Protein AF-A0A7J7I972-F1 (afdb_monomer_lite)

Structure (mmCIF, N/CA/C/O backbone):
data_AF-A0A7J7I972-F1
#
_entry.id   AF-A0A7J7I972-F1
#
loop_
_atom_site.group_PDB
_atom_site.id
_atom_site.type_symbol
_atom_site.label_atom_id
_atom_site.label_alt_id
_atom_site.label_comp_id
_atom_site.label_asym_id
_atom_site.label_entity_id
_atom_site.label_seq_id
_atom_site.pdbx_PDB_ins_code
_atom_site.Cartn_x
_atom_site.Cartn_y
_atom_site.Cartn_z
_atom_site.occupancy
_atom_site.B_iso_or_equiv
_atom_site.auth_seq_id
_atom_site.auth_comp_id
_atom_site.auth_asym_id
_atom_site.auth_atom_id
_atom_site.pdbx_PDB_model_num
ATOM 1 N N . MET A 1 1 ? -0.341 25.834 -5.790 1.00 30.25 1 MET A N 1
ATOM 2 C CA . MET A 1 1 ? 0.914 25.346 -5.194 1.00 30.25 1 MET A CA 1
ATOM 3 C C . MET A 1 1 ? 1.663 24.629 -6.292 1.00 30.25 1 MET A C 1
ATOM 5 O O . MET A 1 1 ? 1.126 23.692 -6.860 1.00 30.25 1 MET A O 1
ATOM 9 N N . GLU A 1 2 ? 2.829 25.141 -6.658 1.00 23.62 2 GLU A N 1
ATOM 10 C CA . GLU A 1 2 ? 3.811 24.429 -7.472 1.00 23.62 2 GLU A CA 1
ATOM 11 C C . GLU A 1 2 ? 4.161 23.112 -6.721 1.00 23.62 2 GLU A C 1
ATOM 13 O O . GLU A 1 2 ? 4.612 23.201 -5.582 1.00 23.62 2 GLU A O 1
ATOM 18 N N . ALA A 1 3 ? 3.877 21.918 -7.279 1.00 30.98 3 ALA A N 1
ATOM 19 C CA . ALA A 1 3 ? 4.413 20.633 -6.761 1.00 30.98 3 ALA A CA 1
ATOM 20 C C . ALA A 1 3 ? 5.925 20.540 -7.070 1.00 30.98 3 ALA A C 1
ATOM 22 O O . ALA A 1 3 ? 6.475 21.574 -7.359 1.00 30.98 3 ALA A O 1
ATOM 23 N N . THR A 1 4 ? 6.651 19.418 -7.019 1.00 36.75 4 THR A N 1
ATOM 24 C CA . THR A 1 4 ? 8.047 19.457 -6.494 1.00 36.75 4 THR A CA 1
ATOM 25 C C . THR A 1 4 ? 9.303 19.596 -7.427 1.00 36.75 4 THR A C 1
ATOM 27 O O . THR A 1 4 ? 9.212 19.263 -8.610 1.00 36.75 4 THR A O 1
ATOM 30 N N . PRO A 1 5 ? 10.459 20.130 -6.912 1.00 45.50 5 PRO A N 1
ATOM 31 C CA . PRO A 1 5 ? 11.604 20.736 -7.649 1.00 45.50 5 PRO A CA 1
ATOM 32 C C . PRO A 1 5 ? 12.884 19.912 -7.636 1.00 45.50 5 PRO A C 1
ATOM 34 O O . PRO A 1 5 ? 12.822 18.789 -7.190 1.00 45.50 5 PRO A O 1
ATOM 37 N N . ASN A 1 6 ? 14.049 20.492 -7.993 1.00 59.72 6 ASN A N 1
ATOM 38 C CA . ASN A 1 6 ? 14.821 20.037 -9.145 1.00 59.72 6 ASN A CA 1
ATOM 39 C C . ASN A 1 6 ? 16.170 19.270 -9.014 1.00 59.72 6 ASN A C 1
ATOM 41 O O . ASN A 1 6 ? 17.215 19.819 -9.376 1.00 59.72 6 ASN A O 1
ATOM 45 N N . PRO A 1 7 ? 16.155 17.971 -8.639 1.00 71.88 7 PRO A N 1
ATOM 46 C CA . PRO A 1 7 ? 17.342 17.141 -8.495 1.00 71.88 7 PRO A CA 1
ATOM 47 C C . PRO A 1 7 ? 17.617 16.077 -9.579 1.00 71.88 7 PRO A C 1
ATOM 49 O O . PRO A 1 7 ? 18.414 15.193 -9.290 1.00 71.88 7 PRO A O 1
ATOM 52 N N . VAL A 1 8 ? 17.020 16.041 -10.777 1.00 80.50 8 VAL A N 1
ATOM 53 C CA . VAL A 1 8 ? 17.124 14.862 -11.681 1.00 80.50 8 VAL A CA 1
ATOM 54 C C . VAL A 1 8 ? 17.543 15.193 -13.117 1.00 80.50 8 VAL A C 1
ATOM 56 O O . VAL A 1 8 ? 17.111 16.170 -13.731 1.00 80.50 8 VAL A O 1
ATOM 59 N N . LYS A 1 9 ? 18.300 14.263 -13.708 1.00 91.00 9 LYS A N 1
ATOM 60 C CA . LYS A 1 9 ? 18.159 13.881 -15.117 1.00 91.00 9 LYS A CA 1
ATOM 61 C C . LYS A 1 9 ? 18.006 12.349 -15.185 1.00 91.00 9 LYS A C 1
ATOM 63 O O . LYS A 1 9 ? 18.893 11.648 -14.714 1.00 91.00 9 LYS A O 1
ATOM 68 N N . VAL A 1 10 ? 16.873 11.827 -15.684 1.00 90.81 10 VAL A N 1
ATOM 69 C CA . VAL A 1 10 ? 16.804 10.490 -16.325 1.00 90.81 10 VAL A CA 1
ATOM 70 C C . VAL A 1 10 ? 17.755 10.499 -17.537 1.00 90.81 10 VAL A C 1
ATOM 72 O O . VAL A 1 10 ? 18.104 11.604 -17.940 1.00 90.81 10 VAL A O 1
ATOM 75 N N . LEU A 1 11 ? 18.168 9.376 -18.153 1.00 86.88 11 LEU A N 1
ATOM 76 C CA . LEU A 1 11 ? 18.910 9.362 -19.434 1.00 86.88 11 LEU A CA 1
ATOM 77 C C . LEU A 1 11 ? 18.672 8.209 -20.466 1.00 86.88 11 LEU A C 1
ATOM 79 O O . LEU A 1 11 ? 19.304 8.251 -21.511 1.00 86.88 11 LEU A O 1
ATOM 83 N N . GLU A 1 12 ? 17.842 7.177 -20.279 1.00 89.81 12 GLU A N 1
ATOM 84 C CA . GLU A 1 12 ? 17.624 6.056 -21.264 1.00 89.81 12 GLU A CA 1
ATOM 85 C C . GLU A 1 12 ? 16.203 5.523 -21.063 1.00 89.81 12 GLU A C 1
ATOM 87 O O . GLU A 1 12 ? 15.628 5.888 -20.051 1.00 89.81 12 GLU A O 1
ATOM 92 N N . VAL A 1 13 ? 15.697 4.663 -21.969 1.00 90.62 13 VAL A N 1
ATOM 93 C CA . VAL A 1 13 ? 14.760 3.515 -21.805 1.00 90.62 13 VAL A CA 1
ATOM 94 C C . VAL A 1 13 ? 15.434 2.338 -22.526 1.00 90.62 13 VAL A C 1
ATOM 96 O O . VAL A 1 13 ? 15.856 2.536 -23.658 1.00 90.62 13 VAL A O 1
ATOM 99 N N . CYS A 1 14 ? 15.529 1.125 -21.976 1.00 89.00 14 CYS A N 1
ATOM 100 C CA . CYS A 1 14 ? 15.819 -0.061 -22.802 1.00 89.00 14 CYS A CA 1
ATOM 101 C C . CYS A 1 14 ? 15.016 -1.291 -22.374 1.00 89.00 14 CYS A C 1
ATOM 103 O O . CYS A 1 14 ? 13.883 -1.083 -21.935 1.00 89.00 14 CYS A O 1
ATOM 105 N N . ARG A 1 15 ? 15.513 -2.507 -22.644 1.00 91.56 15 ARG A N 1
ATOM 106 C CA . ARG A 1 15 ? 14.849 -3.825 -22.703 1.00 91.56 15 ARG A CA 1
ATOM 107 C C . ARG A 1 15 ? 15.938 -4.926 -22.830 1.00 91.56 15 ARG A C 1
ATOM 109 O O . ARG A 1 15 ? 16.835 -4.702 -23.632 1.00 91.56 15 ARG A O 1
ATOM 116 N N . VAL A 1 16 ? 15.906 -6.085 -22.146 1.00 93.69 16 VAL A N 1
ATOM 117 C CA . VAL A 1 16 ? 16.808 -7.260 -22.431 1.00 93.69 16 VAL A CA 1
ATOM 118 C C . VAL A 1 16 ? 16.073 -8.614 -22.330 1.00 93.69 16 VAL A C 1
ATOM 120 O O . VAL A 1 16 ? 14.940 -8.638 -21.915 1.00 93.69 16 VAL A O 1
ATOM 123 N N . ALA A 1 17 ? 16.628 -9.749 -22.739 1.00 91.94 17 ALA A N 1
ATOM 124 C CA . ALA A 1 17 ? 15.948 -11.056 -22.778 1.00 91.94 17 ALA A CA 1
ATOM 125 C C . ALA A 1 17 ? 16.547 -12.071 -21.766 1.00 91.94 17 ALA A C 1
ATOM 127 O O . ALA A 1 17 ? 17.569 -11.753 -21.147 1.00 91.94 17 ALA A O 1
ATOM 128 N N . PRO A 1 18 ? 15.999 -13.298 -21.623 1.00 90.44 18 PRO A N 1
ATOM 129 C CA . PRO A 1 18 ? 16.829 -14.488 -21.401 1.00 90.44 18 PRO A CA 1
ATOM 130 C C . PRO A 1 18 ? 17.904 -14.616 -22.503 1.00 90.44 18 PRO A C 1
ATOM 132 O O . PRO A 1 18 ? 17.728 -14.037 -23.579 1.00 90.44 18 PRO A O 1
ATOM 135 N N . PRO A 1 19 ? 18.966 -15.429 -22.342 1.00 87.44 19 PRO A N 1
ATOM 136 C CA . PRO A 1 19 ? 19.608 -16.082 -23.459 1.00 87.44 19 PRO A CA 1
ATOM 137 C C . PRO A 1 19 ? 18.532 -16.866 -24.201 1.00 87.44 19 PRO A C 1
ATOM 139 O O . PRO A 1 19 ? 17.740 -17.539 -23.538 1.00 87.44 19 PRO A O 1
ATOM 142 N N . PRO A 1 20 ? 18.507 -16.822 -25.540 1.00 76.00 20 PRO A N 1
ATOM 143 C CA . PRO A 1 20 ? 17.628 -17.676 -26.327 1.00 76.00 20 PRO A CA 1
ATOM 144 C C . PRO A 1 20 ? 17.674 -19.120 -25.814 1.00 76.00 20 PRO A C 1
ATOM 146 O O . PRO A 1 20 ? 18.760 -19.678 -25.624 1.00 76.00 20 PRO A O 1
ATOM 149 N N . SER A 1 21 ? 16.502 -19.688 -25.534 1.00 65.19 21 SER A N 1
ATOM 150 C CA . SER A 1 21 ? 16.375 -20.968 -24.834 1.00 65.19 21 SER A CA 1
ATOM 151 C C . SER A 1 21 ? 17.112 -22.085 -25.576 1.00 65.19 21 SER A C 1
ATOM 153 O O . SER A 1 21 ? 16.923 -22.270 -26.780 1.00 65.19 21 SER A O 1
ATOM 155 N N . SER A 1 22 ? 17.914 -22.883 -24.862 1.00 57.38 22 SER A N 1
ATOM 156 C CA . SER A 1 22 ? 18.413 -24.142 -25.430 1.00 57.38 22 SER A CA 1
ATOM 157 C C . SER A 1 22 ? 17.224 -25.074 -25.722 1.00 57.38 22 SER A C 1
ATOM 159 O O . SER A 1 22 ? 16.339 -25.164 -24.867 1.00 57.38 22 SER A O 1
ATOM 161 N N . PRO A 1 23 ? 17.185 -25.801 -26.858 1.00 53.44 23 PRO A N 1
ATOM 162 C CA . PRO A 1 23 ? 16.080 -26.710 -27.188 1.00 53.44 23 PRO A CA 1
ATOM 163 C C . PRO A 1 23 ? 15.793 -27.787 -26.130 1.00 53.44 23 PRO A C 1
ATOM 165 O O . PRO A 1 23 ? 14.662 -28.251 -26.025 1.00 53.44 23 PRO A O 1
ATOM 168 N N . ASP A 1 24 ? 16.798 -28.158 -25.332 1.00 49.50 24 ASP A N 1
ATOM 169 C CA . ASP A 1 24 ? 16.689 -29.152 -24.256 1.00 49.50 24 ASP A CA 1
ATOM 170 C C . ASP A 1 24 ? 16.160 -28.572 -22.927 1.00 49.50 24 ASP A C 1
ATOM 172 O O . ASP A 1 24 ? 16.058 -29.285 -21.925 1.00 49.50 24 ASP A O 1
ATOM 176 N N . CYS A 1 25 ? 15.853 -27.271 -22.870 1.00 57.31 25 CYS A N 1
ATOM 177 C CA . CYS A 1 25 ? 15.429 -26.626 -21.635 1.00 57.31 25 CYS A CA 1
ATOM 178 C C . CYS A 1 25 ? 13.965 -26.967 -21.311 1.00 57.31 25 CYS A C 1
ATOM 180 O O . CYS A 1 25 ? 13.044 -26.279 -21.741 1.00 57.31 25 CYS A O 1
ATOM 182 N N . ALA A 1 26 ? 13.750 -28.010 -20.501 1.00 66.19 26 ALA A N 1
ATOM 183 C CA . ALA A 1 26 ? 12.436 -28.469 -20.017 1.00 66.19 26 ALA A CA 1
ATOM 184 C C . ALA A 1 26 ? 11.737 -27.499 -19.038 1.00 66.19 26 ALA A C 1
ATOM 186 O O . ALA A 1 26 ? 10.859 -27.876 -18.259 1.00 66.19 26 ALA A O 1
ATOM 187 N N . VAL A 1 27 ? 12.159 -26.243 -19.051 1.00 81.50 27 VAL A N 1
ATOM 188 C CA . VAL A 1 27 ? 11.590 -25.170 -18.266 1.00 81.50 27 VAL A CA 1
ATOM 189 C C . VAL A 1 27 ? 10.370 -24.672 -19.025 1.00 81.50 27 VAL A C 1
ATOM 191 O O . VAL A 1 27 ? 10.455 -24.356 -20.211 1.00 81.50 27 VAL A O 1
ATOM 194 N N . PRO A 1 28 ? 9.213 -24.624 -18.370 1.00 85.50 28 PRO A N 1
ATOM 195 C CA . PRO A 1 28 ? 7.979 -24.324 -19.048 1.00 85.50 28 PRO A CA 1
ATOM 196 C C . PRO A 1 28 ? 7.879 -22.870 -19.475 1.00 85.50 28 PRO A C 1
ATOM 198 O O . PRO A 1 28 ? 8.614 -21.985 -19.045 1.00 85.50 28 PRO A O 1
ATOM 201 N N . THR A 1 29 ? 6.865 -22.695 -20.304 1.00 88.56 29 THR A N 1
ATOM 202 C CA . THR A 1 29 ? 6.308 -21.467 -20.875 1.00 88.56 29 THR A CA 1
ATOM 203 C C . THR A 1 29 ? 4.791 -21.632 -21.063 1.00 88.56 29 THR A C 1
ATOM 205 O O . THR A 1 29 ? 4.108 -20.879 -21.758 1.00 88.56 29 THR A O 1
ATOM 208 N N . SER A 1 30 ? 4.269 -22.712 -20.458 1.00 90.31 30 SER A N 1
ATOM 209 C CA . SER A 1 30 ? 2.918 -23.249 -20.552 1.00 90.31 30 SER A CA 1
ATOM 210 C C . SER A 1 30 ? 2.642 -24.207 -19.380 1.00 90.31 30 SER A C 1
ATOM 212 O O . SER A 1 30 ? 3.332 -25.208 -19.238 1.00 90.31 30 SER A O 1
ATOM 214 N N . LEU A 1 31 ? 1.686 -23.847 -18.513 1.00 92.25 31 LEU A N 1
ATOM 215 C CA . LEU A 1 31 ? 1.272 -24.406 -17.225 1.00 92.25 31 LEU A CA 1
ATOM 216 C C . LEU A 1 31 ? -0.058 -23.679 -16.860 1.00 92.25 31 LEU A C 1
ATOM 218 O O . LEU A 1 31 ? 0.056 -22.473 -16.609 1.00 92.25 31 LEU A O 1
ATOM 222 N N . PRO A 1 32 ? -1.261 -24.318 -16.895 1.00 90.56 32 PRO A N 1
ATOM 223 C CA . PRO A 1 32 ? -2.571 -23.783 -16.401 1.00 90.56 32 PRO A CA 1
ATOM 224 C C . PRO A 1 32 ? -2.595 -23.645 -14.892 1.00 90.56 32 PRO A C 1
ATOM 226 O O . PRO A 1 32 ? -1.562 -23.968 -14.418 1.00 90.56 32 PRO A O 1
ATOM 229 N N . LEU A 1 33 ? -3.565 -23.139 -14.093 1.00 92.94 33 LEU A N 1
ATOM 230 C CA . LEU A 1 33 ? -3.202 -22.437 -12.805 1.00 92.94 33 LEU A CA 1
ATOM 231 C C . LEU A 1 33 ? -3.808 -22.781 -11.381 1.00 92.94 33 LEU A C 1
ATOM 233 O O . LEU A 1 33 ? -4.823 -22.186 -11.112 1.00 92.94 33 LEU A O 1
ATOM 237 N N . ILE A 1 34 ? -3.265 -23.568 -10.418 1.00 89.50 34 ILE A N 1
ATOM 238 C CA . ILE A 1 34 ? -3.988 -24.443 -9.415 1.00 89.50 34 ILE A CA 1
ATOM 239 C C . ILE A 1 34 ? -4.810 -23.707 -8.321 1.00 89.50 34 ILE A C 1
ATOM 241 O O . ILE A 1 34 ? -5.452 -22.699 -8.577 1.00 89.50 34 ILE A O 1
ATOM 245 N N . PHE A 1 35 ? -4.877 -24.222 -7.086 1.00 84.00 35 PHE A N 1
ATOM 246 C CA . PHE A 1 35 ? -5.832 -23.830 -6.061 1.00 84.00 35 PHE A CA 1
ATOM 247 C C . PHE A 1 35 ? -5.281 -23.337 -4.757 1.00 84.00 35 PHE A C 1
ATOM 249 O O . PHE A 1 35 ? -5.712 -22.320 -4.259 1.00 84.00 35 PHE A O 1
ATOM 256 N N . PHE A 1 36 ? -4.170 -23.927 -4.362 1.00 86.12 36 PHE A N 1
ATOM 257 C CA . PHE A 1 36 ? -3.112 -23.087 -3.942 1.00 86.12 36 PHE A CA 1
ATOM 258 C C . PHE A 1 36 ? -2.499 -22.356 -5.144 1.00 86.12 36 PHE A C 1
ATOM 260 O O . PHE A 1 36 ? -1.371 -21.940 -5.113 1.00 86.12 36 PHE A O 1
ATOM 267 N N . ASP A 1 37 ? -3.251 -22.129 -6.207 1.00 90.00 37 ASP A N 1
ATOM 268 C CA . ASP A 1 37 ? -3.292 -20.880 -6.901 1.00 90.00 37 ASP A CA 1
ATOM 269 C C . ASP A 1 37 ? -4.676 -20.302 -7.126 1.00 90.00 37 ASP A C 1
ATOM 271 O O . ASP A 1 37 ? -4.815 -19.376 -7.900 1.00 90.00 37 ASP A O 1
ATOM 275 N N . LEU A 1 38 ? -5.716 -20.727 -6.448 1.00 87.44 38 LEU A N 1
ATOM 276 C CA . LEU A 1 38 ? -7.007 -20.137 -6.681 1.00 87.44 38 LEU A CA 1
ATOM 277 C C . LEU A 1 38 ? -7.008 -18.710 -6.104 1.00 87.44 38 LEU A C 1
ATOM 279 O O . LEU A 1 38 ? -7.641 -17.924 -6.776 1.00 87.44 38 LEU A O 1
ATOM 283 N N . PHE A 1 39 ? -6.177 -18.365 -5.074 1.00 80.12 39 PHE A N 1
ATOM 284 C CA . PHE A 1 39 ? -6.106 -17.184 -4.138 1.00 80.12 39 PHE A CA 1
ATOM 285 C C . PHE A 1 39 ? -4.967 -16.087 -4.191 1.00 80.12 39 PHE A C 1
ATOM 287 O O . PHE A 1 39 ? -5.227 -15.110 -3.579 1.00 80.12 39 PHE A O 1
ATOM 294 N N . TRP A 1 40 ? -3.787 -15.956 -4.831 1.00 84.62 40 TRP A N 1
ATOM 295 C CA . TRP A 1 40 ? -3.078 -14.603 -4.921 1.00 84.62 40 TRP A CA 1
ATOM 296 C C . TRP A 1 40 ? -2.884 -13.758 -6.235 1.00 84.62 40 TRP A C 1
ATOM 298 O O . TRP A 1 40 ? -2.026 -12.887 -6.243 1.00 84.62 40 TRP A O 1
ATOM 308 N N . VAL A 1 41 ? -3.695 -13.836 -7.307 1.00 85.88 41 VAL A N 1
ATOM 309 C CA . VAL A 1 41 ? -3.871 -12.783 -8.307 1.00 85.88 41 VAL A CA 1
ATOM 310 C C . VAL A 1 41 ? -4.326 -11.443 -7.710 1.00 85.88 41 VAL A C 1
ATOM 312 O O . VAL A 1 41 ? -4.321 -10.512 -8.460 1.00 85.88 41 VAL A O 1
ATOM 315 N N . ARG A 1 42 ? -4.806 -11.355 -6.474 1.00 85.81 42 ARG A N 1
ATOM 316 C CA . ARG A 1 42 ? -5.985 -10.635 -5.954 1.00 85.81 42 ARG A CA 1
ATOM 317 C C . ARG A 1 42 ? -5.702 -9.311 -5.141 1.00 85.81 42 ARG A C 1
ATOM 319 O O . ARG A 1 42 ? -5.226 -8.461 -5.768 1.00 85.81 42 ARG A O 1
ATOM 326 N N . PHE A 1 43 ? -5.836 -8.939 -3.835 1.00 82.00 43 PHE A N 1
ATOM 327 C CA . PHE A 1 43 ? -5.777 -7.511 -3.337 1.00 82.00 43 PHE A CA 1
ATOM 328 C C . PHE A 1 43 ? -4.662 -6.492 -3.864 1.00 82.00 43 PHE A C 1
ATOM 330 O O . PHE A 1 43 ? -4.901 -5.938 -4.922 1.00 82.00 43 PHE A O 1
ATOM 337 N N . PRO A 1 44 ? -3.509 -6.061 -3.251 1.00 84.69 44 PRO A N 1
ATOM 338 C CA . PRO A 1 44 ? -2.492 -5.213 -3.940 1.00 84.69 44 PRO A CA 1
ATOM 339 C C . PRO A 1 44 ? -1.011 -5.638 -3.822 1.00 84.69 44 PRO A C 1
ATOM 341 O O . PRO A 1 44 ? -0.702 -6.578 -3.120 1.00 84.69 44 PRO A O 1
ATOM 344 N N . PRO A 1 45 ? -0.049 -4.941 -4.449 1.00 88.81 45 PRO A N 1
ATOM 345 C CA . PRO A 1 45 ? 1.363 -5.307 -4.459 1.00 88.81 45 PRO A CA 1
ATOM 346 C C . PRO A 1 45 ? 2.041 -4.902 -3.195 1.00 88.81 45 PRO A C 1
ATOM 348 O O . PRO A 1 45 ? 1.436 -4.343 -2.295 1.00 88.81 45 PRO A O 1
ATOM 351 N N . VAL A 1 46 ? 3.343 -5.108 -3.211 1.00 89.81 46 VAL A N 1
ATOM 352 C CA . VAL A 1 46 ? 4.287 -5.016 -2.121 1.00 89.81 46 VAL A CA 1
ATOM 353 C C . VAL A 1 46 ? 5.598 -4.672 -2.661 1.00 89.81 46 VAL A C 1
ATOM 355 O O . VAL A 1 46 ? 5.901 -5.288 -3.638 1.00 89.81 46 VAL A O 1
ATOM 358 N N . GLN A 1 47 ? 6.414 -3.831 -2.058 1.00 93.44 47 GLN A N 1
ATOM 359 C CA . GLN A 1 47 ? 7.580 -3.292 -2.670 1.00 93.44 47 GLN A CA 1
ATOM 360 C C . GLN A 1 47 ? 8.813 -3.411 -1.617 1.00 93.44 47 GLN A C 1
ATOM 362 O O . GLN A 1 47 ? 8.457 -3.386 -0.470 1.00 93.44 47 GLN A O 1
ATOM 367 N N . ARG A 1 48 ? 10.173 -3.596 -1.788 1.00 93.75 48 ARG A N 1
ATOM 368 C CA . ARG A 1 48 ? 11.333 -3.798 -0.753 1.00 93.75 48 ARG A CA 1
ATOM 369 C C . ARG A 1 48 ? 12.823 -3.007 -0.673 1.00 93.75 48 ARG A C 1
ATOM 371 O O . ARG A 1 48 ? 13.781 -3.719 -0.826 1.00 93.75 48 ARG A O 1
ATOM 378 N N . ILE A 1 49 ? 13.257 -1.694 -0.514 1.00 96.25 49 ILE A N 1
ATOM 379 C CA . ILE A 1 49 ? 14.765 -1.136 -0.513 1.00 96.25 49 ILE A CA 1
ATOM 380 C C . ILE A 1 49 ? 15.866 -1.898 0.260 1.00 96.25 49 ILE A C 1
ATOM 382 O O . ILE A 1 49 ? 15.369 -2.515 1.155 1.00 96.25 49 ILE A O 1
ATOM 386 N N . PHE A 1 50 ? 17.224 -1.662 0.073 1.00 97.38 50 PHE A N 1
ATOM 387 C CA . PHE A 1 50 ? 18.535 -2.154 0.697 1.00 97.38 50 PHE A CA 1
ATOM 388 C C . PHE A 1 50 ? 19.684 -0.941 0.597 1.00 97.38 50 PHE A C 1
ATOM 390 O O . PHE A 1 50 ? 19.487 -0.157 -0.314 1.00 97.38 50 PHE A O 1
ATOM 397 N N . PHE A 1 51 ? 20.844 -0.712 1.357 1.00 96.69 51 PHE A N 1
ATOM 398 C CA . PHE A 1 51 ? 22.250 -0.102 1.013 1.00 96.69 51 PHE A CA 1
ATOM 399 C C . PHE A 1 51 ? 23.549 -0.976 1.050 1.00 96.69 51 PHE A C 1
ATOM 401 O O . PHE A 1 51 ? 24.037 -1.301 2.124 1.00 96.69 51 PHE A O 1
ATOM 408 N N . PHE A 1 52 ? 24.247 -1.245 -0.061 1.00 96.38 52 PHE A N 1
ATOM 409 C CA . PHE A 1 52 ? 25.671 -1.586 -0.005 1.00 96.38 52 PHE A CA 1
ATOM 410 C C . PHE A 1 52 ? 26.418 -0.282 0.094 1.00 96.38 52 PHE A C 1
ATOM 412 O O . PHE A 1 52 ? 26.748 0.348 -0.906 1.00 96.38 52 PHE A O 1
ATOM 419 N N . GLU A 1 53 ? 26.682 0.106 1.325 1.00 94.94 53 GLU A N 1
ATOM 420 C CA . GLU A 1 53 ? 27.773 0.997 1.678 1.00 94.94 53 GLU A CA 1
ATOM 421 C C . GLU A 1 53 ? 29.028 0.628 0.854 1.00 94.94 53 GLU A C 1
ATOM 423 O O . GLU A 1 53 ? 29.576 -0.465 0.970 1.00 94.94 53 GLU A O 1
ATOM 428 N N . THR A 1 54 ? 29.402 1.494 -0.089 1.00 89.06 54 THR A N 1
ATOM 429 C CA . THR A 1 54 ? 30.405 1.237 -1.133 1.00 89.06 54 THR A CA 1
ATOM 430 C C . THR A 1 54 ? 30.865 2.541 -1.772 1.00 89.06 54 THR A C 1
ATOM 432 O O . THR A 1 54 ? 30.071 3.408 -2.126 1.00 89.06 54 THR A O 1
ATOM 435 N N . SER A 1 55 ? 32.166 2.695 -1.970 1.00 87.69 55 SER A N 1
ATOM 436 C CA . SER A 1 55 ? 32.768 3.956 -2.404 1.00 87.69 55 SER A CA 1
ATOM 437 C C . SER A 1 55 ? 32.787 4.177 -3.928 1.00 87.69 55 SER A C 1
ATOM 439 O O . SER A 1 55 ? 33.496 5.054 -4.414 1.00 87.69 55 SER A O 1
ATOM 441 N N . HIS A 1 56 ? 32.015 3.417 -4.708 1.00 85.19 56 HIS A N 1
ATOM 442 C CA . HIS A 1 56 ? 32.003 3.514 -6.175 1.00 85.19 56 HIS A CA 1
ATOM 443 C C . HIS A 1 56 ? 31.553 4.885 -6.706 1.00 85.19 56 HIS A C 1
ATOM 445 O O . HIS A 1 56 ? 30.646 5.492 -6.149 1.00 85.19 56 HIS A O 1
ATOM 451 N N . SER A 1 57 ? 32.144 5.338 -7.817 1.00 87.12 57 SER A N 1
ATOM 452 C CA . SER A 1 57 ? 31.907 6.652 -8.446 1.00 87.12 57 SER A CA 1
ATOM 453 C C . SER A 1 57 ? 30.987 6.616 -9.682 1.00 87.12 57 SER A C 1
ATOM 455 O O . SER A 1 57 ? 30.671 5.535 -10.185 1.00 87.12 57 SER A O 1
ATOM 457 N N . THR A 1 58 ? 30.683 7.807 -10.229 1.00 87.25 58 THR A N 1
ATOM 458 C CA . THR A 1 58 ? 30.048 8.157 -11.534 1.00 87.25 58 THR A CA 1
ATOM 459 C C . THR A 1 58 ? 30.612 7.472 -12.782 1.00 87.25 58 THR A C 1
ATOM 461 O O . THR A 1 58 ? 30.240 7.813 -13.896 1.00 87.25 58 THR A O 1
ATOM 464 N N . THR A 1 59 ? 31.568 6.566 -12.652 1.00 88.19 59 THR A N 1
ATOM 465 C CA . THR A 1 59 ? 32.209 5.927 -13.805 1.00 88.19 59 THR A CA 1
ATOM 466 C C . THR A 1 59 ? 32.523 4.488 -13.452 1.00 88.19 59 THR A C 1
ATOM 468 O O . THR A 1 59 ? 31.974 3.586 -14.068 1.00 88.19 59 THR A O 1
ATOM 471 N N . THR A 1 60 ? 33.227 4.273 -12.327 1.00 88.56 60 THR A N 1
ATOM 472 C CA . THR A 1 60 ? 33.607 2.951 -11.784 1.00 88.56 60 THR A CA 1
ATOM 473 C C . THR A 1 60 ? 32.559 1.871 -12.009 1.00 88.56 60 THR A C 1
ATOM 475 O O . THR A 1 60 ? 32.872 0.756 -12.406 1.00 88.56 60 THR A O 1
ATOM 478 N N . PHE A 1 61 ? 31.310 2.196 -11.708 1.00 90.06 61 PHE A N 1
ATOM 479 C CA . PHE A 1 61 ? 30.224 1.243 -11.668 1.00 90.06 61 PHE A CA 1
ATOM 480 C C . PHE A 1 61 ? 29.357 1.345 -12.935 1.00 90.06 61 PHE A C 1
ATOM 482 O O . PHE A 1 61 ? 28.728 0.342 -13.220 1.00 90.06 61 PHE A O 1
ATOM 489 N N . LEU A 1 62 ? 29.436 2.400 -13.773 1.00 92.06 62 LEU A N 1
ATOM 490 C CA . LEU A 1 62 ? 28.867 2.447 -15.150 1.00 92.06 62 LEU A CA 1
ATOM 491 C C . LEU A 1 62 ? 29.475 1.306 -15.958 1.00 92.06 62 LEU A C 1
ATOM 493 O O . LEU A 1 62 ? 28.816 0.586 -16.695 1.00 92.06 62 LEU A O 1
ATOM 497 N N . ASP A 1 63 ? 30.763 1.107 -15.737 1.00 91.75 63 ASP A N 1
ATOM 498 C CA . ASP A 1 63 ? 31.560 0.264 -16.603 1.00 91.75 63 ASP A CA 1
ATOM 499 C C . ASP A 1 63 ? 31.668 -1.171 -16.064 1.00 91.75 63 ASP A C 1
ATOM 501 O O . ASP A 1 63 ? 31.944 -2.093 -16.824 1.00 91.75 63 ASP A O 1
ATOM 505 N N . THR A 1 64 ? 31.439 -1.395 -14.759 1.00 88.81 64 THR A N 1
ATOM 506 C CA . THR A 1 64 ? 31.724 -2.696 -14.110 1.00 88.81 64 THR A CA 1
ATOM 507 C C . THR A 1 64 ? 30.535 -3.285 -13.357 1.00 88.81 64 THR A C 1
ATOM 509 O O . THR A 1 64 ? 29.960 -4.299 -13.747 1.00 88.81 64 THR A O 1
ATOM 512 N N . VAL A 1 65 ? 30.140 -2.643 -12.263 1.00 91.69 65 VAL A N 1
ATOM 513 C CA . VAL A 1 65 ? 29.073 -3.096 -11.376 1.00 91.69 65 VAL A CA 1
ATOM 514 C C . VAL A 1 65 ? 27.747 -3.078 -12.148 1.00 91.69 65 VAL A C 1
ATOM 516 O O . VAL A 1 65 ? 26.954 -3.986 -11.951 1.00 91.69 65 VAL A O 1
ATOM 519 N N . LEU A 1 66 ? 27.527 -2.109 -13.053 1.00 94.50 66 LEU A N 1
ATOM 520 C CA . LEU A 1 66 ? 26.465 -2.061 -14.069 1.00 94.50 66 LEU A CA 1
ATOM 521 C C . LEU A 1 66 ? 26.461 -3.281 -14.963 1.00 94.50 66 LEU A C 1
ATOM 523 O O . LEU A 1 66 ? 25.548 -4.068 -14.756 1.00 94.50 66 LEU A O 1
ATOM 527 N N . PRO A 1 67 ? 27.385 -3.492 -15.918 1.00 94.75 67 PRO A N 1
ATOM 528 C CA . PRO A 1 67 ? 27.185 -4.543 -16.898 1.00 94.75 67 PRO A CA 1
ATOM 529 C C . PRO A 1 67 ? 27.186 -5.905 -16.217 1.00 94.75 67 PRO A C 1
ATOM 531 O O . PRO A 1 67 ? 26.435 -6.776 -16.632 1.00 94.75 67 PRO A O 1
ATOM 534 N N . LYS A 1 68 ? 27.901 -6.050 -15.089 1.00 94.56 68 LYS A N 1
ATOM 535 C CA . LYS A 1 68 ? 27.768 -7.218 -14.224 1.00 94.56 68 LYS A CA 1
ATOM 536 C C . LYS A 1 68 ? 26.327 -7.414 -13.762 1.00 94.56 68 LYS A C 1
ATOM 538 O O . LYS A 1 68 ? 25.818 -8.481 -14.047 1.00 94.56 68 LYS A O 1
ATOM 543 N N . LEU A 1 69 ? 25.691 -6.392 -13.164 1.00 95.12 69 LEU A N 1
ATOM 544 C CA . LEU A 1 69 ? 24.252 -6.273 -12.824 1.00 95.12 69 LEU A CA 1
ATOM 545 C C . LEU A 1 69 ? 23.305 -5.968 -14.014 1.00 95.12 69 LEU A C 1
ATOM 547 O O . LEU A 1 69 ? 22.213 -5.436 -13.825 1.00 95.12 69 LEU A O 1
ATOM 551 N N . LYS A 1 70 ? 23.754 -6.274 -15.233 1.00 95.62 70 LYS A N 1
ATOM 552 C CA . LYS A 1 70 ? 23.025 -6.210 -16.508 1.00 95.62 70 LYS A CA 1
ATOM 553 C C . LYS A 1 70 ? 23.129 -7.551 -17.245 1.00 95.62 70 LYS A C 1
ATOM 555 O O . LYS A 1 70 ? 22.292 -7.865 -18.083 1.00 95.62 70 LYS A O 1
ATOM 560 N N . HIS A 1 71 ? 24.179 -8.325 -16.982 1.00 94.44 71 HIS A N 1
ATOM 561 C CA . HIS A 1 71 ? 24.549 -9.498 -17.761 1.00 94.44 71 HIS A CA 1
ATOM 562 C C . HIS A 1 71 ? 24.056 -10.776 -17.119 1.00 94.44 71 HIS A C 1
ATOM 564 O O . HIS A 1 71 ? 23.328 -11.516 -17.786 1.00 94.44 71 HIS A O 1
ATOM 570 N N . SER A 1 72 ? 24.376 -11.001 -15.835 1.00 95.69 72 SER A N 1
ATOM 571 C CA . SER A 1 72 ? 23.865 -12.197 -15.177 1.00 95.69 72 SER A CA 1
ATOM 572 C C . SER A 1 72 ? 22.345 -12.184 -15.148 1.00 95.69 72 SER A C 1
ATOM 574 O O . SER A 1 72 ? 21.780 -13.202 -14.839 1.00 95.69 72 SER A O 1
ATOM 576 N N . LEU A 1 73 ? 21.681 -11.075 -15.508 1.00 95.69 73 LEU A N 1
ATOM 577 C CA . LEU A 1 73 ? 20.241 -11.008 -15.727 1.00 95.69 73 LEU A CA 1
ATOM 578 C C . LEU A 1 73 ? 19.765 -12.065 -16.656 1.00 95.69 73 LEU A C 1
ATOM 580 O O . LEU A 1 73 ? 18.925 -12.898 -16.324 1.00 95.69 73 LEU A O 1
ATOM 584 N N . SER A 1 74 ? 20.292 -11.917 -17.855 1.00 94.81 74 SER A N 1
ATOM 585 C CA . SER A 1 74 ? 19.855 -12.685 -18.969 1.00 94.81 74 SER A CA 1
ATOM 586 C C . SER A 1 74 ? 19.953 -14.144 -18.549 1.00 94.81 74 SER A C 1
ATOM 588 O O . SER A 1 74 ? 18.916 -14.803 -18.607 1.00 94.81 74 SER A O 1
ATOM 590 N N . LEU A 1 75 ? 21.156 -14.551 -18.090 1.00 93.38 75 LEU A N 1
ATOM 591 C CA . LEU A 1 75 ? 21.762 -15.881 -17.846 1.00 93.38 75 LEU A CA 1
ATOM 592 C C . LEU A 1 75 ? 20.924 -16.973 -17.158 1.00 93.38 75 LEU A C 1
ATOM 594 O O . LEU A 1 75 ? 21.463 -17.925 -16.618 1.00 93.38 75 LEU A O 1
ATOM 598 N N . THR A 1 76 ? 19.619 -16.821 -17.062 1.00 94.06 76 THR A N 1
ATOM 599 C CA . THR A 1 76 ? 18.938 -17.288 -15.870 1.00 94.06 76 THR A CA 1
ATOM 600 C C . THR A 1 76 ? 17.494 -17.478 -16.085 1.00 94.06 76 THR A C 1
ATOM 602 O O . THR A 1 76 ? 17.006 -18.523 -15.703 1.00 94.06 76 THR A O 1
ATOM 605 N N . LEU A 1 77 ? 16.846 -16.541 -16.776 1.00 93.44 77 LEU A N 1
ATOM 606 C CA . LEU A 1 77 ? 15.531 -16.793 -17.329 1.00 93.44 77 LEU A CA 1
ATOM 607 C C . LEU A 1 77 ? 15.561 -18.099 -18.129 1.00 93.44 77 LEU A C 1
ATOM 609 O O . LEU A 1 77 ? 14.572 -18.801 -18.190 1.00 93.44 77 LEU A O 1
ATOM 613 N N . GLN A 1 78 ? 16.734 -18.517 -18.610 1.00 90.69 78 GLN A N 1
ATOM 614 C CA . GLN A 1 78 ? 16.998 -19.879 -19.056 1.00 90.69 78 GLN A CA 1
ATOM 615 C C . GLN A 1 78 ? 16.416 -20.997 -18.152 1.00 90.69 78 GLN A C 1
ATOM 617 O O . GLN A 1 78 ? 15.715 -21.847 -18.686 1.00 90.69 78 GLN A O 1
ATOM 622 N N . HIS A 1 79 ? 16.612 -21.023 -16.820 1.00 91.19 79 HIS A N 1
ATOM 623 C CA . HIS A 1 79 ? 16.035 -22.074 -15.946 1.00 91.19 79 HIS A CA 1
ATOM 624 C C . HIS A 1 79 ? 14.605 -21.759 -15.463 1.00 91.19 79 HIS A C 1
ATOM 626 O O . HIS A 1 79 ? 14.053 -22.429 -14.591 1.00 91.19 79 HIS A O 1
ATOM 632 N N . TYR A 1 80 ? 14.042 -20.686 -16.004 1.00 92.62 80 TYR A N 1
ATOM 633 C CA . TYR A 1 80 ? 13.123 -19.761 -15.364 1.00 92.62 80 TYR A CA 1
ATOM 634 C C . TYR A 1 80 ? 12.414 -18.957 -16.444 1.00 92.62 80 TYR A C 1
ATOM 636 O O . TYR A 1 80 ? 12.516 -17.740 -16.552 1.00 92.62 80 TYR A O 1
ATOM 644 N N . LEU A 1 81 ? 11.790 -19.684 -17.358 1.00 90.38 81 LEU A N 1
ATOM 645 C CA . LEU A 1 81 ? 11.280 -19.102 -18.584 1.00 90.38 81 LEU A CA 1
ATOM 646 C C . LEU A 1 81 ? 9.897 -18.537 -18.331 1.00 90.38 81 LEU A C 1
ATOM 648 O O . LEU A 1 81 ? 9.685 -17.407 -18.767 1.00 90.38 81 LEU A O 1
ATOM 652 N N . VAL A 1 82 ? 9.068 -19.191 -17.479 1.00 90.50 82 VAL A N 1
ATOM 653 C CA . VAL A 1 82 ? 7.903 -18.610 -16.735 1.00 90.50 82 VAL A CA 1
ATOM 654 C C . VAL A 1 82 ? 8.333 -17.623 -15.679 1.00 90.50 82 VAL A C 1
ATOM 656 O O . VAL A 1 82 ? 7.986 -17.650 -14.499 1.00 90.50 82 VAL A O 1
ATOM 659 N N . LEU A 1 83 ? 9.177 -16.757 -16.212 1.00 92.69 83 LEU A N 1
ATOM 660 C CA . LEU A 1 83 ? 9.810 -15.656 -15.600 1.00 92.69 83 LEU A CA 1
ATOM 661 C C . LEU A 1 83 ? 10.103 -14.493 -16.637 1.00 92.69 83 LEU A C 1
ATOM 663 O O . LEU A 1 83 ? 10.119 -13.356 -16.199 1.00 92.69 83 LEU A O 1
ATOM 667 N N . ALA A 1 84 ? 10.088 -14.616 -18.000 1.00 93.50 84 ALA A N 1
ATOM 668 C CA . ALA A 1 84 ? 10.104 -13.432 -18.968 1.00 93.50 84 ALA A CA 1
ATOM 669 C C . ALA A 1 84 ? 8.805 -12.736 -19.649 1.00 93.50 84 ALA A C 1
ATOM 671 O O . ALA A 1 84 ? 8.615 -11.544 -19.409 1.00 93.50 84 ALA A O 1
ATOM 672 N N . GLY A 1 85 ? 7.855 -13.404 -20.356 1.00 91.50 85 GLY A N 1
ATOM 673 C CA . GLY A 1 85 ? 6.617 -12.895 -21.074 1.00 91.50 85 GLY A CA 1
ATOM 674 C C . GLY A 1 85 ? 5.414 -12.165 -20.370 1.00 91.50 85 GLY A C 1
ATOM 675 O O . GLY A 1 85 ? 5.602 -11.084 -19.839 1.00 91.50 85 GLY A O 1
ATOM 676 N N . ASN A 1 86 ? 4.148 -12.644 -20.453 1.00 94.94 86 ASN A N 1
ATOM 677 C CA . ASN A 1 86 ? 2.872 -11.872 -20.327 1.00 94.94 86 ASN A CA 1
ATOM 678 C C . ASN A 1 86 ? 1.527 -12.653 -20.206 1.00 94.94 86 ASN A C 1
ATOM 680 O O . ASN A 1 86 ? 1.400 -13.697 -20.822 1.00 94.94 86 ASN A O 1
ATOM 684 N N . LEU A 1 87 ? 0.475 -12.197 -19.494 1.00 94.38 87 LEU A N 1
ATOM 685 C CA . LEU A 1 87 ? -0.756 -13.006 -19.237 1.00 94.38 87 LEU A CA 1
ATOM 686 C C . LEU A 1 87 ? -1.990 -12.196 -19.135 1.00 94.38 87 LEU A C 1
ATOM 688 O O . LEU A 1 87 ? -1.994 -11.049 -18.707 1.00 94.38 87 LEU A O 1
ATOM 692 N N . THR A 1 88 ? -3.035 -12.922 -19.481 1.00 93.81 88 THR A N 1
ATOM 693 C CA . THR A 1 88 ? -4.129 -12.447 -20.261 1.00 93.81 88 THR A CA 1
ATOM 694 C C . THR A 1 88 ? -5.427 -13.042 -19.792 1.00 93.81 88 THR A C 1
ATOM 696 O O . THR A 1 88 ? -5.486 -13.568 -18.683 1.00 93.81 88 THR A O 1
ATOM 699 N N . TRP A 1 89 ? -6.416 -12.953 -20.678 1.00 91.88 89 TRP A N 1
ATOM 700 C CA . TRP A 1 89 ? -7.443 -13.946 -20.887 1.00 91.88 89 TRP A CA 1
ATOM 701 C C . TRP A 1 89 ? -7.867 -13.926 -22.352 1.00 91.88 89 TRP A C 1
ATOM 703 O O . TRP A 1 89 ? -8.551 -12.988 -22.756 1.00 91.88 89 TRP A O 1
ATOM 713 N N . PRO A 1 90 ? -7.494 -14.915 -23.195 1.00 87.75 90 PRO A N 1
ATOM 714 C CA . PRO A 1 90 ? -8.124 -15.111 -24.481 1.00 87.75 90 PRO A CA 1
ATOM 715 C C . PRO A 1 90 ? -9.550 -15.498 -24.119 1.00 87.75 90 PRO A C 1
ATOM 717 O O . PRO A 1 90 ? -9.717 -16.462 -23.366 1.00 87.75 90 PRO A O 1
ATOM 720 N N . PRO A 1 91 ? -10.558 -14.730 -24.558 1.00 80.75 91 PRO A N 1
ATOM 721 C CA . PRO A 1 91 ? -11.907 -14.758 -23.995 1.00 80.75 91 PRO A CA 1
ATOM 722 C C . PRO A 1 91 ? -12.546 -16.141 -23.802 1.00 80.75 91 PRO A C 1
ATOM 724 O O . PRO A 1 91 ? -13.461 -16.243 -22.980 1.00 80.75 91 PRO A O 1
ATOM 727 N N . ASP A 1 92 ? -12.063 -17.139 -24.545 1.00 83.12 92 ASP A N 1
ATOM 728 C CA . ASP A 1 92 ? -12.492 -18.535 -24.639 1.00 83.12 92 ASP A CA 1
ATOM 729 C C . ASP A 1 92 ? -12.060 -19.450 -23.490 1.00 83.12 92 ASP A C 1
ATOM 731 O O . ASP A 1 92 ? -12.744 -20.443 -23.235 1.00 83.12 92 ASP A O 1
ATOM 735 N N . SER A 1 93 ? -10.945 -19.179 -22.796 1.00 84.25 93 SER A N 1
ATOM 736 C CA . SER A 1 93 ? -10.626 -20.029 -21.645 1.00 84.25 93 SER A CA 1
ATOM 737 C C . SER A 1 93 ? -11.683 -19.815 -20.575 1.00 84.25 93 SER A C 1
ATOM 739 O O . SER A 1 93 ? -12.136 -18.695 -20.345 1.00 84.25 93 SER A O 1
ATOM 741 N N . TYR A 1 94 ? -12.031 -20.868 -19.850 1.00 85.44 94 TYR A N 1
ATOM 742 C CA . TYR A 1 94 ? -12.634 -20.661 -18.545 1.00 85.44 94 TYR A CA 1
ATOM 743 C C . TYR A 1 94 ? -11.566 -20.370 -17.494 1.00 85.44 94 TYR A C 1
ATOM 745 O O . TYR A 1 94 ? -11.933 -19.732 -16.521 1.00 85.44 94 TYR A O 1
ATOM 753 N N . LYS A 1 95 ? -10.307 -20.838 -17.683 1.00 88.19 95 LYS A N 1
ATOM 754 C CA . LYS A 1 95 ? -9.270 -20.983 -16.642 1.00 88.19 95 LYS A CA 1
ATOM 755 C C . LYS A 1 95 ? -7.903 -20.338 -16.900 1.00 88.19 95 LYS A C 1
ATOM 757 O O . LYS A 1 95 ? -7.529 -20.220 -18.056 1.00 88.19 95 LYS A O 1
ATOM 762 N N . PRO A 1 96 ? -7.152 -19.981 -15.836 1.00 93.75 96 PRO A N 1
ATOM 763 C CA . PRO A 1 96 ? -5.930 -19.214 -15.791 1.00 93.75 96 PRO A CA 1
ATOM 764 C C . PRO A 1 96 ? -4.681 -19.972 -16.156 1.00 93.75 96 PRO A C 1
ATOM 766 O O . PRO A 1 96 ? -4.605 -21.172 -15.920 1.00 93.75 96 PRO A O 1
ATOM 769 N N . ILE A 1 97 ? -3.731 -19.229 -16.725 1.00 93.31 97 ILE A N 1
ATOM 770 C CA . ILE A 1 97 ? -2.643 -19.686 -17.586 1.00 93.31 97 ILE A CA 1
ATOM 771 C C . ILE A 1 97 ? -1.618 -18.421 -17.711 1.00 93.31 97 ILE A C 1
ATOM 773 O O . ILE A 1 97 ? -2.144 -17.325 -17.827 1.00 93.31 97 ILE A O 1
ATOM 777 N N . ILE A 1 98 ? -0.236 -18.516 -17.644 1.00 94.88 98 ILE A N 1
ATOM 778 C CA . ILE A 1 98 ? 1.036 -17.601 -17.802 1.00 94.88 98 ILE A CA 1
ATOM 779 C C . ILE A 1 98 ? 1.950 -17.268 -19.137 1.00 94.88 98 ILE A C 1
ATOM 781 O O . ILE A 1 98 ? 3.012 -17.837 -19.256 1.00 94.88 98 ILE A O 1
ATOM 785 N N . GLN A 1 99 ? 1.775 -16.406 -20.177 1.00 92.44 99 GLN A N 1
ATOM 786 C CA . GLN A 1 99 ? 2.310 -16.723 -21.572 1.00 92.44 99 GLN A CA 1
ATOM 787 C C . GLN A 1 99 ? 3.583 -16.079 -22.183 1.00 92.44 99 GLN A C 1
ATOM 789 O O . GLN A 1 99 ? 4.038 -15.019 -21.778 1.00 92.44 99 GLN A O 1
ATOM 794 N N . TYR A 1 100 ? 4.142 -16.733 -23.231 1.00 92.44 100 TYR A N 1
ATOM 795 C CA . TYR A 1 100 ? 5.514 -16.528 -23.743 1.00 92.44 100 TYR A CA 1
ATOM 796 C C . TYR A 1 100 ? 5.805 -16.812 -25.270 1.00 92.44 100 TYR A C 1
ATOM 798 O O . TYR A 1 100 ? 6.223 -17.911 -25.568 1.00 92.44 100 TYR A O 1
ATOM 806 N N . VAL A 1 101 ? 5.752 -15.910 -26.278 1.00 89.00 101 VAL A N 1
ATOM 807 C CA . VAL A 1 101 ? 6.460 -16.095 -27.596 1.00 89.00 101 VAL A CA 1
ATOM 808 C C . VAL A 1 101 ? 7.468 -14.999 -27.898 1.00 89.00 101 VAL A C 1
ATOM 810 O O . VAL A 1 101 ? 7.342 -13.847 -27.488 1.00 89.00 101 VAL A O 1
ATOM 813 N N . GLU A 1 102 ? 8.544 -15.443 -28.533 1.00 85.06 102 GLU A N 1
ATOM 814 C CA . GLU A 1 102 ? 9.834 -14.782 -28.572 1.00 85.06 102 GLU A CA 1
ATOM 815 C C . GLU A 1 102 ? 9.830 -13.489 -29.395 1.00 85.06 102 GLU A C 1
ATOM 817 O O . GLU A 1 102 ? 8.945 -13.224 -30.201 1.00 85.06 102 GLU A O 1
ATOM 822 N N . GLY A 1 103 ? 10.846 -12.658 -29.183 1.00 77.06 103 GLY A N 1
ATOM 823 C CA . GLY A 1 103 ? 11.016 -11.366 -29.843 1.00 77.06 103 GLY A CA 1
ATOM 824 C C . GLY A 1 103 ? 10.136 -10.214 -29.338 1.00 77.06 103 GLY A C 1
ATOM 825 O O . GLY A 1 103 ? 10.652 -9.101 -29.284 1.00 77.06 103 GLY A O 1
ATOM 826 N N . ASP A 1 104 ? 8.873 -10.442 -28.947 1.00 79.38 104 ASP A N 1
ATOM 827 C CA . ASP A 1 104 ? 7.812 -9.403 -28.814 1.00 79.38 104 ASP A CA 1
ATOM 828 C C . ASP A 1 104 ? 7.989 -8.357 -27.700 1.00 79.38 104 ASP A C 1
ATOM 830 O O . ASP A 1 104 ? 7.103 -7.566 -27.338 1.00 79.38 104 ASP A O 1
ATOM 834 N N . ASP A 1 105 ? 9.161 -8.379 -27.104 1.00 89.94 105 ASP A N 1
ATOM 835 C CA . ASP A 1 105 ? 9.368 -7.970 -25.754 1.00 89.94 105 ASP A CA 1
ATOM 836 C C . ASP A 1 105 ? 10.866 -7.857 -25.450 1.00 89.94 105 ASP A C 1
ATOM 838 O O . ASP A 1 105 ? 11.702 -8.273 -26.248 1.00 89.94 105 ASP A O 1
ATOM 842 N N . ALA A 1 106 ? 11.196 -7.281 -24.289 1.00 92.19 106 ALA A N 1
ATOM 843 C CA . ALA A 1 106 ? 12.439 -7.421 -23.521 1.00 92.19 106 ALA A CA 1
ATOM 844 C C . ALA A 1 106 ? 12.406 -6.571 -22.208 1.00 92.19 106 ALA A C 1
ATOM 846 O O . ALA A 1 106 ? 11.863 -5.465 -22.154 1.00 92.19 106 ALA A O 1
ATOM 847 N N . VAL A 1 107 ? 12.999 -7.095 -21.135 1.00 93.69 107 VAL A N 1
ATOM 848 C CA . VAL A 1 107 ? 13.169 -6.593 -19.768 1.00 93.69 107 VAL A CA 1
ATOM 849 C C . VAL A 1 107 ? 13.428 -5.095 -19.684 1.00 93.69 107 VAL A C 1
ATOM 851 O O . VAL A 1 107 ? 14.570 -4.676 -19.778 1.00 93.69 107 VAL A O 1
ATOM 854 N N . SER A 1 108 ? 12.434 -4.239 -19.512 1.00 95.75 108 SER A N 1
ATOM 855 C CA . SER A 1 108 ? 12.607 -2.833 -19.827 1.00 95.75 108 SER A CA 1
ATOM 856 C C . SER A 1 108 ? 13.487 -2.106 -18.825 1.00 95.75 108 SER A C 1
ATOM 858 O O . SER A 1 108 ? 13.317 -2.347 -17.656 1.00 95.75 108 SER A O 1
ATOM 860 N N . LEU A 1 109 ? 14.383 -1.224 -19.295 1.00 95.25 109 LEU A N 1
ATOM 861 C CA . LEU A 1 109 ? 15.450 -0.374 -18.708 1.00 95.25 109 LEU A CA 1
ATOM 862 C C . LEU A 1 109 ? 15.163 1.149 -18.865 1.00 95.25 109 LEU A C 1
ATOM 864 O O . LEU A 1 109 ? 14.186 1.421 -19.548 1.00 95.25 109 LEU A O 1
ATOM 868 N N . THR A 1 110 ? 15.894 2.108 -18.246 1.00 96.69 110 THR A N 1
ATOM 869 C CA . THR A 1 110 ? 15.901 3.606 -18.453 1.00 96.69 110 THR A CA 1
ATOM 870 C C . THR A 1 110 ? 17.307 4.244 -18.170 1.00 96.69 110 THR A C 1
ATOM 872 O O . THR A 1 110 ? 18.198 3.460 -18.340 1.00 96.69 110 THR A O 1
ATOM 875 N N . ILE A 1 111 ? 17.638 5.525 -17.811 1.00 95.88 111 ILE A N 1
ATOM 876 C CA . ILE A 1 111 ? 18.760 5.969 -16.855 1.00 95.88 111 ILE A CA 1
ATOM 877 C C . ILE A 1 111 ? 18.255 7.082 -15.850 1.00 95.88 111 ILE A C 1
ATOM 879 O O . ILE A 1 111 ? 17.326 7.730 -16.261 1.00 95.88 111 ILE A O 1
ATOM 883 N N . ALA A 1 112 ? 18.689 7.324 -14.582 1.00 95.31 112 ALA A N 1
ATOM 884 C CA . ALA A 1 112 ? 18.412 8.510 -13.653 1.00 95.31 112 ALA A CA 1
ATOM 885 C C . ALA A 1 112 ? 19.360 8.529 -12.404 1.00 95.31 112 ALA A C 1
ATOM 887 O O . ALA A 1 112 ? 19.727 7.416 -12.218 1.00 95.31 112 ALA A O 1
ATOM 888 N N . GLU A 1 113 ? 19.767 9.564 -11.582 1.00 93.88 113 GLU A N 1
ATOM 889 C CA . GLU A 1 113 ? 20.764 9.594 -10.389 1.00 93.88 113 GLU A CA 1
ATOM 890 C C . GLU A 1 113 ? 20.109 10.052 -9.058 1.00 93.88 113 GLU A C 1
ATOM 892 O O . GLU A 1 113 ? 19.022 10.556 -9.219 1.00 93.88 113 GLU A O 1
ATOM 897 N N . SER A 1 114 ? 20.716 9.914 -7.829 1.00 94.00 114 SER A N 1
ATOM 898 C CA . SER A 1 114 ? 20.190 10.062 -6.417 1.00 94.00 114 SER A CA 1
ATOM 899 C C . SER A 1 114 ? 20.635 11.223 -5.509 1.00 94.00 114 SER A C 1
ATOM 901 O O . SER A 1 114 ? 21.740 11.179 -5.000 1.00 94.00 114 SER A O 1
ATOM 903 N N . LYS A 1 115 ? 19.760 12.107 -5.000 1.00 90.88 115 LYS A N 1
ATOM 904 C CA . LYS A 1 115 ? 20.170 13.079 -3.974 1.00 90.88 115 LYS A CA 1
ATOM 905 C C . LYS A 1 115 ? 19.263 13.370 -2.730 1.00 90.88 115 LYS A C 1
ATOM 907 O O . LYS A 1 115 ? 19.226 14.502 -2.335 1.00 90.88 115 LYS A O 1
ATOM 912 N N . ALA A 1 116 ? 18.729 12.421 -1.939 1.00 89.38 116 ALA A N 1
ATOM 913 C CA . ALA A 1 116 ? 18.232 12.553 -0.513 1.00 89.38 116 ALA A CA 1
ATOM 914 C C . ALA A 1 116 ? 19.184 12.919 0.686 1.00 89.38 116 ALA A C 1
ATOM 916 O O . ALA A 1 116 ? 19.771 13.983 0.608 1.00 89.38 116 ALA A O 1
ATOM 917 N N . ASP A 1 117 ? 19.351 12.157 1.797 1.00 91.31 117 ASP A N 1
ATOM 918 C CA . ASP A 1 117 ? 20.553 12.279 2.686 1.00 91.31 117 ASP A CA 1
ATOM 919 C C . ASP A 1 117 ? 21.262 10.947 3.082 1.00 91.31 117 ASP A C 1
ATOM 921 O O . ASP A 1 117 ? 20.603 9.918 3.125 1.00 91.31 117 ASP A O 1
ATOM 925 N N . PHE A 1 118 ? 22.593 10.925 3.355 1.00 92.44 118 PHE A N 1
ATOM 926 C CA . PHE A 1 118 ? 23.342 9.685 3.516 1.00 92.44 118 PHE A CA 1
ATOM 927 C C . PHE A 1 118 ? 22.933 9.099 4.802 1.00 92.44 118 PHE A C 1
ATOM 929 O O . PHE A 1 118 ? 22.093 8.266 4.714 1.00 92.44 118 PHE A O 1
ATOM 936 N N . TYR A 1 119 ? 23.472 9.413 5.967 1.00 91.31 119 TYR A N 1
ATOM 937 C CA . TYR A 1 119 ? 23.296 8.574 7.161 1.00 91.31 119 TYR A CA 1
ATOM 938 C C . TYR A 1 119 ? 21.904 8.751 7.823 1.00 91.31 119 TYR A C 1
ATOM 940 O O . TYR A 1 119 ? 21.687 8.737 9.039 1.00 91.31 119 TYR A O 1
ATOM 948 N N . HIS A 1 120 ? 20.941 8.943 6.938 1.00 90.12 120 HIS A N 1
ATOM 949 C CA . HIS A 1 120 ? 19.551 9.103 7.087 1.00 90.12 120 HIS A CA 1
ATOM 950 C C . HIS A 1 120 ? 18.706 7.872 6.710 1.00 90.12 120 HIS A C 1
ATOM 952 O O . HIS A 1 120 ? 18.089 7.271 7.582 1.00 90.12 120 HIS A O 1
ATOM 958 N N . LEU A 1 121 ? 18.568 7.518 5.442 1.00 89.00 121 LEU A N 1
ATOM 959 C CA . LEU A 1 121 ? 17.548 6.591 4.962 1.00 89.00 121 LEU A CA 1
ATOM 960 C C . LEU A 1 121 ? 17.669 5.112 5.473 1.00 89.00 121 LEU A C 1
ATOM 962 O O . LEU A 1 121 ? 16.906 4.257 5.042 1.00 89.00 121 LEU A O 1
ATOM 966 N N . SER A 1 122 ? 18.603 4.802 6.389 1.00 90.31 122 SER A N 1
ATOM 967 C CA . SER A 1 122 ? 18.979 3.490 6.974 1.00 90.31 122 SER A CA 1
ATOM 968 C C . SER A 1 122 ? 19.716 3.486 8.336 1.00 90.31 122 SER A C 1
ATOM 970 O O . SER A 1 122 ? 20.406 2.526 8.695 1.00 90.31 122 SER A O 1
ATOM 972 N N . SER A 1 123 ? 19.540 4.503 9.174 1.00 83.81 123 SER A N 1
ATOM 973 C CA . SER A 1 123 ? 19.799 4.355 10.624 1.00 83.81 123 SER A CA 1
ATOM 974 C C . SER A 1 123 ? 18.598 3.750 11.389 1.00 83.81 123 SER A C 1
ATOM 976 O O . SER A 1 123 ? 17.664 3.243 10.797 1.00 83.81 123 SER A O 1
ATOM 978 N N . TYR A 1 124 ? 18.563 3.764 12.712 1.00 79.31 124 TYR A N 1
ATOM 979 C CA . TYR A 1 124 ? 17.480 3.156 13.498 1.00 79.31 124 TYR A CA 1
ATOM 980 C C . TYR A 1 124 ? 16.575 4.203 14.122 1.00 79.31 124 TYR A C 1
ATOM 982 O O . TYR A 1 124 ? 16.382 4.310 15.325 1.00 79.31 124 TYR A O 1
ATOM 990 N N . SER A 1 125 ? 16.130 5.108 13.263 1.00 73.06 125 SER A N 1
ATOM 991 C CA . SER A 1 125 ? 15.392 6.278 13.690 1.00 73.06 125 SER A CA 1
ATOM 992 C C . SER A 1 125 ? 14.474 6.745 12.586 1.00 73.06 125 SER A C 1
ATOM 994 O O . SER A 1 125 ? 13.805 5.969 11.922 1.00 73.06 125 SER A O 1
ATOM 996 N N . PHE A 1 126 ? 14.350 8.044 12.418 1.00 75.88 126 PHE A N 1
ATOM 997 C CA . PHE A 1 126 ? 13.106 8.544 11.927 1.00 75.88 126 PHE A CA 1
ATOM 998 C C . PHE A 1 126 ? 13.133 9.213 10.549 1.00 75.88 126 PHE A C 1
ATOM 1000 O O . PHE A 1 126 ? 14.166 9.751 10.200 1.00 75.88 126 PHE A O 1
ATOM 1007 N N . ARG A 1 127 ? 12.002 9.160 9.831 1.00 80.44 127 ARG A N 1
ATOM 1008 C CA . ARG A 1 127 ? 11.699 9.421 8.423 1.00 80.44 127 ARG A CA 1
ATOM 1009 C C . ARG A 1 127 ? 10.126 9.623 8.187 1.00 80.44 127 ARG A C 1
ATOM 1011 O O . ARG A 1 127 ? 9.403 9.267 9.105 1.00 80.44 127 ARG A O 1
ATOM 1018 N N . GLU A 1 128 ? 9.536 10.233 7.121 1.00 84.56 128 GLU A N 1
ATOM 1019 C CA . GLU A 1 128 ? 8.059 10.351 6.831 1.00 84.56 128 GLU A CA 1
ATOM 1020 C C . GLU A 1 128 ? 7.584 9.085 6.079 1.00 84.56 128 GLU A C 1
ATOM 1022 O O . GLU A 1 128 ? 7.897 8.000 6.545 1.00 84.56 128 GLU A O 1
ATOM 1027 N N . VAL A 1 129 ? 6.948 9.248 4.899 1.00 78.31 129 VAL A N 1
ATOM 1028 C CA . VAL A 1 129 ? 7.039 8.428 3.722 1.00 78.31 129 VAL A CA 1
ATOM 1029 C C . VAL A 1 129 ? 6.974 9.174 2.382 1.00 78.31 129 VAL A C 1
ATOM 1031 O O . VAL A 1 129 ? 7.006 8.543 1.359 1.00 78.31 129 VAL A O 1
ATOM 1034 N N . LYS A 1 130 ? 6.857 10.486 2.221 1.00 82.06 130 LYS A N 1
ATOM 1035 C CA . LYS A 1 130 ? 6.592 10.995 0.844 1.00 82.06 130 LYS A CA 1
ATOM 1036 C C . LYS A 1 130 ? 7.777 11.164 -0.034 1.00 82.06 130 LYS A C 1
ATOM 1038 O O . LYS A 1 130 ? 7.791 10.776 -1.194 1.00 82.06 130 LYS A O 1
ATOM 1043 N N . GLU A 1 131 ? 8.868 11.568 0.597 1.00 83.56 131 GLU A N 1
ATOM 1044 C CA . GLU A 1 131 ? 10.177 11.386 0.024 1.00 83.56 131 GLU A CA 1
ATOM 1045 C C . GLU A 1 131 ? 10.509 9.924 -0.017 1.00 83.56 131 GLU A C 1
ATOM 1047 O O . GLU A 1 131 ? 11.626 9.554 -0.375 1.00 83.56 131 GLU A O 1
ATOM 1052 N N . ILE A 1 132 ? 9.466 9.141 0.255 1.00 82.06 132 ILE A N 1
ATOM 1053 C CA . ILE A 1 132 ? 9.079 8.016 -0.502 1.00 82.06 132 ILE A CA 1
ATOM 1054 C C . ILE A 1 132 ? 7.652 7.668 -1.173 1.00 82.06 132 ILE A C 1
ATOM 1056 O O . ILE A 1 132 ? 7.152 6.624 -0.782 1.00 82.06 132 ILE A O 1
ATOM 1060 N N . HIS A 1 133 ? 7.191 8.209 -2.368 1.00 87.25 133 HIS A N 1
ATOM 1061 C CA . HIS A 1 133 ? 6.698 7.469 -3.633 1.00 87.25 133 HIS A CA 1
ATOM 1062 C C . HIS A 1 133 ? 7.506 7.527 -5.032 1.00 87.25 133 HIS A C 1
ATOM 1064 O O . HIS A 1 133 ? 6.927 7.548 -6.113 1.00 87.25 133 HIS A O 1
ATOM 1070 N N . HIS A 1 134 ? 8.843 7.517 -5.080 1.00 88.12 134 HIS A N 1
ATOM 1071 C CA . HIS A 1 134 ? 9.843 7.652 -6.150 1.00 88.12 134 HIS A CA 1
ATOM 1072 C C . HIS A 1 134 ? 11.377 6.965 -6.311 1.00 88.12 134 HIS A C 1
ATOM 1074 O O . HIS A 1 134 ? 11.954 7.096 -7.365 1.00 88.12 134 HIS A O 1
ATOM 1080 N N . PHE A 1 135 ? 12.227 6.251 -5.483 1.00 92.56 135 PHE A N 1
ATOM 1081 C CA . PHE A 1 135 ? 13.461 5.346 -5.727 1.00 92.56 135 PHE A CA 1
ATOM 1082 C C . PHE A 1 135 ? 12.773 3.953 -6.245 1.00 92.56 135 PHE A C 1
ATOM 1084 O O . PHE A 1 135 ? 13.473 2.936 -6.247 1.00 92.56 135 PHE A O 1
ATOM 1091 N N . LEU A 1 136 ? 11.498 3.887 -6.845 1.00 91.88 136 LEU A N 1
ATOM 1092 C CA . LEU A 1 136 ? 10.595 2.737 -7.397 1.00 91.88 136 LEU A CA 1
ATOM 1093 C C . LEU A 1 136 ? 10.065 2.907 -8.834 1.00 91.88 136 LEU A C 1
ATOM 1095 O O . LEU A 1 136 ? 9.690 3.992 -9.173 1.00 91.88 136 LEU A O 1
ATOM 1099 N N . PRO A 1 137 ? 9.771 1.855 -9.616 1.00 89.88 137 PRO A N 1
ATOM 1100 C CA . PRO A 1 137 ? 9.426 1.949 -11.024 1.00 89.88 137 PRO A CA 1
ATOM 1101 C C . PRO A 1 137 ? 7.935 1.896 -11.318 1.00 89.88 137 PRO A C 1
ATOM 1103 O O . PRO A 1 137 ? 7.442 0.782 -11.287 1.00 89.88 137 PRO A O 1
ATOM 1106 N N . GLN A 1 138 ? 7.260 3.007 -11.706 1.00 83.75 138 GLN A N 1
ATOM 1107 C CA . GLN A 1 138 ? 5.909 3.036 -12.348 1.00 83.75 138 GLN A CA 1
ATOM 1108 C C . GLN A 1 138 ? 5.580 1.856 -13.241 1.00 83.75 138 GLN A C 1
ATOM 1110 O O . GLN A 1 138 ? 6.437 1.125 -13.694 1.00 83.75 138 GLN A O 1
ATOM 1115 N N . PHE A 1 139 ? 4.277 1.623 -13.345 1.00 81.56 139 PHE A N 1
ATOM 1116 C CA . PHE A 1 139 ? 3.664 0.387 -13.734 1.00 81.56 139 PHE A CA 1
ATOM 1117 C C . PHE A 1 139 ? 2.275 0.613 -14.291 1.00 81.56 139 PHE A C 1
ATOM 1119 O O . PHE A 1 139 ? 1.338 0.088 -13.724 1.00 81.56 139 PHE A O 1
ATOM 1126 N N . LEU A 1 140 ? 2.089 1.423 -15.349 1.00 78.94 140 LEU A N 1
ATOM 1127 C CA . LEU A 1 140 ? 0.773 1.375 -16.028 1.00 78.94 140 LEU A CA 1
ATOM 1128 C C . LEU A 1 140 ? 0.388 -0.041 -16.371 1.00 78.94 140 LEU A C 1
ATOM 1130 O O . LEU A 1 140 ? 1.168 -0.982 -16.342 1.00 78.94 140 LEU A O 1
ATOM 1134 N N . SER A 1 141 ? -0.885 -0.149 -16.661 1.00 74.69 141 SER A N 1
ATOM 1135 C CA . SER A 1 141 ? -1.537 -1.400 -16.682 1.00 74.69 141 SER A CA 1
ATOM 1136 C C . SER A 1 141 ? -2.831 -1.312 -17.521 1.00 74.69 141 SER A C 1
ATOM 1138 O O . SER A 1 141 ? -3.205 -0.216 -17.936 1.00 74.69 141 SER A O 1
ATOM 1140 N N . SER A 1 142 ? -3.374 -2.435 -17.998 1.00 80.75 142 SER A N 1
ATOM 1141 C CA . SER A 1 142 ? -4.224 -2.521 -19.195 1.00 80.75 142 SER A CA 1
ATOM 1142 C C . SER A 1 142 ? -5.069 -3.783 -19.473 1.00 80.75 142 SER A C 1
ATOM 1144 O O . SER A 1 142 ? -4.730 -4.895 -19.090 1.00 80.75 142 SER A O 1
ATOM 1146 N N . ASP A 1 143 ? -6.105 -3.645 -20.298 1.00 80.25 143 ASP A N 1
ATOM 1147 C CA . ASP A 1 143 ? -6.876 -4.785 -20.824 1.00 80.25 143 ASP A CA 1
ATOM 1148 C C . ASP A 1 143 ? -6.028 -5.643 -21.786 1.00 80.25 143 ASP A C 1
ATOM 1150 O O . ASP A 1 143 ? -6.409 -6.744 -22.177 1.00 80.25 143 ASP A O 1
ATOM 1154 N N . THR A 1 144 ? -4.905 -5.078 -22.241 1.00 84.56 144 THR A N 1
ATOM 1155 C CA . THR A 1 144 ? -4.290 -5.373 -23.533 1.00 84.56 144 THR A CA 1
ATOM 1156 C C . THR A 1 144 ? -2.745 -5.491 -23.481 1.00 84.56 144 THR A C 1
ATOM 1158 O O . THR A 1 144 ? -2.132 -5.483 -24.527 1.00 84.56 144 THR A O 1
ATOM 1161 N N . ARG A 1 145 ? -2.101 -5.672 -22.306 1.00 87.50 145 ARG A N 1
ATOM 1162 C CA . ARG A 1 145 ? -0.800 -6.373 -22.049 1.00 87.50 145 ARG A CA 1
ATOM 1163 C C . ARG A 1 145 ? -0.312 -6.238 -20.591 1.00 87.50 145 ARG A C 1
ATOM 1165 O O . ARG A 1 145 ? 0.175 -5.173 -20.238 1.00 87.50 145 ARG A O 1
ATOM 1172 N N . ALA A 1 146 ? -0.340 -7.306 -19.782 1.00 92.00 146 ALA A N 1
ATOM 1173 C CA . ALA A 1 146 ? -0.097 -7.381 -18.340 1.00 92.00 146 ALA A CA 1
ATOM 1174 C C . ALA A 1 146 ? 0.985 -8.380 -17.812 1.00 92.00 146 ALA A C 1
ATOM 1176 O O . ALA A 1 146 ? 0.894 -9.555 -18.175 1.00 92.00 146 ALA A O 1
ATOM 1177 N N . PRO A 1 147 ? 1.961 -7.952 -16.945 1.00 93.88 147 PRO A N 1
ATOM 1178 C CA . PRO A 1 147 ? 3.096 -8.818 -16.622 1.00 93.88 147 PRO A CA 1
ATOM 1179 C C . PRO A 1 147 ? 3.720 -8.940 -15.204 1.00 93.88 147 PRO A C 1
ATOM 1181 O O . PRO A 1 147 ? 3.748 -8.002 -14.442 1.00 93.88 147 PRO A O 1
ATOM 1184 N N . LEU A 1 148 ? 4.411 -10.042 -14.907 1.00 94.38 148 LEU A N 1
ATOM 1185 C CA . LEU A 1 148 ? 4.744 -10.642 -13.592 1.00 94.38 148 LEU A CA 1
ATOM 1186 C C . LEU A 1 148 ? 5.705 -9.727 -12.630 1.00 94.38 148 LEU A C 1
ATOM 1188 O O . LEU A 1 148 ? 5.404 -9.596 -11.458 1.00 94.38 148 LEU A O 1
ATOM 1192 N N . MET A 1 149 ? 6.804 -9.004 -12.984 1.00 94.31 149 MET A N 1
ATOM 1193 C CA . MET A 1 149 ? 7.627 -7.982 -12.258 1.00 94.31 149 MET A CA 1
ATOM 1194 C C . MET A 1 149 ? 8.363 -6.891 -13.042 1.00 94.31 149 MET A C 1
ATOM 1196 O O . MET A 1 149 ? 8.889 -7.152 -14.084 1.00 94.31 149 MET A O 1
ATOM 1200 N N . THR A 1 150 ? 8.662 -5.768 -12.394 1.00 96.75 150 THR A N 1
ATOM 1201 C CA . THR A 1 150 ? 9.496 -4.575 -12.667 1.00 96.75 150 THR A CA 1
ATOM 1202 C C . THR A 1 150 ? 10.540 -4.390 -11.539 1.00 96.75 150 THR A C 1
ATOM 1204 O O . THR A 1 150 ? 10.355 -5.112 -10.577 1.00 96.75 150 THR A O 1
ATOM 1207 N N . LEU A 1 151 ? 11.615 -3.568 -11.377 1.00 97.06 151 LEU A N 1
ATOM 1208 C CA . LEU A 1 151 ? 12.614 -2.744 -12.089 1.00 97.06 151 LEU A CA 1
ATOM 1209 C C . LEU A 1 151 ? 12.903 -1.213 -11.794 1.00 97.06 151 LEU A C 1
ATOM 1211 O O . LEU A 1 151 ? 12.784 -0.369 -12.654 1.00 97.06 151 LEU A O 1
ATOM 1215 N N . GLN A 1 152 ? 13.478 -0.841 -10.653 1.00 97.88 152 GLN A N 1
ATOM 1216 C CA . GLN A 1 152 ? 14.485 0.207 -10.389 1.00 97.88 152 GLN A CA 1
ATOM 1217 C C . GLN A 1 152 ? 15.864 -0.316 -9.825 1.00 97.88 152 GLN A C 1
ATOM 1219 O O . GLN A 1 152 ? 15.935 -1.456 -9.437 1.00 97.88 152 GLN A O 1
ATOM 1224 N N . ILE A 1 153 ? 16.961 0.464 -9.736 1.00 97.50 153 ILE A N 1
ATOM 1225 C CA . ILE A 1 153 ? 18.372 0.251 -9.254 1.00 97.50 153 ILE A CA 1
ATOM 1226 C C . ILE A 1 153 ? 19.053 1.678 -8.999 1.00 97.50 153 ILE A C 1
ATOM 1228 O O . ILE A 1 153 ? 18.336 2.649 -9.014 1.00 97.50 153 ILE A O 1
ATOM 1232 N N . THR A 1 154 ? 20.294 1.935 -8.535 1.00 97.31 154 THR A N 1
ATOM 1233 C CA . THR A 1 154 ? 20.817 3.290 -8.109 1.00 97.31 154 THR A CA 1
ATOM 1234 C C . THR A 1 154 ? 22.371 3.282 -7.827 1.00 97.31 154 THR A C 1
ATOM 1236 O O . THR A 1 154 ? 22.881 2.249 -7.427 1.00 97.31 154 THR A O 1
ATOM 1239 N N . LEU A 1 155 ? 23.167 4.356 -8.073 1.00 96.38 155 LEU A N 1
ATOM 1240 C CA . LEU A 1 155 ? 24.659 4.561 -7.921 1.00 96.38 155 LEU A CA 1
ATOM 1241 C C . LEU A 1 155 ? 24.962 5.992 -7.120 1.00 96.38 155 LEU A C 1
ATOM 1243 O O . LEU A 1 155 ? 24.639 6.659 -8.149 1.00 96.38 155 LEU A O 1
ATOM 1247 N N . PHE A 1 156 ? 25.560 6.516 -4.948 1.00 95.44 156 PHE A N 1
ATOM 1248 C CA . PHE A 1 156 ? 25.997 7.553 -4.003 1.00 95.44 156 PHE A CA 1
ATOM 1249 C C . PHE A 1 156 ? 27.529 7.682 -4.047 1.00 95.44 156 PHE A C 1
ATOM 1251 O O . PHE A 1 156 ? 28.157 6.747 -3.526 1.00 95.44 156 PHE A O 1
ATOM 1258 N N . PRO A 1 157 ? 28.185 8.656 -4.762 1.00 92.69 157 PRO A N 1
ATOM 1259 C CA . PRO A 1 157 ? 29.517 8.357 -5.184 1.00 92.69 157 PRO A CA 1
ATOM 1260 C C . PRO A 1 157 ? 30.325 8.424 -3.922 1.00 92.69 157 PRO A C 1
ATOM 1262 O O . PRO A 1 157 ? 30.135 9.304 -3.068 1.00 92.69 157 PRO A O 1
ATOM 1265 N N . ASN A 1 158 ? 31.225 7.465 -3.796 1.00 90.00 158 ASN A N 1
ATOM 1266 C CA . ASN A 1 158 ? 32.085 7.442 -2.637 1.00 90.00 158 ASN A CA 1
ATOM 1267 C C . ASN A 1 158 ? 31.302 7.106 -1.336 1.00 90.00 158 ASN A C 1
ATOM 1269 O O . ASN A 1 158 ? 31.832 7.335 -0.252 1.00 90.00 158 ASN A O 1
ATOM 1273 N N . LYS A 1 159 ? 30.062 6.575 -1.416 1.00 94.00 159 LYS A N 1
ATOM 1274 C CA . LYS A 1 159 ? 29.156 6.399 -0.264 1.00 94.00 159 LYS A CA 1
ATOM 1275 C C . LYS A 1 159 ? 28.386 5.061 -0.221 1.00 94.00 159 LYS A C 1
ATOM 1277 O O . LYS A 1 159 ? 28.506 4.333 0.761 1.00 94.00 159 LYS A O 1
ATOM 1282 N N . GLY A 1 160 ? 27.656 4.666 -1.255 1.00 94.81 160 GLY A N 1
ATOM 1283 C CA . GLY A 1 160 ? 27.034 3.334 -1.322 1.00 94.81 160 GLY A CA 1
ATOM 1284 C C . GLY A 1 160 ? 26.155 3.157 -2.530 1.00 94.81 160 GLY A C 1
ATOM 1285 O O . GLY A 1 160 ? 25.927 4.141 -3.196 1.00 94.81 160 GLY A O 1
ATOM 1286 N N . PHE A 1 161 ? 25.598 1.979 -2.786 1.00 96.50 161 PHE A N 1
ATOM 1287 C CA . PHE A 1 161 ? 24.364 1.876 -3.544 1.00 96.50 161 PHE A CA 1
ATOM 1288 C C . PHE A 1 161 ? 23.215 1.413 -2.676 1.00 96.50 161 PHE A C 1
ATOM 1290 O O . PHE A 1 161 ? 23.386 0.556 -1.839 1.00 96.50 161 PHE A O 1
ATOM 1297 N N . SER A 1 162 ? 22.057 2.032 -2.831 1.00 97.44 162 SER A N 1
ATOM 1298 C CA . SER A 1 162 ? 20.739 1.379 -2.744 1.00 97.44 162 SER A CA 1
ATOM 1299 C C . SER A 1 162 ? 20.336 0.804 -4.224 1.00 97.44 162 SER A C 1
ATOM 1301 O O . SER A 1 162 ? 20.585 1.953 -4.733 1.00 97.44 162 SER A O 1
ATOM 1303 N N . ILE A 1 163 ? 19.683 -1.261 -5.141 1.00 97.75 163 ILE A N 1
ATOM 1304 C CA . ILE A 1 163 ? 19.399 -1.989 -6.413 1.00 97.75 163 ILE A CA 1
ATOM 1305 C C . ILE A 1 163 ? 17.909 -2.448 -6.385 1.00 97.75 163 ILE A C 1
ATOM 1307 O O . ILE A 1 163 ? 17.685 -3.440 -5.783 1.00 97.75 163 ILE A O 1
ATOM 1311 N N . SER A 1 164 ? 16.817 -1.851 -6.914 1.00 97.31 164 SER A N 1
ATOM 1312 C CA . SER A 1 164 ? 15.410 -1.978 -6.369 1.00 97.31 164 SER A CA 1
ATOM 1313 C C . SER A 1 164 ? 14.495 -3.366 -6.270 1.00 97.31 164 SER A C 1
ATOM 1315 O O . SER A 1 164 ? 15.183 -4.366 -6.351 1.00 97.31 164 SER A O 1
ATOM 1317 N N . TYR A 1 165 ? 13.087 -3.541 -6.104 1.00 95.81 165 TYR A N 1
ATOM 1318 C CA . TYR A 1 165 ? 12.107 -4.786 -5.932 1.00 95.81 165 TYR A CA 1
ATOM 1319 C C . TYR A 1 165 ? 10.799 -5.470 -6.756 1.00 95.81 165 TYR A C 1
ATOM 1321 O O . TYR A 1 165 ? 10.596 -6.587 -6.336 1.00 95.81 165 TYR A O 1
ATOM 1329 N N . ALA A 1 166 ? 9.892 -5.125 -7.789 1.00 95.75 166 ALA A N 1
ATOM 1330 C CA . ALA A 1 166 ? 8.344 -5.128 -8.140 1.00 95.75 166 ALA A CA 1
ATOM 1331 C C . ALA A 1 166 ? 7.511 -6.152 -9.030 1.00 95.75 166 ALA A C 1
ATOM 1333 O O . ALA A 1 166 ? 7.284 -5.876 -10.191 1.00 95.75 166 ALA A O 1
ATOM 1334 N N . THR A 1 167 ? 6.789 -7.162 -8.504 1.00 94.62 167 THR A N 1
ATOM 1335 C CA . THR A 1 167 ? 6.693 -8.613 -8.831 1.00 94.62 167 THR A CA 1
ATOM 1336 C C . THR A 1 167 ? 5.478 -9.483 -8.326 1.00 94.62 167 THR A C 1
ATOM 1338 O O . THR A 1 167 ? 5.673 -10.371 -7.579 1.00 94.62 167 THR A O 1
ATOM 1341 N N . HIS A 1 168 ? 4.193 -9.390 -8.582 1.00 94.06 168 HIS A N 1
ATOM 1342 C CA . HIS A 1 168 ? 3.003 -9.987 -7.851 1.00 94.06 168 HIS A CA 1
ATOM 1343 C C . HIS A 1 168 ? 3.079 -11.045 -6.694 1.00 94.06 168 HIS A C 1
ATOM 1345 O O . HIS A 1 168 ? 3.732 -10.818 -5.699 1.00 94.06 168 HIS A O 1
ATOM 1351 N N . HIS A 1 169 ? 2.256 -12.108 -6.671 1.00 89.38 169 HIS A N 1
ATOM 1352 C CA . HIS A 1 169 ? 2.285 -13.260 -5.723 1.00 89.38 169 HIS A CA 1
ATOM 1353 C C . HIS A 1 169 ? 1.293 -14.343 -6.076 1.00 89.38 169 HIS A C 1
ATOM 1355 O O . HIS A 1 169 ? 1.486 -15.497 -5.720 1.00 89.38 169 HIS A O 1
ATOM 1361 N N . ALA A 1 170 ? 0.303 -13.980 -6.882 1.00 90.31 170 ALA A N 1
ATOM 1362 C CA . ALA A 1 170 ? -0.085 -14.690 -8.077 1.00 90.31 170 ALA A CA 1
ATOM 1363 C C . ALA A 1 170 ? 0.787 -15.917 -8.259 1.00 90.31 170 ALA A C 1
ATOM 1365 O O . ALA A 1 170 ? 0.396 -17.070 -8.150 1.00 90.31 170 ALA A O 1
ATOM 1366 N N . ALA A 1 171 ? 2.055 -15.598 -8.426 1.00 88.25 171 ALA A N 1
ATOM 1367 C CA . ALA A 1 171 ? 3.018 -16.568 -8.727 1.00 88.25 171 ALA A CA 1
ATOM 1368 C C . ALA A 1 171 ? 4.301 -16.453 -7.904 1.00 88.25 171 ALA A C 1
ATOM 1370 O O . ALA A 1 171 ? 5.332 -16.755 -8.434 1.00 88.25 171 ALA A O 1
ATOM 1371 N N . LEU A 1 172 ? 4.268 -16.068 -6.629 1.00 87.94 172 LEU A N 1
ATOM 1372 C CA . LEU A 1 172 ? 5.236 -16.499 -5.595 1.00 87.94 172 LEU A CA 1
ATOM 1373 C C . LEU A 1 172 ? 4.639 -16.187 -4.163 1.00 87.94 172 LEU A C 1
ATOM 1375 O O . LEU A 1 172 ? 3.798 -15.349 -4.200 1.00 87.94 172 LEU A O 1
ATOM 1379 N N . ASP A 1 173 ? 4.994 -16.710 -2.946 1.00 90.94 173 ASP A N 1
ATOM 1380 C CA . ASP A 1 173 ? 4.711 -16.385 -1.480 1.00 90.94 173 ASP A CA 1
ATOM 1381 C C . ASP A 1 173 ? 5.942 -16.032 -0.706 1.00 90.94 173 ASP A C 1
ATOM 1383 O O . ASP A 1 173 ? 6.852 -16.762 -0.932 1.00 90.94 173 ASP A O 1
ATOM 1387 N N . GLY A 1 174 ? 5.957 -15.125 0.278 1.00 89.00 174 GLY A N 1
ATOM 1388 C CA . GLY A 1 174 ? 6.901 -15.068 1.419 1.00 89.00 174 GLY A CA 1
ATOM 1389 C C . GLY A 1 174 ? 8.258 -15.823 1.435 1.00 89.00 174 GLY A C 1
ATOM 1390 O O . GLY A 1 174 ? 9.236 -15.154 1.725 1.00 89.00 174 GLY A O 1
ATOM 1391 N N . LYS A 1 175 ? 8.434 -17.134 1.193 1.00 92.25 175 LYS A N 1
ATOM 1392 C CA . LYS A 1 175 ? 9.722 -17.840 1.417 1.00 92.25 175 LYS A CA 1
ATOM 1393 C C . LYS A 1 175 ? 10.742 -18.045 0.266 1.00 92.25 175 LYS A C 1
ATOM 1395 O O . LYS A 1 175 ? 11.907 -17.959 0.611 1.00 92.25 175 LYS A O 1
ATOM 1400 N N . THR A 1 176 ? 10.460 -18.225 -1.033 1.00 94.00 176 THR A N 1
ATOM 1401 C CA . THR A 1 176 ? 11.495 -18.637 -2.033 1.00 94.00 176 THR A CA 1
ATOM 1402 C C . THR A 1 176 ? 12.530 -17.599 -2.117 1.00 94.00 176 THR A C 1
ATOM 1404 O O . THR A 1 176 ? 13.700 -17.867 -2.183 1.00 94.00 176 THR A O 1
ATOM 1407 N N . VAL A 1 177 ? 12.101 -16.368 -2.300 1.00 94.19 177 VAL A N 1
ATOM 1408 C CA . VAL A 1 177 ? 12.946 -15.298 -2.732 1.00 94.19 177 VAL A CA 1
ATOM 1409 C C . VAL A 1 177 ? 13.953 -14.996 -1.625 1.00 94.19 177 VAL A C 1
ATOM 1411 O O . VAL A 1 177 ? 14.799 -14.167 -1.867 1.00 94.19 177 VAL A O 1
ATOM 1414 N N . ALA A 1 178 ? 13.944 -15.756 -0.507 1.00 94.06 178 ALA A N 1
ATOM 1415 C CA . ALA A 1 178 ? 15.112 -16.491 0.042 1.00 94.06 178 ALA A CA 1
ATOM 1416 C C . ALA A 1 178 ? 16.114 -16.974 -0.965 1.00 94.06 178 ALA A C 1
ATOM 1418 O O . ALA A 1 178 ? 16.934 -16.184 -1.393 1.00 94.06 178 ALA A O 1
ATOM 1419 N N . LEU A 1 179 ? 16.141 -18.259 -1.285 1.00 94.75 179 LEU A N 1
ATOM 1420 C CA . LEU A 1 179 ? 17.095 -18.722 -2.239 1.00 94.75 179 LEU A CA 1
ATOM 1421 C C . LEU A 1 179 ? 16.822 -18.242 -3.647 1.00 94.75 179 LEU A C 1
ATOM 1423 O O . LEU A 1 179 ? 17.804 -18.278 -4.362 1.00 94.75 179 LEU A O 1
ATOM 1427 N N . PHE A 1 180 ? 15.672 -17.658 -4.035 1.00 95.88 180 PHE A N 1
ATOM 1428 C CA . PHE A 1 180 ? 15.786 -16.775 -5.183 1.00 95.88 180 PHE A CA 1
ATOM 1429 C C . PHE A 1 180 ? 16.854 -15.760 -4.839 1.00 95.88 180 PHE A C 1
ATOM 1431 O O . PHE A 1 180 ? 17.872 -15.876 -5.487 1.00 95.88 180 PHE A O 1
ATOM 1438 N N . LEU A 1 181 ? 16.770 -14.941 -3.770 1.00 95.81 181 LEU A N 1
ATOM 1439 C CA . LEU A 1 181 ? 17.851 -14.035 -3.345 1.00 95.81 181 LEU A CA 1
ATOM 1440 C C . LEU A 1 181 ? 19.187 -14.750 -3.241 1.00 95.81 181 LEU A C 1
ATOM 1442 O O . LEU A 1 181 ? 20.183 -14.092 -3.474 1.00 95.81 181 LEU A O 1
ATOM 1446 N N . HIS A 1 182 ? 19.281 -16.049 -2.995 1.00 94.38 182 HIS A N 1
ATOM 1447 C CA . HIS A 1 182 ? 20.572 -16.702 -2.779 1.00 94.38 182 HIS A CA 1
ATOM 1448 C C . HIS A 1 182 ? 21.208 -17.320 -4.042 1.00 94.38 182 HIS A C 1
ATOM 1450 O O . HIS A 1 182 ? 22.413 -17.156 -4.210 1.00 94.38 182 HIS A O 1
ATOM 1456 N N . SER A 1 183 ? 20.458 -17.893 -4.982 1.00 94.62 183 SER A N 1
ATOM 1457 C CA . SER A 1 183 ? 20.956 -18.553 -6.214 1.00 94.62 183 SER A CA 1
ATOM 1458 C C . SER A 1 183 ? 21.729 -17.616 -7.119 1.00 94.62 183 SER A C 1
ATOM 1460 O O . SER A 1 183 ? 22.900 -17.805 -7.435 1.00 94.62 183 SER A O 1
ATOM 1462 N N . TRP A 1 184 ? 21.123 -16.496 -7.438 1.00 95.81 184 TRP A N 1
ATOM 1463 C CA . TRP A 1 184 ? 21.824 -15.423 -8.093 1.00 95.81 184 TRP A CA 1
ATOM 1464 C C . TRP A 1 184 ? 22.713 -14.558 -7.193 1.00 95.81 184 TRP A C 1
ATOM 1466 O O . TRP A 1 184 ? 23.597 -13.852 -7.676 1.00 95.81 184 TRP A O 1
ATOM 1476 N N . ALA A 1 185 ? 22.638 -14.682 -5.866 1.00 94.94 185 ALA A N 1
ATOM 1477 C CA . ALA A 1 185 ? 23.739 -14.177 -5.057 1.00 94.94 185 ALA A CA 1
ATOM 1478 C C . ALA A 1 185 ? 24.987 -14.921 -5.475 1.00 94.94 185 ALA A C 1
ATOM 1480 O O . ALA A 1 185 ? 25.998 -14.311 -5.827 1.00 94.94 185 ALA A O 1
ATOM 1481 N N . SER A 1 186 ? 24.856 -16.242 -5.570 1.00 93.12 186 SER A N 1
ATOM 1482 C CA . SER A 1 186 ? 25.855 -17.087 -6.182 1.00 93.12 186 SER A CA 1
ATOM 1483 C C . SER A 1 186 ? 26.126 -16.637 -7.624 1.00 93.12 186 SER A C 1
ATOM 1485 O O . SER A 1 186 ? 27.294 -16.495 -7.940 1.00 93.12 186 SER A O 1
ATOM 1487 N N . ILE A 1 187 ? 25.153 -16.270 -8.467 1.00 94.19 187 ILE A N 1
ATOM 1488 C CA . ILE A 1 187 ? 25.433 -15.927 -9.882 1.00 94.19 187 ILE A CA 1
ATOM 1489 C C . ILE A 1 187 ? 25.991 -14.490 -10.138 1.00 94.19 187 ILE A C 1
ATOM 1491 O O . ILE A 1 187 ? 26.709 -14.310 -11.119 1.00 94.19 187 ILE A O 1
ATOM 1495 N N . CYS A 1 188 ? 25.939 -13.508 -9.210 1.00 94.31 188 CYS A N 1
ATOM 1496 C CA . CYS A 1 188 ? 26.951 -12.410 -9.241 1.00 94.31 188 CYS A CA 1
ATOM 1497 C C . CYS A 1 188 ? 28.312 -12.976 -8.945 1.00 94.31 188 CYS A C 1
ATOM 1499 O O . CYS A 1 188 ? 29.300 -12.635 -9.592 1.00 94.31 188 CYS A O 1
ATOM 1501 N N . ARG A 1 189 ? 28.383 -13.692 -7.817 1.00 92.44 189 ARG A N 1
ATOM 1502 C CA . ARG A 1 189 ? 29.652 -14.048 -7.189 1.00 92.44 189 ARG A CA 1
ATOM 1503 C C . ARG A 1 189 ? 30.458 -14.910 -8.164 1.00 92.44 189 ARG A C 1
ATOM 1505 O O . ARG A 1 189 ? 31.657 -14.690 -8.288 1.00 92.44 189 ARG A O 1
ATOM 1512 N N . ARG A 1 190 ? 29.760 -15.770 -8.912 1.00 88.44 190 ARG A N 1
ATOM 1513 C CA . ARG A 1 190 ? 30.206 -16.598 -10.038 1.00 88.44 190 ARG A CA 1
ATOM 1514 C C . ARG A 1 190 ? 30.381 -15.829 -11.355 1.00 88.44 190 ARG A C 1
ATOM 1516 O O . ARG A 1 190 ? 31.352 -16.067 -12.063 1.00 88.44 190 ARG A O 1
ATOM 1523 N N . GLY A 1 191 ? 29.491 -14.890 -11.679 1.00 78.12 191 GLY A N 1
ATOM 1524 C CA . GLY A 1 191 ? 29.586 -14.023 -12.858 1.00 78.12 191 GLY A CA 1
ATOM 1525 C C . GLY A 1 191 ? 29.030 -14.654 -14.135 1.00 78.12 191 GLY A C 1
ATOM 1526 O O . GLY A 1 191 ? 27.977 -14.219 -14.596 1.00 78.12 191 GLY A O 1
ATOM 1527 N N . GLU A 1 192 ? 29.753 -15.633 -14.689 1.00 73.31 192 GLU A N 1
ATOM 1528 C CA . GLU A 1 192 ? 29.415 -16.341 -15.942 1.00 73.31 192 GLU A CA 1
ATOM 1529 C C . GLU A 1 192 ? 28.829 -17.743 -15.695 1.00 73.31 192 GLU A C 1
ATOM 1531 O O . GLU A 1 192 ? 27.970 -18.196 -16.452 1.00 73.31 192 GLU A O 1
ATOM 1536 N N . ASP A 1 193 ? 29.255 -18.429 -14.624 1.00 83.06 193 ASP A N 1
ATOM 1537 C CA . ASP A 1 193 ? 28.626 -19.685 -14.199 1.00 83.06 193 ASP A CA 1
ATOM 1538 C C . ASP A 1 193 ? 27.230 -19.394 -13.637 1.00 83.06 193 ASP A C 1
ATOM 1540 O O . ASP A 1 193 ? 27.084 -18.846 -12.542 1.00 83.06 193 ASP A O 1
ATOM 1544 N N . SER A 1 194 ? 26.230 -19.778 -14.427 1.00 82.31 194 SER A N 1
ATOM 1545 C CA . SER A 1 194 ? 24.800 -19.698 -14.138 1.00 82.31 194 SER A CA 1
ATOM 1546 C C . SER A 1 194 ? 24.198 -21.024 -13.667 1.00 82.31 194 SER A C 1
ATOM 1548 O O . SER A 1 194 ? 22.986 -21.143 -13.544 1.00 82.31 194 SER A O 1
ATOM 1550 N N . THR A 1 195 ? 25.002 -22.056 -13.400 1.00 86.44 195 THR A N 1
ATOM 1551 C CA . THR A 1 195 ? 24.469 -23.335 -12.904 1.00 86.44 195 THR A CA 1
ATOM 1552 C C . THR A 1 195 ? 23.893 -23.208 -11.496 1.00 86.44 195 THR A C 1
ATOM 1554 O O . THR A 1 195 ? 24.232 -22.303 -10.739 1.00 86.44 195 THR A O 1
ATOM 1557 N N . LEU A 1 196 ? 23.035 -24.147 -11.110 1.00 86.31 196 LEU A N 1
ATOM 1558 C CA . LEU A 1 196 ? 22.343 -24.131 -9.824 1.00 86.31 196 LEU A CA 1
ATOM 1559 C C . LEU A 1 196 ? 22.607 -25.419 -9.071 1.00 86.31 196 LEU A C 1
ATOM 1561 O O . LEU A 1 196 ? 22.683 -26.496 -9.663 1.00 86.31 196 LEU A O 1
ATOM 1565 N N . THR A 1 197 ? 22.694 -25.315 -7.750 1.00 88.19 197 THR A N 1
ATOM 1566 C CA . THR A 1 197 ? 22.497 -26.485 -6.894 1.00 88.19 197 THR A CA 1
ATOM 1567 C C . THR A 1 197 ? 21.042 -26.983 -6.999 1.00 88.19 197 THR A C 1
ATOM 1569 O O . THR A 1 197 ? 20.162 -26.228 -7.421 1.00 88.19 197 THR A O 1
ATOM 1572 N N . PRO A 1 198 ? 20.730 -28.234 -6.617 1.00 86.38 198 PRO A N 1
ATOM 1573 C CA . PRO A 1 198 ? 19.353 -28.730 -6.610 1.00 86.38 198 PRO A CA 1
ATOM 1574 C C . PRO A 1 198 ? 18.445 -27.950 -5.658 1.00 86.38 198 PRO A C 1
ATOM 1576 O O . PRO A 1 198 ? 17.281 -27.739 -5.971 1.00 86.38 198 PRO A O 1
ATOM 1579 N N . GLU A 1 199 ? 18.978 -27.481 -4.526 1.00 84.75 199 GLU A N 1
ATOM 1580 C CA . GLU A 1 199 ? 18.304 -26.517 -3.652 1.00 84.75 199 GLU A CA 1
ATOM 1581 C C . GLU A 1 199 ? 18.107 -25.192 -4.384 1.00 84.75 199 GLU A C 1
ATOM 1583 O O . GLU A 1 199 ? 17.064 -24.566 -4.223 1.00 84.75 199 GLU A O 1
ATOM 1588 N N . GLU A 1 200 ? 19.083 -24.793 -5.213 1.00 84.06 200 GLU A N 1
ATOM 1589 C CA . GLU A 1 200 ? 19.028 -23.588 -6.033 1.00 84.06 200 GLU A CA 1
ATOM 1590 C C . GLU A 1 200 ? 18.063 -23.639 -7.237 1.00 84.06 200 GLU A C 1
ATOM 1592 O O . GLU A 1 200 ? 17.943 -22.653 -7.958 1.00 84.06 200 GLU A O 1
ATOM 1597 N N . THR A 1 201 ? 17.367 -24.762 -7.450 1.00 90.06 201 THR A N 1
ATOM 1598 C CA . THR A 1 201 ? 16.664 -25.107 -8.700 1.00 90.06 201 THR A CA 1
ATOM 1599 C C . THR A 1 201 ? 15.129 -25.106 -8.550 1.00 90.06 201 THR A C 1
ATOM 1601 O O . THR A 1 201 ? 14.607 -25.452 -7.486 1.00 90.06 201 THR A O 1
ATOM 1604 N N . PRO A 1 202 ? 14.369 -24.789 -9.617 1.00 92.25 202 PRO A N 1
ATOM 1605 C CA . PRO A 1 202 ? 12.907 -24.815 -9.625 1.00 92.25 202 PRO A CA 1
ATOM 1606 C C . PRO A 1 202 ? 12.312 -26.155 -10.080 1.00 92.25 202 PRO A C 1
ATOM 1608 O O . PRO A 1 202 ? 12.743 -26.727 -11.078 1.00 92.25 202 PRO A O 1
ATOM 1611 N N . PHE A 1 203 ? 11.246 -26.624 -9.428 1.00 92.50 203 PHE A N 1
ATOM 1612 C CA . PHE A 1 203 ? 10.502 -27.824 -9.838 1.00 92.50 203 PHE A CA 1
ATOM 1613 C C . PHE A 1 203 ? 9.072 -27.484 -10.295 1.00 92.50 203 PHE A C 1
ATOM 1615 O O . PHE A 1 203 ? 8.176 -27.291 -9.490 1.00 92.50 203 PHE A O 1
ATOM 1622 N N . TYR A 1 204 ? 8.845 -27.387 -11.601 1.00 91.31 204 TYR A N 1
ATOM 1623 C CA . TYR A 1 204 ? 7.622 -26.832 -12.203 1.00 91.31 204 TYR A CA 1
ATOM 1624 C C . TYR A 1 204 ? 6.359 -27.698 -12.182 1.00 91.31 204 TYR A C 1
ATOM 1626 O O . TYR A 1 204 ? 5.367 -27.262 -12.762 1.00 91.31 204 TYR A O 1
ATOM 1634 N N . ASP A 1 205 ? 6.361 -28.888 -11.571 1.00 90.00 205 ASP A N 1
ATOM 1635 C CA . ASP A 1 205 ? 5.207 -29.802 -11.587 1.00 90.00 205 ASP A CA 1
ATOM 1636 C C . ASP A 1 205 ? 4.390 -29.809 -10.279 1.00 90.00 205 ASP A C 1
ATOM 1638 O O . ASP A 1 205 ? 4.835 -29.451 -9.196 1.00 90.00 205 ASP A O 1
ATOM 1642 N N . ARG A 1 206 ? 3.100 -30.040 -10.484 1.00 89.38 206 ARG A N 1
ATOM 1643 C CA . ARG A 1 206 ? 1.982 -29.219 -10.033 1.00 89.38 206 ARG A CA 1
ATOM 1644 C C . ARG A 1 206 ? 0.735 -30.062 -9.917 1.00 89.38 206 ARG A C 1
ATOM 1646 O O . ARG A 1 206 ? 0.037 -29.994 -8.916 1.00 89.38 206 ARG A O 1
ATOM 1653 N N . SER A 1 207 ? 0.590 -31.002 -10.843 1.00 86.50 207 SER A N 1
ATOM 1654 C CA . SER A 1 207 ? -0.219 -32.202 -10.650 1.00 86.50 207 SER A CA 1
ATOM 1655 C C . SER A 1 207 ? 0.044 -32.919 -9.310 1.00 86.50 207 SER A C 1
ATOM 1657 O O . SER A 1 207 ? -0.846 -33.604 -8.807 1.00 86.50 207 SER A O 1
ATOM 1659 N N . LEU A 1 208 ? 1.219 -32.717 -8.681 1.00 85.38 208 LEU A N 1
ATOM 1660 C CA . LEU A 1 208 ? 1.515 -33.155 -7.307 1.00 85.38 208 LEU A CA 1
ATOM 1661 C C . LEU A 1 208 ? 0.462 -32.724 -6.278 1.00 85.38 208 LEU A C 1
ATOM 1663 O O . LEU A 1 208 ? 0.356 -33.325 -5.207 1.00 85.38 208 LEU A O 1
ATOM 1667 N N . ILE A 1 209 ? -0.283 -31.670 -6.580 1.00 86.38 209 ILE A N 1
ATOM 1668 C CA . ILE A 1 209 ? -1.134 -30.982 -5.644 1.00 86.38 209 ILE A CA 1
ATOM 1669 C C . ILE A 1 209 ? -2.566 -30.954 -6.177 1.00 86.38 209 ILE A C 1
ATOM 1671 O O . ILE A 1 209 ? -2.849 -30.528 -7.294 1.00 86.38 209 ILE A O 1
ATOM 1675 N N . LYS A 1 210 ? -3.470 -31.439 -5.333 1.00 83.56 210 LYS A N 1
ATOM 1676 C CA . LYS A 1 210 ? -4.727 -32.072 -5.733 1.00 83.56 210 LYS A CA 1
ATOM 1677 C C . LYS A 1 210 ? -5.922 -31.410 -5.087 1.00 83.56 210 LYS A C 1
ATOM 1679 O O . LYS A 1 210 ? -5.760 -30.791 -4.051 1.00 83.56 210 LYS A O 1
ATOM 1684 N N . ASP A 1 211 ? -7.105 -31.752 -5.580 1.00 78.69 211 ASP A N 1
ATOM 1685 C CA . ASP A 1 211 ? -8.369 -31.409 -4.947 1.00 78.69 211 ASP A CA 1
ATOM 1686 C C . ASP A 1 211 ? -9.399 -32.527 -4.939 1.00 78.69 211 ASP A C 1
ATOM 1688 O O . ASP A 1 211 ? -9.914 -32.934 -5.980 1.00 78.69 211 ASP A O 1
ATOM 1692 N N . PRO A 1 212 ? -9.720 -32.991 -3.734 1.00 72.75 212 PRO A N 1
ATOM 1693 C CA . PRO A 1 212 ? -10.926 -33.717 -3.372 1.00 72.75 212 PRO A CA 1
ATOM 1694 C C . PRO A 1 212 ? -12.316 -33.116 -3.674 1.00 72.75 212 PRO A C 1
ATOM 1696 O O . PRO A 1 212 ? -13.287 -33.741 -3.254 1.00 72.75 212 PRO A O 1
ATOM 1699 N N . GLY A 1 213 ? -12.466 -31.984 -4.357 1.00 70.94 213 GLY A N 1
ATOM 1700 C CA . GLY A 1 213 ? -13.706 -31.218 -4.304 1.00 70.94 213 GLY A CA 1
ATOM 1701 C C . GLY A 1 213 ? -14.609 -30.992 -5.520 1.00 70.94 213 GLY A C 1
ATOM 1702 O O . GLY A 1 213 ? -15.807 -30.787 -5.354 1.00 70.94 213 GLY A O 1
ATOM 1703 N N . ASP A 1 214 ? -14.037 -30.902 -6.730 1.00 78.94 214 ASP A N 1
ATOM 1704 C CA . ASP A 1 214 ? -14.392 -29.783 -7.651 1.00 78.94 214 ASP A CA 1
ATOM 1705 C C . ASP A 1 214 ? -14.531 -28.472 -6.906 1.00 78.94 214 ASP A C 1
ATOM 1707 O O . ASP A 1 214 ? -15.339 -27.570 -7.153 1.00 78.94 214 ASP A O 1
ATOM 1711 N N . HIS A 1 215 ? -13.567 -28.341 -6.049 1.00 79.50 215 HIS A N 1
ATOM 1712 C CA . HIS A 1 215 ? -13.209 -27.075 -5.640 1.00 79.50 215 HIS A CA 1
ATOM 1713 C C . HIS A 1 215 ? -12.517 -26.335 -6.835 1.00 79.50 215 HIS A C 1
ATOM 1715 O O . HIS A 1 215 ? -11.816 -25.385 -6.608 1.00 79.50 215 HIS A O 1
ATOM 1721 N N . GLU A 1 216 ? -12.704 -26.562 -8.154 1.00 83.31 216 GLU A N 1
ATOM 1722 C CA . GLU A 1 216 ? -12.164 -25.589 -9.153 1.00 83.31 216 GLU A CA 1
ATOM 1723 C C . GLU A 1 216 ? -12.700 -24.164 -8.930 1.00 83.31 216 GLU A C 1
ATOM 1725 O O . GLU A 1 216 ? -12.215 -23.165 -9.459 1.00 83.31 216 GLU A O 1
ATOM 1730 N N . ARG A 1 217 ? -13.793 -24.065 -8.201 1.00 84.38 217 ARG A N 1
ATOM 1731 C CA . ARG A 1 217 ? -14.934 -23.510 -8.864 1.00 84.38 217 ARG A CA 1
ATOM 1732 C C . ARG A 1 217 ? -15.254 -22.131 -8.386 1.00 84.38 217 ARG A C 1
ATOM 1734 O O . ARG A 1 217 ? -15.180 -21.243 -9.223 1.00 84.38 217 ARG A O 1
ATOM 1741 N N . THR A 1 218 ? -15.494 -21.895 -7.092 1.00 81.12 218 THR A N 1
ATOM 1742 C CA . THR A 1 218 ? -15.737 -20.525 -6.578 1.00 81.12 218 THR A CA 1
ATOM 1743 C C . THR A 1 218 ? -14.630 -19.632 -7.012 1.00 81.12 218 THR A C 1
ATOM 1745 O O . THR A 1 218 ? -14.824 -18.440 -7.241 1.00 81.12 218 THR A O 1
ATOM 1748 N N . TYR A 1 219 ? -13.430 -20.187 -6.956 1.00 79.88 219 TYR A N 1
ATOM 1749 C CA . TYR A 1 219 ? -12.296 -19.364 -7.066 1.00 79.88 219 TYR A CA 1
ATOM 1750 C C . TYR A 1 219 ? -11.987 -19.098 -8.550 1.00 79.88 219 TYR A C 1
ATOM 1752 O O . TYR A 1 219 ? -11.349 -18.107 -8.902 1.00 79.88 219 TYR A O 1
ATOM 1760 N N . VAL A 1 220 ? -12.486 -19.950 -9.447 1.00 84.19 220 VAL A N 1
ATOM 1761 C CA . VAL A 1 220 ? -12.758 -19.579 -10.829 1.00 84.19 220 VAL A CA 1
ATOM 1762 C C . VAL A 1 220 ? -13.923 -18.574 -10.899 1.00 84.19 220 VAL A C 1
ATOM 1764 O O . VAL A 1 220 ? -13.875 -17.697 -11.735 1.00 84.19 220 VAL A O 1
ATOM 1767 N N . ASN A 1 221 ? -14.916 -18.613 -10.017 1.00 83.75 221 ASN A N 1
ATOM 1768 C CA . ASN A 1 221 ? -16.256 -18.033 -10.173 1.00 83.75 221 ASN A CA 1
ATOM 1769 C C . ASN A 1 221 ? -16.617 -16.663 -9.523 1.00 83.75 221 ASN A C 1
ATOM 1771 O O . ASN A 1 221 ? -17.303 -15.857 -10.142 1.00 83.75 221 ASN A O 1
ATOM 1775 N N . PHE A 1 222 ? -16.235 -16.319 -8.300 1.00 77.56 222 PHE A N 1
ATOM 1776 C CA . PHE A 1 222 ? -16.773 -15.116 -7.635 1.00 77.56 222 PHE A CA 1
ATOM 1777 C C . PHE A 1 222 ? -16.071 -13.817 -7.963 1.00 77.56 222 PHE A C 1
ATOM 1779 O O . PHE A 1 222 ? -16.763 -12.843 -8.206 1.00 77.56 222 PHE A O 1
ATOM 1786 N N . LEU A 1 223 ? -14.738 -13.730 -8.036 1.00 76.81 223 LEU A N 1
ATOM 1787 C CA . LEU A 1 223 ? -14.181 -12.651 -8.839 1.00 76.81 223 LEU A CA 1
ATOM 1788 C C . LEU A 1 223 ? -14.583 -12.733 -10.293 1.00 76.81 223 LEU A C 1
ATOM 1790 O O . LEU A 1 223 ? -14.647 -11.641 -10.835 1.00 76.81 223 LEU A O 1
ATOM 1794 N N . LEU A 1 224 ? -15.027 -13.894 -10.820 1.00 80.94 224 LEU A N 1
ATOM 1795 C CA . LEU A 1 224 ? -15.814 -14.043 -12.065 1.00 80.94 224 LEU A CA 1
ATOM 1796 C C . LEU A 1 224 ? -17.172 -13.351 -11.854 1.00 80.94 224 LEU A C 1
ATOM 1798 O O . LEU A 1 224 ? -17.989 -13.422 -12.727 1.00 80.94 224 LEU A O 1
ATOM 1802 N N . ASN A 1 225 ? -17.468 -12.620 -10.782 1.00 76.19 225 ASN A N 1
ATOM 1803 C CA . ASN A 1 225 ? -18.782 -12.044 -10.454 1.00 76.19 225 ASN A CA 1
ATOM 1804 C C . ASN A 1 225 ? -18.706 -10.630 -9.793 1.00 76.19 225 ASN A C 1
ATOM 1806 O O . ASN A 1 225 ? -19.705 -9.942 -9.615 1.00 76.19 225 ASN A O 1
ATOM 1810 N N . LEU A 1 226 ? -17.505 -10.136 -9.492 1.00 67.50 226 LEU A N 1
ATOM 1811 C CA . LEU A 1 226 ? -17.166 -8.766 -9.072 1.00 67.50 226 LEU A CA 1
ATOM 1812 C C . LEU A 1 226 ? -17.943 -7.590 -9.708 1.00 67.50 226 LEU A C 1
ATOM 1814 O O . LEU A 1 226 ? -17.780 -7.369 -10.901 1.00 67.50 226 LEU A O 1
ATOM 1818 N N . ASN A 1 227 ? -18.619 -6.740 -8.910 1.00 62.31 227 ASN A N 1
ATOM 1819 C CA . ASN A 1 227 ? -19.395 -5.523 -9.303 1.00 62.31 227 ASN A CA 1
ATOM 1820 C C . ASN A 1 227 ? -20.530 -5.690 -10.309 1.00 62.31 227 ASN A C 1
ATOM 1822 O O . ASN A 1 227 ? -21.107 -4.704 -10.784 1.00 62.31 227 ASN A O 1
ATOM 1826 N N . GLY A 1 228 ? -20.798 -6.912 -10.730 1.00 58.38 228 GLY A N 1
ATOM 1827 C CA . GLY A 1 228 ? -21.434 -7.090 -12.016 1.00 58.38 228 GLY A CA 1
ATOM 1828 C C . GLY A 1 228 ? -20.974 -8.368 -12.704 1.00 58.38 228 GLY A C 1
ATOM 1829 O O . GLY A 1 228 ? -19.922 -8.914 -12.386 1.00 58.38 228 GLY A O 1
ATOM 1830 N N . PRO A 1 229 ? -21.718 -8.796 -13.723 1.00 64.50 229 PRO A N 1
ATOM 1831 C CA . PRO A 1 229 ? -21.399 -9.978 -14.517 1.00 64.50 229 PRO A CA 1
ATOM 1832 C C . PRO A 1 229 ? -20.650 -9.590 -15.849 1.00 64.50 229 PRO A C 1
ATOM 1834 O O . PRO A 1 229 ? -20.819 -8.472 -16.344 1.00 64.50 229 PRO A O 1
ATOM 1837 N N . ASN A 1 230 ? -19.739 -10.445 -16.383 1.00 74.62 230 ASN A N 1
ATOM 1838 C CA . ASN A 1 230 ? -18.884 -10.250 -17.591 1.00 74.62 230 ASN A CA 1
ATOM 1839 C C . ASN A 1 230 ? -17.965 -9.028 -17.593 1.00 74.62 230 ASN A C 1
ATOM 1841 O O . ASN A 1 230 ? -17.654 -8.598 -18.702 1.00 74.62 230 ASN A O 1
ATOM 1845 N N . ASN A 1 231 ? -17.391 -8.530 -16.487 1.00 80.44 231 ASN A N 1
ATOM 1846 C CA . ASN A 1 231 ? -16.099 -7.861 -16.721 1.00 80.44 231 ASN A CA 1
ATOM 1847 C C . ASN A 1 231 ? -15.143 -8.862 -17.425 1.00 80.44 231 ASN A C 1
ATOM 1849 O O . ASN A 1 231 ? -15.349 -10.057 -17.337 1.00 80.44 231 ASN A O 1
ATOM 1853 N N . LYS A 1 232 ? -14.183 -8.479 -18.251 1.00 85.25 232 LYS A N 1
ATOM 1854 C CA . LYS A 1 232 ? -13.223 -9.418 -18.864 1.00 85.25 232 LYS A CA 1
ATOM 1855 C C . LYS A 1 232 ? -11.814 -8.866 -18.633 1.00 85.25 232 LYS A C 1
ATOM 1857 O O . LYS A 1 232 ? -11.098 -8.485 -19.527 1.00 85.25 232 LYS A O 1
ATOM 1862 N N . SER A 1 233 ? -11.494 -8.838 -17.349 1.00 86.38 233 SER A N 1
ATOM 1863 C CA . SER A 1 233 ? -10.904 -7.867 -16.480 1.00 86.38 233 SER A CA 1
ATOM 1864 C C . SER A 1 233 ? -9.675 -8.190 -15.513 1.00 86.38 233 SER A C 1
ATOM 1866 O O . SER A 1 233 ? -9.910 -8.795 -14.468 1.00 86.38 233 SER A O 1
ATOM 1868 N N . LEU A 1 234 ? -8.409 -7.689 -15.689 1.00 81.50 234 LEU A N 1
ATOM 1869 C CA . LEU A 1 234 ? -7.238 -7.705 -14.719 1.00 81.50 234 LEU A CA 1
ATOM 1870 C C . LEU A 1 234 ? -6.723 -6.436 -13.905 1.00 81.50 234 LEU A C 1
ATOM 1872 O O . LEU A 1 234 ? -5.567 -6.394 -13.515 1.00 81.50 234 LEU A O 1
ATOM 1876 N N . LEU A 1 235 ? -7.526 -5.416 -13.550 1.00 83.62 235 LEU A N 1
ATOM 1877 C CA . LEU A 1 235 ? -7.214 -4.195 -12.732 1.00 83.62 235 LEU A CA 1
ATOM 1878 C C . LEU A 1 235 ? -6.957 -4.637 -11.293 1.00 83.62 235 LEU A C 1
ATOM 1880 O O . LEU A 1 235 ? -7.253 -5.756 -10.934 1.00 83.62 235 LEU A O 1
ATOM 1884 N N . ILE A 1 236 ? -6.660 -3.701 -10.402 1.00 78.62 236 ILE A N 1
ATOM 1885 C CA . ILE A 1 236 ? -6.756 -3.872 -8.966 1.00 78.62 236 ILE A CA 1
ATOM 1886 C C . ILE A 1 236 ? -8.228 -3.246 -8.607 1.00 78.62 236 ILE A C 1
ATOM 1888 O O . ILE A 1 236 ? -9.082 -3.301 -9.483 1.00 78.62 236 ILE A O 1
ATOM 1892 N N . TRP A 1 237 ? -8.659 -2.721 -7.430 1.00 75.69 237 TRP A N 1
ATOM 1893 C CA . TRP A 1 237 ? -9.996 -2.261 -6.863 1.00 75.69 237 TRP A CA 1
ATOM 1894 C C . TRP A 1 237 ? -10.013 -0.983 -5.942 1.00 75.69 237 TRP A C 1
ATOM 1896 O O . TRP A 1 237 ? -10.712 -0.931 -4.956 1.00 75.69 237 TRP A O 1
ATOM 1906 N N . ASP A 1 238 ? -9.062 -0.074 -6.094 1.00 61.72 238 ASP A N 1
ATOM 1907 C CA . ASP A 1 238 ? -8.605 1.058 -5.250 1.00 61.72 238 ASP A CA 1
ATOM 1908 C C . ASP A 1 238 ? -8.692 1.074 -3.650 1.00 61.72 238 ASP A C 1
ATOM 1910 O O . ASP A 1 238 ? -9.279 0.216 -3.027 1.00 61.72 238 ASP A O 1
ATOM 1914 N N . LEU A 1 239 ? -7.951 1.959 -2.930 1.00 60.47 239 LEU A N 1
ATOM 1915 C CA . LEU A 1 239 ? -7.940 2.443 -1.488 1.00 60.47 239 LEU A CA 1
ATOM 1916 C C . LEU A 1 239 ? -6.938 3.644 -1.318 1.00 60.47 239 LEU A C 1
ATOM 1918 O O . LEU A 1 239 ? -5.752 3.442 -1.343 1.00 60.47 239 LEU A O 1
ATOM 1922 N N . LYS A 1 240 ? -7.234 4.933 -1.221 1.00 54.88 240 LYS A N 1
ATOM 1923 C CA . LYS A 1 240 ? -6.246 6.018 -1.309 1.00 54.88 240 LYS A CA 1
ATOM 1924 C C . LYS A 1 240 ? -5.531 6.022 0.018 1.00 54.88 240 LYS A C 1
ATOM 1926 O O . LYS A 1 240 ? -5.820 5.217 0.907 1.00 54.88 240 LYS A O 1
ATOM 1931 N N . PRO A 1 241 ? -4.421 6.730 0.070 1.00 54.91 241 PRO A N 1
ATOM 1932 C CA . PRO A 1 241 ? -3.518 6.554 1.153 1.00 54.91 241 PRO A CA 1
ATOM 1933 C C . PRO A 1 241 ? -3.611 7.660 2.122 1.00 54.91 241 PRO A C 1
ATOM 1935 O O . PRO A 1 241 ? -3.778 8.764 1.604 1.00 54.91 241 PRO A O 1
ATOM 1938 N N . PRO A 1 242 ? -3.366 7.406 3.430 1.00 55.97 242 PRO A N 1
ATOM 1939 C CA . PRO A 1 242 ? -3.393 8.426 4.424 1.00 55.97 242 PRO A CA 1
ATOM 1940 C C . PRO A 1 242 ? -2.922 9.685 3.797 1.00 55.97 242 PRO A C 1
ATOM 1942 O O . PRO A 1 242 ? -1.828 9.760 3.214 1.00 55.97 242 PRO A O 1
ATOM 1945 N N . THR A 1 243 ? -3.876 10.595 3.739 1.00 61.56 243 THR A N 1
ATOM 1946 C CA . THR A 1 243 ? -3.595 11.978 3.607 1.00 61.56 243 THR A CA 1
ATOM 1947 C C . THR A 1 243 ? -2.618 12.289 4.732 1.00 61.56 243 THR A C 1
ATOM 1949 O O . THR A 1 243 ? -3.058 12.875 5.717 1.00 61.56 243 THR A O 1
ATOM 1952 N N . ASP A 1 244 ? -1.335 11.930 4.510 1.00 72.81 244 ASP A N 1
ATOM 1953 C CA . ASP A 1 244 ? -0.127 11.931 5.333 1.00 72.81 244 ASP A CA 1
ATOM 1954 C C . ASP A 1 244 ? 0.243 10.546 5.982 1.00 72.81 244 ASP A C 1
ATOM 1956 O O . ASP A 1 244 ? -0.636 9.966 6.603 1.00 72.81 244 ASP A O 1
ATOM 1960 N N . ILE A 1 245 ? 1.495 10.000 5.851 1.00 79.88 245 ILE A N 1
ATOM 1961 C CA . ILE A 1 245 ? 2.046 8.650 6.288 1.00 79.88 245 ILE A CA 1
ATOM 1962 C C . ILE A 1 245 ? 3.604 8.612 6.802 1.00 79.88 245 ILE A C 1
ATOM 1964 O O . ILE A 1 245 ? 4.466 9.239 6.205 1.00 79.88 245 ILE A O 1
ATOM 1968 N N . MET A 1 246 ? 4.028 8.055 7.987 1.00 82.50 246 MET A N 1
ATOM 1969 C CA . MET A 1 246 ? 5.420 7.945 8.538 1.00 82.50 246 MET A CA 1
ATOM 1970 C C . MET A 1 246 ? 5.864 6.908 9.593 1.00 82.50 246 MET A C 1
ATOM 1972 O O . MET A 1 246 ? 5.217 6.644 10.601 1.00 82.50 246 MET A O 1
ATOM 1976 N N . LEU A 1 247 ? 7.121 6.455 9.464 1.00 84.44 247 LEU A N 1
ATOM 1977 C CA . LEU A 1 247 ? 7.293 5.008 9.568 1.00 84.44 247 LEU A CA 1
ATOM 1978 C C . LEU A 1 247 ? 8.512 4.329 10.299 1.00 84.44 247 LEU A C 1
ATOM 1980 O O . LEU A 1 247 ? 9.612 4.097 9.855 1.00 84.44 247 LEU A O 1
ATOM 1984 N N . GLY A 1 248 ? 8.433 3.988 11.544 1.00 80.62 248 GLY A N 1
ATOM 1985 C CA . GLY A 1 248 ? 9.589 3.825 12.423 1.00 80.62 248 GLY A CA 1
ATOM 1986 C C . GLY A 1 248 ? 10.351 2.531 12.311 1.00 80.62 248 GLY A C 1
ATOM 1987 O O . GLY A 1 248 ? 10.098 1.629 11.517 1.00 80.62 248 GLY A O 1
ATOM 1988 N N . THR A 1 249 ? 11.330 2.499 13.197 1.00 82.19 249 THR A N 1
ATOM 1989 C CA . THR A 1 249 ? 12.354 1.495 13.191 1.00 82.19 249 THR A CA 1
ATOM 1990 C C . THR A 1 249 ? 13.145 1.428 14.527 1.00 82.19 249 THR A C 1
ATOM 1992 O O . THR A 1 249 ? 14.043 2.257 14.654 1.00 82.19 249 THR A O 1
ATOM 1995 N N . PHE A 1 250 ? 12.958 0.399 15.402 1.00 82.25 250 PHE A N 1
ATOM 1996 C CA . PHE A 1 250 ? 13.700 0.168 16.689 1.00 82.25 250 PHE A CA 1
ATOM 1997 C C . PHE A 1 250 ? 14.123 -1.273 17.057 1.00 82.25 250 PHE A C 1
ATOM 1999 O O . PHE A 1 250 ? 13.367 -2.199 16.765 1.00 82.25 250 PHE A O 1
ATOM 2006 N N . GLN A 1 251 ? 15.256 -1.411 17.793 1.00 83.69 251 GLN A N 1
ATOM 2007 C CA . GLN A 1 251 ? 15.968 -2.674 18.100 1.00 83.69 251 GLN A CA 1
ATOM 2008 C C . GLN A 1 251 ? 15.410 -3.461 19.262 1.00 83.69 251 GLN A C 1
ATOM 2010 O O . GLN A 1 251 ? 15.273 -2.894 20.348 1.00 83.69 251 GLN A O 1
ATOM 2015 N N . LEU A 1 252 ? 15.379 -4.795 19.121 1.00 81.38 252 LEU A N 1
ATOM 2016 C CA . LEU A 1 252 ? 15.464 -5.731 20.244 1.00 81.38 252 LEU A CA 1
ATOM 2017 C C . LEU A 1 252 ? 16.338 -6.952 20.058 1.00 81.38 252 LEU A C 1
ATOM 2019 O O . LEU A 1 252 ? 15.885 -8.079 19.848 1.00 81.38 252 LEU A O 1
ATOM 2023 N N . THR A 1 253 ? 17.605 -6.710 20.337 1.00 85.50 253 THR A N 1
ATOM 2024 C CA . THR A 1 253 ? 18.595 -7.723 20.661 1.00 85.50 253 THR A CA 1
ATOM 2025 C C . THR A 1 253 ? 17.998 -8.982 21.305 1.00 85.50 253 THR A C 1
ATOM 2027 O O . THR A 1 253 ? 17.082 -8.946 22.138 1.00 85.50 253 THR A O 1
ATOM 2030 N N . ARG A 1 254 ? 18.607 -10.130 21.014 1.00 84.06 254 ARG A N 1
ATOM 2031 C CA . ARG A 1 254 ? 18.200 -11.413 21.594 1.00 84.06 254 ARG A CA 1
ATOM 2032 C C . ARG A 1 254 ? 18.128 -11.434 23.139 1.00 84.06 254 ARG A C 1
ATOM 2034 O O . ARG A 1 254 ? 17.409 -12.250 23.711 1.00 84.06 254 ARG A O 1
ATOM 2041 N N . ALA A 1 255 ? 18.819 -10.527 23.832 1.00 83.44 255 ALA A N 1
ATOM 2042 C CA . ALA A 1 255 ? 18.669 -10.363 25.279 1.00 83.44 255 ALA A CA 1
ATOM 2043 C C . ALA A 1 255 ? 17.243 -9.937 25.651 1.00 83.44 255 ALA A C 1
ATOM 2045 O O . ALA A 1 255 ? 16.621 -10.508 26.547 1.00 83.44 255 ALA A O 1
ATOM 2046 N N . ASN A 1 256 ? 16.687 -8.985 24.906 1.00 81.38 256 ASN A N 1
ATOM 2047 C CA . ASN A 1 256 ? 15.292 -8.630 25.041 1.00 81.38 256 ASN A CA 1
ATOM 2048 C C . ASN A 1 256 ? 14.398 -9.778 24.541 1.00 81.38 256 ASN A C 1
ATOM 2050 O O . ASN A 1 256 ? 13.396 -10.056 25.169 1.00 81.38 256 ASN A O 1
ATOM 2054 N N . ILE A 1 257 ? 14.766 -10.532 23.501 1.00 84.94 257 ILE A N 1
ATOM 2055 C CA . ILE A 1 257 ? 13.958 -11.681 23.036 1.00 84.94 257 ILE A CA 1
ATOM 2056 C C . ILE A 1 257 ? 13.563 -12.661 24.154 1.00 84.94 257 ILE A C 1
ATOM 2058 O O . ILE A 1 257 ? 12.420 -13.133 24.202 1.00 84.94 257 ILE A O 1
ATOM 2062 N N . GLU A 1 258 ? 14.487 -12.933 25.073 1.00 85.31 258 GLU A N 1
ATOM 2063 C CA . GLU A 1 258 ? 14.319 -13.949 26.116 1.00 85.31 258 GLU A CA 1
ATOM 2064 C C . GLU A 1 258 ? 13.903 -13.407 27.491 1.00 85.31 258 GLU A C 1
ATOM 2066 O O . GLU A 1 258 ? 13.289 -14.150 28.261 1.00 85.31 258 GLU A O 1
ATOM 2071 N N . ASN A 1 259 ? 14.134 -12.119 27.793 1.00 83.31 259 ASN A N 1
ATOM 2072 C CA . ASN A 1 259 ? 13.841 -11.437 29.081 1.00 83.31 259 ASN A CA 1
ATOM 2073 C C . ASN A 1 259 ? 12.356 -11.443 29.521 1.00 83.31 259 ASN A C 1
ATOM 2075 O O . ASN A 1 259 ? 11.949 -10.741 30.442 1.00 83.31 259 ASN A O 1
ATOM 2079 N N . ILE A 1 260 ? 11.531 -12.185 28.795 1.00 82.88 260 ILE A N 1
ATOM 2080 C CA . ILE A 1 260 ? 10.359 -11.657 28.129 1.00 82.88 260 ILE A CA 1
ATOM 2081 C C . ILE A 1 260 ? 9.465 -12.830 27.707 1.00 82.88 260 ILE A C 1
ATOM 2083 O O . ILE A 1 260 ? 8.382 -13.001 28.263 1.00 82.88 260 ILE A O 1
ATOM 2087 N N . LYS A 1 261 ? 10.019 -13.786 26.955 1.00 85.00 261 LYS A N 1
ATOM 2088 C CA . LYS A 1 261 ? 9.539 -15.169 27.000 1.00 85.00 261 LYS A CA 1
ATOM 2089 C C . LYS A 1 261 ? 9.467 -15.646 28.462 1.00 85.00 261 LYS A C 1
ATOM 2091 O O . LYS A 1 261 ? 8.534 -16.342 28.847 1.00 85.00 261 LYS A O 1
ATOM 2096 N N . LYS A 1 262 ? 10.396 -15.163 29.301 1.00 84.25 262 LYS A N 1
ATOM 2097 C CA . LYS A 1 262 ? 10.342 -15.182 30.771 1.00 84.25 262 LYS A CA 1
ATOM 2098 C C . LYS A 1 262 ? 9.165 -14.400 31.388 1.00 84.25 262 LYS A C 1
ATOM 2100 O O . LYS A 1 262 ? 8.544 -14.932 32.305 1.00 84.25 262 LYS A O 1
ATOM 2105 N N . ARG A 1 263 ? 8.849 -13.173 30.936 1.00 81.50 263 ARG A N 1
ATOM 2106 C CA . ARG A 1 263 ? 7.690 -12.410 31.445 1.00 81.50 263 ARG A CA 1
ATOM 2107 C C . ARG A 1 263 ? 6.378 -13.175 31.200 1.00 81.50 263 ARG A C 1
ATOM 2109 O O . ARG A 1 263 ? 5.739 -13.464 32.197 1.00 81.50 263 ARG A O 1
ATOM 2116 N N . VAL A 1 264 ? 6.072 -13.648 29.978 1.00 83.06 264 VAL A N 1
ATOM 2117 C CA . VAL A 1 264 ? 4.913 -14.547 29.682 1.00 83.06 264 VAL A CA 1
ATOM 2118 C C . VAL A 1 264 ? 4.718 -15.606 30.761 1.00 83.06 264 VAL A C 1
ATOM 2120 O O . VAL A 1 264 ? 3.655 -15.739 31.363 1.00 83.06 264 VAL A O 1
ATOM 2123 N N . LYS A 1 265 ? 5.779 -16.397 30.954 1.00 82.56 265 LYS A N 1
ATOM 2124 C CA . LYS A 1 265 ? 5.763 -17.613 31.754 1.00 82.56 265 LYS A CA 1
ATOM 2125 C C . LYS A 1 265 ? 5.389 -17.313 33.191 1.00 82.56 265 LYS A C 1
ATOM 2127 O O . LYS A 1 265 ? 4.675 -18.105 33.795 1.00 82.56 265 LYS A O 1
ATOM 2132 N N . THR A 1 266 ? 5.811 -16.157 33.708 1.00 80.44 266 THR A N 1
ATOM 2133 C CA . THR A 1 266 ? 5.541 -15.827 35.105 1.00 80.44 266 THR A CA 1
ATOM 2134 C C . THR A 1 266 ? 4.040 -15.712 35.364 1.00 80.44 266 THR A C 1
ATOM 2136 O O . THR A 1 266 ? 3.596 -16.173 36.398 1.00 80.44 266 THR A O 1
ATOM 2139 N N . GLN A 1 267 ? 3.231 -15.198 34.436 1.00 76.81 267 GLN A N 1
ATOM 2140 C CA . GLN A 1 267 ? 1.793 -15.017 34.667 1.00 76.81 267 GLN A CA 1
ATOM 2141 C C . GLN A 1 267 ? 0.900 -16.151 34.177 1.00 76.81 267 GLN A C 1
ATOM 2143 O O . GLN A 1 267 ? -0.276 -16.218 34.537 1.00 76.81 267 GLN A O 1
ATOM 2148 N N . TRP A 1 268 ? 1.437 -17.085 33.405 1.00 77.44 268 TRP A N 1
ATOM 2149 C CA . TRP A 1 268 ? 0.844 -18.417 33.368 1.00 77.44 268 TRP A CA 1
ATOM 2150 C C . TRP A 1 268 ? 1.028 -19.117 34.726 1.00 77.44 268 TRP A C 1
ATOM 2152 O O . TRP A 1 268 ? 0.080 -19.697 35.257 1.00 77.44 268 TRP A O 1
ATOM 2162 N N . GLN A 1 269 ? 2.204 -18.963 35.344 1.00 74.12 269 GLN A N 1
ATOM 2163 C CA . GLN A 1 269 ? 2.558 -19.577 36.629 1.00 74.12 269 GLN A CA 1
ATOM 2164 C C . GLN A 1 269 ? 1.854 -18.934 37.844 1.00 74.12 269 GLN A C 1
ATOM 2166 O O . GLN A 1 269 ? 1.262 -19.656 38.641 1.00 74.12 269 GLN A O 1
ATOM 2171 N N . GLU A 1 270 ? 1.827 -17.602 37.961 1.00 69.56 270 GLU A N 1
ATOM 2172 C CA . GLU A 1 270 ? 1.215 -16.820 39.061 1.00 69.56 270 GLU A CA 1
ATOM 2173 C C . GLU A 1 270 ? -0.315 -16.992 39.184 1.00 69.56 270 GLU A C 1
ATOM 2175 O O . GLU A 1 270 ? -0.941 -16.320 40.006 1.00 69.56 270 GLU A O 1
ATOM 2180 N N . LYS A 1 271 ? -0.952 -17.793 38.313 1.00 66.31 271 LYS A N 1
ATOM 2181 C CA . LYS A 1 271 ? -2.362 -17.562 37.983 1.00 66.31 271 LYS A CA 1
ATOM 2182 C C . LYS A 1 271 ? -3.197 -18.769 37.564 1.00 66.31 271 LYS A C 1
ATOM 2184 O O . LYS A 1 271 ? -4.296 -18.926 38.079 1.00 66.31 271 LYS A O 1
ATOM 2189 N N . GLN A 1 272 ? -2.668 -19.662 36.723 1.00 58.22 272 GLN A N 1
ATOM 2190 C CA . GLN A 1 272 ? -3.374 -20.893 36.322 1.00 58.22 272 GLN A CA 1
ATOM 2191 C C . GLN A 1 272 ? -2.884 -22.147 37.072 1.00 58.22 272 GLN A C 1
ATOM 2193 O O . GLN A 1 272 ? -3.387 -23.238 36.825 1.00 58.22 272 GLN A O 1
ATOM 2198 N N . LYS A 1 273 ? -1.893 -22.012 37.973 1.00 47.19 273 LYS A N 1
ATOM 2199 C CA . LYS A 1 273 ? -1.189 -23.088 38.718 1.00 47.19 273 LYS A CA 1
ATOM 2200 C C . LYS A 1 273 ? -0.536 -24.201 37.868 1.00 47.19 273 LYS A C 1
ATOM 2202 O O . LYS A 1 273 ? 0.239 -24.983 38.410 1.00 47.19 273 LYS A O 1
ATOM 2207 N N . GLN A 1 274 ? -0.759 -24.238 36.556 1.00 50.94 274 GLN A N 1
ATOM 2208 C CA . GLN A 1 274 ? -0.012 -25.026 35.574 1.00 50.94 274 GLN A CA 1
ATOM 2209 C C . GLN A 1 274 ? 0.355 -24.161 34.363 1.00 50.94 274 GLN A C 1
ATOM 2211 O O . GLN A 1 274 ? -0.380 -23.252 33.979 1.00 50.94 274 GLN A O 1
ATOM 2216 N N . GLU A 1 275 ? 1.504 -24.449 33.752 1.00 54.34 275 GLU A N 1
ATOM 2217 C CA . GLU A 1 275 ? 1.936 -23.796 32.517 1.00 54.34 275 GLU A CA 1
ATOM 2218 C C . GLU A 1 275 ? 1.332 -24.525 31.296 1.00 54.34 275 GLU A C 1
ATOM 2220 O O . GLU A 1 275 ? 1.424 -25.754 31.236 1.00 54.34 275 GLU A O 1
ATOM 2225 N N . PRO A 1 276 ? 0.743 -23.822 30.307 1.00 56.62 276 PRO A N 1
ATOM 2226 C CA . PRO A 1 276 ? 0.270 -24.450 29.076 1.00 56.62 276 PRO A CA 1
ATOM 2227 C C . PRO A 1 276 ? 1.395 -25.201 28.345 1.00 56.62 276 PRO A C 1
ATOM 2229 O O . PRO A 1 276 ? 2.479 -24.653 28.141 1.00 56.62 276 PRO A O 1
ATOM 2232 N N . ALA A 1 277 ? 1.128 -26.432 27.893 1.00 58.50 277 ALA A N 1
ATOM 2233 C CA . ALA A 1 277 ? 2.085 -27.317 27.208 1.00 58.50 277 ALA A CA 1
ATOM 2234 C C . ALA A 1 277 ? 2.353 -26.910 25.737 1.00 58.50 277 ALA A C 1
ATOM 2236 O O . ALA A 1 277 ? 2.312 -27.721 24.814 1.00 58.50 277 ALA A O 1
ATOM 2237 N N . ILE A 1 278 ? 2.584 -25.617 25.526 1.00 63.06 278 ILE A N 1
ATOM 2238 C CA . ILE A 1 278 ? 2.410 -24.898 24.267 1.00 63.06 278 ILE A CA 1
ATOM 2239 C C . ILE A 1 278 ? 3.770 -24.449 23.700 1.00 63.06 278 ILE A C 1
ATOM 2241 O O . ILE A 1 278 ? 4.616 -23.928 24.433 1.00 63.06 278 ILE A O 1
ATOM 2245 N N . HIS A 1 279 ? 4.013 -24.604 22.388 1.00 72.62 279 HIS A N 1
ATOM 2246 C CA . HIS A 1 279 ? 5.334 -24.268 21.826 1.00 72.62 279 HIS A CA 1
ATOM 2247 C C . HIS A 1 279 ? 5.543 -22.769 21.540 1.00 72.62 279 HIS A C 1
ATOM 2249 O O . HIS A 1 279 ? 5.244 -22.224 20.472 1.00 72.62 279 HIS A O 1
ATOM 2255 N N . VAL A 1 280 ? 6.196 -22.140 22.509 1.00 81.38 280 VAL A N 1
ATOM 2256 C CA . VAL A 1 280 ? 6.573 -20.728 22.576 1.00 81.38 280 VAL A CA 1
ATOM 2257 C C . VAL A 1 280 ? 7.787 -20.397 21.677 1.00 81.38 280 VAL A C 1
ATOM 2259 O O . VAL A 1 280 ? 8.914 -20.220 22.153 1.00 81.38 280 VAL A O 1
ATOM 2262 N N . SER A 1 281 ? 7.604 -20.376 20.353 1.00 87.38 281 SER A N 1
ATOM 2263 C CA . SER A 1 281 ? 8.714 -20.178 19.395 1.00 87.38 281 SER A CA 1
ATOM 2264 C C . SER A 1 281 ? 9.285 -18.748 19.397 1.00 87.38 281 SER A C 1
ATOM 2266 O O . SER A 1 281 ? 8.623 -17.832 19.863 1.00 87.38 281 SER A O 1
ATOM 2268 N N . SER A 1 282 ? 10.493 -18.506 18.857 1.00 86.31 282 SER A N 1
ATOM 2269 C CA . SER A 1 282 ? 10.955 -17.115 18.670 1.00 86.31 282 SER A CA 1
ATOM 2270 C C . SER A 1 282 ? 10.097 -16.375 17.668 1.00 86.31 282 SER A C 1
ATOM 2272 O O . SER A 1 282 ? 9.850 -15.211 17.913 1.00 86.31 282 SER A O 1
ATOM 2274 N N . PHE A 1 283 ? 9.563 -17.026 16.625 1.00 87.19 283 PHE A N 1
ATOM 2275 C CA . PHE A 1 283 ? 8.438 -16.453 15.889 1.00 87.19 283 PHE A CA 1
ATOM 2276 C C . PHE A 1 283 ? 7.319 -16.123 16.887 1.00 87.19 283 PHE A C 1
ATOM 2278 O O . PHE A 1 283 ? 7.007 -14.965 17.040 1.00 87.19 283 PHE A O 1
ATOM 2285 N N . THR A 1 284 ? 6.836 -17.078 17.676 1.00 89.25 284 THR A N 1
ATOM 2286 C CA . THR A 1 284 ? 5.779 -16.916 18.690 1.00 89.25 284 THR A CA 1
ATOM 2287 C C . THR A 1 284 ? 6.210 -16.193 19.982 1.00 89.25 284 THR A C 1
ATOM 2289 O O . THR A 1 284 ? 5.633 -16.457 21.020 1.00 89.25 284 THR A O 1
ATOM 2292 N N . ILE A 1 285 ? 7.242 -15.340 19.983 1.00 88.62 285 ILE A N 1
ATOM 2293 C CA . ILE A 1 285 ? 7.546 -14.356 21.057 1.00 88.62 285 ILE A CA 1
ATOM 2294 C C . ILE A 1 285 ? 8.142 -13.081 20.475 1.00 88.62 285 ILE A C 1
ATOM 2296 O O . ILE A 1 285 ? 7.985 -12.018 21.046 1.00 88.62 285 ILE A O 1
ATOM 2300 N N . THR A 1 286 ? 8.712 -13.143 19.279 1.00 89.62 286 THR A N 1
ATOM 2301 C CA . THR A 1 286 ? 8.774 -12.019 18.356 1.00 89.62 286 THR A CA 1
ATOM 2302 C C . THR A 1 286 ? 7.350 -11.668 18.021 1.00 89.62 286 THR A C 1
ATOM 2304 O O . THR A 1 286 ? 6.739 -10.958 18.797 1.00 89.62 286 THR A O 1
ATOM 2307 N N . SER A 1 287 ? 6.751 -12.340 17.048 1.00 90.19 287 SER A N 1
ATOM 2308 C CA . SER A 1 287 ? 5.331 -12.628 17.082 1.00 90.19 287 SER A CA 1
ATOM 2309 C C . SER A 1 287 ? 4.850 -13.486 18.294 1.00 90.19 287 SER A C 1
ATOM 2311 O O . SER A 1 287 ? 4.033 -14.384 18.113 1.00 90.19 287 SER A O 1
ATOM 2313 N N . ALA A 1 288 ? 5.216 -13.151 19.541 1.00 90.62 288 ALA A N 1
ATOM 2314 C CA . ALA A 1 288 ? 4.223 -13.023 20.623 1.00 90.62 288 ALA A CA 1
ATOM 2315 C C . ALA A 1 288 ? 4.325 -11.701 21.431 1.00 90.62 288 ALA A C 1
ATOM 2317 O O . ALA A 1 288 ? 3.417 -11.371 22.181 1.00 90.62 288 ALA A O 1
ATOM 2318 N N . TYR A 1 289 ? 5.446 -10.985 21.341 1.00 89.31 289 TYR A N 1
ATOM 2319 C CA . TYR A 1 289 ? 5.628 -9.609 21.792 1.00 89.31 289 TYR A CA 1
ATOM 2320 C C . TYR A 1 289 ? 4.868 -8.701 20.841 1.00 89.31 289 TYR A C 1
ATOM 2322 O O . TYR A 1 289 ? 3.838 -8.128 21.085 1.00 89.31 289 TYR A O 1
ATOM 2330 N N . VAL A 1 290 ? 5.384 -8.655 19.650 1.00 89.00 290 VAL A N 1
ATOM 2331 C CA . VAL A 1 290 ? 5.089 -7.771 18.568 1.00 89.00 290 VAL A CA 1
ATOM 2332 C C . VAL A 1 290 ? 3.685 -7.099 18.567 1.00 89.00 290 VAL A C 1
ATOM 2334 O O . VAL A 1 290 ? 3.638 -5.934 18.919 1.00 89.00 290 VAL A O 1
ATOM 2337 N N . TRP A 1 291 ? 2.527 -7.654 18.217 1.00 92.06 291 TRP A N 1
ATOM 2338 C CA . TRP A 1 291 ? 1.284 -6.832 18.256 1.00 92.06 291 TRP A CA 1
ATOM 2339 C C . TRP A 1 291 ? 0.866 -6.548 19.772 1.00 92.06 291 TRP A C 1
ATOM 2341 O O . TRP A 1 291 ? -0.020 -7.255 20.181 1.00 92.06 291 TRP A O 1
ATOM 2351 N N . VAL A 1 292 ? 1.364 -5.555 20.613 1.00 90.00 292 VAL A N 1
ATOM 2352 C CA . VAL A 1 292 ? 0.683 -5.048 21.937 1.00 90.00 292 VAL A CA 1
ATOM 2353 C C . VAL A 1 292 ? 0.230 -3.610 22.256 1.00 90.00 292 VAL A C 1
ATOM 2355 O O . VAL A 1 292 ? -0.912 -3.381 22.534 1.00 90.00 292 VAL A O 1
ATOM 2358 N N . CYS A 1 293 ? 0.969 -2.586 22.611 1.00 86.19 293 CYS A N 1
ATOM 2359 C CA . CYS A 1 293 ? 1.860 -1.907 21.744 1.00 86.19 293 CYS A CA 1
ATOM 2360 C C . CYS A 1 293 ? 1.053 -1.280 20.569 1.00 86.19 293 CYS A C 1
ATOM 2362 O O . CYS A 1 293 ? 0.436 -0.301 20.969 1.00 86.19 293 CYS A O 1
ATOM 2364 N N . LEU A 1 294 ? 0.819 -1.739 19.306 1.00 88.31 294 LEU A N 1
ATOM 2365 C CA . LEU A 1 294 ? -0.459 -1.311 18.611 1.00 88.31 294 LEU A CA 1
ATOM 2366 C C . LEU A 1 294 ? -1.703 -1.989 19.155 1.00 88.31 294 LEU A C 1
ATOM 2368 O O . LEU A 1 294 ? -2.656 -2.299 18.460 1.00 88.31 294 LEU A O 1
ATOM 2372 N N . VAL A 1 295 ? -1.774 -2.053 20.453 1.00 87.81 295 VAL A N 1
ATOM 2373 C CA . VAL A 1 295 ? -2.873 -1.409 21.054 1.00 87.81 295 VAL A CA 1
ATOM 2374 C C . VAL A 1 295 ? -2.631 0.000 21.420 1.00 87.81 295 VAL A C 1
ATOM 2376 O O . VAL A 1 295 ? -3.225 0.856 20.810 1.00 87.81 295 VAL A O 1
ATOM 2379 N N . LYS A 1 296 ? -1.778 0.286 22.369 1.00 85.19 296 LYS A N 1
ATOM 2380 C CA . LYS A 1 296 ? -1.900 1.462 23.238 1.00 85.19 296 LYS A CA 1
ATOM 2381 C C . LYS A 1 296 ? -1.825 2.818 22.536 1.00 85.19 296 LYS A C 1
ATOM 2383 O O . LYS A 1 296 ? -1.999 3.853 23.161 1.00 85.19 296 LYS A O 1
ATOM 2388 N N . ALA A 1 297 ? -1.661 2.777 21.218 1.00 82.38 297 ALA A N 1
ATOM 2389 C CA . ALA A 1 297 ? -2.115 3.765 20.286 1.00 82.38 297 ALA A CA 1
ATOM 2390 C C . ALA A 1 297 ? -3.599 3.670 20.040 1.00 82.38 297 ALA A C 1
ATOM 2392 O O . ALA A 1 297 ? -4.308 3.868 20.972 1.00 82.38 297 ALA A O 1
ATOM 2393 N N . LYS A 1 298 ? -4.064 3.479 18.808 1.00 85.31 298 LYS A N 1
ATOM 2394 C CA . LYS A 1 298 ? -5.260 4.026 18.118 1.00 85.31 298 LYS A CA 1
ATOM 2395 C C . LYS A 1 298 ? -6.616 3.794 18.675 1.00 85.31 298 LYS A C 1
ATOM 2397 O O . LYS A 1 298 ? -7.545 4.238 18.048 1.00 85.31 298 LYS A O 1
ATOM 2402 N N . LYS A 1 299 ? -6.737 3.432 19.942 1.00 85.12 299 LYS A N 1
ATOM 2403 C CA . LYS A 1 299 ? -7.567 4.151 20.875 1.00 85.12 299 LYS A CA 1
ATOM 2404 C C . LYS A 1 299 ? -9.120 3.928 20.563 1.00 85.12 299 LYS A C 1
ATOM 2406 O O . LYS A 1 299 ? -10.010 4.068 21.377 1.00 85.12 299 LYS A O 1
ATOM 2411 N N . ILE A 1 300 ? -9.592 3.432 19.439 1.00 82.06 300 ILE A N 1
ATOM 2412 C CA . ILE A 1 300 ? -10.974 3.510 18.910 1.00 82.06 300 ILE A CA 1
ATOM 2413 C C . ILE A 1 300 ? -12.163 2.660 19.561 1.00 82.06 300 ILE A C 1
ATOM 2415 O O . ILE A 1 300 ? -13.226 2.544 18.965 1.00 82.06 300 ILE A O 1
ATOM 2419 N N . SER A 1 301 ? -12.075 2.067 20.766 1.00 67.19 301 SER A N 1
ATOM 2420 C CA . SER A 1 301 ? -13.130 1.230 21.448 1.00 67.19 301 SER A CA 1
ATOM 2421 C C . SER A 1 301 ? -12.953 -0.289 21.546 1.00 67.19 301 SER A C 1
ATOM 2423 O O . SER A 1 301 ? -12.289 -0.779 22.456 1.00 67.19 301 SER A O 1
ATOM 2425 N N . THR A 1 302 ? -13.741 -1.037 20.785 1.00 79.56 302 THR A N 1
ATOM 2426 C CA . THR A 1 302 ? -14.548 -2.079 21.413 1.00 79.56 302 THR A CA 1
ATOM 2427 C C . THR A 1 302 ? -14.995 -3.291 20.588 1.00 79.56 302 THR A C 1
ATOM 2429 O O . THR A 1 302 ? -15.979 -3.201 19.859 1.00 79.56 302 THR A O 1
ATOM 2432 N N . GLY A 1 303 ? -14.398 -4.475 20.814 1.00 85.56 303 GLY A N 1
ATOM 2433 C CA . GLY A 1 303 ? -14.877 -5.772 20.298 1.00 85.56 303 GLY A CA 1
ATOM 2434 C C . GLY A 1 303 ? -13.827 -6.735 19.727 1.00 85.56 303 GLY A C 1
ATOM 2435 O O . GLY A 1 303 ? -12.698 -6.760 20.208 1.00 85.56 303 GLY A O 1
ATOM 2436 N N . LYS A 1 304 ? -14.203 -7.447 18.633 1.00 85.69 304 LYS A N 1
ATOM 2437 C CA . LYS A 1 304 ? -13.485 -8.540 17.906 1.00 85.69 304 LYS A CA 1
ATOM 2438 C C . LYS A 1 304 ? -12.284 -8.004 16.981 1.00 85.69 304 LYS A C 1
ATOM 2440 O O . LYS A 1 304 ? -12.583 -7.128 16.218 1.00 85.69 304 LYS A O 1
ATOM 2445 N N . VAL A 1 305 ? -10.968 -8.402 17.029 1.00 88.19 305 VAL A N 1
ATOM 2446 C CA . VAL A 1 305 ? -9.676 -7.844 16.460 1.00 88.19 305 VAL A CA 1
ATOM 2447 C C . VAL A 1 305 ? -8.695 -8.880 15.853 1.00 88.19 305 VAL A C 1
ATOM 2449 O O . VAL A 1 305 ? -8.247 -9.770 16.566 1.00 88.19 305 VAL A O 1
ATOM 2452 N N . HIS A 1 306 ? -8.411 -8.837 14.535 1.00 89.50 306 HIS A N 1
ATOM 2453 C CA . HIS A 1 306 ? -8.286 -10.093 13.735 1.00 89.50 306 HIS A CA 1
ATOM 2454 C C . HIS A 1 306 ? -6.973 -10.212 12.973 1.00 89.50 306 HIS A C 1
ATOM 2456 O O . HIS A 1 306 ? -6.504 -9.218 12.413 1.00 89.50 306 HIS A O 1
ATOM 2462 N N . LEU A 1 307 ? -6.451 -11.449 12.975 1.00 89.56 307 LEU A N 1
ATOM 2463 C CA . LEU A 1 307 ? -5.106 -11.815 12.560 1.00 89.56 307 LEU A CA 1
ATOM 2464 C C . LEU A 1 307 ? -4.995 -12.750 11.366 1.00 89.56 307 LEU A C 1
ATOM 2466 O O . LEU A 1 307 ? -5.301 -13.909 11.534 1.00 89.56 307 LEU A O 1
ATOM 2470 N N . GLY A 1 308 ? -4.388 -12.395 10.251 1.00 86.62 308 GLY A N 1
ATOM 2471 C CA . GLY A 1 308 ? -3.900 -13.401 9.289 1.00 86.62 308 GLY A CA 1
ATOM 2472 C C . GLY A 1 308 ? -2.673 -14.138 9.715 1.00 86.62 308 GLY A C 1
ATOM 2473 O O . GLY A 1 308 ? -1.979 -13.602 10.528 1.00 86.62 308 GLY A O 1
ATOM 2474 N N . PHE A 1 309 ? -2.293 -15.294 9.171 1.00 84.19 309 PHE A N 1
ATOM 2475 C CA . PHE A 1 309 ? -0.883 -15.664 9.325 1.00 84.19 309 PHE A CA 1
ATOM 2476 C C . PHE A 1 309 ? -0.315 -16.743 8.493 1.00 84.19 309 PHE A C 1
ATOM 2478 O O . PHE A 1 309 ? -0.594 -17.888 8.797 1.00 84.19 309 PHE A O 1
ATOM 2485 N N . SER A 1 310 ? 0.640 -16.447 7.625 1.00 86.62 310 SER A N 1
ATOM 2486 C CA . SER A 1 310 ? 1.172 -17.546 6.855 1.00 86.62 310 SER A CA 1
ATOM 2487 C C . SER A 1 310 ? 1.886 -18.603 7.650 1.00 86.62 310 SER A C 1
ATOM 2489 O O . SER A 1 310 ? 2.425 -18.362 8.718 1.00 86.62 310 SER A O 1
ATOM 2491 N N . VAL A 1 311 ? 1.930 -19.805 7.112 1.00 85.00 311 VAL A N 1
ATOM 2492 C CA . VAL A 1 311 ? 2.699 -20.905 7.672 1.00 85.00 311 VAL A CA 1
ATOM 2493 C C . VAL A 1 311 ? 2.932 -21.875 6.563 1.00 85.00 311 VAL A C 1
ATOM 2495 O O . VAL A 1 311 ? 1.981 -22.487 6.106 1.00 85.00 311 VAL A O 1
ATOM 2498 N N . ASP A 1 312 ? 4.195 -22.005 6.196 1.00 88.25 312 ASP A N 1
ATOM 2499 C CA . ASP A 1 312 ? 4.698 -22.927 5.188 1.00 88.25 312 ASP A CA 1
ATOM 2500 C C . ASP A 1 312 ? 4.004 -24.303 5.263 1.00 88.25 312 ASP A C 1
ATOM 2502 O O . ASP A 1 312 ? 3.940 -24.911 6.338 1.00 88.25 312 ASP A O 1
ATOM 2506 N N . CYS A 1 313 ? 3.444 -24.736 4.130 1.00 87.25 313 CYS A N 1
ATOM 2507 C CA . CYS A 1 313 ? 2.756 -26.013 3.935 1.00 87.25 313 CYS A CA 1
ATOM 2508 C C . CYS A 1 313 ? 3.684 -27.128 3.474 1.00 87.25 313 CYS A C 1
ATOM 2510 O O . CYS A 1 313 ? 3.204 -28.232 3.242 1.00 87.25 313 CYS A O 1
ATOM 2512 N N . ARG A 1 314 ? 4.978 -26.878 3.231 1.00 89.81 314 ARG A N 1
ATOM 2513 C CA . ARG A 1 314 ? 5.822 -27.832 2.482 1.00 89.81 314 ARG A CA 1
ATOM 2514 C C . ARG A 1 314 ? 5.884 -29.150 3.190 1.00 89.81 314 ARG A C 1
ATOM 2516 O O . ARG A 1 314 ? 5.627 -30.187 2.604 1.00 89.81 314 ARG A O 1
ATOM 2523 N N . ALA A 1 315 ? 6.069 -29.036 4.495 1.00 88.56 315 ALA A N 1
ATOM 2524 C CA . ALA A 1 315 ? 5.932 -30.092 5.473 1.00 88.56 315 ALA A CA 1
ATOM 2525 C C . ALA A 1 315 ? 4.527 -30.108 6.129 1.00 88.56 315 ALA A C 1
ATOM 2527 O O . ALA A 1 315 ? 4.433 -30.141 7.355 1.00 88.56 315 ALA A O 1
ATOM 2528 N N . ARG A 1 316 ? 3.448 -29.983 5.341 1.00 84.00 316 ARG A N 1
ATOM 2529 C CA . ARG A 1 316 ? 2.027 -30.069 5.775 1.00 84.00 316 ARG A CA 1
ATOM 2530 C C . ARG A 1 316 ? 1.096 -30.675 4.731 1.00 84.00 316 ARG A C 1
ATOM 2532 O O . ARG A 1 316 ? 0.073 -31.237 5.092 1.00 84.00 316 ARG A O 1
ATOM 2539 N N . LEU A 1 317 ? 1.407 -30.470 3.458 1.00 83.69 317 LEU A N 1
ATOM 2540 C CA . LEU A 1 317 ? 0.732 -31.123 2.350 1.00 83.69 317 LEU A CA 1
ATOM 2541 C C . LEU A 1 317 ? 1.117 -32.604 2.302 1.00 83.69 317 LEU A C 1
ATOM 2543 O O . LEU A 1 317 ? 2.224 -32.955 2.702 1.00 83.69 317 LEU A O 1
ATOM 2547 N N . GLU A 1 318 ? 0.230 -33.444 1.772 1.00 81.69 318 GLU A N 1
ATOM 2548 C CA . GLU A 1 318 ? 0.472 -34.872 1.570 1.00 81.69 318 GLU A CA 1
ATOM 2549 C C . GLU A 1 318 ? 0.237 -35.262 0.091 1.00 81.69 318 GLU A C 1
ATOM 2551 O O . GLU A 1 318 ? -0.909 -35.297 -0.374 1.00 81.69 318 GLU A O 1
ATOM 2556 N N . PRO A 1 319 ? 1.300 -35.560 -0.687 1.00 86.06 319 PRO A N 1
ATOM 2557 C CA . PRO A 1 319 ? 2.702 -35.641 -0.267 1.00 86.06 319 PRO A CA 1
ATOM 2558 C C . PRO A 1 319 ? 3.315 -34.264 0.062 1.00 86.06 319 PRO A C 1
ATOM 2560 O O . PRO A 1 319 ? 2.895 -33.260 -0.520 1.00 86.06 319 PRO A O 1
ATOM 2563 N N . PRO A 1 320 ? 4.350 -34.209 0.924 1.00 88.38 320 PRO A N 1
ATOM 2564 C CA . PRO A 1 320 ? 5.110 -32.996 1.180 1.00 88.38 320 PRO A CA 1
ATOM 2565 C C . PRO A 1 320 ? 5.711 -32.439 -0.100 1.00 88.38 320 PRO A C 1
ATOM 2567 O O . PRO A 1 320 ? 6.360 -33.141 -0.879 1.00 88.38 320 PRO A O 1
ATOM 2570 N N . ILE A 1 321 ? 5.506 -31.150 -0.299 1.00 90.69 321 ILE A N 1
ATOM 2571 C CA . ILE A 1 321 ? 5.876 -30.477 -1.531 1.00 90.69 321 ILE A CA 1
ATOM 2572 C C . ILE A 1 321 ? 7.244 -29.826 -1.354 1.00 90.69 321 ILE A C 1
ATOM 2574 O O . ILE A 1 321 ? 7.466 -29.177 -0.326 1.00 90.69 321 ILE A O 1
ATOM 2578 N N . PRO A 1 322 ? 8.194 -30.035 -2.291 1.00 92.81 322 PRO A N 1
ATOM 2579 C CA . PRO A 1 322 ? 9.582 -29.656 -2.063 1.00 92.81 322 PRO A CA 1
ATOM 2580 C C . PRO A 1 322 ? 9.723 -28.187 -1.665 1.00 92.81 322 PRO A C 1
ATOM 2582 O O . PRO A 1 322 ? 8.986 -27.350 -2.189 1.00 92.81 322 PRO A O 1
ATOM 2585 N N . SER A 1 323 ? 10.724 -27.842 -0.834 1.00 91.19 323 SER A N 1
ATOM 2586 C CA . SER A 1 323 ? 11.289 -26.470 -0.809 1.00 91.19 323 SER A CA 1
ATOM 2587 C C . SER A 1 323 ? 11.377 -25.967 -2.238 1.00 91.19 323 SER A C 1
ATOM 2589 O O . SER A 1 323 ? 10.763 -24.958 -2.562 1.00 91.19 323 SER A O 1
ATOM 2591 N N . THR A 1 324 ? 11.953 -26.825 -3.082 1.00 93.88 324 THR A N 1
ATOM 2592 C CA . THR A 1 324 ? 12.154 -26.722 -4.522 1.00 93.88 324 THR A CA 1
ATOM 2593 C C . THR A 1 324 ? 10.921 -26.769 -5.430 1.00 93.88 324 THR A C 1
ATOM 2595 O O . THR A 1 324 ? 11.071 -26.624 -6.633 1.00 93.88 324 THR A O 1
ATOM 2598 N N . TYR A 1 325 ? 9.685 -26.830 -4.932 1.00 94.44 325 TYR A N 1
ATOM 2599 C CA . TYR A 1 325 ? 8.511 -26.780 -5.803 1.00 94.44 325 TYR A CA 1
ATOM 2600 C C . TYR A 1 325 ? 8.236 -25.410 -6.442 1.00 94.44 325 TYR A C 1
ATOM 2602 O O . TYR A 1 325 ? 7.797 -24.513 -5.727 1.00 94.44 325 TYR A O 1
ATOM 2610 N N . PHE A 1 326 ? 8.469 -25.267 -7.762 1.00 93.06 326 PHE A N 1
ATOM 2611 C CA . PHE A 1 326 ? 8.199 -24.070 -8.567 1.00 93.06 326 PHE A CA 1
ATOM 2612 C C . PHE A 1 326 ? 6.709 -23.793 -8.581 1.00 93.06 326 PHE A C 1
ATOM 2614 O O . PHE A 1 326 ? 5.898 -24.315 -9.358 1.00 93.06 326 PHE A O 1
ATOM 2621 N N . GLY A 1 327 ? 6.437 -22.989 -7.572 1.00 89.44 327 GLY A N 1
ATOM 2622 C CA . GLY A 1 327 ? 5.231 -22.835 -6.870 1.00 89.44 327 GLY A CA 1
ATOM 2623 C C . GLY A 1 327 ? 5.573 -22.557 -5.430 1.00 89.44 327 GLY A C 1
ATOM 2624 O O . GLY A 1 327 ? 5.808 -21.412 -5.095 1.00 89.44 327 GLY A O 1
ATOM 2625 N N . ASN A 1 328 ? 5.373 -23.544 -4.556 1.00 92.56 328 ASN A N 1
ATOM 2626 C CA . ASN A 1 328 ? 4.338 -23.275 -3.580 1.00 92.56 328 ASN A CA 1
ATOM 2627 C C . ASN A 1 328 ? 4.405 -24.123 -2.252 1.00 92.56 328 ASN A C 1
ATOM 2629 O O . ASN A 1 328 ? 4.923 -25.232 -2.280 1.00 92.56 328 ASN A O 1
ATOM 2633 N N . CYS A 1 329 ? 3.872 -23.633 -1.105 1.00 90.00 329 CYS A N 1
ATOM 2634 C CA . CYS A 1 329 ? 3.318 -24.258 0.152 1.00 90.00 329 CYS A CA 1
ATOM 2635 C C . CYS A 1 329 ? 3.256 -23.289 1.381 1.00 90.00 329 CYS A C 1
ATOM 2637 O O . CYS A 1 329 ? 4.308 -23.049 1.959 1.00 90.00 329 CYS A O 1
ATOM 2639 N N . VAL A 1 330 ? 2.085 -22.766 1.840 1.00 85.50 330 VAL A N 1
ATOM 2640 C CA . VAL A 1 330 ? 1.794 -21.957 3.086 1.00 85.50 330 VAL A CA 1
ATOM 2641 C C . VAL A 1 330 ? 0.274 -21.833 3.363 1.00 85.50 330 VAL A C 1
ATOM 2643 O O . VAL A 1 330 ? -0.527 -21.919 2.450 1.00 85.50 330 VAL A O 1
ATOM 2646 N N . THR A 1 331 ? -0.130 -21.532 4.605 1.00 78.31 331 THR A N 1
ATOM 2647 C CA . THR A 1 331 ? -1.462 -21.019 5.005 1.00 78.31 331 THR A CA 1
ATOM 2648 C C . THR A 1 331 ? -1.552 -19.509 5.001 1.00 78.31 331 THR A C 1
ATOM 2650 O O . THR A 1 331 ? -0.561 -18.886 4.665 1.00 78.31 331 THR A O 1
ATOM 2653 N N . GLY A 1 332 ? -2.645 -18.962 5.548 1.00 79.06 332 GLY A N 1
ATOM 2654 C CA . GLY A 1 332 ? -2.537 -18.211 6.783 1.00 79.06 332 GLY A CA 1
ATOM 2655 C C . GLY A 1 332 ? -3.477 -18.694 7.918 1.00 79.06 332 GLY A C 1
ATOM 2656 O O . GLY A 1 332 ? -4.291 -19.568 7.683 1.00 79.06 332 GLY A O 1
ATOM 2657 N N . ARG A 1 333 ? -3.374 -18.254 9.176 1.00 79.31 333 ARG A N 1
ATOM 2658 C CA . ARG A 1 333 ? -4.341 -18.643 10.231 1.00 79.31 333 ARG A CA 1
ATOM 2659 C C . ARG A 1 333 ? -4.954 -17.424 10.888 1.00 79.31 333 ARG A C 1
ATOM 2661 O O . ARG A 1 333 ? -4.275 -16.418 11.026 1.00 79.31 333 ARG A O 1
ATOM 2668 N N . LEU A 1 334 ? -6.228 -17.561 11.270 1.00 81.06 334 LEU A N 1
ATOM 2669 C CA . LEU A 1 334 ? -7.079 -16.504 11.829 1.00 81.06 334 LEU A CA 1
ATOM 2670 C C . LEU A 1 334 ? -7.141 -16.471 13.330 1.00 81.06 334 LEU A C 1
ATOM 2672 O O . LEU A 1 334 ? -7.526 -17.483 13.907 1.00 81.06 334 LEU A O 1
ATOM 2676 N N . VAL A 1 335 ? -6.659 -15.357 13.894 1.00 84.81 335 VAL A N 1
ATOM 2677 C CA . VAL A 1 335 ? -6.138 -15.284 15.263 1.00 84.81 335 VAL A CA 1
ATOM 2678 C C . VAL A 1 335 ? -6.510 -13.958 16.008 1.00 84.81 335 VAL A C 1
ATOM 2680 O O . VAL A 1 335 ? -5.705 -13.156 16.470 1.00 84.81 335 VAL A O 1
ATOM 2683 N N . ASP A 1 336 ? -7.827 -13.835 16.136 1.00 88.12 336 ASP A N 1
ATOM 2684 C CA . ASP A 1 336 ? -8.853 -13.097 16.918 1.00 88.12 336 ASP A CA 1
ATOM 2685 C C . ASP A 1 336 ? -8.963 -13.142 18.520 1.00 88.12 336 ASP A C 1
ATOM 2687 O O . ASP A 1 336 ? -9.543 -14.056 19.064 1.00 88.12 336 ASP A O 1
ATOM 2691 N N . ALA A 1 337 ? -8.609 -12.160 19.371 1.00 84.50 337 ALA A N 1
ATOM 2692 C CA . ALA A 1 337 ? -8.710 -12.174 20.878 1.00 84.50 337 ALA A CA 1
ATOM 2693 C C . ALA A 1 337 ? -8.849 -10.936 21.849 1.00 84.50 337 ALA A C 1
ATOM 2695 O O . ALA A 1 337 ? -7.835 -10.391 22.238 1.00 84.50 337 ALA A O 1
ATOM 2696 N N . ASP A 1 338 ? -10.101 -10.517 22.192 1.00 90.00 338 ASP A N 1
ATOM 2697 C CA . ASP A 1 338 ? -10.736 -9.272 22.800 1.00 90.00 338 ASP A CA 1
ATOM 2698 C C . ASP A 1 338 ? -10.111 -7.856 22.758 1.00 90.00 338 ASP A C 1
ATOM 2700 O O . ASP A 1 338 ? -8.956 -7.756 22.470 1.00 90.00 338 ASP A O 1
ATOM 2704 N N . SER A 1 339 ? -10.807 -6.726 22.965 1.00 87.50 339 SER A N 1
ATOM 2705 C CA . SER A 1 339 ? -10.190 -5.388 23.101 1.00 87.50 339 SER A CA 1
ATOM 2706 C C . SER A 1 339 ? -9.529 -4.956 24.457 1.00 87.50 339 SER A C 1
ATOM 2708 O O . SER A 1 339 ? -8.761 -4.010 24.514 1.00 87.50 339 SER A O 1
ATOM 2710 N N . ASN A 1 340 ? -9.785 -5.602 25.579 1.00 86.50 340 ASN A N 1
ATOM 2711 C CA . ASN A 1 340 ? -9.391 -5.301 26.955 1.00 86.50 340 ASN A CA 1
ATOM 2712 C C . ASN A 1 340 ? -8.791 -6.445 27.806 1.00 86.50 340 ASN A C 1
ATOM 2714 O O . ASN A 1 340 ? -8.879 -6.394 29.012 1.00 86.50 340 ASN A O 1
ATOM 2718 N N . ASP A 1 341 ? -8.113 -7.443 27.266 1.00 85.50 341 ASP A N 1
ATOM 2719 C CA . ASP A 1 341 ? -6.980 -8.079 27.945 1.00 85.50 341 ASP A CA 1
ATOM 2720 C C . ASP A 1 341 ? -5.848 -8.120 26.946 1.00 85.50 341 ASP A C 1
ATOM 2722 O O . ASP A 1 341 ? -5.306 -9.175 26.649 1.00 85.50 341 ASP A O 1
ATOM 2726 N N . LEU A 1 342 ? -5.526 -6.914 26.461 1.00 83.81 342 LEU A N 1
ATOM 2727 C CA . LEU A 1 342 ? -4.609 -6.549 25.375 1.00 83.81 342 LEU A CA 1
ATOM 2728 C C . LEU A 1 342 ? -3.980 -5.167 25.610 1.00 83.81 342 LEU A C 1
ATOM 2730 O O . LEU A 1 342 ? -2.791 -4.939 25.418 1.00 83.81 342 LEU A O 1
ATOM 2734 N N . ILE A 1 343 ? -4.793 -4.228 26.107 1.00 83.69 343 ILE A N 1
ATOM 2735 C CA . ILE A 1 343 ? -4.402 -2.952 26.748 1.00 83.69 343 ILE A CA 1
ATOM 2736 C C . ILE A 1 343 ? -3.515 -3.319 27.937 1.00 83.69 343 ILE A C 1
ATOM 2738 O O . ILE A 1 343 ? -3.029 -4.444 28.054 1.00 83.69 343 ILE A O 1
ATOM 2742 N N . GLY A 1 344 ? -3.232 -2.400 28.847 1.00 77.75 344 GLY A N 1
ATOM 2743 C CA . GLY A 1 344 ? -2.913 -2.874 30.176 1.00 77.75 344 GLY A CA 1
ATOM 2744 C C . GLY A 1 344 ? -1.675 -3.741 30.287 1.00 77.75 344 GLY A C 1
ATOM 2745 O O . GLY A 1 344 ? -0.591 -3.390 29.871 1.00 77.75 344 GLY A O 1
ATOM 2746 N N . GLU A 1 345 ? -1.855 -4.909 30.852 1.00 75.31 345 GLU A N 1
ATOM 2747 C CA . GLU A 1 345 ? -1.026 -5.248 31.980 1.00 75.31 345 GLU A CA 1
ATOM 2748 C C . GLU A 1 345 ? -0.401 -6.642 31.779 1.00 75.31 345 GLU A C 1
ATOM 2750 O O . GLU A 1 345 ? 0.804 -6.767 31.776 1.00 75.31 345 GLU A O 1
ATOM 2755 N N . ASP A 1 346 ? -1.166 -7.720 31.603 1.00 81.50 346 ASP A N 1
ATOM 2756 C CA . ASP A 1 346 ? -0.950 -8.949 30.818 1.00 81.50 346 ASP A CA 1
ATOM 2757 C C . ASP A 1 346 ? -2.039 -8.868 29.740 1.00 81.50 346 ASP A C 1
ATOM 2759 O O . ASP A 1 346 ? -2.950 -9.700 29.670 1.00 81.50 346 ASP A O 1
ATOM 2763 N N . GLY A 1 347 ? -2.003 -7.882 28.870 1.00 85.69 347 GLY A N 1
ATOM 2764 C CA . GLY A 1 347 ? -2.821 -7.990 27.693 1.00 85.69 347 GLY A CA 1
ATOM 2765 C C . GLY A 1 347 ? -2.484 -9.230 26.831 1.00 85.69 347 GLY A C 1
ATOM 2766 O O . GLY A 1 347 ? -2.648 -9.169 25.633 1.00 85.69 347 GLY A O 1
ATOM 2767 N N . VAL A 1 348 ? -1.739 -10.218 27.354 1.00 86.44 348 VAL A N 1
ATOM 2768 C CA . VAL A 1 348 ? -0.586 -10.759 26.662 1.00 86.44 348 VAL A CA 1
ATOM 2769 C C . VAL A 1 348 ? 0.112 -11.993 27.296 1.00 86.44 348 VAL A C 1
ATOM 2771 O O . VAL A 1 348 ? 0.797 -12.664 26.541 1.00 86.44 348 VAL A O 1
ATOM 2774 N N . ALA A 1 349 ? 0.057 -12.434 28.569 1.00 87.06 349 ALA A N 1
ATOM 2775 C CA . ALA A 1 349 ? 0.673 -13.773 28.855 1.00 87.06 349 ALA A CA 1
ATOM 2776 C C . ALA A 1 349 ? 0.021 -14.830 27.962 1.00 87.06 349 ALA A C 1
ATOM 2778 O O . ALA A 1 349 ? 0.652 -15.621 27.262 1.00 87.06 349 ALA A O 1
ATOM 2779 N N . THR A 1 350 ? -1.281 -14.663 27.825 1.00 87.31 350 THR A N 1
ATOM 2780 C CA . THR A 1 350 ? -2.125 -15.316 26.854 1.00 87.31 350 THR A CA 1
ATOM 2781 C C . THR A 1 350 ? -1.749 -15.055 25.389 1.00 87.31 350 THR A C 1
ATOM 2783 O O . THR A 1 350 ? -2.256 -15.819 24.601 1.00 87.31 350 THR A O 1
ATOM 2786 N N . ALA A 1 351 ? -0.852 -14.129 25.002 1.00 89.69 351 ALA A N 1
ATOM 2787 C CA . ALA A 1 351 ? -0.366 -13.802 23.628 1.00 89.69 351 ALA A CA 1
ATOM 2788 C C . ALA A 1 351 ? 0.355 -14.921 22.927 1.00 89.69 351 ALA A C 1
ATOM 2790 O O . ALA A 1 351 ? 0.483 -15.037 21.710 1.00 89.69 351 ALA A O 1
ATOM 2791 N N . VAL A 1 352 ? 0.962 -15.730 23.750 1.00 90.50 352 VAL A N 1
ATOM 2792 C CA . VAL A 1 352 ? 1.645 -16.881 23.239 1.00 90.50 352 VAL A CA 1
ATOM 2793 C C . VAL A 1 352 ? 0.572 -17.897 22.875 1.00 90.50 352 VAL A C 1
ATOM 2795 O O . VAL A 1 352 ? 0.567 -18.409 21.760 1.00 90.50 352 VAL A O 1
ATOM 2798 N N . LYS A 1 353 ? -0.419 -18.051 23.765 1.00 87.12 353 LYS A N 1
ATOM 2799 C CA . LYS A 1 353 ? -1.490 -19.044 23.719 1.00 87.12 353 LYS A CA 1
ATOM 2800 C C . LYS A 1 353 ? -2.224 -19.094 22.381 1.00 87.12 353 LYS A C 1
ATOM 2802 O O . LYS A 1 353 ? -2.472 -20.196 21.930 1.00 87.12 353 LYS A O 1
ATOM 2807 N N . ALA A 1 354 ? -2.510 -17.985 21.700 1.00 88.38 354 ALA A N 1
ATOM 2808 C CA . ALA A 1 354 ? -3.313 -18.041 20.476 1.00 88.38 354 ALA A CA 1
ATOM 2809 C C . ALA A 1 354 ? -2.575 -18.122 19.154 1.00 88.38 354 ALA A C 1
ATOM 2811 O O . ALA A 1 354 ? -3.040 -18.839 18.271 1.00 88.38 354 ALA A O 1
ATOM 2812 N N . ILE A 1 355 ? -1.439 -17.428 18.974 1.00 88.81 355 ILE A N 1
ATOM 2813 C CA . ILE A 1 355 ? -0.611 -17.785 17.812 1.00 88.81 355 ILE A CA 1
ATOM 2814 C C . ILE A 1 355 ? -0.200 -19.242 17.980 1.00 88.81 355 ILE A C 1
ATOM 2816 O O . ILE A 1 355 ? -0.119 -19.928 16.974 1.00 88.81 355 ILE A O 1
ATOM 2820 N N . CYS A 1 356 ? 0.008 -19.728 19.206 1.00 87.69 356 CYS A N 1
ATOM 2821 C CA . CYS A 1 356 ? 0.215 -21.143 19.459 1.00 87.69 356 CYS A CA 1
ATOM 2822 C C . CYS A 1 356 ? -0.997 -22.011 19.130 1.00 87.69 356 CYS A C 1
ATOM 2824 O O . CYS A 1 356 ? -0.877 -22.790 18.204 1.00 87.69 356 CYS A O 1
ATOM 2826 N N . GLU A 1 357 ? -2.153 -21.879 19.775 1.00 85.12 357 GLU A N 1
ATOM 2827 C CA . GLU A 1 357 ? -3.310 -22.755 19.524 1.00 85.12 357 GLU A CA 1
ATOM 2828 C C . GLU A 1 357 ? -3.765 -22.720 18.049 1.00 85.12 357 GLU A C 1
ATOM 2830 O O . GLU A 1 357 ? -4.219 -23.728 17.519 1.00 85.12 357 GLU A O 1
ATOM 2835 N N . ALA A 1 358 ? -3.562 -21.614 17.325 1.00 82.69 358 ALA A N 1
ATOM 2836 C CA . ALA A 1 358 ? -3.761 -21.563 15.873 1.00 82.69 358 ALA A CA 1
ATOM 2837 C C . ALA A 1 358 ? -2.567 -22.044 15.027 1.00 82.69 358 ALA A C 1
ATOM 2839 O O . ALA A 1 358 ? -2.755 -22.414 13.870 1.00 82.69 358 ALA A O 1
ATOM 2840 N N . ILE A 1 359 ? -1.343 -22.059 15.569 1.00 81.69 359 ILE A N 1
ATOM 2841 C CA . ILE A 1 359 ? -0.222 -22.857 15.040 1.00 81.69 359 ILE A CA 1
ATOM 2842 C C . ILE A 1 359 ? -0.461 -24.354 15.306 1.00 81.69 359 ILE A C 1
ATOM 2844 O O . ILE A 1 359 ? 0.127 -25.198 14.633 1.00 81.69 359 ILE A O 1
ATOM 2848 N N . GLU A 1 360 ? -1.291 -24.697 16.286 1.00 80.56 360 GLU A N 1
ATOM 2849 C CA . GLU A 1 360 ? -1.507 -26.062 16.751 1.00 80.56 360 GLU A CA 1
ATOM 2850 C C . GLU A 1 360 ? -2.718 -26.696 16.059 1.00 80.56 360 GLU A C 1
ATOM 2852 O O . GLU A 1 360 ? -2.564 -27.805 15.565 1.00 80.56 360 GLU A O 1
ATOM 2857 N N . GLY A 1 361 ? -3.807 -25.959 15.810 1.00 74.00 361 GLY A N 1
ATOM 2858 C CA . GLY A 1 361 ? -4.885 -26.367 14.889 1.00 74.00 361 GLY A CA 1
ATOM 2859 C C . GLY A 1 361 ? -4.474 -26.475 13.406 1.00 74.00 361 GLY A C 1
ATOM 2860 O O . GLY A 1 361 ? -5.317 -26.707 12.547 1.00 74.00 361 GLY A O 1
ATOM 2861 N N . LEU A 1 362 ? -3.189 -26.272 13.080 1.00 71.94 362 LEU A N 1
ATOM 2862 C CA . LEU A 1 362 ? -2.562 -26.610 11.788 1.00 71.94 362 LEU A CA 1
ATOM 2863 C C . LEU A 1 362 ? -2.074 -28.063 11.695 1.00 71.94 362 LEU A C 1
ATOM 2865 O O . LEU A 1 362 ? -1.509 -28.441 10.666 1.00 71.94 362 LEU A O 1
ATOM 2869 N N . LYS A 1 363 ? -2.096 -28.816 12.799 1.00 65.69 363 LYS A N 1
ATOM 2870 C CA . LYS A 1 363 ? -1.402 -30.109 12.889 1.00 65.69 363 LYS A CA 1
ATOM 2871 C C . LYS A 1 363 ? -2.189 -31.256 12.264 1.00 65.69 363 LYS A C 1
ATOM 2873 O O . LYS A 1 363 ? -1.566 -32.214 11.827 1.00 65.69 363 LYS A O 1
ATOM 2878 N N . ASP A 1 364 ? -3.511 -31.154 12.204 1.00 56.94 364 ASP A N 1
ATOM 2879 C CA . ASP A 1 364 ? -4.402 -32.305 12.000 1.00 56.94 364 ASP A CA 1
ATOM 2880 C C . ASP A 1 364 ? -4.557 -32.740 10.533 1.00 56.94 364 ASP A C 1
ATOM 2882 O O . ASP A 1 364 ? -5.547 -33.372 10.175 1.00 56.94 364 ASP A O 1
ATOM 2886 N N . GLY A 1 365 ? -3.646 -32.327 9.645 1.00 51.97 365 GLY A N 1
ATOM 2887 C CA . GLY A 1 365 ? -3.843 -32.371 8.190 1.00 51.97 365 GLY A CA 1
ATOM 2888 C C . GLY A 1 365 ? -4.878 -31.349 7.712 1.00 51.97 365 GLY A C 1
ATOM 2889 O O . GLY A 1 365 ? -4.633 -30.741 6.682 1.00 51.97 365 GLY A O 1
ATOM 2890 N N . ALA A 1 366 ? -5.911 -31.111 8.541 1.00 50.22 366 ALA A N 1
ATOM 2891 C CA . ALA A 1 366 ? -6.971 -30.110 8.489 1.00 50.22 366 ALA A CA 1
ATOM 2892 C C . ALA A 1 366 ? -6.436 -28.704 8.244 1.00 50.22 366 ALA A C 1
ATOM 2894 O O . ALA A 1 366 ? -6.275 -27.824 9.107 1.00 50.22 366 ALA A O 1
ATOM 2895 N N . VAL A 1 367 ? -6.222 -28.502 6.972 1.00 55.75 367 VAL A N 1
ATOM 2896 C CA . VAL A 1 367 ? -6.278 -27.240 6.319 1.00 55.75 367 VAL A CA 1
ATOM 2897 C C . VAL A 1 367 ? -7.829 -26.872 6.395 1.00 55.75 367 VAL A C 1
ATOM 2899 O O . VAL A 1 367 ? -8.686 -27.713 6.634 1.00 55.75 367 VAL A O 1
ATOM 2902 N N . GLN A 1 368 ? -8.264 -25.599 6.425 1.00 51.88 368 GLN A N 1
ATOM 2903 C CA . GLN A 1 368 ? -9.584 -25.110 6.924 1.00 51.88 368 GLN A CA 1
ATOM 2904 C C . GLN A 1 368 ? -10.060 -23.664 6.417 1.00 51.88 368 GLN A C 1
ATOM 2906 O O . GLN A 1 368 ? -10.152 -22.742 7.227 1.00 51.88 368 GLN A O 1
ATOM 2911 N N . GLU A 1 369 ? -10.271 -23.390 5.108 1.00 51.78 369 GLU A N 1
ATOM 2912 C CA . GLU A 1 369 ? -10.106 -22.102 4.338 1.00 51.78 369 GLU A CA 1
ATOM 2913 C C . GLU A 1 369 ? -11.012 -20.916 4.580 1.00 51.78 369 GLU A C 1
ATOM 2915 O O . GLU A 1 369 ? -11.947 -20.639 3.852 1.00 51.78 369 GLU A O 1
ATOM 2920 N N . VAL A 1 370 ? -10.669 -20.124 5.571 1.00 51.88 370 VAL A N 1
ATOM 2921 C CA . VAL A 1 370 ? -11.255 -18.818 5.809 1.00 51.88 370 VAL A CA 1
ATOM 2922 C C . VAL A 1 370 ? -11.365 -17.890 4.568 1.00 51.88 370 VAL A C 1
ATOM 2924 O O . VAL A 1 370 ? -10.442 -17.135 4.279 1.00 51.88 370 VAL A O 1
ATOM 2927 N N . GLU A 1 371 ? -12.559 -17.892 3.959 1.00 53.81 371 GLU A N 1
ATOM 2928 C CA . GLU A 1 371 ? -13.217 -17.019 2.950 1.00 53.81 371 GLU A CA 1
ATOM 2929 C C . GLU A 1 371 ? -12.866 -15.523 2.911 1.00 53.81 371 GLU A C 1
ATOM 2931 O O . GLU A 1 371 ? -13.052 -14.840 3.895 1.00 53.81 371 GLU A O 1
ATOM 2936 N N . LEU A 1 372 ? -12.579 -14.897 1.769 1.00 54.41 372 LEU A N 1
ATOM 2937 C CA . LEU A 1 372 ? -12.407 -13.428 1.687 1.00 54.41 372 LEU A CA 1
ATOM 2938 C C . LEU A 1 372 ? -13.688 -12.699 1.351 1.00 54.41 372 LEU A C 1
ATOM 2940 O O . LEU A 1 372 ? -13.699 -11.529 1.665 1.00 54.41 372 LEU A O 1
ATOM 2944 N N . SER A 1 373 ? -14.797 -13.312 0.917 1.00 56.78 373 SER A N 1
ATOM 2945 C CA . SER A 1 373 ? -16.098 -12.616 1.016 1.00 56.78 373 SER A CA 1
ATOM 2946 C C . SER A 1 373 ? -16.285 -12.079 2.431 1.00 56.78 373 SER A C 1
ATOM 2948 O O . SER A 1 373 ? -16.550 -10.900 2.668 1.00 56.78 373 SER A O 1
ATOM 2950 N N . LYS A 1 374 ? -15.915 -12.919 3.385 1.00 60.12 374 LYS A N 1
ATOM 2951 C CA . LYS A 1 374 ? -15.587 -12.504 4.724 1.00 60.12 374 LYS A CA 1
ATOM 2952 C C . LYS A 1 374 ? -14.575 -11.343 4.763 1.00 60.12 374 LYS A C 1
ATOM 2954 O O . LYS A 1 374 ? -14.997 -10.286 5.191 1.00 60.12 374 LYS A O 1
ATOM 2959 N N . MET A 1 375 ? -13.301 -11.424 4.327 1.00 57.09 375 MET A N 1
ATOM 2960 C CA . MET A 1 375 ? -12.310 -10.306 4.471 1.00 57.09 375 MET A CA 1
ATOM 2961 C C . MET A 1 375 ? -12.806 -8.896 4.154 1.00 57.09 375 MET A C 1
ATOM 2963 O O . MET A 1 375 ? -12.412 -7.950 4.822 1.00 57.09 375 MET A O 1
ATOM 2967 N N . LEU A 1 376 ? -13.659 -8.741 3.165 1.00 63.41 376 LEU A N 1
ATOM 2968 C CA . LEU A 1 376 ? -14.056 -7.439 2.605 1.00 63.41 376 LEU A CA 1
ATOM 2969 C C . LEU A 1 376 ? -15.390 -7.013 3.170 1.00 63.41 376 LEU A C 1
ATOM 2971 O O . LEU A 1 376 ? -15.673 -5.821 3.250 1.00 63.41 376 LEU A O 1
ATOM 2975 N N . SER A 1 377 ? -16.138 -7.988 3.699 1.00 61.22 377 SER A N 1
ATOM 2976 C CA . SER A 1 377 ? -17.072 -7.707 4.774 1.00 61.22 377 SER A CA 1
ATOM 2977 C C . SER A 1 377 ? -16.375 -7.112 6.010 1.00 61.22 377 SER A C 1
ATOM 2979 O O . SER A 1 377 ? -17.009 -6.701 6.980 1.00 61.22 377 SER A O 1
ATOM 2981 N N . ILE A 1 378 ? -15.050 -7.001 5.954 1.00 63.00 378 ILE A N 1
ATOM 2982 C CA . ILE A 1 378 ? -14.329 -6.022 6.714 1.00 63.00 378 ILE A CA 1
ATOM 2983 C C . ILE A 1 378 ? -13.841 -4.844 5.900 1.00 63.00 378 ILE A C 1
ATOM 2985 O O . ILE A 1 378 ? -13.099 -4.941 4.933 1.00 63.00 378 ILE A O 1
ATOM 2989 N N . ASP A 1 379 ? -14.268 -3.702 6.419 1.00 73.81 379 ASP A N 1
ATOM 2990 C CA . ASP A 1 379 ? -13.944 -2.341 6.041 1.00 73.81 379 ASP A CA 1
ATOM 2991 C C . ASP A 1 379 ? -12.411 -2.069 6.142 1.00 73.81 379 ASP A C 1
ATOM 2993 O O . ASP A 1 379 ? -11.628 -2.973 6.467 1.00 73.81 379 ASP A O 1
ATOM 2997 N N . ARG A 1 380 ? -11.955 -0.836 5.844 1.00 71.19 380 ARG A N 1
ATOM 2998 C CA . ARG A 1 380 ? -10.528 -0.481 5.717 1.00 71.19 380 ARG A CA 1
ATOM 2999 C C . ARG A 1 380 ? -9.910 0.635 6.609 1.00 71.19 380 ARG A C 1
ATOM 3001 O O . ARG A 1 380 ? -8.963 1.254 6.147 1.00 71.19 380 ARG A O 1
ATOM 3008 N N . ASN A 1 381 ? -10.302 0.797 7.890 1.00 76.94 381 ASN A N 1
ATOM 3009 C CA . ASN A 1 381 ? -9.540 1.348 9.068 1.00 76.94 381 ASN A CA 1
ATOM 3010 C C . ASN A 1 381 ? -8.856 0.516 10.285 1.00 76.94 381 ASN A C 1
ATOM 3012 O O . ASN A 1 381 ? -8.561 1.204 11.227 1.00 76.94 381 ASN A O 1
ATOM 3016 N N . ARG A 1 382 ? -8.580 -0.829 10.425 1.00 83.75 382 ARG A N 1
ATOM 3017 C CA . ARG A 1 382 ? -8.123 -1.655 11.646 1.00 83.75 382 ARG A CA 1
ATOM 3018 C C . ARG A 1 382 ? -7.663 -3.225 11.649 1.00 83.75 382 ARG A C 1
ATOM 3020 O O . ARG A 1 382 ? -7.314 -3.696 12.725 1.00 83.75 382 ARG A O 1
ATOM 3027 N N . LEU A 1 383 ? -7.541 -4.069 10.579 1.00 84.88 383 LEU A N 1
ATOM 3028 C CA . LEU A 1 383 ? -7.184 -5.557 10.487 1.00 84.88 383 LEU A CA 1
ATOM 3029 C C . LEU A 1 383 ? -5.715 -5.793 10.548 1.00 84.88 383 LEU A C 1
ATOM 3031 O O . LEU A 1 383 ? -5.031 -4.993 9.943 1.00 84.88 383 LEU A O 1
ATOM 3035 N N . PHE A 1 384 ? -5.216 -6.968 10.952 1.00 86.19 384 PHE A N 1
ATOM 3036 C CA . PHE A 1 384 ? -3.882 -7.293 10.470 1.00 86.19 384 PHE A CA 1
ATOM 3037 C C . PHE A 1 384 ? -3.529 -8.759 10.208 1.00 86.19 384 PHE A C 1
ATOM 3039 O O . PHE A 1 384 ? -4.114 -9.656 10.751 1.00 86.19 384 PHE A O 1
ATOM 3046 N N . THR A 1 385 ? -2.724 -9.025 9.194 1.00 87.38 385 THR A N 1
ATOM 3047 C CA . THR A 1 385 ? -2.337 -10.326 8.641 1.00 87.38 385 THR A CA 1
ATOM 3048 C C . THR A 1 385 ? -1.092 -10.947 9.366 1.00 87.38 385 THR A C 1
ATOM 3050 O O . THR A 1 385 ? -0.706 -10.394 10.391 1.00 87.38 385 THR A O 1
ATOM 3053 N N . ILE A 1 386 ? -0.411 -12.040 8.913 1.00 88.38 386 ILE A N 1
ATOM 3054 C CA . ILE A 1 386 ? 1.027 -12.336 9.282 1.00 88.38 386 ILE A CA 1
ATOM 3055 C C . ILE A 1 386 ? 1.995 -12.726 8.065 1.00 88.38 386 ILE A C 1
ATOM 3057 O O . ILE A 1 386 ? 1.900 -13.856 7.613 1.00 88.38 386 ILE A O 1
ATOM 3061 N N . GLY A 1 387 ? 3.000 -11.835 7.697 1.00 87.44 387 GLY A N 1
ATOM 3062 C CA . GLY A 1 387 ? 4.485 -11.524 7.241 1.00 87.44 387 GLY A CA 1
ATOM 3063 C C . GLY A 1 387 ? 5.957 -12.048 7.575 1.00 87.44 387 GLY A C 1
ATOM 3064 O O . GLY A 1 387 ? 6.695 -11.373 8.261 1.00 87.44 387 GLY A O 1
ATOM 3065 N N . GLY A 1 388 ? 6.526 -13.154 7.127 1.00 86.50 388 GLY A N 1
ATOM 3066 C CA . GLY A 1 388 ? 7.595 -13.851 7.801 1.00 86.50 388 GLY A CA 1
ATOM 3067 C C . GLY A 1 388 ? 7.943 -15.205 7.261 1.00 86.50 388 GLY A C 1
ATOM 3068 O O . GLY A 1 388 ? 7.169 -16.155 7.234 1.00 86.50 388 GLY A O 1
ATOM 3069 N N . SER A 1 389 ? 9.224 -15.414 7.287 1.00 89.12 389 SER A N 1
ATOM 3070 C CA . SER A 1 389 ? 9.736 -16.079 8.451 1.00 89.12 389 SER A CA 1
ATOM 3071 C C . SER A 1 389 ? 11.191 -15.706 8.493 1.00 89.12 389 SER A C 1
ATOM 3073 O O . SER A 1 389 ? 11.831 -15.787 7.450 1.00 89.12 389 SER A O 1
ATOM 3075 N N . PRO A 1 390 ? 11.771 -15.463 9.674 1.00 84.81 390 PRO A N 1
ATOM 3076 C CA . PRO A 1 390 ? 13.211 -15.297 9.847 1.00 84.81 390 PRO A CA 1
ATOM 3077 C C . PRO A 1 390 ? 14.066 -16.297 9.039 1.00 84.81 390 PRO A C 1
ATOM 3079 O O . PRO A 1 390 ? 15.098 -15.924 8.498 1.00 84.81 390 PRO A O 1
ATOM 3082 N N . ARG A 1 391 ? 13.512 -17.491 8.798 1.00 88.94 391 ARG A N 1
ATOM 3083 C CA . ARG A 1 391 ? 13.879 -18.544 7.828 1.00 88.94 391 ARG A CA 1
ATOM 3084 C C . ARG A 1 391 ? 14.237 -18.138 6.390 1.00 88.94 391 ARG A C 1
ATOM 3086 O O . ARG A 1 391 ? 14.920 -18.901 5.731 1.00 88.94 391 ARG A O 1
ATOM 3093 N N . PHE A 1 392 ? 13.742 -17.027 5.849 1.00 89.25 392 PHE A N 1
ATOM 3094 C CA . PHE A 1 392 ? 14.061 -16.659 4.460 1.00 89.25 392 PHE A CA 1
ATOM 3095 C C . PHE A 1 392 ? 15.503 -16.126 4.305 1.00 89.25 392 PHE A C 1
ATOM 3097 O O . PHE A 1 392 ? 16.037 -16.025 3.210 1.00 89.25 392 PHE A O 1
ATOM 3104 N N . GLU A 1 393 ? 16.118 -15.743 5.421 1.00 89.31 393 GLU A N 1
ATOM 3105 C CA . GLU A 1 393 ? 17.518 -15.321 5.562 1.00 89.31 393 GLU A CA 1
ATOM 3106 C C . GLU A 1 393 ? 18.060 -14.330 4.520 1.00 89.31 393 GLU A C 1
ATOM 3108 O O . GLU A 1 393 ? 19.190 -14.421 4.054 1.00 89.31 393 GLU A O 1
ATOM 3113 N N . LEU A 1 394 ? 17.245 -13.361 4.137 1.00 88.94 394 LEU A N 1
ATOM 3114 C CA . LEU A 1 394 ? 17.495 -12.453 3.027 1.00 88.94 394 LEU A CA 1
ATOM 3115 C C . LEU A 1 394 ? 18.602 -11.421 3.341 1.00 88.94 394 LEU A C 1
ATOM 3117 O O . LEU A 1 394 ? 19.008 -10.659 2.473 1.00 88.94 394 LEU A O 1
ATOM 3121 N N . TYR A 1 395 ? 19.147 -11.447 4.564 1.00 91.69 395 TYR A N 1
ATOM 3122 C CA . TYR A 1 395 ? 20.406 -10.804 4.956 1.00 91.69 395 TYR A CA 1
ATOM 3123 C C . TYR A 1 395 ? 21.657 -11.556 4.529 1.00 91.69 395 TYR A C 1
ATOM 3125 O O . TYR A 1 395 ? 22.740 -10.980 4.415 1.00 91.69 395 TYR A O 1
ATOM 3133 N N . ASN A 1 396 ? 21.542 -12.855 4.288 1.00 90.31 396 ASN A N 1
ATOM 3134 C CA . ASN A 1 396 ? 22.664 -13.671 3.838 1.00 90.31 396 ASN A CA 1
ATOM 3135 C C . ASN A 1 396 ? 23.077 -13.350 2.400 1.00 90.31 396 ASN A C 1
ATOM 3137 O O . ASN A 1 396 ? 24.039 -13.915 1.879 1.00 90.31 396 ASN A O 1
ATOM 3141 N N . THR A 1 397 ? 22.363 -12.435 1.761 1.00 92.12 397 THR A N 1
ATOM 3142 C CA . THR A 1 397 ? 22.509 -12.168 0.358 1.00 92.12 397 THR A CA 1
ATOM 3143 C C . THR A 1 397 ? 23.644 -11.172 0.077 1.00 92.12 397 THR A C 1
ATOM 3145 O O . THR A 1 397 ? 23.565 -10.009 0.470 1.00 92.12 397 THR A O 1
ATOM 3148 N N . ASP A 1 398 ? 24.685 -11.642 -0.637 1.00 92.94 398 ASP A N 1
ATOM 3149 C CA . ASP A 1 398 ? 25.923 -10.925 -1.046 1.00 92.94 398 ASP A CA 1
ATOM 3150 C C . ASP A 1 398 ? 26.357 -11.263 -2.506 1.00 92.94 398 ASP A C 1
ATOM 3152 O O . ASP A 1 398 ? 26.093 -12.361 -2.984 1.00 92.94 398 ASP A O 1
ATOM 3156 N N . PHE A 1 399 ? 27.068 -10.366 -3.202 1.00 93.44 399 PHE A N 1
ATOM 3157 C CA . PHE A 1 399 ? 27.326 -10.303 -4.666 1.00 93.44 399 PHE A CA 1
ATOM 3158 C C . PHE A 1 399 ? 28.783 -10.030 -5.012 1.00 93.44 399 PHE A C 1
ATOM 3160 O O . PHE A 1 399 ? 29.128 -9.829 -6.181 1.00 93.44 399 PHE A O 1
ATOM 3167 N N . GLY A 1 400 ? 29.620 -9.940 -3.980 1.00 90.50 400 GLY A N 1
ATOM 3168 C CA . GLY A 1 400 ? 30.918 -9.282 -4.063 1.00 90.50 400 GLY A CA 1
ATOM 3169 C C . GLY A 1 400 ? 30.854 -7.775 -3.789 1.00 90.50 400 GLY A C 1
ATOM 3170 O O . GLY A 1 400 ? 31.842 -7.090 -4.031 1.00 90.50 400 GLY A O 1
ATOM 3171 N N . TRP A 1 401 ? 29.733 -7.256 -3.270 1.00 89.62 401 TRP A N 1
ATOM 3172 C CA . TRP A 1 401 ? 29.639 -5.884 -2.735 1.00 89.62 401 TRP A CA 1
ATOM 3173 C C . TRP A 1 401 ? 29.287 -5.833 -1.247 1.00 89.62 401 TRP A C 1
ATOM 3175 O O . TRP A 1 401 ? 29.035 -4.759 -0.703 1.00 89.62 401 TRP A O 1
ATOM 3185 N N . GLY A 1 402 ? 29.385 -6.985 -0.587 1.00 89.25 402 GLY A N 1
ATOM 3186 C CA . GLY A 1 402 ? 29.336 -7.129 0.852 1.00 89.25 402 GLY A CA 1
ATOM 3187 C C . GLY A 1 402 ? 27.971 -7.566 1.343 1.00 89.25 402 GLY A C 1
ATOM 3188 O O . GLY A 1 402 ? 26.945 -7.428 0.670 1.00 89.25 402 GLY A O 1
ATOM 3189 N N . ARG A 1 403 ? 27.966 -8.064 2.582 1.00 91.50 403 ARG A N 1
ATOM 3190 C CA . ARG A 1 403 ? 26.714 -8.234 3.291 1.00 91.50 403 ARG A CA 1
ATOM 3191 C C . ARG A 1 403 ? 26.030 -6.884 3.431 1.00 91.50 403 ARG A C 1
ATOM 3193 O O . ARG A 1 403 ? 26.678 -5.851 3.638 1.00 91.50 403 ARG A O 1
ATOM 3200 N N . PRO A 1 404 ? 24.708 -6.902 3.415 1.00 94.44 404 PRO A N 1
ATOM 3201 C CA . PRO A 1 404 ? 23.992 -5.687 3.187 1.00 94.44 404 PRO A CA 1
ATOM 3202 C C . PRO A 1 404 ? 24.009 -4.724 4.392 1.00 94.44 404 PRO A C 1
ATOM 3204 O O . PRO A 1 404 ? 24.213 -5.158 5.529 1.00 94.44 404 PRO A O 1
ATOM 3207 N N . ARG A 1 405 ? 23.820 -3.404 4.218 1.00 93.50 405 ARG A N 1
ATOM 3208 C CA . ARG A 1 405 ? 23.780 -2.441 5.349 1.00 93.50 405 ARG A CA 1
ATOM 3209 C C . ARG A 1 405 ? 22.678 -2.722 6.357 1.00 93.50 405 ARG A C 1
ATOM 3211 O O . ARG A 1 405 ? 22.834 -2.253 7.479 1.00 93.50 405 ARG A O 1
ATOM 3218 N N . LYS A 1 406 ? 21.643 -3.467 5.929 1.00 93.44 406 LYS A N 1
ATOM 3219 C CA . LYS A 1 406 ? 20.274 -3.732 6.460 1.00 93.44 406 LYS A CA 1
ATOM 3220 C C . LYS A 1 406 ? 19.563 -4.855 5.542 1.00 93.44 406 LYS A C 1
ATOM 3222 O O . LYS A 1 406 ? 20.390 -5.586 5.035 1.00 93.44 406 LYS A O 1
ATOM 3227 N N . VAL A 1 407 ? 18.231 -5.090 5.373 1.00 91.88 407 VAL A N 1
ATOM 3228 C CA . VAL A 1 407 ? 17.269 -6.158 4.821 1.00 91.88 407 VAL A CA 1
ATOM 3229 C C . VAL A 1 407 ? 15.663 -5.939 4.934 1.00 91.88 407 VAL A C 1
ATOM 3231 O O . VAL A 1 407 ? 15.004 -6.821 5.425 1.00 91.88 407 VAL A O 1
ATOM 3234 N N . GLU A 1 408 ? 14.911 -4.854 4.594 1.00 91.69 408 GLU A N 1
ATOM 3235 C CA . GLU A 1 408 ? 13.473 -4.539 4.945 1.00 91.69 408 GLU A CA 1
ATOM 3236 C C . GLU A 1 408 ? 12.621 -3.755 3.878 1.00 91.69 408 GLU A C 1
ATOM 3238 O O . GLU A 1 408 ? 13.201 -3.203 2.946 1.00 91.69 408 GLU A O 1
ATOM 3243 N N . MET A 1 409 ? 11.263 -3.673 3.970 1.00 90.00 409 MET A N 1
ATOM 3244 C CA . MET A 1 409 ? 10.397 -3.450 2.775 1.00 90.00 409 MET A CA 1
ATOM 3245 C C . MET A 1 409 ? 9.165 -2.587 2.738 1.00 90.00 409 MET A C 1
ATOM 3247 O O . MET A 1 409 ? 8.250 -2.750 3.530 1.00 90.00 409 MET A O 1
ATOM 3251 N N . THR A 1 410 ? 9.050 -1.866 1.610 1.00 88.81 410 THR A N 1
ATOM 3252 C CA . THR A 1 410 ? 8.181 -0.693 1.384 1.00 88.81 410 THR A CA 1
ATOM 3253 C C . THR A 1 410 ? 6.691 -0.956 1.346 1.00 88.81 410 THR A C 1
ATOM 3255 O O . THR A 1 410 ? 5.896 -0.081 1.099 1.00 88.81 410 THR A O 1
ATOM 3258 N N . SER A 1 411 ? 6.260 -2.168 1.590 1.00 87.75 411 SER A N 1
ATOM 3259 C CA . SER A 1 411 ? 4.875 -2.514 1.360 1.00 87.75 411 SER A CA 1
ATOM 3260 C C . SER A 1 411 ? 4.117 -2.949 2.515 1.00 87.75 411 SER A C 1
ATOM 3262 O O . SER A 1 411 ? 3.237 -3.809 2.447 1.00 87.75 411 SER A O 1
ATOM 3264 N N . ILE A 1 412 ? 4.369 -2.269 3.577 1.00 83.88 412 ILE A N 1
ATOM 3265 C CA . ILE A 1 412 ? 3.350 -2.307 4.546 1.00 83.88 412 ILE A CA 1
ATOM 3266 C C . ILE A 1 412 ? 2.117 -1.606 3.897 1.00 83.88 412 ILE A C 1
ATOM 3268 O O . ILE A 1 412 ? 1.017 -2.127 3.983 1.00 83.88 412 ILE A O 1
ATOM 3272 N N . ASP A 1 413 ? 2.243 -0.781 2.839 1.00 78.06 413 ASP A N 1
ATOM 3273 C CA . ASP A 1 413 ? 1.156 0.126 2.467 1.00 78.06 413 ASP A CA 1
ATOM 3274 C C . ASP A 1 413 ? -0.282 -0.129 1.904 1.00 78.06 413 ASP A C 1
ATOM 3276 O O . ASP A 1 413 ? -0.954 0.822 1.531 1.00 78.06 413 ASP A O 1
ATOM 3280 N N . LYS A 1 414 ? -0.859 -1.319 1.817 1.00 78.38 414 LYS A N 1
ATOM 3281 C CA . LYS A 1 414 ? -2.060 -1.539 0.954 1.00 78.38 414 LYS A CA 1
ATOM 3282 C C . LYS A 1 414 ? -2.974 -2.641 1.456 1.00 78.38 414 LYS A C 1
ATOM 3284 O O . LYS A 1 414 ? -4.164 -2.481 1.708 1.00 78.38 414 LYS A O 1
ATOM 3289 N N . SER A 1 415 ? -2.335 -3.763 1.723 1.00 70.25 415 SER A N 1
ATOM 3290 C CA . SER A 1 415 ? -2.754 -4.783 2.665 1.00 70.25 415 SER A CA 1
ATOM 3291 C C . SER A 1 415 ? -2.208 -4.563 4.059 1.00 70.25 415 SER A C 1
ATOM 3293 O O . SER A 1 415 ? -2.401 -5.409 4.919 1.00 70.25 415 SER A O 1
ATOM 3295 N N . GLY A 1 416 ? -1.553 -3.434 4.272 1.00 74.94 416 GLY A N 1
ATOM 3296 C CA . GLY A 1 416 ? -1.209 -2.927 5.572 1.00 74.94 416 GLY A CA 1
ATOM 3297 C C . GLY A 1 416 ? -0.144 -3.667 6.353 1.00 74.94 416 GLY A C 1
ATOM 3298 O O . GLY A 1 416 ? -0.165 -3.592 7.569 1.00 74.94 416 GLY A O 1
ATOM 3299 N N . ALA A 1 417 ? 0.811 -4.314 5.695 1.00 83.31 417 ALA A N 1
ATOM 3300 C CA . ALA A 1 417 ? 1.597 -5.378 6.288 1.00 83.31 417 ALA A CA 1
ATOM 3301 C C . ALA A 1 417 ? 2.528 -5.107 7.509 1.00 83.31 417 ALA A C 1
ATOM 3303 O O . ALA A 1 417 ? 2.385 -4.036 8.065 1.00 83.31 417 ALA A O 1
ATOM 3304 N N . PHE A 1 418 ? 3.305 -6.076 8.037 1.00 91.31 418 PHE A N 1
ATOM 3305 C CA . PHE A 1 418 ? 3.762 -6.165 9.457 1.00 91.31 418 PHE A CA 1
ATOM 3306 C C . PHE A 1 418 ? 4.903 -7.190 9.727 1.00 91.31 418 PHE A C 1
ATOM 3308 O O . PHE A 1 418 ? 4.797 -8.087 10.532 1.00 91.31 418 PHE A O 1
ATOM 3315 N N . SER A 1 419 ? 5.959 -7.283 8.970 1.00 92.50 419 SER A N 1
ATOM 3316 C CA . SER A 1 419 ? 6.841 -8.465 8.970 1.00 92.50 419 SER A CA 1
ATOM 3317 C C . SER A 1 419 ? 7.484 -8.930 10.260 1.00 92.50 419 SER A C 1
ATOM 3319 O O . SER A 1 419 ? 7.406 -8.305 11.302 1.00 92.50 419 SER A O 1
ATOM 3321 N N . LEU A 1 420 ? 8.281 -9.985 10.136 1.00 90.44 420 LEU A N 1
ATOM 3322 C CA . LEU A 1 420 ? 9.511 -10.074 10.887 1.00 90.44 420 LEU A CA 1
ATOM 3323 C C . LEU A 1 420 ? 10.746 -9.928 10.030 1.00 90.44 420 LEU A C 1
ATOM 3325 O O . LEU A 1 420 ? 10.690 -9.358 8.945 1.00 90.44 420 LEU A O 1
ATOM 3329 N N . SER A 1 421 ? 11.858 -10.435 10.555 1.00 89.50 421 SER A N 1
ATOM 3330 C CA . SER A 1 421 ? 12.940 -10.936 9.736 1.00 89.50 421 SER A CA 1
ATOM 3331 C C . SER A 1 421 ? 14.003 -11.715 10.495 1.00 89.50 421 SER A C 1
ATOM 3333 O O . SER A 1 421 ? 13.772 -12.153 11.607 1.00 89.50 421 SER A O 1
ATOM 3335 N N . ASP A 1 422 ? 15.144 -11.971 9.860 1.00 88.12 422 ASP A N 1
ATOM 3336 C CA . ASP A 1 422 ? 16.467 -12.066 10.484 1.00 88.12 422 ASP A CA 1
ATOM 3337 C C . ASP A 1 422 ? 16.977 -10.666 10.894 1.00 88.12 422 ASP A C 1
ATOM 3339 O O . ASP A 1 422 ? 16.312 -9.670 10.649 1.00 88.12 422 ASP A O 1
ATOM 3343 N N . CYS A 1 423 ? 18.181 -10.526 11.448 1.00 84.19 423 CYS A N 1
ATOM 3344 C CA . CYS A 1 423 ? 18.812 -9.210 11.623 1.00 84.19 423 CYS A CA 1
ATOM 3345 C C . CYS A 1 423 ? 20.196 -9.121 10.974 1.00 84.19 423 CYS A C 1
ATOM 3347 O O . CYS A 1 423 ? 20.776 -10.158 10.642 1.00 84.19 423 CYS A O 1
ATOM 3349 N N . ARG A 1 424 ? 20.762 -7.908 10.848 1.00 82.69 424 ARG A N 1
ATOM 3350 C CA . ARG A 1 424 ? 22.079 -7.673 10.212 1.00 82.69 424 ARG A CA 1
ATOM 3351 C C . ARG A 1 424 ? 23.142 -8.631 10.625 1.00 82.69 424 ARG A C 1
ATOM 3353 O O . ARG A 1 424 ? 23.855 -9.222 9.816 1.00 82.69 424 ARG A O 1
ATOM 3360 N N . TYR A 1 425 ? 23.244 -8.699 11.930 1.00 75.69 425 TYR A N 1
ATOM 3361 C CA . TYR A 1 425 ? 24.323 -9.345 12.617 1.00 75.69 425 TYR A CA 1
ATOM 3362 C C . TYR A 1 425 ? 23.928 -10.787 12.975 1.00 75.69 425 TYR A C 1
ATOM 3364 O O . TYR A 1 425 ? 24.608 -11.411 13.781 1.00 75.69 425 TYR A O 1
ATOM 3372 N N . GLY A 1 426 ? 22.816 -11.303 12.419 1.00 65.75 426 GLY A N 1
ATOM 3373 C CA . GLY A 1 426 ? 22.316 -12.667 12.613 1.00 65.75 426 GLY A CA 1
ATOM 3374 C C . GLY A 1 426 ? 22.081 -13.054 14.076 1.00 65.75 426 GLY A C 1
ATOM 3375 O O . GLY A 1 426 ? 22.019 -14.236 14.397 1.00 65.75 426 GLY A O 1
ATOM 3376 N N . ASN A 1 427 ? 21.983 -12.082 14.988 1.00 74.56 427 ASN A N 1
ATOM 3377 C CA . ASN A 1 427 ? 22.182 -12.267 16.429 1.00 74.56 427 ASN A CA 1
ATOM 3378 C C . ASN A 1 427 ? 21.008 -12.964 17.158 1.00 74.56 427 ASN A C 1
ATOM 3380 O O . ASN A 1 427 ? 20.930 -12.941 18.387 1.00 74.56 427 ASN A O 1
ATOM 3384 N N . GLY A 1 428 ? 20.093 -13.584 16.409 1.00 71.56 428 GLY A N 1
ATOM 3385 C CA . GLY A 1 428 ? 18.819 -14.143 16.867 1.00 71.56 428 GLY A CA 1
ATOM 3386 C C . GLY A 1 428 ? 17.708 -13.104 17.033 1.00 71.56 428 GLY A C 1
ATOM 3387 O O . GLY A 1 428 ? 16.548 -13.491 17.154 1.00 71.56 428 GLY A O 1
ATOM 3388 N N . GLY A 1 429 ? 18.059 -11.817 16.991 1.00 81.56 429 GLY A N 1
ATOM 3389 C CA . GLY A 1 429 ? 17.166 -10.709 16.689 1.00 81.56 429 GLY A CA 1
ATOM 3390 C C . GLY A 1 429 ? 16.483 -10.877 15.332 1.00 81.56 429 GLY A C 1
ATOM 3391 O O . GLY A 1 429 ? 17.093 -11.376 14.389 1.00 81.56 429 GLY A O 1
ATOM 3392 N N . LEU A 1 430 ? 15.220 -10.470 15.238 1.00 87.31 430 LEU A N 1
ATOM 3393 C CA . LEU A 1 430 ? 14.362 -10.607 14.063 1.00 87.31 430 LEU A CA 1
ATOM 3394 C C . LEU A 1 430 ? 13.885 -9.217 13.585 1.00 87.31 430 LEU A C 1
ATOM 3396 O O . LEU A 1 430 ? 13.093 -8.645 14.306 1.00 87.31 430 LEU A O 1
ATOM 3400 N N . GLU A 1 431 ? 14.348 -8.630 12.478 1.00 88.62 431 GLU A N 1
ATOM 3401 C CA . GLU A 1 431 ? 14.080 -7.205 12.133 1.00 88.62 431 GLU A CA 1
ATOM 3402 C C . GLU A 1 431 ? 12.624 -6.890 11.737 1.00 88.62 431 GLU A C 1
ATOM 3404 O O . GLU A 1 431 ? 12.052 -7.453 10.810 1.00 88.62 431 GLU A O 1
ATOM 3409 N N . ILE A 1 432 ? 11.947 -6.035 12.482 1.00 90.19 432 ILE A N 1
ATOM 3410 C CA . ILE A 1 432 ? 10.528 -5.668 12.269 1.00 90.19 432 ILE A CA 1
ATOM 3411 C C . ILE A 1 432 ? 10.626 -4.106 11.838 1.00 90.19 432 ILE A C 1
ATOM 3413 O O . ILE A 1 432 ? 11.739 -3.653 11.763 1.00 90.19 432 ILE A O 1
ATOM 3417 N N . GLY A 1 433 ? 9.646 -3.239 11.455 1.00 89.06 433 GLY A N 1
ATOM 3418 C CA . GLY A 1 433 ? 9.486 -1.740 11.294 1.00 89.06 433 GLY A CA 1
ATOM 3419 C C . GLY A 1 433 ? 8.267 -1.369 10.372 1.00 89.06 433 GLY A C 1
ATOM 3420 O O . GLY A 1 433 ? 7.552 -2.290 10.022 1.00 89.06 433 GLY A O 1
ATOM 3421 N N . ILE A 1 434 ? 7.912 -0.109 10.015 1.00 87.31 434 ILE A N 1
ATOM 3422 C CA . ILE A 1 434 ? 6.447 0.288 10.012 1.00 87.31 434 ILE A CA 1
ATOM 3423 C C . ILE A 1 434 ? 5.780 1.572 9.525 1.00 87.31 434 ILE A C 1
ATOM 3425 O O . ILE A 1 434 ? 6.290 2.596 9.825 1.00 87.31 434 ILE A O 1
ATOM 3429 N N . VAL A 1 435 ? 4.446 1.639 9.469 1.00 87.12 435 VAL A N 1
ATOM 3430 C CA . VAL A 1 435 ? 3.634 2.732 8.864 1.00 87.12 435 VAL A CA 1
ATOM 3431 C C . VAL A 1 435 ? 2.737 3.700 9.694 1.00 87.12 435 VAL A C 1
ATOM 3433 O O . VAL A 1 435 ? 1.721 3.198 10.097 1.00 87.12 435 VAL A O 1
ATOM 3436 N N . LEU A 1 436 ? 2.799 5.021 9.894 1.00 83.44 436 LEU A N 1
ATOM 3437 C CA . LEU A 1 436 ? 1.836 5.690 10.789 1.00 83.44 436 LEU A CA 1
ATOM 3438 C C . LEU A 1 436 ? 1.562 7.232 10.668 1.00 83.44 436 LEU A C 1
ATOM 3440 O O . LEU A 1 436 ? 2.504 7.979 10.461 1.00 83.44 436 LEU A O 1
ATOM 3444 N N . LYS A 1 437 ? 0.316 7.718 10.956 1.00 87.19 437 LYS A N 1
ATOM 3445 C CA . LYS A 1 437 ? -0.280 9.105 11.250 1.00 87.19 437 LYS A CA 1
ATOM 3446 C C . LYS A 1 437 ? -0.065 9.867 12.620 1.00 87.19 437 LYS A C 1
ATOM 3448 O O . LYS A 1 437 ? -0.048 9.279 13.673 1.00 87.19 437 LYS A O 1
ATOM 3453 N N . LYS A 1 438 ? -0.065 11.229 12.684 1.00 79.38 438 LYS A N 1
ATOM 3454 C CA . LYS A 1 438 ? 0.725 12.203 13.560 1.00 79.38 438 LYS A CA 1
ATOM 3455 C C . LYS A 1 438 ? 0.986 11.891 15.004 1.00 79.38 438 LYS A C 1
ATOM 3457 O O . LYS A 1 438 ? 2.119 11.582 15.346 1.00 79.38 438 LYS A O 1
ATOM 3462 N N . HIS A 1 439 ? -0.031 11.993 15.845 1.00 80.75 439 HIS A N 1
ATOM 3463 C CA . HIS A 1 439 ? -0.024 11.451 17.193 1.00 80.75 439 HIS A CA 1
ATOM 3464 C C . HIS A 1 439 ? 0.865 10.258 17.323 1.00 80.75 439 HIS A C 1
ATOM 3466 O O . HIS A 1 439 ? 1.697 10.139 18.220 1.00 80.75 439 HIS A O 1
ATOM 3472 N N . GLU A 1 440 ? 0.641 9.411 16.342 1.00 84.00 440 GLU A N 1
ATOM 3473 C CA . GLU A 1 440 ? 1.118 8.108 16.310 1.00 84.00 440 GLU A CA 1
ATOM 3474 C C . GLU A 1 440 ? 2.576 8.055 15.977 1.00 84.00 440 GLU A C 1
ATOM 3476 O O . GLU A 1 440 ? 2.938 6.965 15.664 1.00 84.00 440 GLU A O 1
ATOM 3481 N N . THR A 1 441 ? 3.409 9.124 16.105 1.00 77.44 441 THR A N 1
ATOM 3482 C CA . THR A 1 441 ? 4.870 9.007 16.358 1.00 77.44 441 THR A CA 1
ATOM 3483 C C . THR A 1 441 ? 5.241 8.820 17.804 1.00 77.44 441 THR A C 1
ATOM 3485 O O . THR A 1 441 ? 6.047 7.961 18.158 1.00 77.44 441 THR A O 1
ATOM 3488 N N . GLU A 1 442 ? 4.853 9.788 18.616 1.00 77.75 442 GLU A N 1
ATOM 3489 C CA . GLU A 1 442 ? 5.903 10.434 19.410 1.00 77.75 442 GLU A CA 1
ATOM 3490 C C . GLU A 1 442 ? 5.975 9.875 20.799 1.00 77.75 442 GLU A C 1
ATOM 3492 O O . GLU A 1 442 ? 6.903 9.164 21.159 1.00 77.75 442 GLU A O 1
ATOM 3497 N N . ALA A 1 443 ? 4.928 10.117 21.563 1.00 78.00 443 ALA A N 1
ATOM 3498 C CA . ALA A 1 443 ? 4.750 9.577 22.889 1.00 78.00 443 ALA A CA 1
ATOM 3499 C C . ALA A 1 443 ? 4.348 8.078 22.829 1.00 78.00 443 ALA A C 1
ATOM 3501 O O . ALA A 1 443 ? 3.582 7.580 23.639 1.00 78.00 443 ALA A O 1
ATOM 3502 N N . PHE A 1 444 ? 4.913 7.361 21.844 1.00 81.12 444 PHE A N 1
ATOM 3503 C CA . PHE A 1 444 ? 5.283 5.948 21.896 1.00 81.12 444 PHE A CA 1
ATOM 3504 C C . PHE A 1 444 ? 6.500 5.547 21.052 1.00 81.12 444 PHE A C 1
ATOM 3506 O O . PHE A 1 444 ? 6.976 4.427 21.176 1.00 81.12 444 PHE A O 1
ATOM 3513 N N . ALA A 1 445 ? 7.215 6.491 20.453 1.00 74.62 445 ALA A N 1
ATOM 3514 C CA . ALA A 1 445 ? 8.649 6.487 20.736 1.00 74.62 445 ALA A CA 1
ATOM 3515 C C . ALA A 1 445 ? 8.985 6.269 22.222 1.00 74.62 445 ALA A C 1
ATOM 3517 O O . ALA A 1 445 ? 10.133 5.964 22.509 1.00 74.62 445 ALA A O 1
ATOM 3518 N N . SER A 1 446 ? 8.026 6.335 23.156 1.00 74.62 446 SER A N 1
ATOM 3519 C CA . SER A 1 446 ? 8.050 5.658 24.453 1.00 74.62 446 SER A CA 1
ATOM 3520 C C . SER A 1 446 ? 7.616 4.173 24.577 1.00 74.62 446 SER A C 1
ATOM 3522 O O . SER A 1 446 ? 8.190 3.545 25.445 1.00 74.62 446 SER A O 1
ATOM 3524 N N . LEU A 1 447 ? 6.753 3.510 23.786 1.00 72.88 447 LEU A N 1
ATOM 3525 C CA . LEU A 1 447 ? 6.436 2.056 24.008 1.00 72.88 447 LEU A CA 1
ATOM 3526 C C . LEU A 1 447 ? 7.430 1.142 23.282 1.00 72.88 447 LEU A C 1
ATOM 3528 O O . LEU A 1 447 ? 7.347 -0.081 23.361 1.00 72.88 447 LEU A O 1
ATOM 3532 N N . ALA A 1 448 ? 8.438 1.784 22.686 1.00 64.50 448 ALA A N 1
ATOM 3533 C CA . ALA A 1 448 ? 9.776 1.290 22.400 1.00 64.50 448 ALA A CA 1
ATOM 3534 C C . ALA A 1 448 ? 10.808 1.561 23.494 1.00 64.50 448 ALA A C 1
ATOM 3536 O O . ALA A 1 448 ? 12.010 1.421 23.248 1.00 64.50 448 ALA A O 1
ATOM 3537 N N . ARG A 1 449 ? 10.418 2.005 24.688 1.00 62.06 449 ARG A N 1
ATOM 3538 C CA . ARG A 1 449 ? 11.418 2.250 25.727 1.00 62.06 449 ARG A CA 1
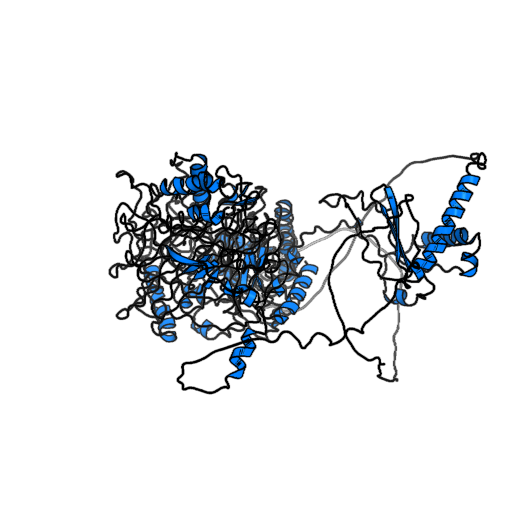ATOM 3539 C C . ARG A 1 449 ? 11.695 0.965 26.468 1.00 62.06 449 ARG A C 1
ATOM 3541 O O . ARG A 1 449 ? 11.156 0.672 27.531 1.00 62.06 449 ARG A O 1
ATOM 3548 N N . LEU A 1 450 ? 12.610 0.233 25.833 1.00 51.69 450 LEU A N 1
ATOM 3549 C CA . LEU A 1 450 ? 13.499 -0.774 26.401 1.00 51.69 450 LEU A CA 1
ATOM 3550 C C . LEU A 1 450 ? 14.773 -0.177 26.940 1.00 51.69 450 LEU A C 1
ATOM 3552 O O . LEU A 1 450 ? 15.868 -0.723 26.839 1.00 51.69 450 LEU A O 1
ATOM 3556 N N . GLU A 1 451 ? 14.550 0.909 27.652 1.00 40.78 451 GLU A N 1
ATOM 3557 C CA . GLU A 1 451 ? 15.377 1.266 28.773 1.00 40.78 451 GLU A CA 1
ATOM 3558 C C . GLU A 1 451 ? 15.178 0.137 29.814 1.00 40.78 451 GLU A C 1
ATOM 3560 O O . GLU A 1 451 ? 14.047 -0.112 30.248 1.00 40.78 451 GLU A O 1
ATOM 3565 N N . PRO A 1 452 ? 16.223 -0.637 30.176 1.00 34.34 452 PRO A N 1
ATOM 3566 C CA . PRO A 1 452 ? 16.158 -1.414 31.406 1.00 34.34 452 PRO A CA 1
ATOM 3567 C C . PRO A 1 452 ? 15.935 -0.427 32.563 1.00 34.34 452 PRO A C 1
ATOM 3569 O O . PRO A 1 452 ? 16.395 0.715 32.470 1.00 34.34 452 PRO A O 1
ATOM 3572 N N . PRO A 1 453 ? 15.261 -0.823 33.658 1.00 31.05 453 PRO A N 1
ATOM 3573 C CA . PRO A 1 453 ? 15.157 0.057 34.811 1.00 31.05 453 PRO A CA 1
ATOM 3574 C C . PRO A 1 453 ? 16.567 0.463 35.248 1.00 31.05 453 PRO A C 1
ATOM 3576 O O . PRO A 1 453 ? 17.444 -0.395 35.397 1.00 31.05 453 PRO A O 1
ATOM 3579 N N . LEU A 1 454 ? 16.778 1.769 35.436 1.00 32.03 454 LEU A N 1
ATOM 3580 C CA . LEU A 1 454 ? 17.996 2.277 36.060 1.00 32.03 454 LEU A CA 1
ATOM 3581 C C . LEU A 1 454 ? 18.236 1.496 37.364 1.00 32.03 454 LEU A C 1
ATOM 3583 O O . LEU A 1 454 ? 17.268 1.239 38.090 1.00 32.03 454 LEU A O 1
ATOM 3587 N N . PRO A 1 455 ? 19.489 1.123 37.691 1.00 34.22 455 PRO A N 1
ATOM 3588 C CA . PRO A 1 455 ? 19.797 0.539 38.989 1.00 34.22 455 PRO A CA 1
ATOM 3589 C C . PRO A 1 455 ? 19.195 1.399 40.103 1.00 34.22 455 PRO A C 1
ATOM 3591 O O . PRO A 1 455 ? 19.242 2.626 40.024 1.00 34.22 455 PRO A O 1
ATOM 3594 N N . SER A 1 456 ? 18.647 0.785 41.153 1.00 33.78 456 SER A N 1
ATOM 3595 C CA . SER A 1 456 ? 18.003 1.522 42.255 1.00 33.78 456 SER A CA 1
ATOM 3596 C C . SER A 1 456 ? 18.948 2.517 42.949 1.00 33.78 456 SER A C 1
ATOM 3598 O O . SER A 1 456 ? 18.498 3.505 43.521 1.00 33.78 456 SER A O 1
ATOM 3600 N N . THR A 1 457 ? 20.260 2.313 42.818 1.00 38.19 457 THR A N 1
ATOM 3601 C CA . THR A 1 457 ? 21.332 3.227 43.237 1.00 38.19 457 THR A CA 1
ATOM 3602 C C . THR A 1 457 ? 21.457 4.508 42.399 1.00 38.19 457 THR A C 1
ATOM 3604 O O . THR A 1 457 ? 22.171 5.417 42.811 1.00 38.19 457 THR A O 1
ATOM 3607 N N . TYR A 1 458 ? 20.768 4.622 41.256 1.00 35.12 458 TYR A N 1
ATOM 3608 C CA . TYR A 1 458 ? 20.763 5.825 40.410 1.00 35.12 458 TYR A CA 1
ATOM 3609 C C . TYR A 1 458 ? 19.675 6.849 40.797 1.00 35.12 458 TYR A C 1
ATOM 3611 O O . TYR A 1 458 ? 19.626 7.946 40.238 1.00 35.12 458 TYR A O 1
ATOM 3619 N N . PHE A 1 459 ? 18.835 6.555 41.799 1.00 35.00 459 PHE A N 1
ATOM 3620 C CA . PHE A 1 459 ? 17.953 7.547 42.429 1.00 35.00 459 PHE A CA 1
ATOM 3621 C C . PHE A 1 459 ? 18.738 8.460 43.391 1.00 35.00 459 PHE A C 1
ATOM 3623 O O . PHE A 1 459 ? 18.612 8.391 44.611 1.00 35.00 459 PHE A O 1
ATOM 3630 N N . GLY A 1 460 ? 19.570 9.335 42.819 1.00 31.27 460 GLY A N 1
ATOM 3631 C CA . GLY A 1 460 ? 20.454 10.248 43.547 1.00 31.27 460 GLY A CA 1
ATOM 3632 C C . GLY A 1 460 ? 20.096 11.726 43.374 1.00 31.27 460 GLY A C 1
ATOM 3633 O O . GLY A 1 460 ? 20.670 12.379 42.506 1.00 31.27 460 GLY A O 1
ATOM 3634 N N . ASN A 1 461 ? 19.211 12.235 44.249 1.00 32.56 461 ASN A N 1
ATOM 3635 C CA . ASN A 1 461 ? 19.052 13.637 44.720 1.00 32.56 461 ASN A CA 1
ATOM 3636 C C . ASN A 1 461 ? 17.612 14.202 44.720 1.00 32.56 461 ASN A C 1
ATOM 3638 O O . ASN A 1 461 ? 17.347 15.260 44.149 1.00 32.56 461 ASN A O 1
ATOM 3642 N N . CYS A 1 462 ? 16.722 13.605 45.517 1.00 33.97 462 CYS A N 1
ATOM 3643 C CA . CYS A 1 462 ? 15.823 14.424 46.341 1.00 33.97 462 CYS A CA 1
ATOM 3644 C C . CYS A 1 462 ? 16.560 14.776 47.643 1.00 33.97 462 CYS A C 1
ATOM 3646 O O . CYS A 1 462 ? 16.407 14.088 48.648 1.00 33.97 462 CYS A O 1
ATOM 3648 N N . LEU A 1 463 ? 17.401 15.815 47.617 1.00 40.41 463 LEU A N 1
ATOM 3649 C CA . LEU A 1 463 ? 18.039 16.326 48.834 1.00 40.41 463 LEU A CA 1
ATOM 3650 C C . LEU A 1 463 ? 17.049 17.193 49.619 1.00 40.41 463 LEU A C 1
ATOM 3652 O O . LEU A 1 463 ? 16.514 18.177 49.102 1.00 40.41 463 LEU A O 1
ATOM 3656 N N . SER A 1 464 ? 16.834 16.842 50.884 1.00 41.75 464 SER A N 1
ATOM 3657 C CA . SER A 1 464 ? 16.075 17.630 51.852 1.00 41.75 464 SER A CA 1
ATOM 3658 C C . SER A 1 464 ? 16.837 18.914 52.196 1.00 41.75 464 SER A C 1
ATOM 3660 O O . SER A 1 464 ? 17.738 18.933 53.029 1.00 41.75 464 SER A O 1
ATOM 3662 N N . GLY A 1 465 ? 16.473 20.016 51.536 1.00 43.91 465 GLY A N 1
ATOM 3663 C CA . GLY A 1 465 ? 17.064 21.330 51.787 1.00 43.91 465 GLY A CA 1
ATOM 3664 C C . GLY A 1 465 ? 16.706 21.878 53.170 1.00 43.91 465 GLY A C 1
ATOM 3665 O O . GLY A 1 465 ? 15.690 22.557 53.321 1.00 43.91 465 GLY A O 1
ATOM 3666 N N . GLN A 1 466 ? 17.547 21.612 54.170 1.00 44.56 466 GLN A N 1
ATOM 3667 C CA . GLN A 1 466 ? 17.487 22.269 55.474 1.00 44.56 466 GLN A CA 1
ATOM 3668 C C . GLN A 1 466 ? 18.050 23.699 55.351 1.00 44.56 466 GLN A C 1
ATOM 3670 O O . GLN A 1 466 ? 19.094 23.914 54.734 1.00 44.56 466 GLN A O 1
ATOM 3675 N N . GLN A 1 467 ? 17.347 24.698 55.892 1.00 50.62 467 GLN A N 1
ATOM 3676 C CA . GLN A 1 467 ? 17.737 26.104 55.744 1.00 50.62 467 GLN A CA 1
ATOM 3677 C C . GLN A 1 467 ? 18.783 26.505 56.792 1.00 50.62 467 GLN A C 1
ATOM 3679 O O . GLN A 1 467 ? 18.452 26.728 57.956 1.00 50.62 467 GLN A O 1
ATOM 3684 N N . ILE A 1 468 ? 20.031 26.668 56.354 1.00 51.09 468 ILE A N 1
ATOM 3685 C CA . ILE A 1 468 ? 21.107 27.253 57.160 1.00 51.09 468 ILE A CA 1
ATOM 3686 C C . ILE A 1 468 ? 20.959 28.778 57.133 1.00 51.09 468 ILE A C 1
ATOM 3688 O O . ILE A 1 468 ? 20.971 29.383 56.062 1.00 51.09 468 ILE A O 1
ATOM 3692 N N . ASN A 1 469 ? 20.841 29.398 58.307 1.00 52.78 469 ASN A N 1
ATOM 3693 C CA . ASN A 1 469 ? 20.816 30.852 58.464 1.00 52.78 469 ASN A CA 1
ATOM 3694 C C . ASN A 1 469 ? 22.078 31.310 59.207 1.00 52.78 469 ASN A C 1
ATOM 3696 O O . ASN A 1 469 ? 22.359 30.823 60.299 1.00 52.78 469 ASN A O 1
ATOM 3700 N N . ALA A 1 470 ? 22.794 32.276 58.639 1.00 51.31 470 ALA A N 1
ATOM 3701 C CA . ALA A 1 470 ? 23.893 32.997 59.277 1.00 51.31 470 ALA A CA 1
ATOM 3702 C C . ALA A 1 470 ? 23.713 34.498 59.001 1.00 51.31 470 ALA A C 1
ATOM 3704 O O . ALA A 1 470 ? 23.149 34.860 57.964 1.00 51.31 470 ALA A O 1
ATOM 3705 N N . ASP A 1 471 ? 24.147 35.373 59.913 1.00 53.34 471 ASP A N 1
ATOM 3706 C CA . ASP A 1 471 ? 23.999 36.813 59.692 1.00 53.34 471 ASP A CA 1
ATOM 3707 C C . ASP A 1 471 ? 24.902 37.269 58.542 1.00 53.34 471 ASP A C 1
ATOM 3709 O O . ASP A 1 471 ? 26.100 36.974 58.497 1.00 53.34 471 ASP A O 1
ATOM 3713 N N . SER A 1 472 ? 24.318 38.027 57.615 1.00 45.94 472 SER A N 1
ATOM 3714 C CA . SER A 1 472 ? 25.030 38.641 56.499 1.00 45.94 472 SER A CA 1
ATOM 3715 C C . SER A 1 472 ? 26.283 39.405 56.925 1.00 45.94 472 SER A C 1
ATOM 3717 O O . SER A 1 472 ? 27.266 39.348 56.199 1.00 45.94 472 SER A O 1
ATOM 3719 N N . ASN A 1 473 ? 26.267 40.086 58.076 1.00 50.47 473 ASN A N 1
ATOM 3720 C CA . ASN A 1 473 ? 27.369 40.913 58.566 1.00 50.47 473 ASN A CA 1
ATOM 3721 C C . ASN A 1 473 ? 28.551 40.071 59.057 1.00 50.47 473 ASN A C 1
ATOM 3723 O O . ASN A 1 473 ? 29.697 40.446 58.813 1.00 50.47 473 ASN A O 1
ATOM 3727 N N . ASP A 1 474 ? 28.294 38.925 59.694 1.00 51.22 474 ASP A N 1
ATOM 3728 C CA . ASP A 1 474 ? 29.363 38.042 60.165 1.00 51.22 474 ASP A CA 1
ATOM 3729 C C . ASP A 1 474 ? 30.040 37.293 59.008 1.00 51.22 474 ASP A C 1
ATOM 3731 O O . ASP A 1 474 ? 31.247 37.057 59.036 1.00 51.22 474 ASP A O 1
ATOM 3735 N N . LEU A 1 475 ? 29.301 37.025 57.927 1.00 47.66 475 LEU A N 1
ATOM 3736 C CA . LEU A 1 475 ? 29.840 36.437 56.697 1.00 47.66 475 LEU A CA 1
ATOM 3737 C C . LEU A 1 475 ? 30.768 37.373 55.892 1.00 47.66 475 LEU A C 1
ATOM 3739 O O . LEU A 1 475 ? 31.490 36.878 55.028 1.00 47.66 475 LEU A O 1
ATOM 3743 N N . ILE A 1 476 ? 30.778 38.692 56.148 1.00 44.62 476 ILE A N 1
ATOM 3744 C CA . ILE A 1 476 ? 31.679 39.661 55.469 1.00 44.62 476 ILE A CA 1
ATOM 3745 C C . ILE A 1 476 ? 32.981 39.927 56.246 1.00 44.62 476 ILE A C 1
ATOM 3747 O O . ILE A 1 476 ? 33.812 40.724 55.809 1.00 44.62 476 ILE A O 1
ATOM 3751 N N . ARG A 1 477 ? 33.165 39.290 57.406 1.00 52.03 477 ARG A N 1
ATOM 3752 C CA . ARG A 1 477 ? 34.376 39.408 58.231 1.00 52.03 477 ARG A CA 1
ATOM 3753 C C . ARG A 1 477 ? 35.466 38.463 57.721 1.00 52.03 477 ARG A C 1
ATOM 3755 O O . ARG A 1 477 ? 35.168 37.492 57.026 1.00 52.03 477 ARG A O 1
ATOM 3762 N N . GLU A 1 478 ? 36.725 38.699 58.094 1.00 46.16 478 GLU A N 1
ATOM 3763 C CA . GLU A 1 478 ? 37.847 37.830 57.685 1.00 46.16 478 GLU A CA 1
ATOM 3764 C C . GLU A 1 478 ? 37.687 36.369 58.158 1.00 46.16 478 GLU A C 1
ATOM 3766 O O . GLU A 1 478 ? 38.186 35.450 57.510 1.00 46.16 478 GLU A O 1
ATOM 3771 N N . ASP A 1 479 ? 36.950 36.147 59.250 1.00 46.12 479 ASP A N 1
ATOM 3772 C CA . ASP A 1 479 ? 36.603 34.844 59.823 1.00 46.12 479 ASP A CA 1
ATOM 3773 C C . ASP A 1 479 ? 35.290 34.234 59.280 1.00 46.12 479 ASP A C 1
ATOM 3775 O O . ASP A 1 479 ? 35.014 33.052 59.510 1.00 46.12 479 ASP A O 1
ATOM 3779 N N . GLY A 1 480 ? 34.510 34.978 58.485 1.00 44.72 480 GLY A N 1
ATOM 3780 C CA . GLY A 1 480 ? 33.173 34.583 58.012 1.00 44.72 480 GLY A CA 1
ATOM 3781 C C . GLY A 1 480 ? 33.119 33.267 57.222 1.00 44.72 480 GLY A C 1
ATOM 3782 O O . GLY A 1 480 ? 32.124 32.543 57.277 1.00 44.72 480 GLY A O 1
ATOM 3783 N N . VAL A 1 481 ? 34.211 32.892 56.545 1.00 44.91 481 VAL A N 1
ATOM 3784 C CA . VAL A 1 481 ? 34.323 31.605 55.832 1.00 44.91 481 VAL A CA 1
ATOM 3785 C C . VAL A 1 481 ? 34.340 30.418 56.803 1.00 44.91 481 VAL A C 1
ATOM 3787 O O . VAL A 1 481 ? 33.707 29.399 56.529 1.00 44.91 481 VAL A O 1
ATOM 3790 N N . ALA A 1 482 ? 35.013 30.540 57.952 1.00 47.28 482 ALA A N 1
ATOM 3791 C CA . ALA A 1 482 ? 35.048 29.482 58.963 1.00 47.28 482 ALA A CA 1
ATOM 3792 C C . ALA A 1 482 ? 33.681 29.321 59.650 1.00 47.28 482 ALA A C 1
ATOM 3794 O O . ALA A 1 482 ? 33.233 28.196 59.879 1.00 47.28 482 ALA A O 1
ATOM 3795 N N . ILE A 1 483 ? 32.986 30.438 59.895 1.00 53.22 483 ILE A N 1
ATOM 3796 C CA . ILE A 1 483 ? 31.612 30.463 60.421 1.00 53.22 483 ILE A CA 1
ATOM 3797 C C . ILE A 1 483 ? 30.662 29.725 59.461 1.00 53.22 483 ILE A C 1
ATOM 3799 O O . ILE A 1 483 ? 29.913 28.845 59.890 1.00 53.22 483 ILE A O 1
ATOM 3803 N N . ALA A 1 484 ? 30.743 30.010 58.156 1.00 49.00 484 ALA A N 1
ATOM 3804 C CA . ALA A 1 484 ? 29.942 29.333 57.136 1.00 49.00 484 ALA A CA 1
ATOM 3805 C C . ALA A 1 484 ? 30.226 27.821 57.057 1.00 49.00 484 ALA A C 1
ATOM 3807 O O . ALA A 1 484 ? 29.290 27.022 57.026 1.00 49.00 484 ALA A O 1
ATOM 3808 N N . VAL A 1 485 ? 31.502 27.413 57.056 1.00 47.69 485 VAL A N 1
ATOM 3809 C CA . VAL A 1 485 ? 31.893 25.990 57.013 1.00 47.69 485 VAL A CA 1
ATOM 3810 C C . VAL A 1 485 ? 31.377 25.235 58.238 1.00 47.69 485 VAL A C 1
ATOM 3812 O O . VAL A 1 485 ? 30.839 24.138 58.084 1.00 47.69 485 VAL A O 1
ATOM 3815 N N . LYS A 1 486 ? 31.469 25.827 59.436 1.00 51.41 486 LYS A N 1
ATOM 3816 C CA . LYS A 1 486 ? 30.938 25.224 60.665 1.00 51.41 486 LYS A CA 1
ATOM 3817 C C . LYS A 1 486 ? 29.419 25.015 60.586 1.00 51.41 486 LYS A C 1
ATOM 3819 O O . LYS A 1 486 ? 28.958 23.897 60.804 1.00 51.41 486 LYS A O 1
ATOM 3824 N N . ALA A 1 487 ? 28.664 26.051 60.215 1.00 53.41 487 ALA A N 1
ATOM 3825 C CA . ALA A 1 487 ? 27.203 25.981 60.125 1.00 53.41 487 ALA A CA 1
ATOM 3826 C C . ALA A 1 487 ? 26.712 24.967 59.068 1.00 53.41 487 ALA A C 1
ATOM 3828 O O . ALA A 1 487 ? 25.687 24.313 59.259 1.00 53.41 487 ALA A O 1
ATOM 3829 N N . ILE A 1 488 ? 27.460 24.793 57.970 1.00 51.53 488 ILE A N 1
ATOM 3830 C CA . ILE A 1 488 ? 27.196 23.747 56.968 1.00 51.53 488 ILE A CA 1
ATOM 3831 C C . ILE A 1 488 ? 27.488 22.350 57.532 1.00 51.53 488 ILE A C 1
ATOM 3833 O O . ILE A 1 488 ? 26.705 21.429 57.293 1.00 51.53 488 ILE A O 1
ATOM 3837 N N . GLY A 1 489 ? 28.574 22.181 58.293 1.00 47.41 489 GLY A N 1
ATOM 3838 C CA . GLY A 1 489 ? 28.908 20.917 58.954 1.00 47.41 489 GLY A CA 1
ATOM 3839 C C . GLY A 1 489 ? 27.803 20.449 59.903 1.00 47.41 489 GLY A C 1
ATOM 3840 O O . GLY A 1 489 ? 27.259 19.362 59.715 1.00 47.41 489 GLY A O 1
ATOM 3841 N N . GLU A 1 490 ? 27.416 21.305 60.853 1.00 52.75 490 GLU A N 1
ATOM 3842 C CA . GLU A 1 490 ? 26.389 21.016 61.868 1.00 52.75 490 GLU A CA 1
ATOM 3843 C C . GLU A 1 490 ? 25.035 20.638 61.235 1.00 52.75 490 GLU A C 1
ATOM 3845 O O . GLU A 1 490 ? 24.425 19.637 61.614 1.00 52.75 490 GLU A O 1
ATOM 3850 N N . ALA A 1 491 ? 24.597 21.368 60.202 1.00 51.41 491 ALA A N 1
ATOM 3851 C CA . ALA A 1 491 ? 23.374 21.042 59.466 1.00 51.41 491 ALA A CA 1
ATOM 3852 C C . ALA A 1 491 ? 23.468 19.697 58.720 1.00 51.41 491 ALA A C 1
ATOM 3854 O O . ALA A 1 491 ? 22.518 18.911 58.735 1.00 51.41 491 ALA A O 1
ATOM 3855 N N . THR A 1 492 ? 24.616 19.396 58.102 1.00 48.50 492 THR A N 1
ATOM 3856 C CA . THR A 1 492 ? 24.812 18.163 57.316 1.00 48.50 492 THR A CA 1
ATOM 3857 C C . THR A 1 492 ? 24.839 16.908 58.195 1.00 48.50 492 THR A C 1
ATOM 3859 O O . THR A 1 492 ? 24.430 15.839 57.744 1.00 48.50 492 THR A O 1
ATOM 3862 N N . GLU A 1 493 ? 25.271 17.010 59.456 1.00 49.31 493 GLU A N 1
ATOM 3863 C CA . GLU A 1 493 ? 25.216 15.876 60.387 1.00 49.31 493 GLU A CA 1
ATOM 3864 C C . GLU A 1 493 ? 23.786 15.524 60.814 1.00 49.31 493 GLU A C 1
ATOM 3866 O O . GLU A 1 493 ? 23.474 14.342 60.946 1.00 49.31 493 GLU A O 1
ATOM 3871 N N . SER A 1 494 ? 22.900 16.520 60.941 1.00 47.94 494 SER A N 1
ATOM 3872 C CA . SER A 1 494 ? 21.497 16.313 61.343 1.00 47.94 494 SER A CA 1
ATOM 3873 C C . SER A 1 494 ? 20.645 15.527 60.332 1.00 47.94 494 SER A C 1
ATOM 3875 O O . SER A 1 494 ? 19.551 15.078 60.661 1.00 47.94 494 SER A O 1
ATOM 3877 N N . LEU A 1 495 ? 21.140 15.335 59.104 1.00 48.09 495 LEU A N 1
ATOM 3878 C CA . LEU A 1 495 ? 20.428 14.673 58.004 1.00 48.09 495 LEU A CA 1
ATOM 3879 C C . LEU A 1 495 ? 20.619 13.143 57.954 1.00 48.09 495 LEU A C 1
ATOM 3881 O O . LEU A 1 495 ? 20.211 12.520 56.975 1.00 48.09 495 LEU A O 1
ATOM 3885 N N . LYS A 1 496 ? 21.256 12.528 58.962 1.00 47.94 496 LYS A N 1
ATOM 3886 C CA . LYS A 1 496 ? 21.583 11.088 58.955 1.00 47.94 496 LYS A CA 1
ATOM 3887 C C . LYS A 1 496 ? 20.451 10.163 59.439 1.00 47.94 496 LYS A C 1
ATOM 3889 O O . LYS A 1 496 ? 20.397 9.034 58.963 1.00 47.94 496 LYS A O 1
ATOM 3894 N N . ASP A 1 497 ? 19.567 10.624 60.333 1.00 47.69 497 ASP A N 1
ATOM 3895 C CA . ASP A 1 497 ? 18.731 9.725 61.161 1.00 47.69 497 ASP A CA 1
ATOM 3896 C C . ASP A 1 497 ? 17.201 9.770 60.926 1.00 47.69 497 ASP A C 1
ATOM 3898 O O . ASP A 1 497 ? 16.492 8.919 61.465 1.00 47.69 497 ASP A O 1
ATOM 3902 N N . GLU A 1 498 ? 16.647 10.694 60.125 1.00 37.66 498 GLU A N 1
ATOM 3903 C CA . GLU A 1 498 ? 15.197 10.699 59.825 1.00 37.66 498 GLU A CA 1
ATOM 3904 C C . GLU A 1 498 ? 14.844 10.045 58.477 1.00 37.66 498 GLU A C 1
ATOM 3906 O O . GLU A 1 498 ? 15.403 10.349 57.424 1.00 37.66 498 GLU A O 1
ATOM 3911 N N . ALA A 1 499 ? 13.867 9.133 58.524 1.00 35.03 499 ALA A N 1
ATOM 3912 C CA . ALA A 1 499 ? 13.469 8.285 57.404 1.00 35.03 499 ALA A CA 1
ATOM 3913 C C . ALA A 1 499 ? 12.732 9.029 56.273 1.00 35.03 499 ALA A C 1
ATOM 3915 O O . ALA A 1 499 ? 12.054 10.035 56.484 1.00 35.03 499 ALA A O 1
ATOM 3916 N N . VAL A 1 500 ? 12.790 8.449 55.067 1.00 43.00 500 VAL A N 1
ATOM 3917 C CA . VAL A 1 500 ? 12.124 8.950 53.854 1.00 43.00 500 VAL A CA 1
ATOM 3918 C C . VAL A 1 500 ? 10.607 9.074 54.065 1.00 43.00 500 VAL A C 1
ATOM 3920 O O . VAL A 1 500 ? 9.875 8.085 54.041 1.00 43.00 500 VAL A O 1
ATOM 3923 N N . LYS A 1 501 ? 10.135 10.312 54.235 1.00 33.59 501 LYS A N 1
ATOM 3924 C CA . LYS A 1 501 ? 8.717 10.705 54.248 1.00 33.59 501 LYS A CA 1
ATOM 3925 C C . LYS A 1 501 ? 8.445 11.794 53.208 1.00 33.59 501 LYS A C 1
ATOM 3927 O O . LYS A 1 501 ? 9.366 12.408 52.674 1.00 33.59 501 LYS A O 1
ATOM 3932 N N . GLU A 1 502 ? 7.165 11.982 52.894 1.00 32.06 502 GLU A N 1
ATOM 3933 C CA . GLU A 1 502 ? 6.664 12.768 51.759 1.00 32.06 502 GLU A CA 1
ATOM 3934 C C . GLU A 1 502 ? 7.297 14.160 51.607 1.00 32.06 502 GLU A C 1
ATOM 3936 O O . GLU A 1 502 ? 7.236 15.005 52.505 1.00 32.06 502 GLU A O 1
ATOM 3941 N N . PHE A 1 503 ? 7.814 14.453 50.412 1.00 33.34 503 PHE A N 1
ATOM 3942 C CA . PHE A 1 503 ? 8.356 15.772 50.106 1.00 33.34 503 PHE A CA 1
ATOM 3943 C C . PHE A 1 503 ? 7.263 16.735 49.615 1.00 33.34 503 PHE A C 1
ATOM 3945 O O . PHE A 1 503 ? 7.006 16.871 48.416 1.00 33.34 503 PHE A O 1
ATOM 3952 N N . GLN A 1 504 ? 6.614 17.443 50.545 1.00 30.94 504 GLN A N 1
ATOM 3953 C CA . GLN A 1 504 ? 5.669 18.505 50.191 1.00 30.94 504 GLN A CA 1
ATOM 3954 C C . GLN A 1 504 ? 6.384 19.706 49.548 1.00 30.94 504 GLN A C 1
ATOM 3956 O O . GLN A 1 504 ? 7.046 20.506 50.212 1.00 30.94 504 GLN A O 1
ATOM 3961 N N . VAL A 1 505 ? 6.158 19.881 48.243 1.00 28.36 505 VAL A N 1
ATOM 3962 C CA . VAL A 1 505 ? 6.721 20.944 47.385 1.00 28.36 505 VAL A CA 1
ATOM 3963 C C . VAL A 1 505 ? 6.428 22.376 47.887 1.00 28.36 505 VAL A C 1
ATOM 3965 O O . VAL A 1 505 ? 7.125 23.319 47.516 1.00 28.36 505 VAL A O 1
ATOM 3968 N N . SER A 1 506 ? 5.436 22.558 48.764 1.00 30.12 506 SER A N 1
ATOM 3969 C CA . SER A 1 506 ? 4.974 23.853 49.284 1.00 30.12 506 SER A CA 1
ATOM 3970 C C . SER A 1 506 ? 6.027 24.645 50.079 1.00 30.12 506 SER A C 1
ATOM 3972 O O . SER A 1 506 ? 6.127 25.861 49.899 1.00 30.12 506 SER A O 1
ATOM 3974 N N . LYS A 1 507 ? 6.848 23.996 50.920 1.00 34.06 507 LYS A N 1
ATOM 3975 C CA . LYS A 1 507 ? 7.815 24.698 51.798 1.00 34.06 507 LYS A CA 1
ATOM 3976 C C . LYS A 1 507 ? 9.001 25.334 51.060 1.00 34.06 507 LYS A C 1
ATOM 3978 O O . LYS A 1 507 ? 9.594 26.280 51.569 1.00 34.06 507 LYS A O 1
ATOM 3983 N N . LEU A 1 508 ? 9.311 24.897 49.838 1.00 33.97 508 LEU A N 1
ATOM 3984 C CA . LEU A 1 508 ? 10.399 25.469 49.028 1.00 33.97 508 LEU A CA 1
ATOM 3985 C C . LEU A 1 508 ? 10.107 26.892 48.507 1.00 33.97 508 LEU A C 1
ATOM 3987 O O . LEU A 1 508 ? 10.986 27.536 47.934 1.00 33.97 508 LEU A O 1
ATOM 3991 N N . PHE A 1 509 ? 8.882 27.398 48.688 1.00 32.62 509 PHE A N 1
ATOM 3992 C CA . PHE A 1 509 ? 8.458 28.705 48.180 1.00 32.62 509 PHE A CA 1
ATOM 3993 C C . PHE A 1 509 ? 8.458 29.833 49.222 1.00 32.62 509 PHE A C 1
ATOM 3995 O O . PHE A 1 509 ? 8.322 30.989 48.809 1.00 32.62 509 PHE A O 1
ATOM 4002 N N . SER A 1 510 ? 8.649 29.525 50.513 1.00 38.38 510 SER A N 1
ATOM 4003 C CA . SER A 1 510 ? 8.676 30.498 51.622 1.00 38.38 510 SER A CA 1
ATOM 4004 C C . SER A 1 510 ? 10.076 30.964 52.045 1.00 38.38 510 SER A C 1
ATOM 4006 O O . SER A 1 510 ? 10.183 31.789 52.947 1.00 38.38 510 SER A O 1
ATOM 4008 N N . ILE A 1 511 ? 11.143 30.457 51.421 1.00 43.31 511 ILE A N 1
ATOM 4009 C CA . ILE A 1 511 ? 12.507 30.966 51.630 1.00 43.31 511 ILE A CA 1
ATOM 4010 C C . ILE A 1 511 ? 12.635 32.327 50.925 1.00 43.31 511 ILE A C 1
ATOM 4012 O O . ILE A 1 511 ? 12.185 32.471 49.784 1.00 43.31 511 ILE A O 1
ATOM 4016 N N . ASP A 1 512 ? 13.244 33.320 51.583 1.00 43.81 512 ASP A N 1
ATOM 4017 C CA . ASP A 1 512 ? 13.500 34.641 50.994 1.00 43.81 512 ASP A CA 1
ATOM 4018 C C . ASP A 1 512 ? 14.511 34.533 49.837 1.00 43.81 512 ASP A C 1
ATOM 4020 O O . ASP A 1 512 ? 15.689 34.216 50.024 1.00 43.81 512 ASP A O 1
ATOM 4024 N N . LYS A 1 513 ? 14.025 34.763 48.614 1.00 44.50 513 LYS A N 1
ATOM 4025 C CA . LYS A 1 513 ? 14.728 34.462 47.354 1.00 44.50 513 LYS A CA 1
ATOM 4026 C C . LYS A 1 513 ? 15.837 35.455 47.021 1.00 44.50 513 LYS A C 1
ATOM 4028 O O . LYS A 1 513 ? 16.687 35.128 46.201 1.00 44.50 513 LYS A O 1
ATOM 4033 N N . ASP A 1 514 ? 15.838 36.628 47.650 1.00 43.81 514 ASP A N 1
ATOM 4034 C CA . ASP A 1 514 ? 16.881 37.643 47.467 1.00 43.81 514 ASP A CA 1
ATOM 4035 C C . ASP A 1 514 ? 17.940 37.605 48.591 1.00 43.81 514 ASP A C 1
ATOM 4037 O O . ASP A 1 514 ? 18.870 38.412 48.593 1.00 43.81 514 ASP A O 1
ATOM 4041 N N . ARG A 1 515 ? 17.829 36.655 49.538 1.00 43.97 515 ARG A N 1
ATOM 4042 C CA . ARG A 1 515 ? 18.766 36.464 50.667 1.00 43.97 515 ARG A CA 1
ATOM 4043 C C . ARG A 1 515 ? 19.269 35.029 50.858 1.00 43.97 515 ARG A C 1
ATOM 4045 O O . ARG A 1 515 ? 19.985 34.763 51.819 1.00 43.97 515 ARG A O 1
ATOM 4052 N N . SER A 1 516 ? 18.907 34.103 49.973 1.00 47.31 516 SER A N 1
ATOM 4053 C CA . SER A 1 516 ? 19.270 32.685 50.074 1.00 47.31 516 SER A CA 1
ATOM 4054 C C . SER A 1 516 ? 20.055 32.201 48.857 1.00 47.31 516 SER A C 1
ATOM 4056 O O . SER A 1 516 ? 19.851 32.659 47.733 1.00 47.31 516 SER A O 1
ATOM 4058 N N . PHE A 1 517 ? 20.946 31.240 49.093 1.00 46.19 517 PHE A N 1
ATOM 4059 C CA . PHE A 1 517 ? 21.691 30.534 48.056 1.00 46.19 517 PHE A CA 1
ATOM 4060 C C . PHE A 1 517 ? 21.390 29.038 48.136 1.00 46.19 517 PHE A C 1
ATOM 4062 O O . PHE A 1 517 ? 21.147 28.503 49.216 1.00 46.19 517 PHE A O 1
ATOM 4069 N N . SER A 1 518 ? 21.417 28.356 46.993 1.00 49.81 518 SER A N 1
ATOM 4070 C CA . SER A 1 518 ? 21.199 26.905 46.910 1.00 49.81 518 SER A CA 1
ATOM 4071 C C . SER A 1 518 ? 22.402 26.224 46.267 1.00 49.81 518 SER A C 1
ATOM 4073 O O . SER A 1 518 ? 22.921 26.710 45.266 1.00 49.81 518 SER A O 1
ATOM 4075 N N . ILE A 1 519 ? 22.856 25.112 46.846 1.00 44.53 519 ILE A N 1
ATOM 4076 C CA . ILE A 1 519 ? 23.952 24.293 46.314 1.00 44.53 519 ILE A CA 1
ATOM 4077 C C . ILE A 1 519 ? 23.354 22.959 45.864 1.00 44.53 519 ILE A C 1
ATOM 4079 O O . ILE A 1 519 ? 22.643 22.315 46.633 1.00 44.53 519 ILE A O 1
ATOM 4083 N N . GLY A 1 520 ? 23.618 22.559 44.620 1.00 47.91 520 GLY A N 1
ATOM 4084 C CA . GLY A 1 520 ? 23.156 21.295 44.043 1.00 47.91 520 GLY A CA 1
ATOM 4085 C C . GLY A 1 520 ? 24.284 20.481 43.409 1.00 47.91 520 GLY A C 1
ATOM 4086 O O . GLY A 1 520 ? 25.318 21.019 43.020 1.00 47.91 520 GLY A O 1
ATOM 4087 N N . GLY A 1 521 ? 24.067 19.174 43.267 1.00 46.56 521 GLY A N 1
ATOM 4088 C CA . GLY A 1 521 ? 25.105 18.239 42.825 1.00 46.56 521 GLY A CA 1
ATOM 4089 C C . GLY A 1 521 ? 26.087 17.869 43.942 1.00 46.56 521 GLY A C 1
ATOM 4090 O O . GLY A 1 521 ? 26.166 18.526 44.980 1.00 46.56 521 GLY A O 1
ATOM 4091 N N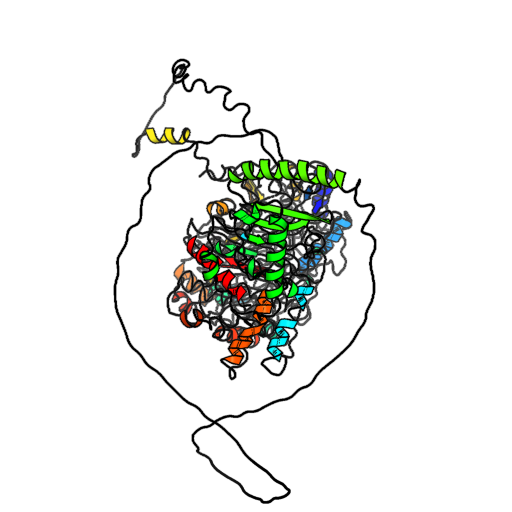 . SER A 1 522 ? 26.806 16.766 43.747 1.00 42.75 522 SER A N 1
ATOM 4092 C CA . SER A 1 522 ? 27.771 16.239 44.711 1.00 42.75 522 SER A CA 1
ATOM 4093 C C . SER A 1 522 ? 28.963 15.638 43.966 1.00 42.75 522 SER A C 1
ATOM 4095 O O . SER A 1 522 ? 28.755 14.797 43.092 1.00 42.75 522 SER A O 1
ATOM 4097 N N . PRO A 1 523 ? 30.209 15.994 44.330 1.00 42.47 523 PRO A N 1
ATOM 4098 C CA . PRO A 1 523 ? 31.417 15.480 43.684 1.00 42.47 523 PRO A CA 1
ATOM 4099 C C . PRO A 1 523 ? 31.728 14.016 44.041 1.00 42.47 523 PRO A C 1
ATOM 4101 O O . PRO A 1 523 ? 32.746 13.492 43.609 1.00 42.47 523 PRO A O 1
ATOM 4104 N N . ARG A 1 524 ? 30.883 13.353 44.849 1.00 43.16 524 ARG A N 1
ATOM 4105 C CA . ARG A 1 524 ? 30.993 11.913 45.150 1.00 43.16 524 ARG A CA 1
ATOM 4106 C C . ARG A 1 524 ? 30.464 11.013 44.027 1.00 43.16 524 ARG A C 1
ATOM 4108 O O . ARG A 1 524 ? 30.650 9.805 44.100 1.00 43.16 524 ARG A O 1
ATOM 4115 N N . PHE A 1 525 ? 29.787 11.577 43.027 1.00 48.28 525 PHE A N 1
ATOM 4116 C CA . PHE A 1 525 ? 29.355 10.849 41.837 1.00 48.28 525 PHE A CA 1
ATOM 4117 C C . PHE A 1 525 ? 30.327 11.152 40.697 1.00 48.28 525 PHE A C 1
ATOM 4119 O O . PHE A 1 525 ? 30.320 12.257 40.162 1.00 48.28 525 PHE A O 1
ATOM 4126 N N . GLU A 1 526 ? 31.165 10.180 40.335 1.00 50.91 526 GLU A N 1
ATOM 4127 C CA . GLU A 1 526 ? 32.130 10.309 39.236 1.00 50.91 526 GLU A CA 1
ATOM 4128 C C . GLU A 1 526 ? 31.436 10.089 37.878 1.00 50.91 526 GLU A C 1
ATOM 4130 O O . GLU A 1 526 ? 31.566 9.041 37.229 1.00 50.91 526 GLU A O 1
ATOM 4135 N N . LEU A 1 527 ? 30.640 11.073 37.458 1.00 54.81 527 LEU A N 1
ATOM 4136 C CA . LEU A 1 527 ? 29.834 11.022 36.238 1.00 54.81 527 LEU A CA 1
ATOM 4137 C C . LEU A 1 527 ? 30.699 10.840 34.982 1.00 54.81 527 LEU A C 1
ATOM 4139 O O . LEU A 1 527 ? 30.262 10.175 34.046 1.00 54.81 527 LEU A O 1
ATOM 4143 N N . TYR A 1 528 ? 31.931 11.358 34.967 1.00 55.19 528 TYR A N 1
ATOM 4144 C CA . TYR A 1 528 ? 32.862 11.186 33.845 1.00 55.19 528 TYR A CA 1
ATOM 4145 C C . TYR A 1 528 ? 33.628 9.845 33.853 1.00 55.19 528 TYR A C 1
ATOM 4147 O O . TYR A 1 528 ? 34.100 9.414 32.798 1.00 55.19 528 TYR A O 1
ATOM 4155 N N . ASN A 1 529 ? 33.739 9.151 34.995 1.00 50.88 529 ASN A N 1
ATOM 4156 C CA . ASN A 1 529 ? 34.314 7.794 35.059 1.00 50.88 529 ASN A CA 1
ATOM 4157 C C . ASN A 1 529 ? 33.270 6.684 34.862 1.00 50.88 529 ASN A C 1
ATOM 4159 O O . ASN A 1 529 ? 33.632 5.570 34.472 1.00 50.88 529 ASN A O 1
ATOM 4163 N N . THR A 1 530 ? 31.994 6.983 35.104 1.00 45.69 530 THR A N 1
ATOM 4164 C CA . THR A 1 530 ? 30.876 6.056 34.898 1.00 45.69 530 THR A CA 1
ATOM 4165 C C . THR A 1 530 ? 30.697 5.763 33.406 1.00 45.69 530 THR A C 1
ATOM 4167 O O . THR A 1 530 ? 30.541 6.680 32.601 1.00 45.69 530 THR A O 1
ATOM 4170 N N . ASP A 1 531 ? 30.716 4.485 33.016 1.00 50.06 531 ASP A N 1
ATOM 4171 C CA . ASP A 1 531 ? 30.329 4.062 31.666 1.00 50.06 531 ASP A CA 1
ATOM 4172 C C . ASP A 1 531 ? 28.837 3.713 31.653 1.00 50.06 531 ASP A C 1
ATOM 4174 O O . ASP A 1 531 ? 28.373 2.915 32.467 1.00 50.06 531 ASP A O 1
ATOM 4178 N N . PHE A 1 532 ? 28.084 4.321 30.738 1.00 41.97 532 PHE A N 1
ATOM 4179 C CA . PHE A 1 532 ? 26.626 4.201 30.682 1.00 41.97 532 PHE A CA 1
ATOM 4180 C C . PHE A 1 532 ? 26.143 3.055 29.773 1.00 41.97 532 PHE A C 1
ATOM 4182 O O . PHE A 1 532 ? 24.964 2.996 29.434 1.00 41.97 532 PHE A O 1
ATOM 4189 N N . GLY A 1 533 ? 27.040 2.159 29.342 1.00 39.69 533 GLY A N 1
ATOM 4190 C CA . GLY A 1 533 ? 26.740 1.067 28.404 1.00 39.69 533 GLY A CA 1
ATOM 4191 C C . GLY A 1 533 ? 26.863 1.465 26.927 1.00 39.69 533 GLY A C 1
ATOM 4192 O O . GLY A 1 533 ? 26.825 0.609 26.047 1.00 39.69 533 GLY A O 1
ATOM 4193 N N . TRP A 1 534 ? 27.080 2.755 26.663 1.00 37.00 534 TRP A N 1
ATOM 4194 C CA . TRP A 1 534 ? 27.425 3.338 25.360 1.00 37.00 534 TRP A CA 1
ATOM 4195 C C . TRP A 1 534 ? 28.730 4.160 25.419 1.00 37.00 534 TRP A C 1
ATOM 4197 O O . TRP A 1 534 ? 29.009 4.964 24.528 1.00 37.00 534 TRP A O 1
ATOM 4207 N N . GLY A 1 535 ? 29.549 3.948 26.455 1.00 38.44 535 GLY A N 1
ATOM 4208 C CA . GLY A 1 535 ? 30.775 4.695 26.715 1.00 38.44 535 GLY A CA 1
ATOM 4209 C C . GLY A 1 535 ? 30.630 5.716 27.847 1.00 38.44 535 GLY A C 1
ATOM 4210 O O . GLY A 1 535 ? 29.528 6.108 28.246 1.00 38.44 535 GLY A O 1
ATOM 4211 N N . ARG A 1 536 ? 31.778 6.183 28.347 1.00 46.94 536 ARG A N 1
ATOM 4212 C CA . ARG A 1 536 ? 31.876 7.294 29.308 1.00 46.94 536 ARG A CA 1
ATOM 4213 C C . ARG A 1 536 ? 31.487 8.646 28.679 1.00 46.94 536 ARG A C 1
ATOM 4215 O O . ARG A 1 536 ? 31.820 8.881 27.510 1.00 46.94 536 ARG A O 1
ATOM 4222 N N . PRO A 1 537 ? 30.860 9.576 29.426 1.00 49.12 537 PRO A N 1
ATOM 4223 C CA . PRO A 1 537 ? 30.520 10.901 28.914 1.00 49.12 537 PRO A CA 1
ATOM 4224 C C . PRO A 1 537 ? 31.753 11.712 28.504 1.00 49.12 537 PRO A C 1
ATOM 4226 O O . PRO A 1 537 ? 32.750 11.766 29.218 1.00 49.12 537 PRO A O 1
ATOM 4229 N N . ARG A 1 538 ? 31.661 12.420 27.372 1.00 46.88 538 ARG A N 1
ATOM 4230 C CA . ARG A 1 538 ? 32.674 13.414 26.953 1.00 46.88 538 ARG A CA 1
ATOM 4231 C C . ARG A 1 538 ? 32.345 14.844 27.390 1.00 46.88 538 ARG A C 1
ATOM 4233 O O . ARG A 1 538 ? 33.205 15.715 27.327 1.00 46.88 538 ARG A O 1
ATOM 4240 N N . LYS A 1 539 ? 31.100 15.084 27.807 1.00 47.88 539 LYS A N 1
ATOM 4241 C CA . LYS A 1 539 ? 30.605 16.323 28.415 1.00 47.88 539 LYS A CA 1
ATOM 4242 C C . LYS A 1 539 ? 29.338 15.996 29.205 1.00 47.88 539 LYS A C 1
ATOM 4244 O O . LYS A 1 539 ? 28.490 15.266 28.695 1.00 47.88 539 LYS A O 1
ATOM 4249 N N . VAL A 1 540 ? 29.205 16.544 30.406 1.00 50.22 540 VAL A N 1
ATOM 4250 C CA . VAL A 1 540 ? 28.002 16.461 31.243 1.00 50.22 540 VAL A CA 1
ATOM 4251 C C . VAL A 1 540 ? 27.551 17.889 31.542 1.00 50.22 540 VAL A C 1
ATOM 4253 O O . VAL A 1 540 ? 28.304 18.664 32.122 1.00 50.22 540 VAL A O 1
ATOM 4256 N N . GLU A 1 541 ? 26.338 18.256 31.125 1.00 45.22 541 GLU A N 1
ATOM 4257 C CA . GLU A 1 541 ? 25.758 19.583 31.371 1.00 45.22 541 GLU A CA 1
ATOM 4258 C C . GLU A 1 541 ? 24.501 19.460 32.240 1.00 45.22 541 GLU A C 1
ATOM 4260 O O . GLU A 1 541 ? 23.525 18.817 31.857 1.00 45.22 541 GLU A O 1
ATOM 4265 N N . MET A 1 542 ? 24.507 20.094 33.416 1.00 44.75 542 MET A N 1
ATOM 4266 C CA . MET A 1 542 ? 23.368 20.075 34.337 1.00 44.75 542 MET A CA 1
ATOM 4267 C C . MET A 1 542 ? 22.354 21.171 33.966 1.00 44.75 542 MET A C 1
ATOM 4269 O O . MET A 1 542 ? 22.490 22.331 34.352 1.00 44.75 542 MET A O 1
ATOM 4273 N N . THR A 1 543 ? 21.317 20.798 33.217 1.00 40.25 543 THR A N 1
ATOM 4274 C CA . THR A 1 543 ? 20.334 21.713 32.596 1.00 40.25 543 THR A CA 1
ATOM 4275 C C . THR A 1 543 ? 19.300 22.330 33.553 1.00 40.25 543 THR A C 1
ATOM 4277 O O . THR A 1 543 ? 18.492 23.165 33.143 1.00 40.25 543 THR A O 1
ATOM 4280 N N . SER A 1 544 ? 19.305 21.950 34.833 1.00 43.00 544 SER A N 1
ATOM 4281 C CA . SER A 1 544 ? 18.289 22.329 35.830 1.00 43.00 544 SER A CA 1
ATOM 4282 C C . SER A 1 544 ? 18.512 23.694 36.505 1.00 43.00 544 SER A C 1
ATOM 4284 O O . SER A 1 544 ? 17.624 24.187 37.206 1.00 43.00 544 SER A O 1
ATOM 4286 N N . ILE A 1 545 ? 19.662 24.343 36.291 1.00 48.41 545 ILE A N 1
ATOM 4287 C CA . ILE A 1 545 ? 20.091 25.547 37.026 1.00 48.41 545 ILE A CA 1
ATOM 4288 C C . ILE A 1 545 ? 19.518 26.838 36.403 1.00 48.41 545 ILE A C 1
ATOM 4290 O O . ILE A 1 545 ? 20.241 27.718 35.953 1.00 48.41 545 ILE A O 1
ATOM 4294 N N . ASN A 1 546 ? 18.192 26.986 36.377 1.00 42.59 546 ASN A N 1
ATOM 4295 C CA . ASN A 1 546 ? 17.517 28.137 35.749 1.00 42.59 546 ASN A CA 1
ATOM 4296 C C . ASN A 1 546 ? 17.114 29.254 36.741 1.00 42.59 546 ASN A C 1
ATOM 4298 O O . ASN A 1 546 ? 16.120 29.950 36.528 1.00 42.59 546 ASN A O 1
ATOM 4302 N N . LYS A 1 547 ? 17.844 29.418 37.856 1.00 48.47 547 LYS A N 1
ATOM 4303 C CA . LYS A 1 547 ? 17.540 30.404 38.913 1.00 48.47 547 LYS A CA 1
ATOM 4304 C C . LYS A 1 547 ? 18.791 31.124 39.417 1.00 48.47 547 LYS A C 1
ATOM 4306 O O . LYS A 1 547 ? 19.843 30.518 39.576 1.00 48.47 547 LYS A O 1
ATOM 4311 N N . SER A 1 548 ? 18.626 32.414 39.709 1.00 42.53 548 SER A N 1
ATOM 4312 C CA . SER A 1 548 ? 19.627 33.250 40.380 1.00 42.53 548 SER A CA 1
ATOM 4313 C C . SER A 1 548 ? 19.954 32.710 41.774 1.00 42.53 548 SER A C 1
ATOM 4315 O O . SER A 1 548 ? 19.041 32.284 42.478 1.00 42.53 548 SER A O 1
ATOM 4317 N N . GLY A 1 549 ? 21.222 32.764 42.184 1.00 47.50 549 GLY A N 1
ATOM 4318 C CA . GLY A 1 549 ? 21.663 32.320 43.515 1.00 47.50 549 GLY A CA 1
ATOM 4319 C C . GLY A 1 549 ? 21.851 30.802 43.652 1.00 47.50 549 GLY A C 1
ATOM 4320 O O . GLY A 1 549 ? 21.965 30.291 44.766 1.00 47.50 549 GLY A O 1
ATOM 4321 N N . ALA A 1 550 ? 21.885 30.068 42.538 1.00 51.00 550 ALA A N 1
ATOM 4322 C CA . ALA A 1 550 ? 22.158 28.634 42.526 1.00 51.00 550 ALA A CA 1
ATOM 4323 C C . ALA A 1 550 ? 23.620 28.338 42.145 1.00 51.00 550 ALA A C 1
ATOM 4325 O O . ALA A 1 550 ? 24.136 28.863 41.155 1.00 51.00 550 ALA A O 1
ATOM 4326 N N . PHE A 1 551 ? 24.256 27.463 42.921 1.00 46.91 551 PHE A N 1
ATOM 4327 C CA . PHE A 1 551 ? 25.565 26.862 42.677 1.00 46.91 551 PHE A CA 1
ATOM 4328 C C . PHE A 1 551 ? 25.385 25.391 42.285 1.00 46.91 551 PHE A C 1
ATOM 4330 O O . PHE A 1 551 ? 24.555 24.694 42.873 1.00 46.91 551 PHE A O 1
ATOM 4337 N N . SER A 1 552 ? 26.208 24.888 41.367 1.00 52.44 552 SER A N 1
ATOM 4338 C CA . SER A 1 552 ? 26.399 23.450 41.167 1.00 52.44 552 SER A CA 1
ATOM 4339 C C . SER A 1 552 ? 27.802 23.001 41.556 1.00 52.44 552 SER A C 1
ATOM 4341 O O . SER A 1 552 ? 28.760 23.764 41.438 1.00 52.44 552 SER A O 1
ATOM 4343 N N . LEU A 1 553 ? 27.915 21.751 41.999 1.00 45.94 553 LEU A N 1
ATOM 4344 C CA . LEU A 1 553 ? 29.166 21.036 42.239 1.00 45.94 553 LEU A CA 1
ATOM 4345 C C . LEU A 1 553 ? 29.123 19.707 41.473 1.00 45.94 553 LEU A C 1
ATOM 4347 O O . LEU A 1 553 ? 28.233 18.889 41.716 1.00 45.94 553 LEU A O 1
ATOM 4351 N N . SER A 1 554 ? 30.079 19.475 40.576 1.00 51.94 554 SER A N 1
ATOM 4352 C CA . SER A 1 554 ? 30.257 18.189 39.886 1.00 51.94 554 SER A CA 1
ATOM 4353 C C . SER A 1 554 ? 31.726 17.779 39.848 1.00 51.94 554 SER A C 1
ATOM 4355 O O . SER A 1 554 ? 32.622 18.595 40.085 1.00 51.94 554 SER A O 1
ATOM 4357 N N . ASP A 1 555 ? 31.984 16.518 39.518 1.00 45.84 555 ASP A N 1
ATOM 4358 C CA . ASP A 1 555 ? 33.285 16.111 39.002 1.00 45.84 555 ASP A CA 1
ATOM 4359 C C . ASP A 1 555 ? 33.565 16.785 37.643 1.00 45.84 555 ASP A C 1
ATOM 4361 O O . ASP A 1 555 ? 32.705 17.433 37.033 1.00 45.84 555 ASP A O 1
ATOM 4365 N N . SER A 1 556 ? 34.810 16.676 37.190 1.00 52.69 556 SER A N 1
ATOM 4366 C CA . SER A 1 556 ? 35.274 17.177 35.901 1.00 52.69 556 SER A CA 1
ATOM 4367 C C . SER A 1 556 ? 36.116 16.104 35.221 1.00 52.69 556 SER A C 1
ATOM 4369 O O . SER A 1 556 ? 36.854 15.380 35.888 1.00 52.69 556 SER A O 1
ATOM 4371 N N . ILE A 1 557 ? 36.058 16.045 33.889 1.00 51.06 557 ILE A N 1
ATOM 4372 C CA . ILE A 1 557 ? 36.655 14.988 33.052 1.00 51.06 557 ILE A CA 1
ATOM 4373 C C . ILE A 1 557 ? 38.166 14.752 33.269 1.00 51.06 557 ILE A C 1
ATOM 4375 O O . ILE A 1 557 ? 38.674 13.687 32.937 1.00 51.06 557 ILE A O 1
ATOM 4379 N N . ASN A 1 558 ? 38.870 15.717 33.870 1.00 46.84 558 ASN A N 1
ATOM 4380 C CA . ASN A 1 558 ? 40.299 15.653 34.201 1.00 46.84 558 ASN A CA 1
ATOM 4381 C C . ASN A 1 558 ? 40.580 15.414 35.707 1.00 46.84 558 ASN A C 1
ATOM 4383 O O . ASN A 1 558 ? 41.643 15.795 36.193 1.00 46.84 558 ASN A O 1
ATOM 4387 N N . GLY A 1 559 ? 39.630 14.868 36.477 1.00 48.00 559 GLY A N 1
ATOM 4388 C CA . GLY A 1 559 ? 39.785 14.623 37.924 1.00 48.00 559 GLY A CA 1
ATOM 4389 C C . GLY A 1 559 ? 39.696 15.880 38.805 1.00 48.00 559 GLY A C 1
ATOM 4390 O O . GLY A 1 559 ? 40.056 15.852 39.979 1.00 48.00 559 GLY A O 1
ATOM 4391 N N . GLY A 1 560 ? 39.234 16.999 38.239 1.00 46.91 560 GLY A N 1
ATOM 4392 C CA . GLY A 1 560 ? 38.934 18.230 38.972 1.00 46.91 560 GLY A CA 1
ATOM 4393 C C . GLY A 1 560 ? 37.493 18.273 39.493 1.00 46.91 560 GLY A C 1
ATOM 4394 O O . GLY A 1 560 ? 36.715 17.347 39.291 1.00 46.91 560 GLY A O 1
ATOM 4395 N N . LEU A 1 561 ? 37.116 19.394 40.115 1.00 44.50 561 LEU A N 1
ATOM 4396 C CA . LEU A 1 561 ? 35.754 19.633 40.610 1.00 44.50 561 LEU A CA 1
ATOM 4397 C C . LEU A 1 561 ? 35.202 20.928 39.999 1.00 44.50 561 LEU A C 1
ATOM 4399 O O . LEU A 1 561 ? 35.688 22.028 40.293 1.00 44.50 561 LEU A O 1
ATOM 4403 N N . GLU A 1 562 ? 34.199 20.811 39.140 1.00 50.91 562 GLU A N 1
ATOM 4404 C CA . GLU A 1 562 ? 33.620 21.924 38.390 1.00 50.91 562 GLU A CA 1
ATOM 4405 C C . GLU A 1 562 ? 32.518 22.630 39.197 1.00 50.91 562 GLU A C 1
ATOM 4407 O O . GLU A 1 562 ? 31.803 22.004 39.981 1.00 50.91 562 GLU A O 1
ATOM 4412 N N . ILE A 1 563 ? 32.429 23.961 39.074 1.00 50.28 563 ILE A N 1
ATOM 4413 C CA . ILE A 1 563 ? 31.472 24.780 39.833 1.00 50.28 563 ILE A CA 1
ATOM 4414 C C . ILE A 1 563 ? 30.742 25.732 38.890 1.00 50.28 563 ILE A C 1
ATOM 4416 O O . ILE A 1 563 ? 31.299 26.759 38.493 1.00 50.28 563 ILE A O 1
ATOM 4420 N N . GLY A 1 564 ? 29.490 25.408 38.572 1.00 52.53 564 GLY A N 1
ATOM 4421 C CA . GLY A 1 564 ? 28.566 26.329 37.919 1.00 52.53 564 GLY A CA 1
ATOM 4422 C C . GLY A 1 564 ? 27.951 27.289 38.936 1.00 52.53 564 GLY A C 1
ATOM 4423 O O . GLY A 1 564 ? 27.726 26.926 40.090 1.00 52.53 564 GLY A O 1
ATOM 4424 N N . ILE A 1 565 ? 27.685 28.529 38.526 1.00 49.41 565 ILE A N 1
ATOM 4425 C CA . ILE A 1 565 ? 26.980 29.525 39.344 1.00 49.41 565 ILE A CA 1
ATOM 4426 C C . ILE A 1 565 ? 26.072 30.325 38.417 1.00 49.41 565 ILE A C 1
ATOM 4428 O O . ILE A 1 565 ? 26.533 30.820 37.387 1.00 49.41 565 ILE A O 1
ATOM 4432 N N . VAL A 1 566 ? 24.799 30.471 38.780 1.00 51.91 566 VAL A N 1
ATOM 4433 C CA . VAL A 1 566 ? 23.827 31.240 37.997 1.00 51.91 566 VAL A CA 1
ATOM 4434 C C . VAL A 1 566 ? 23.431 32.503 38.753 1.00 51.91 566 VAL A C 1
ATOM 4436 O O . VAL A 1 566 ? 22.892 32.465 39.858 1.00 51.91 566 VAL A O 1
ATOM 4439 N N . LEU A 1 567 ? 23.741 33.638 38.130 1.00 50.62 567 LEU A N 1
ATOM 4440 C CA . LEU A 1 567 ? 23.567 35.000 38.635 1.00 50.62 567 LEU A CA 1
ATOM 4441 C C . LEU A 1 567 ? 22.837 35.834 37.574 1.00 50.62 567 LEU A C 1
ATOM 4443 O O . LEU A 1 567 ? 22.909 35.523 36.380 1.00 50.62 567 LEU A O 1
ATOM 4447 N N . LYS A 1 568 ? 22.167 36.920 37.969 1.00 51.56 568 LYS A N 1
ATOM 4448 C CA . LYS A 1 568 ? 21.613 37.891 37.010 1.00 51.56 568 LYS A CA 1
ATOM 4449 C C . LYS A 1 568 ? 22.775 38.560 36.269 1.00 51.56 568 LYS A C 1
ATOM 4451 O O . LYS A 1 568 ? 23.810 38.833 36.864 1.00 51.56 568 LYS A O 1
ATOM 4456 N N . LYS A 1 569 ? 22.590 38.909 34.990 1.00 51.94 569 LYS A N 1
ATOM 4457 C CA . LYS A 1 569 ? 23.663 39.428 34.110 1.00 51.94 569 LYS A CA 1
ATOM 4458 C C . LYS A 1 569 ? 24.514 40.569 34.712 1.00 51.94 569 LYS A C 1
ATOM 4460 O O . LYS A 1 569 ? 25.701 40.639 34.432 1.00 51.94 569 LYS A O 1
ATOM 4465 N N . HIS A 1 570 ? 23.918 41.438 35.533 1.00 48.78 570 HIS A N 1
ATOM 4466 C CA . HIS A 1 570 ? 24.610 42.540 36.219 1.00 48.78 570 HIS A CA 1
ATOM 4467 C C . HIS A 1 570 ? 25.327 42.113 37.516 1.00 48.78 570 HIS A C 1
ATOM 4469 O O . HIS A 1 570 ? 26.341 42.695 37.887 1.00 48.78 570 HIS A O 1
ATOM 4475 N N . GLU A 1 571 ? 24.832 41.078 38.200 1.00 50.12 571 GLU A N 1
ATOM 4476 C CA . GLU A 1 571 ? 25.501 40.459 39.351 1.00 50.12 571 GLU A CA 1
ATOM 4477 C C . GLU A 1 571 ? 26.734 39.672 38.892 1.00 50.12 571 GLU A C 1
ATOM 4479 O O . GLU A 1 571 ? 27.749 39.682 39.581 1.00 50.12 571 GLU A O 1
ATOM 4484 N N . THR A 1 572 ? 26.674 39.037 37.713 1.00 52.22 572 THR A N 1
ATOM 4485 C CA . THR A 1 572 ? 27.781 38.270 37.118 1.00 52.22 572 THR A CA 1
ATOM 4486 C C . THR A 1 572 ? 29.071 39.089 37.031 1.00 52.22 572 THR A C 1
ATOM 4488 O O . THR A 1 572 ? 30.142 38.586 37.357 1.00 52.22 572 THR A O 1
ATOM 4491 N N . GLU A 1 573 ? 28.974 40.356 36.626 1.00 50.72 573 GLU A N 1
ATOM 4492 C CA . GLU A 1 573 ? 30.114 41.257 36.411 1.00 50.72 573 GLU A CA 1
ATOM 4493 C C . GLU A 1 573 ? 30.669 41.818 37.739 1.00 50.72 573 GLU A C 1
ATOM 4495 O O . GLU A 1 573 ? 31.882 41.962 37.900 1.00 50.72 573 GLU A O 1
ATOM 4500 N N . ALA A 1 574 ? 29.808 42.042 38.740 1.00 48.72 574 ALA A N 1
ATOM 4501 C CA . ALA A 1 574 ? 30.209 42.497 40.076 1.00 48.72 574 ALA A CA 1
ATOM 4502 C C . ALA A 1 574 ? 30.813 41.367 40.934 1.00 48.72 574 ALA A C 1
ATOM 4504 O O . ALA A 1 574 ? 31.896 41.529 41.505 1.00 48.72 574 ALA A O 1
ATOM 4505 N N . PHE A 1 575 ? 30.166 40.193 40.949 1.00 52.50 575 PHE A N 1
ATOM 4506 C CA . PHE A 1 575 ? 30.734 38.945 41.469 1.00 52.50 575 PHE A CA 1
ATOM 4507 C C . PHE A 1 575 ? 32.098 38.678 40.835 1.00 52.50 575 PHE A C 1
ATOM 4509 O O . PHE A 1 575 ? 33.010 38.211 41.514 1.00 52.50 575 PHE A O 1
ATOM 4516 N N . ALA A 1 576 ? 32.262 39.019 39.554 1.00 48.44 576 ALA A N 1
ATOM 4517 C CA . ALA A 1 576 ? 33.496 38.758 38.848 1.00 48.44 576 ALA A CA 1
ATOM 4518 C C . ALA A 1 576 ? 34.698 39.590 39.296 1.00 48.44 576 ALA A C 1
ATOM 4520 O O . ALA A 1 576 ? 35.777 39.028 39.435 1.00 48.44 576 ALA A O 1
ATOM 4521 N N . SER A 1 577 ? 34.544 40.887 39.563 1.00 46.59 577 SER A N 1
ATOM 4522 C CA . SER A 1 577 ? 35.667 41.696 40.064 1.00 46.59 577 SER A CA 1
ATOM 4523 C C . SER A 1 577 ? 36.101 41.249 41.474 1.00 46.59 577 SER A C 1
ATOM 4525 O O . SER A 1 577 ? 37.288 41.035 41.751 1.00 46.59 577 SER A O 1
ATOM 4527 N N . LEU A 1 578 ? 35.124 40.989 42.354 1.00 49.16 578 LEU A N 1
ATOM 4528 C CA . LEU A 1 578 ? 35.344 40.494 43.721 1.00 49.16 578 LEU A CA 1
ATOM 4529 C C . LEU A 1 578 ? 35.998 39.106 43.730 1.00 49.16 578 LEU A C 1
ATOM 4531 O O . LEU A 1 578 ? 37.086 38.906 44.280 1.00 49.16 578 LEU A O 1
ATOM 4535 N N . PHE A 1 579 ? 35.368 38.148 43.048 1.00 48.72 579 PHE A N 1
ATOM 4536 C CA . PHE A 1 579 ? 35.902 36.808 42.860 1.00 48.72 579 PHE A CA 1
ATOM 4537 C C . PHE A 1 579 ? 36.972 36.765 41.750 1.00 48.72 579 PHE A C 1
ATOM 4539 O O . PHE A 1 579 ? 37.366 35.679 41.369 1.00 48.72 579 PHE A O 1
ATOM 4546 N N . ALA A 1 580 ? 37.580 37.875 41.322 1.00 45.31 580 ALA A N 1
ATOM 4547 C CA . ALA A 1 580 ? 38.921 37.888 40.716 1.00 45.31 580 ALA A CA 1
ATOM 4548 C C . ALA A 1 580 ? 39.966 38.264 41.781 1.00 45.31 580 ALA A C 1
ATOM 4550 O O . ALA A 1 580 ? 40.856 37.469 42.098 1.00 45.31 580 ALA A O 1
ATOM 4551 N N . SER A 1 581 ? 39.766 39.415 42.430 1.00 44.44 581 SER A N 1
ATOM 4552 C CA . SER A 1 581 ? 40.651 39.984 43.459 1.00 44.44 581 SER A CA 1
ATOM 4553 C C . SER A 1 581 ? 40.991 38.997 44.586 1.00 44.44 581 SER A C 1
ATOM 4555 O O . SER A 1 581 ? 42.152 38.865 44.971 1.00 44.44 581 SER A O 1
ATOM 4557 N N . ALA A 1 582 ? 40.014 38.216 45.060 1.00 44.31 582 ALA A N 1
ATOM 4558 C CA . ALA A 1 582 ? 40.223 37.265 46.157 1.00 44.31 582 ALA A CA 1
ATOM 4559 C C . ALA A 1 582 ? 41.082 36.013 45.815 1.00 44.31 582 ALA A C 1
ATOM 4561 O O . ALA A 1 582 ? 41.185 35.122 46.650 1.00 44.31 582 ALA A O 1
ATOM 4562 N N . LEU A 1 583 ? 41.648 35.870 44.603 1.00 48.19 583 LEU A N 1
ATOM 4563 C CA . LEU A 1 583 ? 42.682 34.850 44.302 1.00 48.19 583 LEU A CA 1
ATOM 4564 C C . LEU A 1 583 ? 44.057 35.488 44.245 1.00 48.19 583 LEU A C 1
ATOM 4566 O O . LEU A 1 583 ? 45.001 34.931 44.783 1.00 48.19 583 LEU A O 1
ATOM 4570 N N . ALA A 1 584 ? 44.148 36.683 43.657 1.00 42.56 584 ALA A N 1
ATOM 4571 C CA . ALA A 1 584 ? 45.347 37.508 43.726 1.00 42.56 584 ALA A CA 1
ATOM 4572 C C . ALA A 1 584 ? 45.726 37.850 45.182 1.00 42.56 584 ALA A C 1
ATOM 4574 O O . ALA A 1 584 ? 46.889 38.132 45.457 1.00 42.56 584 ALA A O 1
ATOM 4575 N N . TRP A 1 585 ? 44.763 37.789 46.112 1.00 42.47 585 TRP A N 1
ATOM 4576 C CA . TRP A 1 585 ? 45.008 37.809 47.555 1.00 42.47 585 TRP A CA 1
ATOM 4577 C C . TRP A 1 585 ? 45.385 36.426 48.123 1.00 42.47 585 TRP A C 1
ATOM 4579 O O . TRP A 1 585 ? 46.459 36.303 48.702 1.00 42.47 585 TRP A O 1
ATOM 4589 N N . ASN A 1 586 ? 44.574 35.372 47.915 1.00 41.22 586 ASN A N 1
ATOM 4590 C CA . ASN A 1 586 ? 44.859 34.035 48.472 1.00 41.22 586 ASN A CA 1
ATOM 4591 C C . ASN A 1 586 ? 46.180 33.425 47.977 1.00 41.22 586 ASN A C 1
ATOM 4593 O O . ASN A 1 586 ? 46.974 33.007 48.807 1.00 41.22 586 ASN A O 1
ATOM 4597 N N . LEU A 1 587 ? 46.467 33.437 46.670 1.00 44.56 587 LEU A N 1
ATOM 4598 C CA . LEU A 1 587 ? 47.717 32.891 46.112 1.00 44.56 587 LEU A CA 1
ATOM 4599 C C . LEU A 1 587 ? 48.952 33.619 46.660 1.00 44.56 587 LEU A C 1
ATOM 4601 O O . LEU A 1 587 ? 50.003 33.020 46.851 1.00 44.56 587 LEU A O 1
ATOM 4605 N N . LYS A 1 588 ? 48.804 34.915 46.957 1.00 40.62 588 LYS A N 1
ATOM 4606 C CA . LYS A 1 588 ? 49.844 35.762 47.554 1.00 40.62 588 LYS A CA 1
ATOM 4607 C C . LYS A 1 588 ? 49.998 35.545 49.067 1.00 40.62 588 LYS A C 1
ATOM 4609 O O . LYS A 1 588 ? 50.971 36.011 49.652 1.00 40.62 588 LYS A O 1
ATOM 4614 N N . ARG A 1 589 ? 49.038 34.855 49.692 1.00 41.38 589 ARG A N 1
ATOM 4615 C CA . ARG A 1 589 ? 49.080 34.380 51.080 1.00 41.38 589 ARG A CA 1
ATOM 4616 C C . ARG A 1 589 ? 49.588 32.939 51.156 1.00 41.38 589 ARG A C 1
ATOM 4618 O O . ARG A 1 589 ? 50.371 32.642 52.044 1.00 41.38 589 ARG A O 1
ATOM 4625 N N . GLU A 1 590 ? 49.222 32.077 50.211 1.00 42.72 590 GLU A N 1
ATOM 4626 C CA . GLU A 1 590 ? 49.779 30.724 50.055 1.00 42.72 590 GLU A CA 1
ATOM 4627 C C . GLU A 1 590 ? 51.294 30.800 49.780 1.00 42.72 590 GLU A C 1
ATOM 4629 O O . GLU A 1 590 ? 52.070 30.171 50.498 1.00 42.72 590 GLU A O 1
ATOM 4634 N N . SER A 1 591 ? 51.741 31.720 48.913 1.00 39.47 591 SER A N 1
ATOM 4635 C CA . SER A 1 591 ? 53.169 32.041 48.720 1.00 39.47 591 SER A CA 1
ATOM 4636 C C . SER A 1 591 ? 53.843 32.767 49.905 1.00 39.47 591 SER A C 1
ATOM 4638 O O . SER A 1 591 ? 54.981 33.207 49.778 1.00 39.47 591 SER A O 1
ATOM 4640 N N . MET A 1 592 ? 53.138 32.972 51.022 1.00 37.31 592 MET A N 1
ATOM 4641 C CA . MET A 1 592 ? 53.681 33.418 52.317 1.00 37.31 592 MET A CA 1
ATOM 4642 C C . MET A 1 592 ? 53.518 32.346 53.413 1.00 37.31 592 MET A C 1
ATOM 4644 O O . MET A 1 592 ? 53.929 32.566 54.549 1.00 37.31 592 MET A O 1
ATOM 4648 N N . VAL A 1 593 ? 52.913 31.197 53.090 1.00 41.62 593 VAL A N 1
ATOM 4649 C CA . VAL A 1 593 ? 52.747 30.041 53.985 1.00 41.62 593 VAL A CA 1
ATOM 4650 C C . VAL A 1 593 ? 53.734 28.931 53.619 1.00 41.62 593 VAL A C 1
ATOM 4652 O O . VAL A 1 593 ? 54.295 28.323 54.525 1.00 41.62 593 VAL A O 1
ATOM 4655 N N . GLU A 1 594 ? 54.061 28.749 52.332 1.00 38.94 594 GLU A N 1
ATOM 4656 C CA . GLU A 1 594 ? 55.198 27.904 51.912 1.00 38.94 594 GLU A CA 1
ATOM 4657 C C . GLU A 1 594 ? 56.545 28.392 52.488 1.00 38.94 594 GLU A C 1
ATOM 4659 O O . GLU A 1 594 ? 57.448 27.591 52.704 1.00 38.94 594 GLU A O 1
ATOM 4664 N N . ASP A 1 595 ? 56.649 29.684 52.820 1.00 35.12 595 ASP A N 1
ATOM 4665 C CA . ASP A 1 595 ? 57.809 30.322 53.470 1.00 35.12 595 ASP A CA 1
ATOM 4666 C C . ASP A 1 595 ? 57.691 30.332 55.020 1.00 35.12 595 ASP A C 1
ATOM 4668 O O . ASP A 1 595 ? 58.435 31.030 55.711 1.00 35.12 595 ASP A O 1
ATOM 4672 N N . GLY A 1 596 ? 56.705 29.616 55.592 1.00 35.50 596 GLY A N 1
ATOM 4673 C CA . GLY A 1 596 ? 56.297 29.776 56.998 1.00 35.50 596 GLY A CA 1
ATOM 4674 C C . GLY A 1 596 ? 55.767 28.543 57.747 1.00 35.50 596 GLY A C 1
ATOM 4675 O O . GLY A 1 596 ? 55.696 28.597 58.976 1.00 35.50 596 GLY A O 1
ATOM 4676 N N . SER A 1 597 ? 55.424 27.435 57.078 1.00 33.53 597 SER A N 1
ATOM 4677 C CA . SER A 1 597 ? 54.897 26.214 57.724 1.00 33.53 597 SER A CA 1
ATOM 4678 C C . SER A 1 597 ? 55.907 25.061 57.829 1.00 33.53 597 SER A C 1
ATOM 4680 O O . SER A 1 597 ? 55.546 23.894 57.698 1.00 33.53 597 SER A O 1
ATOM 4682 N N . ASP A 1 598 ? 57.164 25.373 58.148 1.00 37.12 598 ASP A N 1
ATOM 4683 C CA . ASP A 1 598 ? 58.202 24.406 58.568 1.00 37.12 598 ASP A CA 1
ATOM 4684 C C . ASP A 1 598 ? 57.984 23.933 60.035 1.00 37.12 598 ASP A C 1
ATOM 4686 O O . ASP A 1 598 ? 58.919 23.723 60.810 1.00 37.12 598 ASP A O 1
ATOM 4690 N N . ARG A 1 599 ? 56.713 23.904 60.475 1.00 32.53 599 ARG A N 1
ATOM 4691 C CA . ARG A 1 599 ? 56.235 23.698 61.857 1.00 32.53 599 ARG A CA 1
ATOM 4692 C C . ARG A 1 599 ? 54.823 23.103 61.860 1.00 32.53 599 ARG A C 1
ATOM 4694 O O . ARG A 1 599 ? 54.083 23.243 60.897 1.00 32.53 599 ARG A O 1
ATOM 4701 N N . GLU A 1 600 ? 54.469 22.453 62.969 1.00 29.27 600 GLU A N 1
ATOM 4702 C CA . GLU A 1 600 ? 53.194 21.747 63.215 1.00 29.27 600 GLU A CA 1
ATOM 4703 C C . GLU A 1 600 ? 52.925 20.480 62.380 1.00 29.27 600 GLU A C 1
ATOM 4705 O O . GLU A 1 600 ? 51.921 19.807 62.604 1.00 29.27 600 GLU A O 1
ATOM 4710 N N . ASN A 1 601 ? 53.894 20.008 61.587 1.00 26.89 601 ASN A N 1
ATOM 4711 C CA . ASN A 1 601 ? 53.984 18.583 61.228 1.00 26.89 601 ASN A CA 1
ATOM 4712 C C . ASN A 1 601 ? 54.545 17.744 62.406 1.00 26.89 601 ASN A C 1
ATOM 4714 O O . ASN A 1 601 ? 55.490 16.973 62.253 1.00 26.89 601 ASN A O 1
ATOM 4718 N N . GLU A 1 602 ? 54.004 17.951 63.613 1.00 27.09 602 GLU A N 1
ATOM 4719 C CA . GLU A 1 602 ? 54.417 17.268 64.846 1.00 27.09 602 GLU A CA 1
ATOM 4720 C C . GLU A 1 602 ? 53.237 17.102 65.824 1.00 27.09 602 GLU A C 1
ATOM 4722 O O . GLU A 1 602 ? 53.115 17.842 66.801 1.00 27.09 602 GLU A O 1
ATOM 4727 N N . ARG A 1 603 ? 52.379 16.100 65.568 1.00 25.55 603 ARG A N 1
ATOM 4728 C CA . ARG A 1 603 ? 51.783 15.193 66.581 1.00 25.55 603 ARG A CA 1
ATOM 4729 C C . ARG A 1 603 ? 50.810 14.186 65.954 1.00 25.55 603 ARG A C 1
ATOM 4731 O O . ARG A 1 603 ? 49.798 14.595 65.411 1.00 25.55 603 ARG A O 1
ATOM 4738 N N . LEU A 1 604 ? 51.100 12.896 66.181 1.00 28.31 604 LEU A N 1
ATOM 4739 C CA . LEU A 1 604 ? 50.145 11.828 66.552 1.00 28.31 604 LEU A CA 1
ATOM 4740 C C . LEU A 1 604 ? 48.954 11.597 65.579 1.00 28.31 604 LEU A C 1
ATOM 4742 O O . LEU A 1 604 ? 48.059 12.423 65.475 1.00 28.31 604 LEU A O 1
ATOM 4746 N N . SER A 1 605 ? 48.828 10.494 64.825 1.00 23.02 605 SER A N 1
ATOM 4747 C CA . SER A 1 605 ? 49.038 9.067 65.168 1.00 23.02 605 SER A CA 1
ATOM 4748 C C . SER A 1 605 ? 48.222 8.638 66.413 1.00 23.02 605 SER A C 1
ATOM 4750 O O . SER A 1 605 ? 48.175 9.356 67.399 1.00 23.02 605 SER A O 1
ATOM 4752 N N . THR A 1 606 ? 47.533 7.493 66.479 1.00 23.84 606 THR A N 1
ATOM 4753 C CA . THR A 1 606 ? 47.665 6.218 65.738 1.00 23.84 606 THR A CA 1
ATOM 4754 C C . THR A 1 606 ? 46.372 5.374 65.905 1.00 23.84 606 THR A C 1
ATOM 4756 O O . THR A 1 606 ? 45.525 5.761 66.703 1.00 23.84 606 THR A O 1
ATOM 4759 N N . MET A 1 607 ? 46.305 4.191 65.261 1.00 23.16 607 MET A N 1
ATOM 4760 C CA . MET A 1 607 ? 45.317 3.085 65.411 1.00 23.16 607 MET A CA 1
ATOM 4761 C C . MET A 1 607 ? 44.017 3.228 64.580 1.00 23.16 607 MET A C 1
ATOM 4763 O O . MET A 1 607 ? 43.419 4.297 64.567 1.00 23.16 607 MET A O 1
ATOM 4767 N N . ASP A 1 608 ? 43.610 2.292 63.699 1.00 25.19 608 ASP A N 1
ATOM 4768 C CA . ASP A 1 608 ? 43.388 0.813 63.755 1.00 25.19 608 ASP A CA 1
ATOM 4769 C C . ASP A 1 608 ? 41.999 0.433 64.339 1.00 25.19 608 ASP A C 1
ATOM 4771 O O . ASP A 1 608 ? 41.548 1.098 65.263 1.00 25.19 608 ASP A O 1
ATOM 4775 N N . SER A 1 609 ? 41.278 -0.646 63.964 1.00 23.78 609 SER A N 1
ATOM 4776 C CA . SER A 1 609 ? 41.153 -1.449 62.717 1.00 23.78 609 SER A CA 1
ATOM 4777 C C . SER A 1 609 ? 39.991 -2.492 62.861 1.00 23.78 609 SER A C 1
ATOM 4779 O O . SER A 1 609 ? 39.622 -2.804 63.986 1.00 23.78 609 SER A O 1
ATOM 4781 N N . ILE A 1 610 ? 39.498 -3.087 61.751 1.00 25.17 610 ILE A N 1
ATOM 4782 C CA . ILE A 1 610 ? 38.958 -4.486 61.627 1.00 25.17 610 ILE A CA 1
ATOM 4783 C C . ILE A 1 610 ? 37.537 -4.911 62.171 1.00 25.17 610 ILE A C 1
ATOM 4785 O O . ILE A 1 610 ? 37.199 -4.722 63.329 1.00 25.17 610 ILE A O 1
ATOM 4789 N N . GLU A 1 611 ? 36.764 -5.579 61.277 1.00 27.25 611 GLU A N 1
ATOM 4790 C CA . GLU A 1 611 ? 35.699 -6.643 61.382 1.00 27.25 611 GLU A CA 1
ATOM 4791 C C . GLU A 1 611 ? 34.454 -6.642 62.330 1.00 27.25 611 GLU A C 1
ATOM 4793 O O . GLU A 1 611 ? 34.554 -6.476 63.541 1.00 27.25 611 GLU A O 1
ATOM 4798 N N . SER A 1 612 ? 33.278 -7.091 61.812 1.00 23.41 612 SER A N 1
ATOM 4799 C CA . SER A 1 612 ? 32.639 -8.429 62.093 1.00 23.41 612 SER A CA 1
ATOM 4800 C C . SER A 1 612 ? 31.107 -8.540 61.755 1.00 23.41 612 SER A C 1
ATOM 4802 O O . SER A 1 612 ? 30.584 -7.701 61.027 1.00 23.41 612 SER A O 1
ATOM 4804 N N . ARG A 1 613 ? 30.407 -9.644 62.130 1.00 24.72 613 ARG A N 1
ATOM 4805 C CA . ARG A 1 613 ? 29.209 -10.250 61.451 1.00 24.72 613 ARG A CA 1
ATOM 4806 C C . ARG A 1 613 ? 27.861 -10.312 62.244 1.00 24.72 613 ARG A C 1
ATOM 4808 O O . ARG A 1 613 ? 27.872 -10.503 63.451 1.00 24.72 613 ARG A O 1
ATOM 4815 N N . SER A 1 614 ? 26.750 -10.451 61.483 1.00 28.34 614 SER A N 1
ATOM 4816 C CA . SER A 1 614 ? 25.546 -11.345 61.657 1.00 28.34 614 SER A CA 1
ATOM 4817 C C . SER A 1 614 ? 24.413 -11.123 62.702 1.00 28.34 614 SER A C 1
ATOM 4819 O O . SER A 1 614 ? 24.681 -10.882 63.871 1.00 28.34 614 SER A O 1
ATOM 4821 N N . VAL A 1 615 ? 23.146 -11.350 62.263 1.00 28.02 615 VAL A N 1
ATOM 4822 C CA . VAL A 1 615 ? 21.864 -11.561 63.020 1.00 28.02 615 VAL A CA 1
ATOM 4823 C C . VAL A 1 615 ? 20.765 -12.149 62.072 1.00 28.02 615 VAL A C 1
ATOM 4825 O O . VAL A 1 615 ? 20.922 -11.969 60.864 1.00 28.02 615 VAL A O 1
ATOM 4828 N N . PHE A 1 616 ? 19.699 -12.851 62.543 1.00 30.31 616 PHE A N 1
ATOM 4829 C CA . PHE A 1 616 ? 18.614 -13.440 61.689 1.00 30.31 616 PHE A CA 1
ATOM 4830 C C . PHE A 1 616 ? 17.302 -13.892 62.436 1.00 30.31 616 PHE A C 1
ATOM 4832 O O . PHE A 1 616 ? 17.280 -13.838 63.661 1.00 30.31 616 PHE A O 1
ATOM 4839 N N . GLN A 1 617 ? 16.300 -14.409 61.678 1.00 28.73 617 GLN A N 1
ATOM 4840 C CA . GLN A 1 617 ? 15.090 -15.247 62.003 1.00 28.73 617 GLN A CA 1
ATOM 4841 C C . GLN A 1 617 ? 13.670 -14.656 62.330 1.00 28.73 617 GLN A C 1
ATOM 4843 O O . GLN A 1 617 ? 13.446 -14.119 63.408 1.00 28.73 617 GLN A O 1
ATOM 4848 N N . ASP A 1 618 ? 12.730 -14.842 61.371 1.00 32.06 618 ASP A N 1
ATOM 4849 C CA . ASP A 1 618 ? 11.508 -15.721 61.305 1.00 32.06 618 ASP A CA 1
ATOM 4850 C C . ASP A 1 618 ? 10.147 -15.582 62.091 1.00 32.06 618 ASP A C 1
ATOM 4852 O O . ASP A 1 618 ? 10.095 -15.250 63.270 1.00 32.06 618 ASP A O 1
ATOM 4856 N N . GLU A 1 619 ? 9.072 -16.017 61.373 1.00 33.44 619 GLU A N 1
ATOM 4857 C CA . GLU A 1 619 ? 7.714 -16.567 61.734 1.00 33.44 619 GLU A CA 1
ATOM 4858 C C . GLU A 1 619 ? 6.383 -15.719 61.768 1.00 33.44 619 GLU A C 1
ATOM 4860 O O . GLU A 1 619 ? 6.397 -14.506 61.580 1.00 33.44 619 GLU A O 1
ATOM 4865 N N . ASP A 1 620 ? 5.210 -16.407 61.817 1.00 36.66 620 ASP A N 1
ATOM 4866 C CA . ASP A 1 620 ? 3.843 -16.083 61.253 1.00 36.66 620 ASP A CA 1
ATOM 4867 C C . ASP A 1 620 ? 2.694 -16.466 62.275 1.00 36.66 620 ASP A C 1
ATOM 4869 O O . ASP A 1 620 ? 3.043 -16.910 63.366 1.00 36.66 620 ASP A O 1
ATOM 4873 N N . LYS A 1 621 ? 1.337 -16.400 62.147 1.00 36.38 621 LYS A N 1
ATOM 4874 C CA . LYS A 1 621 ? 0.287 -16.082 61.121 1.00 36.38 621 LYS A CA 1
ATOM 4875 C C . LYS A 1 621 ? -0.945 -15.354 61.788 1.00 36.38 621 LYS A C 1
ATOM 4877 O O . LYS A 1 621 ? -0.648 -14.489 62.606 1.00 36.38 621 LYS A O 1
ATOM 4882 N N . SER A 1 622 ? -2.289 -15.489 61.630 1.00 32.97 622 SER A N 1
ATOM 4883 C CA . SER A 1 622 ? -3.351 -16.299 60.929 1.00 32.97 622 SER A CA 1
ATOM 4884 C C . SER A 1 622 ? -4.770 -15.762 61.321 1.00 32.97 622 SER A C 1
ATOM 4886 O O . SER A 1 622 ? -4.840 -15.148 62.385 1.00 32.97 622 SER A O 1
ATOM 4888 N N . GLU A 1 623 ? -5.956 -16.055 60.733 1.00 34.59 623 GLU A N 1
ATOM 4889 C CA . GLU A 1 623 ? -6.492 -16.329 59.359 1.00 34.59 623 GLU A CA 1
ATOM 4890 C C . GLU A 1 623 ? -8.070 -16.507 59.437 1.00 34.59 623 GLU A C 1
ATOM 4892 O O . GLU A 1 623 ? -8.557 -16.616 60.561 1.00 34.59 623 GLU A O 1
ATOM 4897 N N . ILE A 1 624 ? -8.832 -16.629 58.310 1.00 31.94 624 ILE A N 1
ATOM 4898 C CA . ILE A 1 624 ? -10.220 -17.240 58.140 1.00 31.94 624 ILE A CA 1
ATOM 4899 C C . ILE A 1 624 ? -11.498 -16.487 58.683 1.00 31.94 624 ILE A C 1
ATOM 4901 O O . ILE A 1 624 ? -11.375 -15.819 59.705 1.00 31.94 624 ILE A O 1
ATOM 4905 N N . GLU A 1 625 ? -12.748 -16.569 58.130 1.00 34.12 625 GLU A N 1
ATOM 4906 C CA . GLU A 1 625 ? -13.263 -16.701 56.721 1.00 34.12 625 GLU A CA 1
ATOM 4907 C C . GLU A 1 625 ? -14.351 -15.643 56.294 1.00 34.12 625 GLU A C 1
ATOM 4909 O O . GLU A 1 625 ? -13.899 -14.550 55.948 1.00 34.12 625 GLU A O 1
ATOM 4914 N N . ASP A 1 626 ? -15.707 -15.727 56.180 1.00 32.16 626 ASP A N 1
ATOM 4915 C CA . ASP A 1 626 ? -16.883 -16.653 56.375 1.00 32.16 626 ASP A CA 1
ATOM 4916 C C . ASP A 1 626 ? -18.096 -16.077 55.515 1.00 32.16 626 ASP A C 1
ATOM 4918 O O . ASP A 1 626 ? -17.909 -15.007 54.930 1.00 32.16 626 ASP A O 1
ATOM 4922 N N . GLU A 1 627 ? -19.360 -16.547 55.313 1.00 33.72 627 GLU A N 1
ATOM 4923 C CA . GLU A 1 627 ? -20.245 -17.686 55.724 1.00 33.72 627 GLU A CA 1
ATOM 4924 C C . GLU A 1 627 ? -20.884 -18.411 54.471 1.00 33.72 627 GLU A C 1
ATOM 4926 O O . GLU A 1 627 ? -20.094 -19.008 53.748 1.00 33.72 627 GLU A O 1
ATOM 4931 N N . GLU A 1 628 ? -22.174 -18.479 54.027 1.00 34.75 628 GLU A N 1
ATOM 4932 C CA . GLU A 1 628 ? -23.569 -18.039 54.388 1.00 34.75 628 GLU A CA 1
ATOM 4933 C C . GLU A 1 628 ? -24.636 -18.921 53.611 1.00 34.75 628 GLU A C 1
ATOM 4935 O O . GLU A 1 628 ? -24.245 -19.875 52.936 1.00 34.75 628 GLU A O 1
ATOM 4940 N N . ASN A 1 629 ? -25.963 -18.654 53.667 1.00 31.95 629 ASN A N 1
ATOM 4941 C CA . ASN A 1 629 ? -27.094 -19.553 53.268 1.00 31.95 629 ASN A CA 1
ATOM 4942 C C . ASN A 1 629 ? -27.750 -19.254 51.881 1.00 31.95 629 ASN A C 1
ATOM 4944 O O . ASN A 1 629 ? -27.692 -18.125 51.400 1.00 31.95 629 ASN A O 1
ATOM 4948 N N . ASN A 1 630 ? -28.459 -20.152 51.161 1.00 31.06 630 ASN A N 1
ATOM 4949 C CA . ASN A 1 630 ? -28.987 -21.530 51.372 1.00 31.06 630 ASN A CA 1
ATOM 4950 C C . ASN A 1 630 ? -28.881 -22.327 50.011 1.00 31.06 630 ASN A C 1
ATOM 4952 O O . ASN A 1 630 ? -28.086 -21.904 49.177 1.00 31.06 630 ASN A O 1
ATOM 4956 N N . GLU A 1 631 ? -29.550 -23.426 49.590 1.00 31.72 631 GLU A N 1
ATOM 4957 C CA . GLU A 1 631 ? -30.724 -24.260 49.970 1.00 31.72 631 GLU A CA 1
ATOM 4958 C C . GLU A 1 631 ? -30.619 -25.671 49.292 1.00 31.72 631 GLU A C 1
ATOM 4960 O O . GLU A 1 631 ? -29.710 -25.883 48.490 1.00 31.72 631 GLU A O 1
ATOM 4965 N N . ASP A 1 632 ? -31.531 -26.631 49.555 1.00 32.09 632 ASP A N 1
ATOM 4966 C CA . ASP A 1 632 ? -31.485 -28.029 49.037 1.00 32.09 632 ASP A CA 1
ATOM 4967 C C . ASP A 1 632 ? -32.703 -28.476 48.186 1.00 32.09 632 ASP A C 1
ATOM 4969 O O . ASP A 1 632 ? -33.833 -28.051 48.428 1.00 32.09 632 ASP A O 1
ATOM 4973 N N . LEU A 1 633 ? -32.483 -29.448 47.280 1.00 28.34 633 LEU A N 1
ATOM 4974 C CA . LEU A 1 633 ? -33.427 -30.557 47.039 1.00 28.34 633 LEU A CA 1
ATOM 4975 C C . LEU A 1 633 ? -32.693 -31.858 46.602 1.00 28.34 633 LEU A C 1
ATOM 4977 O O . LEU A 1 633 ? -32.393 -32.059 45.423 1.00 28.34 633 LEU A O 1
ATOM 4981 N N . THR A 1 634 ? -32.433 -32.764 47.554 1.00 29.36 634 THR A N 1
ATOM 4982 C CA . THR A 1 634 ? -31.815 -34.103 47.341 1.00 29.36 634 THR A CA 1
ATOM 4983 C C . THR A 1 634 ? -32.774 -35.171 46.743 1.00 29.36 634 THR A C 1
ATOM 4985 O O . THR A 1 634 ? -33.958 -34.882 46.530 1.00 29.36 634 THR A O 1
ATOM 4988 N N . PRO A 1 635 ? -32.320 -36.425 46.441 1.00 43.19 635 PRO A N 1
ATOM 4989 C CA . PRO A 1 635 ? -32.305 -37.467 47.496 1.00 43.19 635 PRO A CA 1
ATOM 4990 C C . PRO A 1 635 ? -31.253 -38.625 47.417 1.00 43.19 635 PRO A C 1
ATOM 4992 O O . PRO A 1 635 ? -31.066 -39.244 46.373 1.00 43.19 635 PRO A O 1
ATOM 4995 N N . ARG A 1 636 ? -30.819 -39.073 48.619 1.00 27.45 636 ARG A N 1
ATOM 4996 C CA . ARG A 1 636 ? -30.721 -40.484 49.129 1.00 27.45 636 ARG A CA 1
ATOM 4997 C C . ARG A 1 636 ? -29.432 -41.361 49.099 1.00 27.45 636 ARG A C 1
ATOM 4999 O O . ARG A 1 636 ? -28.946 -41.748 48.049 1.00 27.45 636 ARG A O 1
ATOM 5006 N N . ILE A 1 637 ? -29.162 -41.907 50.310 1.00 27.30 637 ILE A N 1
ATOM 5007 C CA . ILE A 1 637 ? -28.493 -43.184 50.712 1.00 27.30 637 ILE A CA 1
ATOM 5008 C C . ILE A 1 637 ? -26.940 -43.224 50.658 1.00 27.30 637 ILE A C 1
ATOM 5010 O O . ILE A 1 637 ? -26.370 -42.998 49.602 1.00 27.30 637 ILE A O 1
ATOM 5014 N N . GLY A 1 638 ? -26.203 -43.590 51.729 1.00 25.69 638 GLY A N 1
ATOM 5015 C CA . GLY A 1 638 ? -26.597 -43.724 53.150 1.00 25.69 638 GLY A CA 1
ATOM 5016 C C . GLY A 1 638 ? -25.666 -44.554 54.076 1.00 25.69 638 GLY A C 1
ATOM 5017 O O . GLY A 1 638 ? -25.337 -45.680 53.729 1.00 25.69 638 GLY A O 1
ATOM 5018 N N . MET A 1 639 ? -25.429 -44.017 55.290 1.00 27.62 639 MET A N 1
ATOM 5019 C CA . MET A 1 639 ? -25.100 -44.669 56.592 1.00 27.62 639 MET A CA 1
ATOM 5020 C C . MET A 1 639 ? -23.683 -45.221 56.929 1.00 27.62 639 MET A C 1
ATOM 5022 O O . MET A 1 639 ? -22.964 -45.701 56.062 1.00 27.62 639 MET A O 1
ATOM 5026 N N . ASP A 1 640 ? -23.397 -45.161 58.250 1.00 27.11 640 ASP A N 1
ATOM 5027 C CA . ASP A 1 640 ? -22.382 -45.838 59.105 1.00 27.11 640 ASP A CA 1
ATOM 5028 C C . ASP A 1 640 ? -20.870 -45.492 58.924 1.00 27.11 640 ASP A C 1
ATOM 5030 O O . ASP A 1 640 ? -20.402 -45.343 57.799 1.00 27.11 640 ASP A O 1
ATOM 5034 N N . SER A 1 641 ? -20.012 -45.363 59.964 1.00 28.11 641 SER A N 1
ATOM 5035 C CA . SER A 1 641 ? -20.194 -45.291 61.445 1.00 28.11 641 SER A CA 1
ATOM 5036 C C . SER A 1 641 ? -18.907 -44.846 62.209 1.00 28.11 641 SER A C 1
ATOM 5038 O O . SER A 1 641 ? -17.820 -45.275 61.831 1.00 28.11 641 SER A O 1
ATOM 5040 N N . ASP A 1 642 ? -19.084 -44.091 63.306 1.00 27.84 642 ASP A N 1
ATOM 5041 C CA . ASP A 1 642 ? -18.412 -44.073 64.642 1.00 27.84 642 ASP A CA 1
ATOM 5042 C C . ASP A 1 642 ? -16.867 -43.929 64.897 1.00 27.84 642 ASP A C 1
ATOM 5044 O O . ASP A 1 642 ? -16.040 -44.627 64.319 1.00 27.84 642 ASP A O 1
ATOM 5048 N N . ASP A 1 643 ? -16.566 -43.062 65.893 1.00 30.81 643 ASP A N 1
ATOM 5049 C CA . ASP A 1 643 ? -15.554 -43.037 66.999 1.00 30.81 643 ASP A CA 1
ATOM 5050 C C . ASP A 1 643 ? -14.017 -43.253 66.818 1.00 30.81 643 ASP A C 1
ATOM 5052 O O . ASP A 1 643 ? -13.575 -44.141 66.100 1.00 30.81 643 ASP A O 1
ATOM 5056 N N . ASP A 1 644 ? -13.072 -42.660 67.582 1.00 34.72 644 ASP A N 1
ATOM 5057 C CA . ASP A 1 644 ? -12.918 -41.487 68.487 1.00 34.72 644 ASP A CA 1
ATOM 5058 C C . ASP A 1 644 ? -11.467 -41.498 69.110 1.00 34.72 644 ASP A C 1
ATOM 5060 O O . ASP A 1 644 ? -10.796 -42.532 69.136 1.00 34.72 644 ASP A O 1
ATOM 5064 N N . ASP A 1 645 ? -11.048 -40.355 69.679 1.00 36.09 645 ASP A N 1
ATOM 5065 C CA . ASP A 1 645 ? -10.257 -40.144 70.924 1.00 36.09 645 ASP A CA 1
ATOM 5066 C C . ASP A 1 645 ? -8.692 -40.043 71.015 1.00 36.09 645 ASP A C 1
ATOM 5068 O O . ASP A 1 645 ? -7.909 -40.887 70.582 1.00 36.09 645 ASP A O 1
ATOM 5072 N N . ASN A 1 646 ? -8.300 -39.031 71.821 1.00 32.56 646 ASN A N 1
ATOM 5073 C CA . ASN A 1 646 ? -7.116 -38.833 72.694 1.00 32.56 646 ASN A CA 1
ATOM 5074 C C . ASN A 1 646 ? -5.714 -38.481 72.085 1.00 32.56 646 ASN A C 1
ATOM 5076 O O . ASN A 1 646 ? -5.284 -39.039 71.087 1.00 32.56 646 ASN A O 1
ATOM 5080 N N . SER A 1 647 ? -4.880 -37.583 72.670 1.00 30.58 647 SER A N 1
ATOM 5081 C CA . SER A 1 647 ? -4.945 -36.954 74.014 1.00 30.58 647 SER A CA 1
ATOM 5082 C C . SER A 1 647 ? -4.094 -35.666 74.267 1.00 30.58 647 SER A C 1
ATOM 5084 O O . SER A 1 647 ? -2.900 -35.693 73.989 1.00 30.58 647 SER A O 1
ATOM 5086 N N . LYS A 1 648 ? -4.658 -34.677 75.014 1.00 33.91 648 LYS A N 1
ATOM 5087 C CA . LYS A 1 648 ? -4.046 -33.821 76.105 1.00 33.91 648 LYS A CA 1
ATOM 5088 C C . LYS A 1 648 ? -2.925 -32.776 75.758 1.00 33.91 648 LYS A C 1
ATOM 5090 O O . LYS A 1 648 ? -2.153 -33.009 74.849 1.00 33.91 648 LYS A O 1
ATOM 5095 N N . GLN A 1 649 ? -2.693 -31.633 76.460 1.00 29.22 649 GLN A N 1
ATOM 5096 C CA . GLN A 1 649 ? -3.389 -30.880 77.552 1.00 29.22 649 GLN A CA 1
ATOM 5097 C C . GLN A 1 649 ? -2.855 -29.416 77.789 1.00 29.22 649 GLN A C 1
ATOM 5099 O O . GLN A 1 649 ? -1.650 -29.242 77.873 1.00 29.22 649 GLN A O 1
ATOM 5104 N N . ARG A 1 650 ? -3.767 -28.451 78.088 1.00 29.81 650 ARG A N 1
ATOM 5105 C CA . ARG A 1 650 ? -3.695 -27.223 78.976 1.00 29.81 650 ARG A CA 1
ATOM 5106 C C . ARG A 1 650 ? -2.625 -26.099 78.738 1.00 29.81 650 ARG A C 1
ATOM 5108 O O . ARG A 1 650 ? -1.451 -26.416 78.682 1.00 29.81 650 ARG A O 1
ATOM 5115 N N . LEU A 1 651 ? -2.917 -24.780 78.563 1.00 30.78 651 LEU A N 1
ATOM 5116 C CA . LEU A 1 651 ? -3.752 -23.737 79.273 1.00 30.78 651 LEU A CA 1
ATOM 5117 C C . LEU A 1 651 ? -3.041 -23.087 80.506 1.00 30.78 651 LEU A C 1
ATOM 5119 O O . LEU A 1 651 ? -2.468 -23.854 81.269 1.00 30.78 651 LEU A O 1
ATOM 5123 N N . ILE A 1 652 ? -3.043 -21.767 80.852 1.00 28.73 652 ILE A N 1
ATOM 5124 C CA . ILE A 1 652 ? -3.721 -20.466 80.469 1.00 28.73 652 ILE A CA 1
ATOM 5125 C C . ILE A 1 652 ? -2.923 -19.256 81.157 1.00 28.73 652 ILE A C 1
ATOM 5127 O O . ILE A 1 652 ? -1.901 -19.590 81.747 1.00 28.73 652 ILE A O 1
ATOM 5131 N N . TRP A 1 653 ? -3.149 -17.904 81.241 1.00 24.52 653 TRP A N 1
ATOM 5132 C CA . TRP A 1 653 ? -4.205 -16.865 80.973 1.00 24.52 653 TRP A CA 1
ATOM 5133 C C . TRP A 1 653 ? -3.708 -15.371 81.147 1.00 24.52 653 TRP A C 1
ATOM 5135 O O . TRP A 1 653 ? -2.727 -15.175 81.852 1.00 24.52 653 TRP A O 1
ATOM 5145 N N . GLN A 1 654 ? -4.466 -14.351 80.653 1.00 28.28 654 GLN A N 1
ATOM 5146 C CA . GLN A 1 654 ? -4.547 -12.886 81.041 1.00 28.28 654 GLN A CA 1
ATOM 5147 C C . GLN A 1 654 ? -3.325 -11.918 80.886 1.00 28.28 654 GLN A C 1
ATOM 5149 O O . GLN A 1 654 ? -2.194 -12.340 81.070 1.00 28.28 654 GLN A O 1
ATOM 5154 N N . ALA A 1 655 ? -3.425 -10.585 80.627 1.00 25.98 655 ALA A N 1
ATOM 5155 C CA . ALA A 1 655 ? -4.474 -9.546 80.335 1.00 25.98 655 ALA A CA 1
ATOM 5156 C C . ALA A 1 655 ? -3.756 -8.168 80.032 1.00 25.98 655 ALA A C 1
ATOM 5158 O O . ALA A 1 655 ? -2.546 -8.136 80.224 1.00 25.98 655 ALA A O 1
ATOM 5159 N N . LEU A 1 656 ? -4.281 -6.958 79.694 1.00 25.22 656 LEU A N 1
ATOM 5160 C CA . LEU A 1 656 ? -5.450 -6.262 79.046 1.00 25.22 656 LEU A CA 1
ATOM 5161 C C . LEU A 1 656 ? -5.063 -4.731 78.956 1.00 25.22 656 LEU A C 1
ATOM 5163 O O . LEU A 1 656 ? -4.079 -4.361 79.588 1.00 25.22 656 LEU A O 1
ATOM 5167 N N . GLY A 1 657 ? -5.708 -3.736 78.301 1.00 24.64 657 GLY A N 1
ATOM 5168 C CA . GLY A 1 657 ? -6.874 -3.599 77.390 1.00 24.64 657 GLY A CA 1
ATOM 5169 C C . GLY A 1 657 ? -7.432 -2.131 77.328 1.00 24.64 657 GLY A C 1
ATOM 5170 O O . GLY A 1 657 ? -7.261 -1.392 78.294 1.00 24.64 657 GLY A O 1
ATOM 5171 N N . SER A 1 658 ? -8.189 -1.744 76.271 1.00 25.31 658 SER A N 1
ATOM 5172 C CA . SER A 1 658 ? -8.945 -0.452 76.021 1.00 25.31 658 SER A CA 1
ATOM 5173 C C . SER A 1 658 ? -8.218 0.707 75.261 1.00 25.31 658 SER A C 1
ATOM 5175 O O . SER A 1 658 ? -7.007 0.800 75.399 1.00 25.31 658 SER A O 1
ATOM 5177 N N . ILE A 1 659 ? -8.778 1.609 74.398 1.00 21.47 659 ILE A N 1
ATOM 5178 C CA . ILE A 1 659 ? -10.153 2.030 73.921 1.00 21.47 659 ILE A CA 1
ATOM 5179 C C . ILE A 1 659 ? -10.824 3.160 74.781 1.00 21.47 659 ILE A C 1
ATOM 5181 O O . ILE A 1 659 ? -10.673 3.031 75.995 1.00 21.47 659 ILE A O 1
ATOM 5185 N N . PRO A 1 660 ? -11.600 4.205 74.303 1.00 36.06 660 PRO A N 1
ATOM 5186 C CA . PRO A 1 660 ? -11.962 4.760 72.949 1.00 36.06 660 PRO A CA 1
ATOM 5187 C C . PRO A 1 660 ? -11.954 6.341 72.746 1.00 36.06 660 PRO A C 1
ATOM 5189 O O . PRO A 1 660 ? -11.762 7.102 73.689 1.00 36.06 660 PRO A O 1
ATOM 5192 N N . SER A 1 661 ? -12.409 6.831 71.556 1.00 24.83 661 SER A N 1
ATOM 5193 C CA . SER A 1 661 ? -13.295 8.041 71.316 1.00 24.83 661 SER A CA 1
ATOM 5194 C C . SER A 1 661 ? -12.687 9.473 71.085 1.00 24.83 661 SER A C 1
ATOM 5196 O O . SER A 1 661 ? -11.535 9.686 71.433 1.00 24.83 661 SER A O 1
ATOM 5198 N N . MET A 1 662 ? -13.350 10.536 70.538 1.00 23.56 662 MET A N 1
ATOM 5199 C CA . MET A 1 662 ? -14.527 10.710 69.622 1.00 23.56 662 MET A CA 1
ATOM 5200 C C . MET A 1 662 ? -14.744 12.164 69.057 1.00 23.56 662 MET A C 1
ATOM 5202 O O . MET A 1 662 ? -15.023 13.080 69.820 1.00 23.56 662 MET A O 1
ATOM 5206 N N . SER A 1 663 ? -14.932 12.306 67.728 1.00 23.31 663 SER A N 1
ATOM 5207 C CA . SER A 1 663 ? -15.947 13.164 67.025 1.00 23.31 663 SER A CA 1
ATOM 5208 C C . SER A 1 663 ? -15.995 14.729 67.088 1.00 23.31 663 SER A C 1
ATOM 5210 O O . SER A 1 663 ? -15.602 15.340 68.070 1.00 23.31 663 SER A O 1
ATOM 5212 N N . LYS A 1 664 ? -16.713 15.322 66.093 1.00 24.11 664 LYS A N 1
ATOM 5213 C CA . LYS A 1 664 ? -17.405 16.659 66.053 1.00 24.11 664 LYS A CA 1
ATOM 5214 C C . LYS A 1 664 ? -16.550 17.947 65.866 1.00 24.11 664 LYS A C 1
ATOM 5216 O O . LYS A 1 664 ? -15.438 18.003 66.355 1.00 24.11 664 LYS A O 1
ATOM 5221 N N . ARG A 1 665 ? -17.034 19.061 65.256 1.00 23.81 665 ARG A N 1
ATOM 5222 C CA . ARG A 1 665 ? -18.098 19.347 64.231 1.00 23.81 665 ARG A CA 1
ATOM 5223 C C . ARG A 1 665 ? -18.080 20.860 63.836 1.00 23.81 665 ARG A C 1
ATOM 5225 O O . ARG A 1 665 ? -17.644 21.660 64.646 1.00 23.81 665 ARG A O 1
ATOM 5232 N N . LEU A 1 666 ? -18.750 21.225 62.722 1.00 22.38 666 LEU A N 1
ATOM 5233 C CA . LEU A 1 666 ? -19.373 22.545 62.383 1.00 22.38 666 LEU A CA 1
ATOM 5234 C C . LEU A 1 666 ? -18.514 23.761 61.927 1.00 22.38 666 LEU A C 1
ATOM 5236 O O . LEU A 1 666 ? -17.778 24.303 62.732 1.00 22.38 666 LEU A O 1
ATOM 5240 N N . ARG A 1 667 ? -18.873 24.288 60.729 1.00 22.25 667 ARG A N 1
ATOM 5241 C CA . ARG A 1 667 ? -19.042 25.718 60.298 1.00 22.25 667 ARG A CA 1
ATOM 5242 C C . ARG A 1 667 ? -17.818 26.675 60.413 1.00 22.25 667 ARG A C 1
ATOM 5244 O O . ARG A 1 667 ? -16.894 26.415 61.160 1.00 22.25 667 ARG A O 1
ATOM 5251 N N . SER A 1 668 ? -17.708 27.785 59.672 1.00 22.44 668 SER A N 1
ATOM 5252 C CA . SER A 1 668 ? -18.671 28.526 58.818 1.00 22.44 668 SER A CA 1
ATOM 5253 C C . SER A 1 668 ? -18.007 28.944 57.473 1.00 22.44 668 SER A C 1
ATOM 5255 O O . SER A 1 668 ? -16.882 28.537 57.214 1.00 22.44 668 SER A O 1
ATOM 5257 N N . GLN A 1 669 ? -18.690 29.556 56.491 1.00 22.52 669 GLN A N 1
ATOM 5258 C CA . GLN A 1 669 ? -18.723 31.025 56.242 1.00 22.52 669 GLN A CA 1
ATOM 5259 C C . GLN A 1 669 ? -17.476 31.797 56.763 1.00 22.52 669 GLN A C 1
ATOM 5261 O O . GLN A 1 669 ? -17.030 31.559 57.877 1.00 22.52 669 GLN A O 1
ATOM 5266 N N . GLU A 1 670 ? -16.890 32.757 56.040 1.00 22.70 670 GLU A N 1
ATOM 5267 C CA . GLU A 1 670 ? -17.444 33.580 54.952 1.00 22.70 670 GLU A CA 1
ATOM 5268 C C . GLU A 1 670 ? -16.351 34.367 54.198 1.00 22.70 670 GLU A C 1
ATOM 5270 O O . GLU A 1 670 ? -15.235 34.457 54.702 1.00 22.70 670 GLU A O 1
ATOM 5275 N N . HIS A 1 671 ? -16.724 35.042 53.095 1.00 23.92 671 HIS A N 1
ATOM 5276 C CA . HIS A 1 671 ? -15.929 36.086 52.416 1.00 23.92 671 HIS A CA 1
ATOM 5277 C C . HIS A 1 671 ? -14.560 35.587 51.825 1.00 23.92 671 HIS A C 1
ATOM 5279 O O . HIS A 1 671 ? -14.100 34.490 52.118 1.00 23.92 671 HIS A O 1
ATOM 5285 N N . ASN A 1 672 ? -13.880 36.270 50.891 1.00 24.98 672 ASN A N 1
ATOM 5286 C CA . ASN A 1 672 ? -14.256 37.481 50.162 1.00 24.98 672 ASN A CA 1
ATOM 5287 C C . ASN A 1 672 ? -13.766 37.513 48.693 1.00 24.98 672 ASN A C 1
ATOM 5289 O O . ASN A 1 672 ? -12.927 36.721 48.280 1.00 24.98 672 ASN A O 1
ATOM 5293 N N . GLU A 1 673 ? -14.283 38.501 47.958 1.00 24.94 673 GLU A N 1
ATOM 5294 C CA . GLU A 1 673 ? -13.580 39.348 46.978 1.00 24.94 673 GLU A CA 1
ATOM 5295 C C . GLU A 1 673 ? -12.596 38.748 45.949 1.00 24.94 673 GLU A C 1
ATOM 5297 O O . GLU A 1 673 ? -11.416 38.536 46.198 1.00 24.94 673 GLU A O 1
ATOM 5302 N N . THR A 1 674 ? -13.103 38.730 44.710 1.00 23.12 674 THR A N 1
ATOM 5303 C CA . THR A 1 674 ? -12.579 39.435 43.513 1.00 23.12 674 THR A CA 1
ATOM 5304 C C . THR A 1 674 ? -11.188 39.106 42.949 1.00 23.12 674 THR A C 1
ATOM 5306 O O . THR A 1 674 ? -10.194 39.071 43.654 1.00 23.12 674 THR A O 1
ATOM 5309 N N . THR A 1 675 ? -11.046 38.822 41.645 1.00 21.98 675 THR A N 1
ATOM 5310 C CA . THR A 1 675 ? -11.150 39.728 40.460 1.00 21.98 675 THR A CA 1
ATOM 5311 C C . THR A 1 675 ? -10.020 40.773 40.376 1.00 21.98 675 THR A C 1
ATOM 5313 O O . THR A 1 675 ? -9.530 41.247 41.386 1.00 21.98 675 THR A O 1
ATOM 5316 N N . LEU A 1 676 ? -9.664 41.175 39.142 1.00 22.22 676 LEU A N 1
ATOM 5317 C CA . LEU A 1 676 ? -8.566 42.086 38.756 1.00 22.22 676 LEU A CA 1
ATOM 5318 C C . LEU A 1 676 ? -7.168 41.496 39.071 1.00 22.22 676 LEU A C 1
ATOM 5320 O O . LEU A 1 676 ? -6.745 41.404 40.208 1.00 22.22 676 LEU A O 1
ATOM 5324 N N . SER A 1 677 ? -6.412 40.993 38.088 1.00 22.56 677 SER A N 1
ATOM 5325 C CA . SER A 1 677 ? -5.709 41.746 37.028 1.00 22.56 677 SER A CA 1
ATOM 5326 C C . SER A 1 677 ? -4.690 42.762 37.555 1.00 22.56 677 SER A C 1
ATOM 5328 O O . SER A 1 677 ? -5.018 43.519 38.458 1.00 22.56 677 SER A O 1
ATOM 5330 N N . TYR A 1 678 ? -3.587 42.968 36.825 1.00 23.17 678 TYR A N 1
ATOM 5331 C CA . TYR A 1 678 ? -3.372 44.295 36.237 1.00 23.17 678 TYR A CA 1
ATOM 5332 C C . TYR A 1 678 ? -2.476 44.274 34.988 1.00 23.17 678 TYR A C 1
ATOM 5334 O O . TYR A 1 678 ? -1.700 43.362 34.728 1.00 23.17 678 TYR A O 1
ATOM 5342 N N . ARG A 1 679 ? -2.645 45.353 34.224 1.00 23.48 679 ARG A N 1
ATOM 5343 C CA . ARG A 1 679 ? -1.906 45.854 33.051 1.00 23.48 679 ARG A CA 1
ATOM 5344 C C . ARG A 1 679 ? -0.386 45.578 33.142 1.00 23.48 679 ARG A C 1
ATOM 5346 O O . ARG A 1 679 ? 0.197 45.755 34.204 1.00 23.48 679 ARG A O 1
ATOM 5353 N N . LYS A 1 680 ? 0.332 45.338 32.038 1.00 26.34 680 LYS A N 1
ATOM 5354 C CA . LYS A 1 680 ? 0.553 46.268 30.898 1.00 26.34 680 LYS A CA 1
ATOM 5355 C C . LYS A 1 680 ? 0.926 45.470 29.624 1.00 26.34 680 LYS A C 1
ATOM 5357 O O . LYS A 1 680 ? 1.560 44.439 29.765 1.00 26.34 680 LYS A O 1
ATOM 5362 N N . ARG A 1 681 ? 0.556 45.791 28.370 1.00 23.69 681 ARG A N 1
ATOM 5363 C CA . ARG A 1 681 ? 0.258 47.035 27.596 1.00 23.69 681 ARG A CA 1
ATOM 5364 C C . ARG A 1 681 ? 1.392 47.305 26.586 1.00 23.69 681 ARG A C 1
ATOM 5366 O O . ARG A 1 681 ? 2.501 47.561 27.026 1.00 23.69 681 ARG A O 1
ATOM 5373 N N . ALA A 1 682 ? 1.036 47.413 25.295 1.00 22.12 682 ALA A N 1
ATOM 5374 C CA . ALA A 1 682 ? 1.882 47.805 24.142 1.00 22.12 682 ALA A CA 1
ATOM 5375 C C . ALA A 1 682 ? 2.997 46.792 23.766 1.00 22.12 682 ALA A C 1
ATOM 5377 O O . ALA A 1 682 ? 3.703 46.309 24.635 1.00 22.12 682 ALA A O 1
ATOM 5378 N N . LYS A 1 683 ? 3.091 46.281 22.524 1.00 21.67 683 LYS A N 1
ATOM 5379 C CA . LYS A 1 683 ? 3.306 46.929 21.198 1.00 21.67 683 LYS A CA 1
ATOM 5380 C C . LYS A 1 683 ? 4.712 47.549 21.048 1.00 21.67 683 LYS A C 1
ATOM 5382 O O . LYS A 1 683 ? 5.072 48.352 21.895 1.00 21.67 683 LYS A O 1
ATOM 5387 N N . LEU A 1 684 ? 5.453 47.372 19.943 1.00 22.77 684 LEU A N 1
ATOM 5388 C CA . LEU A 1 684 ? 5.462 46.354 18.860 1.00 22.77 684 LEU A CA 1
ATOM 5389 C C . LEU A 1 684 ? 6.724 46.593 17.985 1.00 22.77 684 LEU A C 1
ATOM 5391 O O . LEU A 1 684 ? 7.211 47.719 17.964 1.00 22.77 684 LEU A O 1
ATOM 5395 N N . ASN A 1 685 ? 7.133 45.600 17.179 1.00 22.75 685 ASN A N 1
ATOM 5396 C CA . ASN A 1 685 ? 8.243 45.601 16.194 1.00 22.75 685 ASN A CA 1
ATOM 5397 C C . ASN A 1 685 ? 9.656 45.430 16.796 1.00 22.75 685 ASN A C 1
ATOM 5399 O O . ASN A 1 685 ? 9.957 46.040 17.812 1.00 22.75 685 ASN A O 1
ATOM 5403 N N . ASN A 1 686 ? 10.499 44.488 16.331 1.00 24.25 686 ASN A N 1
ATOM 5404 C CA . ASN A 1 686 ? 11.004 44.166 14.967 1.00 24.25 686 ASN A CA 1
ATOM 5405 C C . ASN A 1 686 ? 12.055 45.203 14.502 1.00 24.25 686 ASN A C 1
ATOM 5407 O O . ASN A 1 686 ? 11.838 46.395 14.686 1.00 24.25 686 ASN A O 1
ATOM 5411 N N . TRP A 1 687 ? 13.191 44.838 13.886 1.00 20.61 687 TRP A N 1
ATOM 5412 C CA . TRP A 1 687 ? 13.396 43.792 12.861 1.00 20.61 687 TRP A CA 1
ATOM 5413 C C . TRP A 1 687 ? 14.722 42.986 12.977 1.00 20.61 687 TRP A C 1
ATOM 5415 O O . TRP A 1 687 ? 15.595 43.295 13.778 1.00 20.61 687 TRP A O 1
ATOM 5425 N N . ARG A 1 688 ? 14.834 41.955 12.115 1.00 22.53 688 ARG A N 1
ATOM 5426 C CA . ARG A 1 688 ? 16.038 41.196 11.671 1.00 22.53 688 ARG A CA 1
ATOM 5427 C C . ARG A 1 688 ? 17.201 42.128 11.200 1.00 22.53 688 ARG A C 1
ATOM 5429 O O . ARG A 1 688 ? 16.936 43.295 10.936 1.00 22.53 688 ARG A O 1
ATOM 5436 N N . TYR A 1 689 ? 18.465 41.697 11.015 1.00 21.55 689 TYR A N 1
ATOM 5437 C CA . TYR A 1 689 ? 18.937 40.882 9.865 1.00 21.55 689 TYR A CA 1
ATOM 5438 C C . TYR A 1 689 ? 20.402 40.370 9.970 1.00 21.55 689 TYR A C 1
ATOM 5440 O O . TYR A 1 689 ? 21.295 41.165 10.209 1.00 21.55 689 TYR A O 1
ATOM 5448 N N . TYR A 1 690 ? 20.586 39.076 9.641 1.00 21.81 690 TYR A N 1
ATOM 5449 C CA . TYR A 1 690 ? 21.709 38.395 8.939 1.00 21.81 690 TYR A CA 1
ATOM 5450 C C . TYR A 1 690 ? 23.166 38.403 9.489 1.00 21.81 690 TYR A C 1
ATOM 5452 O O . TYR A 1 690 ? 23.682 39.393 9.988 1.00 21.81 690 TYR A O 1
ATOM 5460 N N . SER A 1 691 ? 23.823 37.244 9.323 1.00 23.53 691 SER A N 1
ATOM 5461 C CA . SER A 1 691 ? 25.251 36.902 9.549 1.00 23.53 691 SER A CA 1
ATOM 5462 C C . SER A 1 691 ? 26.148 37.293 8.348 1.00 23.53 691 SER A C 1
ATOM 5464 O O . SER A 1 691 ? 25.586 37.774 7.358 1.00 23.53 691 SER A O 1
ATOM 5466 N N . PRO A 1 692 ? 27.482 37.011 8.315 1.00 41.59 692 PRO A N 1
ATOM 5467 C CA . PRO A 1 692 ? 28.434 36.433 9.308 1.00 41.59 692 PRO A CA 1
ATOM 5468 C C . PRO A 1 692 ? 29.551 37.471 9.690 1.00 41.59 692 PRO A C 1
ATOM 5470 O O . PRO A 1 692 ? 29.314 38.644 9.396 1.00 41.59 692 PRO A O 1
ATOM 5473 N N . PRO A 1 693 ? 30.738 37.163 10.300 1.00 32.66 693 PRO A N 1
ATOM 5474 C CA . PRO A 1 693 ? 31.353 35.874 10.685 1.00 32.66 693 PRO A CA 1
ATOM 5475 C C . PRO A 1 693 ? 31.903 35.766 12.139 1.00 32.66 693 PRO A C 1
ATOM 5477 O O . PRO A 1 693 ? 31.791 36.685 12.938 1.00 32.66 693 PRO A O 1
ATOM 5480 N N . GLU A 1 694 ? 32.490 34.595 12.434 1.00 28.48 694 GLU A N 1
ATOM 5481 C CA . GLU A 1 694 ? 33.602 34.303 13.374 1.00 28.48 694 GLU A CA 1
ATOM 5482 C C . GLU A 1 694 ? 33.713 35.034 14.735 1.00 28.48 694 GLU A C 1
ATOM 5484 O O . GLU A 1 694 ? 34.188 36.161 14.825 1.00 28.48 694 GLU A O 1
ATOM 5489 N N . VAL A 1 695 ? 33.442 34.305 15.831 1.00 25.00 695 VAL A N 1
ATOM 5490 C CA . VAL A 1 695 ? 34.446 33.791 16.806 1.00 25.00 695 VAL A CA 1
ATOM 5491 C C . VAL A 1 695 ? 33.720 33.121 17.988 1.00 25.00 695 VAL A C 1
ATOM 5493 O O . VAL A 1 695 ? 32.719 33.624 18.495 1.00 25.00 695 VAL A O 1
ATOM 5496 N N . LEU A 1 696 ? 34.235 31.976 18.449 1.00 27.81 696 LEU A N 1
ATOM 5497 C CA . LEU A 1 696 ? 33.795 31.291 19.671 1.00 27.81 696 LEU A CA 1
ATOM 5498 C C . LEU A 1 696 ? 34.651 31.751 20.863 1.00 27.81 696 LEU A C 1
ATOM 5500 O O . LEU A 1 696 ? 35.870 31.804 20.732 1.00 27.81 696 LEU A O 1
ATOM 5504 N N . PHE A 1 697 ? 34.060 31.964 22.044 1.00 24.50 697 PHE A N 1
ATOM 5505 C CA . PHE A 1 697 ? 34.833 31.954 23.293 1.00 24.50 697 PHE A CA 1
ATOM 5506 C C . PHE A 1 697 ? 34.100 31.242 24.436 1.00 24.50 697 PHE A C 1
ATOM 5508 O O . PHE A 1 697 ? 33.260 31.812 25.131 1.00 24.50 697 PHE A O 1
ATOM 5515 N N . ILE A 1 698 ? 34.472 29.980 24.658 1.00 28.48 698 ILE A N 1
ATOM 5516 C CA . ILE A 1 698 ? 34.230 29.285 25.924 1.00 28.48 698 ILE A CA 1
ATOM 5517 C C . ILE A 1 698 ? 35.331 29.744 26.883 1.00 28.48 698 ILE A C 1
ATOM 5519 O O . ILE A 1 698 ? 36.470 29.295 26.788 1.00 28.48 698 ILE A O 1
ATOM 5523 N N . ALA A 1 699 ? 35.005 30.647 27.808 1.00 25.61 699 ALA A N 1
ATOM 5524 C CA . ALA A 1 699 ? 35.936 31.121 28.834 1.00 25.61 699 ALA A CA 1
ATOM 5525 C C . ALA A 1 699 ? 35.974 30.173 30.048 1.00 25.61 699 ALA A C 1
ATOM 5527 O O . ALA A 1 699 ? 35.738 30.576 31.189 1.00 25.61 699 ALA A O 1
ATOM 5528 N N . GLY A 1 700 ? 36.278 28.898 29.796 1.00 27.64 700 GLY A N 1
ATOM 5529 C CA . GLY A 1 700 ? 36.656 27.959 30.847 1.00 27.64 700 GLY A CA 1
ATOM 5530 C C . GLY A 1 700 ? 38.014 28.365 31.410 1.00 27.64 700 GLY A C 1
ATOM 5531 O O . GLY A 1 700 ? 39.042 27.939 30.898 1.00 27.64 700 GLY A O 1
ATOM 5532 N N . VAL A 1 701 ? 38.033 29.224 32.435 1.00 23.52 701 VAL A N 1
ATOM 5533 C CA . VAL A 1 701 ? 39.279 29.589 33.126 1.00 23.52 701 VAL A CA 1
ATOM 5534 C C . VAL A 1 701 ? 39.688 28.438 34.037 1.00 23.52 701 VAL A C 1
ATOM 5536 O O . VAL A 1 701 ? 39.367 28.388 35.227 1.00 23.52 701 VAL A O 1
ATOM 5539 N N . THR A 1 702 ? 40.404 27.497 33.444 1.00 32.44 702 THR A N 1
ATOM 5540 C CA . THR A 1 702 ? 41.153 26.440 34.106 1.00 32.44 702 THR A CA 1
ATOM 55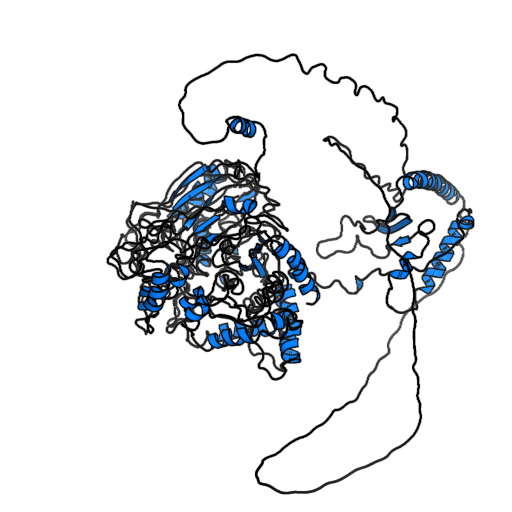41 C C . THR A 1 702 ? 42.418 27.052 34.739 1.00 32.44 702 THR A C 1
ATOM 5543 O O . THR A 1 702 ? 43.473 27.113 34.119 1.00 32.44 702 THR A O 1
ATOM 5546 N N . ILE A 1 703 ? 42.355 27.407 36.034 1.00 32.12 703 ILE A N 1
ATOM 5547 C CA . ILE A 1 703 ? 43.540 27.586 36.915 1.00 32.12 703 ILE A CA 1
ATOM 5548 C C . ILE A 1 703 ? 43.651 26.472 37.996 1.00 32.12 703 ILE A C 1
ATOM 5550 O O . ILE A 1 703 ? 43.461 26.702 39.180 1.00 32.12 703 ILE A O 1
ATOM 5554 N N . HIS A 1 704 ? 43.719 25.174 37.682 1.00 41.91 704 HIS A N 1
ATOM 5555 C CA . HIS A 1 704 ? 42.790 24.485 36.774 1.00 41.91 704 HIS A CA 1
ATOM 5556 C C . HIS A 1 704 ? 41.302 24.557 37.223 1.00 41.91 704 HIS A C 1
ATOM 5558 O O . HIS A 1 704 ? 40.442 23.848 36.715 1.00 41.91 704 HIS A O 1
ATOM 5564 N N . ARG A 1 705 ? 40.963 25.518 38.103 1.00 37.97 705 ARG A N 1
ATOM 5565 C CA . ARG A 1 705 ? 39.612 26.010 38.405 1.00 37.97 705 ARG A CA 1
ATOM 5566 C C . ARG A 1 705 ? 39.631 27.545 38.553 1.00 37.97 705 ARG A C 1
ATOM 5568 O O . ARG A 1 705 ? 40.435 28.050 39.322 1.00 37.97 705 ARG A O 1
ATOM 5575 N N . ARG A 1 706 ? 38.655 28.244 37.955 1.00 28.45 706 ARG A N 1
ATOM 5576 C CA . ARG A 1 706 ? 38.171 29.607 38.295 1.00 28.45 706 ARG A CA 1
ATOM 5577 C C . ARG A 1 706 ? 39.147 30.795 38.054 1.00 28.45 706 ARG A C 1
ATOM 5579 O O . ARG A 1 706 ? 40.128 30.933 38.774 1.00 28.45 706 ARG A O 1
ATOM 5586 N N . ARG A 1 707 ? 38.750 31.759 37.191 1.00 25.73 707 ARG A N 1
ATOM 5587 C CA . ARG A 1 707 ? 38.373 33.174 37.523 1.00 25.73 707 ARG A CA 1
ATOM 5588 C C . ARG A 1 707 ? 38.399 34.192 36.343 1.00 25.73 707 ARG A C 1
ATOM 5590 O O . ARG A 1 707 ? 39.436 34.716 35.974 1.00 25.73 707 ARG A O 1
ATOM 5597 N N . LEU A 1 708 ? 37.199 34.514 35.844 1.00 23.30 708 LEU A N 1
ATOM 5598 C CA . LEU A 1 708 ? 36.579 35.862 35.805 1.00 23.30 708 LEU A CA 1
ATOM 5599 C C . LEU A 1 708 ? 37.213 37.092 35.083 1.00 23.30 708 LEU A C 1
ATOM 5601 O O . LEU A 1 708 ? 37.991 37.835 35.662 1.00 23.30 708 LEU A O 1
ATOM 5605 N N . LEU A 1 709 ? 36.647 37.381 33.895 1.00 25.08 709 LEU A N 1
ATOM 5606 C CA . LEU A 1 709 ? 35.768 38.536 33.541 1.00 25.08 709 LEU A CA 1
ATOM 5607 C C . LEU A 1 709 ? 36.224 40.026 33.592 1.00 25.08 709 LEU A C 1
ATOM 5609 O O . LEU A 1 709 ? 36.953 40.490 34.453 1.00 25.08 709 LEU A O 1
ATOM 5613 N N . PHE A 1 710 ? 35.536 40.778 32.718 1.00 25.36 710 PHE A N 1
ATOM 5614 C CA . PHE A 1 710 ? 35.150 42.200 32.778 1.00 25.36 710 PHE A CA 1
ATOM 5615 C C . PHE A 1 710 ? 36.142 43.296 32.338 1.00 25.36 710 PHE A C 1
ATOM 5617 O O . PHE A 1 710 ? 36.674 44.050 33.145 1.00 25.36 710 PHE A O 1
ATOM 5624 N N . ILE A 1 711 ? 36.194 43.525 31.017 1.00 24.27 711 ILE A N 1
ATOM 5625 C CA . ILE A 1 711 ? 36.201 44.893 30.460 1.00 24.27 711 ILE A CA 1
ATOM 5626 C C . ILE A 1 711 ? 35.091 45.007 29.404 1.00 24.27 711 ILE A C 1
ATOM 5628 O O . ILE A 1 711 ? 35.314 44.831 28.207 1.00 24.27 711 ILE A O 1
ATOM 5632 N N . TRP A 1 712 ? 33.878 45.334 29.849 1.00 25.55 712 TRP A N 1
ATOM 5633 C CA . TRP A 1 712 ? 32.842 45.903 28.983 1.00 25.55 712 TRP A CA 1
ATOM 5634 C C . TRP A 1 712 ? 32.913 47.423 29.161 1.00 25.55 712 TRP A C 1
ATOM 5636 O O . TRP A 1 712 ? 32.308 47.916 30.100 1.00 25.55 712 TRP A O 1
ATOM 5646 N N . TRP A 1 713 ? 33.692 48.163 28.349 1.00 27.47 713 TRP A N 1
ATOM 5647 C CA . TRP A 1 713 ? 33.602 49.647 28.296 1.00 27.47 713 TRP A CA 1
ATOM 5648 C C . TRP A 1 713 ? 34.314 50.356 27.124 1.00 27.47 713 TRP A C 1
ATOM 5650 O O . TRP A 1 713 ? 34.016 51.520 26.852 1.00 27.47 713 TRP A O 1
ATOM 5660 N N . VAL A 1 714 ? 35.224 49.707 26.388 1.00 26.16 714 VAL A N 1
ATOM 5661 C CA . VAL A 1 714 ? 35.887 50.352 25.237 1.00 26.16 714 VAL A CA 1
ATOM 5662 C C . VAL A 1 714 ? 34.960 50.335 24.011 1.00 26.16 714 VAL A C 1
ATOM 5664 O O . VAL A 1 714 ? 34.786 49.305 23.372 1.00 26.16 714 VAL A O 1
ATOM 5667 N N . LEU A 1 715 ? 34.419 51.517 23.678 1.00 25.50 715 LEU A N 1
ATOM 5668 C CA . LEU A 1 715 ? 33.679 51.872 22.448 1.00 25.50 715 LEU A CA 1
ATOM 5669 C C . LEU A 1 715 ? 32.169 51.549 22.356 1.00 25.50 715 LEU A C 1
ATOM 5671 O O . LEU A 1 715 ? 31.675 51.102 21.327 1.00 25.50 715 LEU A O 1
ATOM 5675 N N . VAL A 1 716 ? 31.391 52.040 23.329 1.00 28.77 716 VAL A N 1
ATOM 5676 C CA . VAL A 1 716 ? 30.030 52.573 23.041 1.00 28.77 716 VAL A CA 1
ATOM 5677 C C . VAL A 1 716 ? 30.096 53.916 22.271 1.00 28.77 716 VAL A C 1
ATOM 5679 O O . VAL A 1 716 ? 29.096 54.410 21.761 1.00 28.77 716 VAL A O 1
ATOM 5682 N N . PHE A 1 717 ? 31.290 54.508 22.139 1.00 26.84 717 PHE A N 1
ATOM 5683 C CA . PHE A 1 717 ? 31.505 55.849 21.581 1.00 26.84 717 PHE A CA 1
ATOM 5684 C C . PHE A 1 717 ? 31.881 55.911 20.088 1.00 26.84 717 PHE A C 1
ATOM 5686 O O . PHE A 1 717 ? 32.075 57.005 19.563 1.00 26.84 717 PHE A O 1
ATOM 5693 N N . ALA A 1 718 ? 31.938 54.779 19.373 1.00 26.47 718 ALA A N 1
ATOM 5694 C CA . ALA A 1 718 ? 32.226 54.726 17.930 1.00 26.47 718 ALA A CA 1
ATOM 5695 C C . ALA A 1 718 ? 31.006 55.072 17.039 1.00 26.47 718 ALA A C 1
ATOM 5697 O O . ALA A 1 718 ? 30.723 54.402 16.053 1.00 26.47 718 ALA A O 1
ATOM 5698 N N . ILE A 1 719 ? 30.334 56.175 17.386 1.00 25.08 719 ILE A N 1
ATOM 5699 C CA . ILE A 1 719 ? 29.558 57.043 16.488 1.00 25.08 719 ILE A CA 1
ATOM 5700 C C . ILE A 1 719 ? 28.343 56.393 15.793 1.00 25.08 719 ILE A C 1
ATOM 5702 O O . ILE A 1 719 ? 28.401 55.865 14.684 1.00 25.08 719 ILE A O 1
ATOM 5706 N N . CYS A 1 720 ? 27.167 56.638 16.374 1.00 24.95 720 CYS A N 1
ATOM 5707 C CA . CYS A 1 720 ? 25.929 56.726 15.605 1.00 24.95 720 CYS A CA 1
ATOM 5708 C C . CYS A 1 720 ? 26.048 57.844 14.553 1.00 24.95 720 CYS A C 1
ATOM 5710 O O . CYS A 1 720 ? 26.146 59.012 14.934 1.00 24.95 720 CYS A O 1
ATOM 5712 N N . TYR A 1 721 ? 25.944 57.541 13.253 1.00 23.12 721 TYR A N 1
ATOM 5713 C CA . TYR A 1 721 ? 25.667 58.582 12.256 1.00 23.12 721 TYR A CA 1
ATOM 5714 C C . TYR A 1 721 ? 24.730 58.137 11.126 1.00 23.12 721 TYR A C 1
ATOM 5716 O O . TYR A 1 721 ? 24.921 57.115 10.480 1.00 23.12 721 TYR A O 1
ATOM 5724 N N . SER A 1 722 ? 23.756 59.003 10.841 1.00 26.38 722 SER A N 1
ATOM 5725 C CA . SER A 1 722 ? 22.917 59.015 9.638 1.00 26.38 722 SER A CA 1
ATOM 5726 C C . SER A 1 722 ? 21.920 57.864 9.411 1.00 26.38 722 SER A C 1
ATOM 5728 O O . SER A 1 722 ? 21.963 57.157 8.405 1.00 26.38 722 SER A O 1
ATOM 5730 N N . TRP A 1 723 ? 20.828 57.881 10.183 1.00 24.30 723 TRP A N 1
ATOM 5731 C CA . TRP A 1 723 ? 19.495 57.521 9.655 1.00 24.30 723 TRP A CA 1
ATOM 5732 C C . TRP A 1 723 ? 18.941 58.648 8.738 1.00 24.30 723 TRP A C 1
ATOM 5734 O O . TRP A 1 723 ? 17.754 58.965 8.754 1.00 24.30 723 TRP A O 1
ATOM 5744 N N . THR A 1 724 ? 19.809 59.301 7.948 1.00 27.17 724 THR A N 1
ATOM 5745 C CA . THR A 1 724 ? 19.539 60.615 7.328 1.00 27.17 724 THR A CA 1
ATOM 5746 C C . THR A 1 724 ? 19.742 60.639 5.805 1.00 27.17 724 THR A C 1
ATOM 5748 O O . THR A 1 724 ? 19.412 61.635 5.164 1.00 27.17 724 THR A O 1
ATOM 5751 N N . VAL A 1 725 ? 20.165 59.537 5.166 1.00 28.66 725 VAL A N 1
ATOM 5752 C CA . VAL A 1 725 ? 20.136 59.390 3.686 1.00 28.66 725 VAL A CA 1
ATOM 5753 C C . VAL A 1 725 ? 18.854 58.686 3.229 1.00 28.66 725 VAL A C 1
ATOM 5755 O O . VAL A 1 725 ? 18.839 57.708 2.485 1.00 28.66 725 VAL A O 1
ATOM 5758 N N . CYS A 1 726 ? 17.725 59.216 3.687 1.00 27.72 726 CYS A N 1
ATOM 5759 C CA . CYS A 1 726 ? 16.415 58.810 3.206 1.00 27.72 726 CYS A CA 1
ATOM 5760 C C . CYS A 1 726 ? 16.203 59.275 1.745 1.00 27.72 726 CYS A C 1
ATOM 5762 O O . CYS A 1 726 ? 16.642 60.358 1.353 1.00 27.72 726 CYS A O 1
ATOM 5764 N N . ARG A 1 727 ? 15.424 58.514 0.963 1.00 29.31 727 ARG A N 1
ATOM 5765 C CA . ARG A 1 727 ? 14.634 58.978 -0.208 1.00 29.31 727 ARG A CA 1
ATOM 5766 C C . ARG A 1 727 ? 15.346 59.566 -1.449 1.00 29.31 727 ARG A C 1
ATOM 5768 O O . ARG A 1 727 ? 14.669 59.727 -2.461 1.00 29.31 727 ARG A O 1
ATOM 5775 N N . ARG A 1 728 ? 16.650 59.876 -1.454 1.00 28.66 728 ARG A N 1
ATOM 5776 C CA . ARG A 1 728 ? 17.265 60.669 -2.553 1.00 28.66 728 ARG A CA 1
ATOM 5777 C C . ARG A 1 728 ? 17.555 59.952 -3.883 1.00 28.66 728 ARG A C 1
ATOM 5779 O O . ARG A 1 728 ? 17.733 60.656 -4.871 1.00 28.66 728 ARG A O 1
ATOM 5786 N N . LEU A 1 729 ? 17.538 58.615 -3.961 1.00 29.81 729 LEU A N 1
ATOM 5787 C CA . LEU A 1 729 ? 17.717 57.885 -5.238 1.00 29.81 729 LEU A CA 1
ATOM 5788 C C . LEU A 1 729 ? 16.441 57.240 -5.814 1.00 29.81 729 LEU A C 1
ATOM 5790 O O . LEU A 1 729 ? 16.492 56.595 -6.857 1.00 29.81 729 LEU A O 1
ATOM 5794 N N . ALA A 1 730 ? 15.276 57.466 -5.203 1.00 32.06 730 ALA A N 1
ATOM 5795 C CA . ALA A 1 730 ? 13.999 56.868 -5.608 1.00 32.06 730 ALA A CA 1
ATOM 5796 C C . ALA A 1 730 ? 13.373 57.489 -6.886 1.00 32.06 730 ALA A C 1
ATOM 5798 O O . ALA A 1 730 ? 12.153 57.649 -6.946 1.00 32.06 730 ALA A O 1
ATOM 5799 N N . LYS A 1 731 ? 14.178 57.958 -7.863 1.00 29.50 731 LYS A N 1
ATOM 5800 C CA . LYS A 1 731 ? 13.653 58.833 -8.937 1.00 29.50 731 LYS A CA 1
ATOM 5801 C C . LYS A 1 731 ? 14.454 59.013 -10.245 1.00 29.50 731 LYS A C 1
ATOM 5803 O O . LYS A 1 731 ? 14.201 60.009 -10.919 1.00 29.50 731 LYS A O 1
ATOM 5808 N N . ARG A 1 732 ? 15.426 58.156 -10.620 1.00 27.91 732 ARG A N 1
ATOM 5809 C CA . ARG A 1 732 ? 16.326 58.496 -11.760 1.00 27.91 732 ARG A CA 1
ATOM 5810 C C . ARG A 1 732 ? 16.708 57.452 -12.820 1.00 27.91 732 ARG A C 1
ATOM 5812 O O . ARG A 1 732 ? 17.444 57.829 -13.722 1.00 27.91 732 ARG A O 1
ATOM 5819 N N . LEU A 1 733 ? 16.206 56.214 -12.782 1.00 31.89 733 LEU A N 1
ATOM 5820 C CA . LEU A 1 733 ? 16.429 55.223 -13.856 1.00 31.89 733 LEU A CA 1
ATOM 5821 C C . LEU A 1 733 ? 15.121 54.539 -14.290 1.00 31.89 733 LEU A C 1
ATOM 5823 O O . LEU A 1 733 ? 14.930 53.337 -14.157 1.00 31.89 733 LEU A O 1
ATOM 5827 N N . THR A 1 734 ? 14.202 55.352 -14.805 1.00 35.06 734 THR A N 1
ATOM 5828 C CA . THR A 1 734 ? 13.075 54.921 -15.648 1.00 35.06 734 THR A CA 1
ATOM 5829 C C . THR A 1 734 ? 13.503 54.936 -17.116 1.00 35.06 734 THR A C 1
ATOM 5831 O O . THR A 1 734 ? 14.061 55.947 -17.543 1.00 35.06 734 THR A O 1
ATOM 5834 N N . GLY A 1 735 ? 13.177 53.913 -17.916 1.00 25.02 735 GLY A N 1
ATOM 5835 C CA . GLY A 1 735 ? 13.388 53.998 -19.368 1.00 25.02 735 GLY A CA 1
ATOM 5836 C C . GLY A 1 735 ? 12.990 52.765 -20.188 1.00 25.02 735 GLY A C 1
ATOM 5837 O O . GLY A 1 735 ? 13.755 51.816 -20.222 1.00 25.02 735 GLY A O 1
ATOM 5838 N N . HIS A 1 736 ? 11.865 52.886 -20.914 1.00 29.05 736 HIS A N 1
ATOM 5839 C CA . HIS A 1 736 ? 11.471 52.172 -22.153 1.00 29.05 736 HIS A CA 1
ATOM 5840 C C . HIS A 1 736 ? 11.354 50.618 -22.142 1.00 29.05 736 HIS A C 1
ATOM 5842 O O . HIS A 1 736 ? 12.121 49.926 -21.492 1.00 29.05 736 HIS A O 1
ATOM 5848 N N . GLY A 1 737 ? 10.426 49.982 -22.877 1.00 26.66 737 GLY A N 1
ATOM 5849 C CA . GLY A 1 737 ? 9.233 50.491 -23.582 1.00 26.66 737 GLY A CA 1
ATOM 5850 C C . GLY A 1 737 ? 8.798 49.634 -24.793 1.00 26.66 737 GLY A C 1
ATOM 5851 O O . GLY A 1 737 ? 9.666 49.093 -25.463 1.00 26.66 737 GLY A O 1
ATOM 5852 N N . LEU A 1 738 ? 7.485 49.637 -25.116 1.00 25.70 738 LEU A N 1
ATOM 5853 C CA . LEU A 1 738 ? 6.845 49.172 -26.383 1.00 25.70 738 LEU A CA 1
ATOM 5854 C C . LEU A 1 738 ? 6.835 47.637 -26.662 1.00 25.70 738 LEU A C 1
ATOM 5856 O O . LEU A 1 738 ? 7.731 46.934 -26.221 1.00 25.70 738 LEU A O 1
ATOM 5860 N N . CYS A 1 739 ? 5.898 47.039 -27.428 1.00 24.66 739 CYS A N 1
ATOM 5861 C CA . CYS A 1 739 ? 4.442 47.276 -27.590 1.00 24.66 739 CYS A CA 1
ATOM 5862 C C . CYS A 1 739 ? 3.727 46.080 -28.296 1.00 24.66 739 CYS A C 1
ATOM 5864 O O . CYS A 1 739 ? 4.314 45.494 -29.192 1.00 24.66 739 CYS A O 1
ATOM 5866 N N . GLN A 1 740 ? 2.477 45.775 -27.890 1.00 24.92 740 GLN A N 1
ATOM 5867 C CA . GLN A 1 740 ? 1.212 45.579 -28.671 1.00 24.92 740 GLN A CA 1
ATOM 5868 C C . GLN A 1 740 ? 1.197 44.991 -30.126 1.00 24.92 740 GLN A C 1
ATOM 5870 O O . GLN A 1 740 ? 2.122 45.225 -30.886 1.00 24.92 740 GLN A O 1
ATOM 5875 N N . VAL A 1 741 ? 0.141 44.322 -30.658 1.00 24.81 741 VAL A N 1
ATOM 5876 C CA . VAL A 1 741 ? -1.234 43.958 -30.187 1.00 24.81 741 VAL A CA 1
ATOM 5877 C C . VAL A 1 741 ? -1.865 42.824 -31.042 1.00 24.81 741 VAL A C 1
ATOM 5879 O O . VAL A 1 741 ? -1.488 42.657 -32.197 1.00 24.81 741 VAL A O 1
ATOM 5882 N N . GLY A 1 742 ? -2.899 42.130 -30.530 1.00 23.52 742 GLY A N 1
ATOM 5883 C CA . GLY A 1 742 ? -3.866 41.323 -31.314 1.00 23.52 742 GLY A CA 1
ATOM 5884 C C . GLY A 1 742 ? -4.992 40.743 -30.429 1.00 23.52 742 GLY A C 1
ATOM 5885 O O . GLY A 1 742 ? -4.684 40.225 -29.362 1.00 23.52 742 GLY A O 1
ATOM 5886 N N . ASN A 1 743 ? -6.278 40.867 -30.803 1.00 23.52 743 ASN A N 1
ATOM 5887 C CA . ASN A 1 743 ? -7.437 40.676 -29.894 1.00 23.52 743 ASN A CA 1
ATOM 5888 C C . ASN A 1 743 ? -8.652 39.964 -30.531 1.00 23.52 743 ASN A C 1
ATOM 5890 O O . ASN A 1 743 ? -8.984 40.305 -31.659 1.00 23.52 743 ASN A O 1
ATOM 5894 N N . THR A 1 744 ? -9.350 39.119 -29.743 1.00 24.42 744 THR A N 1
ATOM 5895 C CA . THR A 1 744 ? -10.833 38.978 -29.529 1.00 24.42 744 THR A CA 1
ATOM 5896 C C . THR A 1 744 ? -11.073 37.711 -28.661 1.00 24.42 744 THR A C 1
ATOM 5898 O O . THR A 1 744 ? -10.519 36.681 -29.024 1.00 24.42 744 THR A O 1
ATOM 5901 N N . THR A 1 745 ? -11.704 37.629 -27.468 1.00 26.08 745 THR A N 1
ATOM 5902 C CA . THR A 1 745 ? -12.953 38.168 -26.838 1.00 26.08 745 THR A CA 1
ATOM 5903 C C . THR A 1 745 ? -14.248 37.523 -27.369 1.00 26.08 745 THR A C 1
ATOM 5905 O O . THR A 1 745 ? -14.407 37.508 -28.581 1.00 26.08 745 THR A O 1
ATOM 5908 N N . LEU A 1 746 ? -15.237 37.034 -26.590 1.00 27.05 746 LEU A N 1
ATOM 5909 C CA . LEU A 1 746 ? -15.572 37.062 -25.137 1.00 27.05 746 LEU A CA 1
ATOM 5910 C C . LEU A 1 746 ? -16.063 35.658 -24.658 1.00 27.05 746 LEU A C 1
ATOM 5912 O O . LEU A 1 746 ? -16.332 34.808 -25.495 1.00 27.05 746 LEU A O 1
ATOM 5916 N N . GLY A 1 747 ? -16.275 35.347 -23.366 1.00 23.81 747 GLY A N 1
ATOM 5917 C CA . GLY A 1 747 ? -15.904 36.064 -22.133 1.00 23.81 747 GLY A CA 1
ATOM 5918 C C . GLY A 1 747 ? -16.913 35.963 -20.963 1.00 23.81 747 GLY A C 1
ATOM 5919 O O . GLY A 1 747 ? -18.099 36.215 -21.132 1.00 23.81 747 GLY A O 1
ATOM 5920 N N . SER A 1 748 ? -16.406 35.693 -19.752 1.00 25.20 748 SER A N 1
ATOM 5921 C CA . SER A 1 748 ? -17.032 35.954 -18.436 1.00 25.20 748 SER A CA 1
ATOM 5922 C C . SER A 1 748 ? -15.942 35.841 -17.355 1.00 25.20 748 SER A C 1
ATOM 5924 O O . SER A 1 748 ? -15.120 34.938 -17.443 1.00 25.20 748 SER A O 1
ATOM 5926 N N . GLY A 1 749 ? -15.832 36.652 -16.304 1.00 28.27 749 GLY A N 1
ATOM 5927 C CA . GLY A 1 749 ? -16.629 37.803 -15.866 1.00 28.27 749 GLY A CA 1
ATOM 5928 C C . GLY A 1 749 ? -15.959 38.505 -14.669 1.00 28.27 749 GLY A C 1
ATOM 5929 O O . GLY A 1 749 ? -16.634 38.948 -13.748 1.00 28.27 749 GLY A O 1
ATOM 5930 N N . LEU A 1 750 ? -14.619 38.544 -14.648 1.00 28.20 750 LEU A N 1
ATOM 5931 C CA . LEU A 1 750 ? -13.782 39.145 -13.599 1.00 28.20 750 LEU A CA 1
ATOM 5932 C C . LEU A 1 750 ? -12.674 40.004 -14.247 1.00 28.20 750 LEU A C 1
ATOM 5934 O O . LEU A 1 750 ? -12.200 39.656 -15.329 1.00 28.20 750 LEU A O 1
ATOM 5938 N N . PRO A 1 751 ? -12.264 41.132 -13.635 1.00 30.03 751 PRO A N 1
ATOM 5939 C CA . PRO A 1 751 ? -11.508 42.166 -14.341 1.00 30.03 751 PRO A CA 1
ATOM 5940 C C . PRO A 1 751 ? -9.997 41.869 -14.472 1.00 30.03 751 PRO A C 1
ATOM 5942 O O . PRO A 1 751 ? -9.394 41.257 -13.583 1.00 30.03 751 PRO A O 1
ATOM 5945 N N . PRO A 1 752 ? -9.340 42.361 -15.544 1.00 27.38 752 PRO A N 1
ATOM 5946 C CA . PRO A 1 752 ? -8.020 41.890 -15.987 1.00 27.38 752 PRO A CA 1
ATOM 5947 C C . PRO A 1 752 ? -6.822 42.276 -15.096 1.00 27.38 752 PRO A C 1
ATOM 5949 O O . PRO A 1 752 ? -5.700 41.866 -15.377 1.00 27.38 752 PRO A O 1
ATOM 5952 N N . TYR A 1 753 ? -7.016 43.014 -13.998 1.00 30.25 753 TYR A N 1
ATOM 5953 C CA . TYR A 1 753 ? -5.920 43.426 -13.107 1.00 30.25 753 TYR A CA 1
ATOM 5954 C C . TYR A 1 753 ? -5.481 42.365 -12.078 1.00 30.25 753 TYR A C 1
ATOM 5956 O O . TYR A 1 753 ? -4.456 42.551 -11.422 1.00 30.25 753 TYR A O 1
ATOM 5964 N N . ARG A 1 754 ? -6.183 41.226 -11.941 1.00 31.48 754 ARG A N 1
ATOM 5965 C CA . ARG A 1 754 ? -5.697 40.100 -11.106 1.00 31.48 754 ARG A CA 1
ATOM 5966 C C . ARG A 1 754 ? -4.650 39.212 -11.792 1.00 31.48 754 ARG A C 1
ATOM 5968 O O . ARG A 1 754 ? -3.861 38.590 -11.089 1.00 31.48 754 ARG A O 1
ATOM 5975 N N . LEU A 1 755 ? -4.593 39.188 -13.126 1.00 34.62 755 LEU A N 1
ATOM 5976 C CA . LEU A 1 755 ? -3.695 38.303 -13.888 1.00 34.62 755 LEU A CA 1
ATOM 5977 C C . LEU A 1 755 ? -2.219 38.741 -13.903 1.00 34.62 755 LEU A C 1
ATOM 5979 O O . LEU A 1 755 ? -1.358 37.935 -14.228 1.00 34.62 755 LEU A O 1
ATOM 5983 N N . ILE A 1 756 ? -1.911 39.978 -13.499 1.00 30.48 756 ILE A N 1
ATOM 5984 C CA . ILE A 1 756 ? -0.527 40.480 -13.386 1.00 30.48 756 ILE A CA 1
ATOM 5985 C C . ILE A 1 756 ? -0.021 40.433 -11.930 1.00 30.48 756 ILE A C 1
ATOM 5987 O O . ILE A 1 756 ? 1.179 40.327 -11.690 1.00 30.48 756 ILE A O 1
ATOM 5991 N N . LEU A 1 757 ? -0.917 40.431 -10.934 1.00 28.48 757 LEU A N 1
ATOM 5992 C CA . LEU A 1 757 ? -0.526 40.464 -9.516 1.00 28.48 757 LEU A CA 1
ATOM 5993 C C . LEU A 1 757 ? 0.036 39.123 -9.001 1.00 28.48 757 LEU A C 1
ATOM 5995 O O . LEU A 1 757 ? 0.818 39.113 -8.054 1.00 28.48 757 LEU A O 1
ATOM 5999 N N . LEU A 1 758 ? -0.310 38.004 -9.648 1.00 34.19 758 LEU A N 1
ATOM 6000 C CA . LEU A 1 758 ? 0.265 36.680 -9.361 1.00 34.19 758 LEU A CA 1
ATOM 6001 C C . LEU A 1 758 ? 1.666 36.472 -9.967 1.00 34.19 758 LEU A C 1
ATOM 6003 O O . LEU A 1 758 ? 2.364 35.557 -9.550 1.00 34.19 758 LEU A O 1
ATOM 6007 N N . ALA A 1 759 ? 2.103 37.323 -10.903 1.00 30.89 759 ALA A N 1
ATOM 6008 C CA . ALA A 1 759 ? 3.409 37.201 -11.558 1.00 30.89 759 ALA A CA 1
ATOM 6009 C C . ALA A 1 759 ? 4.560 37.906 -10.806 1.00 30.89 759 ALA A C 1
ATOM 6011 O O . ALA A 1 759 ? 5.721 37.723 -11.159 1.00 30.89 759 ALA A O 1
ATOM 6012 N N . LEU A 1 760 ? 4.256 38.731 -9.792 1.00 27.69 760 LEU A N 1
ATOM 6013 C CA . LEU A 1 760 ? 5.248 39.540 -9.057 1.00 27.69 760 LEU A CA 1
ATOM 6014 C C . LEU A 1 760 ? 5.120 39.481 -7.523 1.00 27.69 760 LEU A C 1
ATOM 6016 O O . LEU A 1 760 ? 5.865 40.158 -6.815 1.00 27.69 760 LEU A O 1
ATOM 6020 N N . LEU A 1 761 ? 4.230 38.641 -6.989 1.00 28.08 761 LEU A N 1
ATOM 6021 C CA . LEU A 1 761 ? 4.234 38.247 -5.579 1.00 28.08 761 LEU A CA 1
ATOM 6022 C C . LEU A 1 761 ? 4.667 36.784 -5.491 1.00 28.08 761 LEU A C 1
ATOM 6024 O O . LEU A 1 761 ? 3.849 35.881 -5.637 1.00 28.08 761 LEU A O 1
ATOM 6028 N N . GLY A 1 762 ? 5.969 36.573 -5.276 1.00 32.28 762 GLY A N 1
ATOM 6029 C CA . GLY A 1 762 ? 6.619 35.260 -5.243 1.00 32.28 762 GLY A CA 1
ATOM 6030 C C . GLY A 1 762 ? 6.217 34.399 -4.045 1.00 32.28 762 GLY A C 1
ATOM 6031 O O . GLY A 1 762 ? 7.035 34.135 -3.164 1.00 32.28 762 GLY A O 1
ATOM 6032 N N . VAL A 1 763 ? 4.965 33.942 -4.025 1.00 29.86 763 VAL A N 1
ATOM 6033 C CA . VAL A 1 763 ? 4.495 32.861 -3.156 1.00 29.86 763 VAL A CA 1
ATOM 6034 C C . VAL A 1 763 ? 5.075 31.559 -3.698 1.00 29.86 763 VAL A C 1
ATOM 6036 O O . VAL A 1 763 ? 4.394 30.819 -4.407 1.00 29.86 763 VAL A O 1
ATOM 6039 N N . ARG A 1 764 ? 6.344 31.289 -3.361 1.00 27.72 764 ARG A N 1
ATOM 6040 C CA . ARG A 1 764 ? 6.893 29.939 -3.490 1.00 27.72 764 ARG A CA 1
ATOM 6041 C C . ARG A 1 764 ? 5.958 28.989 -2.756 1.00 27.72 764 ARG A C 1
ATOM 6043 O O . ARG A 1 764 ? 5.661 29.170 -1.574 1.00 27.72 764 ARG A O 1
ATOM 6050 N N . SER A 1 765 ? 5.514 27.986 -3.483 1.00 33.78 765 SER A N 1
ATOM 6051 C CA . SER A 1 765 ? 4.876 26.803 -2.943 1.00 33.78 765 SER A CA 1
ATOM 6052 C C . SER A 1 765 ? 5.797 26.067 -1.962 1.00 33.78 765 SER A C 1
ATOM 6054 O O . SER A 1 765 ? 7.009 26.317 -1.960 1.00 33.78 765 SER A O 1
ATOM 6056 N N . PRO A 1 766 ? 5.280 25.096 -1.190 1.00 40.91 766 PRO A N 1
ATOM 6057 C CA . PRO A 1 766 ? 6.093 24.032 -0.609 1.00 40.91 766 PRO A CA 1
ATOM 6058 C C . PRO A 1 766 ? 6.780 23.176 -1.705 1.00 40.91 766 PRO A C 1
ATOM 6060 O O . PRO A 1 766 ? 6.369 22.050 -1.961 1.00 40.91 766 PRO A O 1
ATOM 6063 N N . ASN A 1 767 ? 7.851 23.736 -2.301 1.00 50.81 767 ASN A N 1
ATOM 6064 C CA . ASN A 1 767 ? 8.802 23.181 -3.290 1.00 50.81 767 ASN A CA 1
ATOM 6065 C C . ASN A 1 767 ? 8.249 23.042 -4.772 1.00 50.81 767 ASN A C 1
ATOM 6067 O O . ASN A 1 767 ? 7.304 22.281 -4.890 1.00 50.81 767 ASN A O 1
ATOM 6071 N N . PRO A 1 768 ? 8.791 23.716 -5.863 1.00 55.47 768 PRO A N 1
ATOM 6072 C CA . PRO A 1 768 ? 8.207 23.871 -7.270 1.00 55.47 768 PRO A CA 1
ATOM 6073 C C . PRO A 1 768 ? 8.515 22.920 -8.506 1.00 55.47 768 PRO A C 1
ATOM 6075 O O . PRO A 1 768 ? 9.610 22.436 -8.673 1.00 55.47 768 PRO A O 1
ATOM 6078 N N . MET A 1 769 ? 7.615 22.729 -9.498 1.00 72.50 769 MET A N 1
ATOM 6079 C CA . MET A 1 769 ? 7.343 21.385 -10.118 1.00 72.50 769 MET A CA 1
ATOM 6080 C C . MET A 1 769 ? 8.161 20.859 -11.329 1.00 72.50 769 MET A C 1
ATOM 6082 O O . MET A 1 769 ? 8.304 21.596 -12.305 1.00 72.50 769 MET A O 1
ATOM 6086 N N . LYS A 1 770 ? 8.518 19.540 -11.370 1.00 84.00 770 LYS A N 1
ATOM 6087 C CA . LYS A 1 770 ? 8.970 18.830 -12.610 1.00 84.00 770 LYS A CA 1
ATOM 6088 C C . LYS A 1 770 ? 8.947 17.266 -12.636 1.00 84.00 770 LYS A C 1
ATOM 6090 O O . LYS A 1 770 ? 9.834 16.598 -12.118 1.00 84.00 770 LYS A O 1
ATOM 6095 N N . VAL A 1 771 ? 8.016 16.653 -13.380 1.00 86.94 771 VAL A N 1
ATOM 6096 C CA . VAL A 1 771 ? 8.156 15.250 -13.860 1.00 86.94 771 VAL A CA 1
ATOM 6097 C C . VAL A 1 771 ? 9.204 15.197 -14.985 1.00 86.94 771 VAL A C 1
ATOM 6099 O O . VAL A 1 771 ? 9.209 16.076 -15.840 1.00 86.94 771 VAL A O 1
ATOM 6102 N N . ILE A 1 772 ? 10.110 14.217 -14.975 1.00 79.50 772 ILE A N 1
ATOM 6103 C CA . ILE A 1 772 ? 11.216 14.054 -15.937 1.00 79.50 772 ILE A CA 1
ATOM 6104 C C . ILE A 1 772 ? 10.869 13.081 -17.068 1.00 79.50 772 ILE A C 1
ATOM 6106 O O . ILE A 1 772 ? 11.213 13.352 -18.213 1.00 79.50 772 ILE A O 1
ATOM 6110 N N . GLU A 1 773 ? 10.218 11.957 -16.776 1.00 82.50 773 GLU A N 1
ATOM 6111 C CA . GLU A 1 773 ? 9.822 10.980 -17.798 1.00 82.50 773 GLU A CA 1
ATOM 6112 C C . GLU A 1 773 ? 8.555 10.242 -17.347 1.00 82.50 773 GLU A C 1
ATOM 6114 O O . GLU A 1 773 ? 8.260 10.177 -16.158 1.00 82.50 773 GLU A O 1
ATOM 6119 N N . VAL A 1 774 ? 7.778 9.723 -18.295 1.00 89.00 774 VAL A N 1
ATOM 6120 C CA . VAL A 1 774 ? 6.702 8.752 -18.069 1.00 89.00 774 VAL A CA 1
ATOM 6121 C C . VAL A 1 774 ? 6.805 7.726 -19.204 1.00 89.00 774 VAL A C 1
ATOM 6123 O O . VAL A 1 774 ? 6.179 7.897 -20.247 1.00 89.00 774 VAL A O 1
ATOM 6126 N N . CYS A 1 775 ? 7.696 6.736 -19.086 1.00 84.50 775 CYS A N 1
ATOM 6127 C CA . CYS A 1 775 ? 7.993 5.807 -20.190 1.00 84.50 775 CYS A CA 1
ATOM 6128 C C . CYS A 1 775 ? 6.979 4.652 -20.278 1.00 84.50 775 CYS A C 1
ATOM 6130 O O . CYS A 1 775 ? 5.882 4.761 -19.748 1.00 84.50 775 CYS A O 1
ATOM 6132 N N . ARG A 1 776 ? 7.316 3.544 -20.952 1.00 90.12 776 ARG A N 1
ATOM 6133 C CA . ARG A 1 776 ? 6.603 2.258 -20.871 1.00 90.12 776 ARG A CA 1
ATOM 6134 C C . ARG A 1 776 ? 7.586 1.096 -20.784 1.00 90.12 776 ARG A C 1
ATOM 6136 O O . ARG A 1 776 ? 8.778 1.228 -21.058 1.00 90.12 776 ARG A O 1
ATOM 6143 N N . VAL A 1 777 ? 7.059 -0.016 -20.300 1.00 87.94 777 VAL A N 1
ATOM 6144 C CA . VAL A 1 777 ? 7.737 -1.250 -19.929 1.00 87.94 777 VAL A CA 1
ATOM 6145 C C . VAL A 1 777 ? 6.779 -2.360 -20.295 1.00 87.94 777 VAL A C 1
ATOM 6147 O O . VAL A 1 777 ? 5.905 -2.759 -19.529 1.00 87.94 777 VAL A O 1
ATOM 6150 N N . ALA A 1 778 ? 6.914 -2.836 -21.510 1.00 87.62 778 ALA A N 1
ATOM 6151 C CA . ALA A 1 778 ? 6.415 -4.156 -21.798 1.00 87.62 778 ALA A CA 1
ATOM 6152 C C . ALA A 1 778 ? 7.441 -5.174 -21.246 1.00 87.62 778 ALA A C 1
ATOM 6154 O O . ALA A 1 778 ? 8.568 -4.797 -20.869 1.00 87.62 778 ALA A O 1
ATOM 6155 N N . PRO A 1 779 ? 7.081 -6.453 -21.160 1.00 85.12 779 PRO A N 1
ATOM 6156 C CA . PRO A 1 779 ? 7.904 -7.481 -20.557 1.00 85.12 779 PRO A CA 1
ATOM 6157 C C . PRO A 1 779 ? 8.821 -8.197 -21.516 1.00 85.12 779 PRO A C 1
ATOM 6159 O O . PRO A 1 779 ? 9.544 -7.454 -22.166 1.00 85.12 779 PRO A O 1
ATOM 6162 N N . THR A 1 780 ? 8.970 -9.526 -21.515 1.00 78.38 780 THR A N 1
ATOM 6163 C CA . THR A 1 780 ? 10.266 -10.120 -21.920 1.00 78.38 780 THR A CA 1
ATOM 6164 C C . THR A 1 780 ? 10.156 -11.387 -22.767 1.00 78.38 780 THR A C 1
ATOM 6166 O O . THR A 1 780 ? 9.304 -12.201 -22.468 1.00 78.38 780 THR A O 1
ATOM 6169 N N . PRO A 1 781 ? 10.987 -11.588 -23.812 1.00 65.69 781 PRO A N 1
ATOM 6170 C CA . PRO A 1 781 ? 10.758 -12.604 -24.828 1.00 65.69 781 PRO A CA 1
ATOM 6171 C C . PRO A 1 781 ? 11.380 -13.955 -24.428 1.00 65.69 781 PRO A C 1
ATOM 6173 O O . PRO A 1 781 ? 12.092 -14.052 -23.433 1.00 65.69 781 PRO A O 1
ATOM 6176 N N . SER A 1 782 ? 11.209 -14.993 -25.247 1.00 54.97 782 SER A N 1
ATOM 6177 C CA . SER A 1 782 ? 10.160 -15.953 -24.910 1.00 54.97 782 SER A CA 1
ATOM 6178 C C . SER A 1 782 ? 10.128 -17.242 -25.769 1.00 54.97 782 SER A C 1
ATOM 6180 O O . SER A 1 782 ? 9.232 -17.404 -26.590 1.00 54.97 782 SER A O 1
ATOM 6182 N N . SER A 1 783 ? 11.051 -18.196 -25.609 1.00 43.81 783 SER A N 1
ATOM 6183 C CA . SER A 1 783 ? 10.912 -19.532 -26.242 1.00 43.81 783 SER A CA 1
ATOM 6184 C C . SER A 1 783 ? 10.670 -20.641 -25.219 1.00 43.81 783 SER A C 1
ATOM 6186 O O . SER A 1 783 ? 11.449 -20.692 -24.264 1.00 43.81 783 SER A O 1
ATOM 6188 N N . PRO A 1 784 ? 9.751 -21.614 -25.435 1.00 54.72 784 PRO A N 1
ATOM 6189 C CA . PRO A 1 784 ? 8.655 -21.705 -26.430 1.00 54.72 784 PRO A CA 1
ATOM 6190 C C . PRO A 1 784 ? 7.336 -20.980 -26.058 1.00 54.72 784 PRO A C 1
ATOM 6192 O O . PRO A 1 784 ? 7.238 -20.365 -25.019 1.00 54.72 784 PRO A O 1
ATOM 6195 N N . ALA A 1 785 ? 6.296 -21.116 -26.889 1.00 58.88 785 ALA A N 1
ATOM 6196 C CA . ALA A 1 785 ? 5.278 -20.102 -27.195 1.00 58.88 785 ALA A CA 1
ATOM 6197 C C . ALA A 1 785 ? 4.159 -19.686 -26.208 1.00 58.88 785 ALA A C 1
ATOM 6199 O O . ALA A 1 785 ? 3.735 -20.389 -25.289 1.00 58.88 785 ALA A O 1
ATOM 6200 N N . TYR A 1 786 ? 3.572 -18.550 -26.618 1.00 65.69 786 TYR A N 1
ATOM 6201 C CA . TYR A 1 786 ? 2.197 -18.119 -26.411 1.00 65.69 786 TYR A CA 1
ATOM 6202 C C . TYR A 1 786 ? 1.206 -19.257 -26.701 1.00 65.69 786 TYR A C 1
ATOM 6204 O O . TYR A 1 786 ? 1.071 -19.728 -27.831 1.00 65.69 786 TYR A O 1
ATOM 6212 N N . SER A 1 787 ? 0.524 -19.718 -25.650 1.00 59.12 787 SER A N 1
ATOM 6213 C CA . SER A 1 787 ? -0.463 -20.800 -25.679 1.00 59.12 787 SER A CA 1
ATOM 6214 C C . SER A 1 787 ? -1.462 -20.620 -24.535 1.00 59.12 787 SER A C 1
ATOM 6216 O O . SER A 1 787 ? -1.133 -20.024 -23.514 1.00 59.12 787 SER A O 1
ATOM 6218 N N . ALA A 1 788 ? -2.659 -21.201 -24.636 1.00 58.47 788 ALA A N 1
ATOM 6219 C CA . ALA A 1 788 ? -3.667 -21.201 -23.572 1.00 58.47 788 ALA A CA 1
ATOM 6220 C C . ALA A 1 788 ? -3.529 -22.376 -22.578 1.00 58.47 788 ALA A C 1
ATOM 6222 O O . ALA A 1 788 ? -4.504 -22.845 -22.000 1.00 58.47 788 ALA A O 1
ATOM 6223 N N . ALA A 1 789 ? -2.299 -22.836 -22.352 1.00 55.12 789 ALA A N 1
ATOM 6224 C CA . ALA A 1 789 ? -1.865 -23.273 -21.032 1.00 55.12 789 ALA A CA 1
ATOM 6225 C C . ALA A 1 789 ? -1.136 -22.138 -20.320 1.00 55.12 789 ALA A C 1
ATOM 6227 O O . ALA A 1 789 ? -0.822 -22.291 -19.154 1.00 55.12 789 ALA A O 1
ATOM 6228 N N . GLN A 1 790 ? -0.889 -20.993 -20.968 1.00 58.91 790 GLN A N 1
ATOM 6229 C CA . GLN A 1 790 ? -0.325 -19.835 -20.311 1.00 58.91 790 GLN A CA 1
ATOM 6230 C C . GLN A 1 790 ? -1.051 -18.450 -20.514 1.00 58.91 790 GLN A C 1
ATOM 6232 O O . GLN A 1 790 ? -0.578 -17.389 -20.168 1.00 58.91 790 GLN A O 1
ATOM 6237 N N . THR A 1 791 ? -2.318 -18.377 -20.898 1.00 73.62 791 THR A N 1
ATOM 6238 C CA . THR A 1 791 ? -3.004 -17.088 -21.129 1.00 73.62 791 THR A CA 1
ATOM 6239 C C . THR A 1 791 ? -4.035 -16.390 -20.162 1.00 73.62 791 THR A C 1
ATOM 6241 O O . THR A 1 791 ? -4.352 -15.311 -20.591 1.00 73.62 791 THR A O 1
ATOM 6244 N N . SER A 1 792 ? -4.680 -16.813 -19.031 1.00 85.00 792 SER A N 1
ATOM 6245 C CA . SER A 1 792 ? -6.166 -16.537 -18.922 1.00 85.00 792 SER A CA 1
ATOM 6246 C C . SER A 1 792 ? -7.079 -16.523 -17.647 1.00 85.00 792 SER A C 1
ATOM 6248 O O . SER A 1 792 ? -7.914 -17.414 -17.523 1.00 85.00 792 SER A O 1
ATOM 6250 N N . LEU A 1 793 ? -7.039 -15.577 -16.686 1.00 85.88 793 LEU A N 1
ATOM 6251 C CA . LEU A 1 793 ? -7.332 -15.978 -15.272 1.00 85.88 793 LEU A CA 1
ATOM 6252 C C . LEU A 1 793 ? -8.704 -15.807 -14.584 1.00 85.88 793 LEU A C 1
ATOM 6254 O O . LEU A 1 793 ? -8.879 -14.791 -13.935 1.00 85.88 793 LEU A O 1
ATOM 6258 N N . PRO A 1 794 ? -9.656 -16.757 -14.528 1.00 87.94 794 PRO A N 1
ATOM 6259 C CA . PRO A 1 794 ? -10.820 -16.705 -13.642 1.00 87.94 794 PRO A CA 1
ATOM 6260 C C . PRO A 1 794 ? -10.518 -16.569 -12.180 1.00 87.94 794 PRO A C 1
ATOM 6262 O O . PRO A 1 794 ? -9.382 -16.635 -11.720 1.00 87.94 794 PRO A O 1
ATOM 6265 N N . ILE A 1 795 ? -11.598 -16.240 -11.492 1.00 89.00 795 ILE A N 1
ATOM 6266 C CA . ILE A 1 795 ? -11.538 -15.261 -10.460 1.00 89.00 795 ILE A CA 1
ATOM 6267 C C . ILE A 1 795 ? -12.582 -15.477 -9.340 1.00 89.00 795 ILE A C 1
ATOM 6269 O O . ILE A 1 795 ? -13.676 -15.948 -9.577 1.00 89.00 795 ILE A O 1
ATOM 6273 N N . THR A 1 796 ? -12.285 -15.128 -8.084 1.00 88.12 796 THR A N 1
ATOM 6274 C CA . THR A 1 796 ? -12.501 -16.013 -6.930 1.00 88.12 796 THR A CA 1
ATOM 6275 C C . THR A 1 796 ? -13.352 -15.621 -5.719 1.00 88.12 796 THR A C 1
ATOM 6277 O O . THR A 1 796 ? -13.509 -14.423 -5.515 1.00 88.12 796 THR A O 1
ATOM 6280 N N . PHE A 1 797 ? -13.874 -16.578 -4.894 1.00 85.25 797 PHE A N 1
ATOM 6281 C CA . PHE A 1 797 ? -14.848 -16.279 -3.785 1.00 85.25 797 PHE A CA 1
ATOM 6282 C C . PHE A 1 797 ? -14.403 -15.602 -2.558 1.00 85.25 797 PHE A C 1
ATOM 6284 O O . PHE A 1 797 ? -15.097 -15.364 -1.568 1.00 85.25 797 PHE A O 1
ATOM 6291 N N . PHE A 1 798 ? -13.211 -15.179 -2.711 1.00 83.88 798 PHE A N 1
ATOM 6292 C CA . PHE A 1 798 ? -12.614 -14.438 -1.724 1.00 83.88 798 PHE A CA 1
ATOM 6293 C C . PHE A 1 798 ? -12.978 -12.963 -2.129 1.00 83.88 798 PHE A C 1
ATOM 6295 O O . PHE A 1 798 ? -13.409 -12.175 -1.315 1.00 83.88 798 PHE A O 1
ATOM 6302 N N . ASP A 1 799 ? -13.043 -12.556 -3.387 1.00 88.12 799 ASP A N 1
ATOM 6303 C CA . ASP A 1 799 ? -12.730 -11.183 -3.801 1.00 88.12 799 ASP A CA 1
ATOM 6304 C C . ASP A 1 799 ? -13.770 -10.054 -4.147 1.00 88.12 799 ASP A C 1
ATOM 6306 O O . ASP A 1 799 ? -13.517 -8.898 -3.833 1.00 88.12 799 ASP A O 1
ATOM 6310 N N . VAL A 1 800 ? -14.893 -10.298 -4.842 1.00 83.12 800 VAL A N 1
ATOM 6311 C CA . VAL A 1 800 ? -16.050 -9.391 -5.107 1.00 83.12 800 VAL A CA 1
ATOM 6312 C C . VAL A 1 800 ? -16.146 -8.088 -4.317 1.00 83.12 800 VAL A C 1
ATOM 6314 O O . VAL A 1 800 ? -16.249 -7.004 -4.887 1.00 83.12 800 VAL A O 1
ATOM 6317 N N . LEU A 1 801 ? -16.280 -8.197 -3.006 1.00 74.38 801 LEU A N 1
ATOM 6318 C CA . LEU A 1 801 ? -16.902 -7.159 -2.185 1.00 74.38 801 LEU A CA 1
ATOM 6319 C C . LEU A 1 801 ? -16.037 -5.908 -2.018 1.00 74.38 801 LEU A C 1
ATOM 6321 O O . LEU A 1 801 ? -16.464 -4.927 -1.419 1.00 74.38 801 LEU A O 1
ATOM 6325 N N . TRP A 1 802 ? -14.835 -5.937 -2.578 1.00 78.19 802 TRP A N 1
ATOM 6326 C CA . TRP A 1 802 ? -13.930 -4.818 -2.624 1.00 78.19 802 TRP A CA 1
ATOM 6327 C C . TRP A 1 802 ? -14.006 -3.978 -3.907 1.00 78.19 802 TRP A C 1
ATOM 6329 O O . TRP A 1 802 ? -13.329 -2.967 -3.889 1.00 78.19 802 TRP A O 1
ATOM 6339 N N . LEU A 1 803 ? -14.659 -4.324 -5.038 1.00 82.06 803 LEU A N 1
ATOM 6340 C CA . LEU A 1 803 ? -14.198 -3.714 -6.319 1.00 82.06 803 LEU A CA 1
ATOM 6341 C C . LEU A 1 803 ? -14.157 -2.188 -6.356 1.00 82.06 803 LEU A C 1
ATOM 6343 O O . LEU A 1 803 ? -13.206 -1.600 -6.864 1.00 82.06 803 LEU A O 1
ATOM 6347 N N . ASN A 1 804 ? -15.189 -1.549 -5.821 1.00 74.94 804 ASN A N 1
ATOM 6348 C CA . ASN A 1 804 ? -15.236 -0.097 -5.773 1.00 74.94 804 ASN A CA 1
ATOM 6349 C C . ASN A 1 804 ? -14.436 0.495 -4.609 1.00 74.94 804 ASN A C 1
ATOM 6351 O O . ASN A 1 804 ? -14.610 1.668 -4.295 1.00 74.94 804 ASN A O 1
ATOM 6355 N N . MET A 1 805 ? -13.581 -0.259 -3.930 1.00 75.69 805 MET A N 1
ATOM 6356 C CA . MET A 1 805 ? -12.739 0.300 -2.887 1.00 75.69 805 MET A CA 1
ATOM 6357 C C . MET A 1 805 ? -11.778 1.363 -3.476 1.00 75.69 805 MET A C 1
ATOM 6359 O O . MET A 1 805 ? -11.684 1.515 -4.700 1.00 75.69 805 MET A O 1
ATOM 6363 N N . PRO A 1 806 ? -11.179 2.261 -2.658 1.00 78.50 806 PRO A N 1
ATOM 6364 C CA . PRO A 1 806 ? -10.897 3.582 -3.236 1.00 78.50 806 PRO A CA 1
ATOM 6365 C C . PRO A 1 806 ? -9.624 4.356 -2.834 1.00 78.50 806 PRO A C 1
ATOM 6367 O O . PRO A 1 806 ? -9.700 4.736 -1.683 1.00 78.50 806 PRO A O 1
ATOM 6370 N N . PRO A 1 807 ? -8.701 4.978 -3.656 1.00 83.81 807 PRO A N 1
ATOM 6371 C CA . PRO A 1 807 ? -7.417 4.577 -4.413 1.00 83.81 807 PRO A CA 1
ATOM 6372 C C . PRO A 1 807 ? -5.930 4.132 -4.021 1.00 83.81 807 PRO A C 1
ATOM 6374 O O . PRO A 1 807 ? -5.040 4.969 -3.924 1.00 83.81 807 PRO A O 1
ATOM 6377 N N . VAL A 1 808 ? -5.553 2.825 -4.091 1.00 84.12 808 VAL A N 1
ATOM 6378 C CA . VAL A 1 808 ? -4.561 1.968 -3.316 1.00 84.12 808 VAL A CA 1
ATOM 6379 C C . VAL A 1 808 ? -3.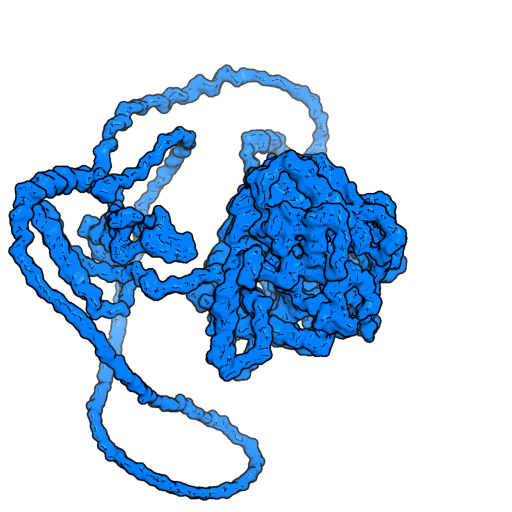093 2.338 -3.516 1.00 84.12 808 VAL A C 1
ATOM 6381 O O . VAL A 1 808 ? -2.645 2.301 -4.639 1.00 84.12 808 VAL A O 1
ATOM 6384 N N . LYS A 1 809 ? -2.252 2.636 -2.497 1.00 90.00 809 LYS A N 1
ATOM 6385 C CA . LYS A 1 809 ? -0.863 3.197 -2.708 1.00 90.00 809 LYS A CA 1
ATOM 6386 C C . LYS A 1 809 ? 0.287 2.593 -1.786 1.00 90.00 809 LYS A C 1
ATOM 6388 O O . LYS A 1 809 ? -0.199 2.162 -0.774 1.00 90.00 809 LYS A O 1
ATOM 6393 N N . ARG A 1 810 ? 1.633 2.385 -2.088 1.00 90.25 810 ARG A N 1
ATOM 6394 C CA . ARG A 1 810 ? 2.812 1.975 -1.160 1.00 90.25 810 ARG A CA 1
ATOM 6395 C C . ARG A 1 810 ? 4.227 2.651 -1.229 1.00 90.25 810 ARG A C 1
ATOM 6397 O O . ARG A 1 810 ? 4.795 2.752 -2.303 1.00 90.25 810 ARG A O 1
ATOM 6404 N N . LEU A 1 811 ? 4.779 3.136 -0.100 1.00 94.69 811 LEU A N 1
ATOM 6405 C CA . LEU A 1 811 ? 5.583 4.366 0.137 1.00 94.69 811 LEU A CA 1
ATOM 6406 C C . LEU A 1 811 ? 6.884 3.989 1.037 1.00 94.69 811 LEU A C 1
ATOM 6408 O O . LEU A 1 811 ? 6.798 3.121 1.890 1.00 94.69 811 LEU A O 1
ATOM 6412 N N . PHE A 1 812 ? 8.140 4.453 0.724 1.00 94.00 812 PHE A N 1
ATOM 6413 C CA . PHE A 1 812 ? 9.596 3.878 0.823 1.00 94.00 812 PHE A CA 1
ATOM 6414 C C . PHE A 1 812 ? 10.860 3.891 1.854 1.00 94.00 812 PHE A C 1
ATOM 6416 O O . PHE A 1 812 ? 10.721 3.105 2.760 1.00 94.00 812 PHE A O 1
ATOM 6423 N N . PHE A 1 813 ? 12.138 4.441 1.972 1.00 95.75 813 PHE A N 1
ATOM 6424 C CA . PHE A 1 813 ? 13.143 5.558 1.614 1.00 95.75 813 PHE A CA 1
ATOM 6425 C C . PHE A 1 813 ? 14.649 5.200 1.767 1.00 95.75 813 PHE A C 1
ATOM 6427 O O . PHE A 1 813 ? 15.019 4.863 2.882 1.00 95.75 813 PHE A O 1
ATOM 6434 N N . TYR A 1 814 ? 15.551 5.432 0.785 1.00 93.75 814 TYR A N 1
ATOM 6435 C CA . TYR A 1 814 ? 16.904 4.814 0.691 1.00 93.75 814 TYR A CA 1
ATOM 6436 C C . TYR A 1 814 ? 18.255 5.609 0.534 1.00 93.75 814 TYR A C 1
ATOM 6438 O O . TYR A 1 814 ? 18.477 6.414 -0.368 1.00 93.75 814 TYR A O 1
ATOM 6446 N N . GLU A 1 815 ? 19.176 5.217 1.425 1.00 92.62 815 GLU A N 1
ATOM 6447 C CA . GLU A 1 815 ? 20.410 5.716 2.070 1.00 92.62 815 GLU A CA 1
ATOM 6448 C C . GLU A 1 815 ? 21.802 5.559 1.421 1.00 92.62 815 GLU A C 1
ATOM 6450 O O . GLU A 1 815 ? 22.528 4.617 1.723 1.00 92.62 815 GLU A O 1
ATOM 6455 N N . ALA A 1 816 ? 22.267 6.586 0.700 1.00 85.06 816 ALA A N 1
ATOM 6456 C CA . ALA A 1 816 ? 23.598 7.228 0.826 1.00 85.06 816 ALA A CA 1
ATOM 6457 C C . ALA A 1 816 ? 23.656 8.478 -0.099 1.00 85.06 816 ALA A C 1
ATOM 6459 O O . ALA A 1 816 ? 22.675 8.727 -0.771 1.00 85.06 816 ALA A O 1
ATOM 6460 N N . SER A 1 817 ? 24.730 9.283 -0.224 1.00 83.38 817 SER A N 1
ATOM 6461 C CA . SER A 1 817 ? 24.718 10.456 -1.157 1.00 83.38 817 SER A CA 1
ATOM 6462 C C . SER A 1 817 ? 25.083 10.259 -2.628 1.00 83.38 817 SER A C 1
ATOM 6464 O O . SER A 1 817 ? 26.275 10.112 -2.839 1.00 83.38 817 SER A O 1
ATOM 6466 N N . TYR A 1 818 ? 24.178 10.366 -3.627 1.00 79.81 818 TYR A N 1
ATOM 6467 C CA . TYR A 1 818 ? 24.522 10.626 -5.058 1.00 79.81 818 TYR A CA 1
ATOM 6468 C C . TYR A 1 818 ? 24.190 12.133 -5.395 1.00 79.81 818 TYR A C 1
ATOM 6470 O O . TYR A 1 818 ? 24.179 12.980 -4.498 1.00 79.81 818 TYR A O 1
ATOM 6478 N N . SER A 1 819 ? 23.904 12.460 -6.658 1.00 82.88 819 SER A N 1
ATOM 6479 C CA . SER A 1 819 ? 23.655 13.770 -7.317 1.00 82.88 819 SER A CA 1
ATOM 6480 C C . SER A 1 819 ? 22.487 13.704 -8.366 1.00 82.88 819 SER A C 1
ATOM 6482 O O . SER A 1 819 ? 21.385 13.340 -7.973 1.00 82.88 819 SER A O 1
ATOM 6484 N N . SER A 1 820 ? 22.661 14.007 -9.672 1.00 82.69 820 SER A N 1
ATOM 6485 C CA . SER A 1 820 ? 21.612 14.012 -10.743 1.00 82.69 820 SER A CA 1
ATOM 6486 C C . SER A 1 820 ? 22.005 13.400 -12.128 1.00 82.69 820 SER A C 1
ATOM 6488 O O . SER A 1 820 ? 21.230 13.482 -13.074 1.00 82.69 820 SER A O 1
ATOM 6490 N N . THR A 1 821 ? 23.182 12.771 -12.200 1.00 79.06 821 THR A N 1
ATOM 6491 C CA . THR A 1 821 ? 23.987 12.099 -13.246 1.00 79.06 821 THR A CA 1
ATOM 6492 C C . THR A 1 821 ? 24.490 10.653 -12.953 1.00 79.06 821 THR A C 1
ATOM 6494 O O . THR A 1 821 ? 24.173 9.783 -13.734 1.00 79.06 821 THR A O 1
ATOM 6497 N N . THR A 1 822 ? 25.194 10.310 -11.862 1.00 77.94 822 THR A N 1
ATOM 6498 C CA . THR A 1 822 ? 25.706 8.948 -11.561 1.00 77.94 822 THR A CA 1
ATOM 6499 C C . THR A 1 822 ? 24.684 7.831 -11.677 1.00 77.94 822 THR A C 1
ATOM 6501 O O . THR A 1 822 ? 24.881 6.981 -12.529 1.00 77.94 822 THR A O 1
ATOM 6504 N N . PHE A 1 823 ? 23.587 7.771 -10.900 1.00 84.38 823 PHE A N 1
ATOM 6505 C CA . PHE A 1 823 ? 22.641 6.692 -11.138 1.00 84.38 823 PHE A CA 1
ATOM 6506 C C . PHE A 1 823 ? 22.123 6.728 -12.586 1.00 84.38 823 PHE A C 1
ATOM 6508 O O . PHE A 1 823 ? 21.776 5.677 -13.135 1.00 84.38 823 PHE A O 1
ATOM 6515 N N . SER A 1 824 ? 22.204 7.936 -13.197 1.00 86.62 824 SER A N 1
ATOM 6516 C CA . SER A 1 824 ? 21.834 8.349 -14.553 1.00 86.62 824 SER A CA 1
ATOM 6517 C C . SER A 1 824 ? 22.789 7.967 -15.664 1.00 86.62 824 SER A C 1
ATOM 6519 O O . SER A 1 824 ? 22.406 8.210 -16.791 1.00 86.62 824 SER A O 1
ATOM 6521 N N . GLU A 1 825 ? 23.927 7.315 -15.460 1.00 84.00 825 GLU A N 1
ATOM 6522 C CA . GLU A 1 825 ? 24.552 6.550 -16.569 1.00 84.00 825 GLU A CA 1
ATOM 6523 C C . GLU A 1 825 ? 24.582 5.041 -16.309 1.00 84.00 825 GLU A C 1
ATOM 6525 O O . GLU A 1 825 ? 24.931 4.229 -17.157 1.00 84.00 825 GLU A O 1
ATOM 6530 N N . ILE A 1 826 ? 24.215 4.660 -15.096 1.00 80.62 826 ILE A N 1
ATOM 6531 C CA . ILE A 1 826 ? 24.932 3.569 -14.444 1.00 80.62 826 ILE A CA 1
ATOM 6532 C C . ILE A 1 826 ? 23.960 2.556 -13.924 1.00 80.62 826 ILE A C 1
ATOM 6534 O O . ILE A 1 826 ? 24.259 1.383 -13.719 1.00 80.62 826 ILE A O 1
ATOM 6538 N N . VAL A 1 827 ? 22.782 3.044 -13.595 1.00 85.31 827 VAL A N 1
ATOM 6539 C CA . VAL A 1 827 ? 21.922 2.248 -12.791 1.00 85.31 827 VAL A CA 1
ATOM 6540 C C . VAL A 1 827 ? 20.519 2.389 -13.152 1.00 85.31 827 VAL A C 1
ATOM 6542 O O . VAL A 1 827 ? 19.840 1.576 -12.579 1.00 85.31 827 VAL A O 1
ATOM 6545 N N . LEU A 1 828 ? 20.091 3.230 -14.110 1.00 91.62 828 LEU A N 1
ATOM 6546 C CA . LEU A 1 828 ? 18.831 2.942 -14.796 1.00 91.62 828 LEU A CA 1
ATOM 6547 C C . LEU A 1 828 ? 19.039 2.122 -16.060 1.00 91.62 828 LEU A C 1
ATOM 6549 O O . LEU A 1 828 ? 17.997 1.633 -16.453 1.00 91.62 828 LEU A O 1
ATOM 6553 N N . PRO A 1 829 ? 20.299 1.890 -16.539 1.00 92.25 829 PRO A N 1
ATOM 6554 C CA . PRO A 1 829 ? 21.036 0.684 -16.948 1.00 92.25 829 PRO A CA 1
ATOM 6555 C C . PRO A 1 829 ? 21.178 -0.547 -16.075 1.00 92.25 829 PRO A C 1
ATOM 6557 O O . PRO A 1 829 ? 21.454 -1.600 -16.632 1.00 92.25 829 PRO A O 1
ATOM 6560 N N . LYS A 1 830 ? 20.891 -0.491 -14.783 1.00 89.44 830 LYS A N 1
ATOM 6561 C CA . LYS A 1 830 ? 20.366 -1.689 -14.122 1.00 89.44 830 LYS A CA 1
ATOM 6562 C C . LYS A 1 830 ? 18.881 -1.496 -13.773 1.00 89.44 830 LYS A C 1
ATOM 6564 O O . LYS A 1 830 ? 18.164 -2.441 -13.514 1.00 89.44 830 LYS A O 1
ATOM 6569 N N . LEU A 1 831 ? 18.424 -0.238 -13.748 1.00 93.19 831 LEU A N 1
ATOM 6570 C CA . LEU A 1 831 ? 17.294 0.154 -12.923 1.00 93.19 831 LEU A CA 1
ATOM 6571 C C . LEU A 1 831 ? 16.109 -0.536 -13.419 1.00 93.19 831 LEU A C 1
ATOM 6573 O O . LEU A 1 831 ? 15.560 -1.217 -12.616 1.00 93.19 831 LEU A O 1
ATOM 6577 N N . LYS A 1 832 ? 15.695 -0.216 -14.634 1.00 94.12 832 LYS A N 1
ATOM 6578 C CA . LYS A 1 832 ? 14.643 -0.895 -15.331 1.00 94.12 832 LYS A CA 1
ATOM 6579 C C . LYS A 1 832 ? 15.321 -2.270 -15.727 1.00 94.12 832 LYS A C 1
ATOM 6581 O O . LYS A 1 832 ? 15.498 -2.953 -14.765 1.00 94.12 832 LYS A O 1
ATOM 6586 N N . HIS A 1 833 ? 15.792 -2.785 -16.884 1.00 91.50 833 HIS A N 1
ATOM 6587 C CA . HIS A 1 833 ? 16.583 -4.057 -17.002 1.00 91.50 833 HIS A CA 1
ATOM 6588 C C . HIS A 1 833 ? 17.612 -4.308 -15.893 1.00 91.50 833 HIS A C 1
ATOM 6590 O O . HIS A 1 833 ? 18.784 -3.938 -15.950 1.00 91.50 833 HIS A O 1
ATOM 6596 N N . SER A 1 834 ? 17.192 -4.962 -14.847 1.00 92.25 834 SER A N 1
ATOM 6597 C CA . SER A 1 834 ? 16.413 -6.185 -14.805 1.00 92.25 834 SER A CA 1
ATOM 6598 C C . SER A 1 834 ? 14.853 -6.281 -14.893 1.00 92.25 834 SER A C 1
ATOM 6600 O O . SER A 1 834 ? 14.357 -7.401 -14.810 1.00 92.25 834 SER A O 1
ATOM 6602 N N . LEU A 1 835 ? 14.067 -5.188 -15.041 1.00 95.50 835 LEU A N 1
ATOM 6603 C CA . LEU A 1 835 ? 12.660 -4.949 -14.616 1.00 95.50 835 LEU A CA 1
ATOM 6604 C C . LEU A 1 835 ? 11.843 -6.152 -14.948 1.00 95.50 835 LEU A C 1
ATOM 6606 O O . LEU A 1 835 ? 11.521 -6.975 -14.110 1.00 95.50 835 LEU A O 1
ATOM 6610 N N . SER A 1 836 ? 11.625 -6.268 -16.232 1.00 94.38 836 SER A N 1
ATOM 6611 C CA . SER A 1 836 ? 10.673 -7.146 -16.788 1.00 94.38 836 SER A CA 1
ATOM 6612 C C . SER A 1 836 ? 11.182 -8.602 -16.968 1.00 94.38 836 SER A C 1
ATOM 6614 O O . SER A 1 836 ? 10.445 -9.414 -17.509 1.00 94.38 836 SER A O 1
ATOM 6616 N N . LEU A 1 837 ? 12.330 -9.013 -16.365 1.00 89.56 837 LEU A N 1
ATOM 6617 C CA . LEU A 1 837 ? 12.781 -10.431 -16.267 1.00 89.56 837 LEU A CA 1
ATOM 6618 C C . LEU A 1 837 ? 11.993 -11.145 -15.158 1.00 89.56 837 LEU A C 1
ATOM 6620 O O . LEU A 1 837 ? 12.214 -12.310 -14.834 1.00 89.56 837 LEU A O 1
ATOM 6624 N N . THR A 1 838 ? 11.115 -10.447 -14.461 1.00 92.56 838 THR A N 1
ATOM 6625 C CA . THR A 1 838 ? 9.961 -11.161 -13.951 1.00 92.56 838 THR A CA 1
ATOM 6626 C C . THR A 1 838 ? 8.701 -10.604 -14.338 1.00 92.56 838 THR A C 1
ATOM 6628 O O . THR A 1 838 ? 7.712 -11.205 -13.981 1.00 92.56 838 THR A O 1
ATOM 6631 N N . LEU A 1 839 ? 8.662 -9.623 -15.211 1.00 93.12 839 LEU A N 1
ATOM 6632 C CA . LEU A 1 839 ? 7.442 -9.443 -15.932 1.00 93.12 839 LEU A CA 1
ATOM 6633 C C . LEU A 1 839 ? 7.022 -10.734 -16.668 1.00 93.12 839 LEU A C 1
ATOM 6635 O O . LEU A 1 839 ? 5.909 -10.706 -17.145 1.00 93.12 839 LEU A O 1
ATOM 6639 N N . HIS A 1 840 ? 7.684 -11.900 -16.497 1.00 88.44 840 HIS A N 1
ATOM 6640 C CA . HIS A 1 840 ? 6.964 -13.171 -16.325 1.00 88.44 840 HIS A CA 1
ATOM 6641 C C . HIS A 1 840 ? 7.133 -14.198 -15.124 1.00 88.44 840 HIS A C 1
ATOM 6643 O O . HIS A 1 840 ? 6.962 -15.343 -15.449 1.00 88.44 840 HIS A O 1
ATOM 6649 N N . HIS A 1 841 ? 7.349 -13.995 -13.787 1.00 86.31 841 HIS A N 1
ATOM 6650 C CA . HIS A 1 841 ? 7.075 -15.024 -12.673 1.00 86.31 841 HIS A CA 1
ATOM 6651 C C . HIS A 1 841 ? 6.079 -14.685 -11.453 1.00 86.31 841 HIS A C 1
ATOM 6653 O O . HIS A 1 841 ? 6.321 -15.082 -10.337 1.00 86.31 841 HIS A O 1
ATOM 6659 N N . TYR A 1 842 ? 4.987 -13.929 -11.664 1.00 91.62 842 TYR A N 1
ATOM 6660 C CA . TYR A 1 842 ? 3.793 -13.210 -11.034 1.00 91.62 842 TYR A CA 1
ATOM 6661 C C . TYR A 1 842 ? 2.600 -12.424 -11.865 1.00 91.62 842 TYR A C 1
ATOM 6663 O O . TYR A 1 842 ? 2.260 -11.313 -11.539 1.00 91.62 842 TYR A O 1
ATOM 6671 N N . LEU A 1 843 ? 1.897 -12.785 -12.961 1.00 87.44 843 LEU A N 1
ATOM 6672 C CA . LEU A 1 843 ? 1.639 -11.897 -14.168 1.00 87.44 843 LEU A CA 1
ATOM 6673 C C . LEU A 1 843 ? 0.656 -10.745 -14.139 1.00 87.44 843 LEU A C 1
ATOM 6675 O O . LEU A 1 843 ? 0.792 -9.858 -14.974 1.00 87.44 843 LEU A O 1
ATOM 6679 N N . PRO A 1 844 ? -0.393 -10.799 -13.335 1.00 90.19 844 PRO A N 1
ATOM 6680 C CA . PRO A 1 844 ? -1.482 -9.868 -13.474 1.00 90.19 844 PRO A CA 1
ATOM 6681 C C . PRO A 1 844 ? -1.194 -8.470 -13.063 1.00 90.19 844 PRO A C 1
ATOM 6683 O O . PRO A 1 844 ? -1.274 -8.168 -11.889 1.00 90.19 844 PRO A O 1
ATOM 6686 N N . LEU A 1 845 ? -0.737 -7.641 -13.994 1.00 92.44 845 LEU A N 1
ATOM 6687 C CA . LEU A 1 845 ? 0.058 -6.532 -13.515 1.00 92.44 845 LEU A CA 1
ATOM 6688 C C . LEU A 1 845 ? 0.131 -5.271 -14.337 1.00 92.44 845 LEU A C 1
ATOM 6690 O O . LEU A 1 845 ? -0.425 -4.270 -13.884 1.00 92.44 845 LEU A O 1
ATOM 6694 N N . ALA A 1 846 ? 0.741 -5.257 -15.525 1.00 91.19 846 ALA A N 1
ATOM 6695 C CA . ALA A 1 846 ? 0.432 -4.171 -16.462 1.00 91.19 846 ALA A CA 1
ATOM 6696 C C . ALA A 1 846 ? -0.974 -4.360 -17.027 1.00 91.19 846 ALA A C 1
ATOM 6698 O O . ALA A 1 846 ? -1.230 -4.168 -18.196 1.00 91.19 846 ALA A O 1
ATOM 6699 N N . SER A 1 847 ? -1.921 -4.679 -16.177 1.00 88.81 847 SER A N 1
ATOM 6700 C CA . SER A 1 847 ? -3.264 -5.094 -16.423 1.00 88.81 847 SER A CA 1
ATOM 6701 C C . SER A 1 847 ? -4.393 -4.149 -16.082 1.00 88.81 847 SER A C 1
ATOM 6703 O O . SER A 1 847 ? -4.252 -3.194 -15.344 1.00 88.81 847 SER A O 1
ATOM 6705 N N . SER A 1 848 ? -5.561 -4.413 -16.613 1.00 92.00 848 SER A N 1
ATOM 6706 C CA . SER A 1 848 ? -6.754 -3.680 -16.297 1.00 92.00 848 SER A CA 1
ATOM 6707 C C . SER A 1 848 ? -7.907 -4.613 -16.389 1.00 92.00 848 SER A C 1
ATOM 6709 O O . SER A 1 848 ? -7.944 -5.542 -17.187 1.00 92.00 848 SER A O 1
ATOM 6711 N N . LEU A 1 849 ? -8.837 -4.329 -15.497 1.00 91.81 849 LEU A N 1
ATOM 6712 C CA . LEU A 1 849 ? -10.131 -4.922 -15.352 1.00 91.81 849 LEU A CA 1
ATOM 6713 C C . LEU A 1 849 ? -10.810 -4.209 -16.524 1.00 91.81 849 LEU A C 1
ATOM 6715 O O . LEU A 1 849 ? -11.184 -3.061 -16.398 1.00 91.81 849 LEU A O 1
ATOM 6719 N N . THR A 1 850 ? -10.710 -4.785 -17.720 1.00 88.81 850 THR A N 1
ATOM 6720 C CA . THR A 1 850 ? -11.595 -4.573 -18.857 1.00 88.81 850 THR A CA 1
ATOM 6721 C C . THR A 1 850 ? -13.019 -4.860 -18.402 1.00 88.81 850 THR A C 1
ATOM 6723 O O . THR A 1 850 ? -13.261 -5.951 -17.898 1.00 88.81 850 THR A O 1
ATOM 6726 N N . TRP A 1 851 ? -14.021 -4.027 -18.673 1.00 86.56 851 TRP A N 1
ATOM 6727 C CA . TRP A 1 851 ? -15.423 -4.485 -18.597 1.00 86.56 851 TRP A CA 1
ATOM 6728 C C . TRP A 1 851 ? -16.070 -4.645 -19.978 1.00 86.56 851 TRP A C 1
ATOM 6730 O O . TRP A 1 851 ? -16.733 -3.714 -20.430 1.00 86.56 851 TRP A O 1
ATOM 6740 N N . PRO A 1 852 ? -15.966 -5.807 -20.659 1.00 82.12 852 PRO A N 1
ATOM 6741 C CA . PRO A 1 852 ? -16.731 -6.037 -21.877 1.00 82.12 852 PRO A CA 1
ATOM 6742 C C . PRO A 1 852 ? -18.218 -6.273 -21.616 1.00 82.12 852 PRO A C 1
ATOM 6744 O O . PRO A 1 852 ? -18.578 -6.836 -20.587 1.00 82.12 852 PRO A O 1
ATOM 6747 N N . PRO A 1 853 ? -19.112 -5.846 -22.515 1.00 70.38 853 PRO A N 1
ATOM 6748 C CA . PRO A 1 853 ? -20.499 -5.588 -22.117 1.00 70.38 853 PRO A CA 1
ATOM 6749 C C . PRO A 1 853 ? -21.397 -6.838 -22.090 1.00 70.38 853 PRO A C 1
ATOM 6751 O O . PRO A 1 853 ? -22.205 -7.010 -21.172 1.00 70.38 853 PRO A O 1
ATOM 6754 N N . ASP A 1 854 ? -21.233 -7.707 -23.092 1.00 75.62 854 ASP A N 1
ATOM 6755 C CA . ASP A 1 854 ? -22.128 -8.799 -23.551 1.00 75.62 854 ASP A CA 1
ATOM 6756 C C . ASP A 1 854 ? -22.146 -10.069 -22.684 1.00 75.62 854 ASP A C 1
ATOM 6758 O O . ASP A 1 854 ? -22.087 -11.207 -23.148 1.00 75.62 854 ASP A O 1
ATOM 6762 N N . SER A 1 855 ? -22.038 -9.868 -21.388 1.00 74.12 855 SER A N 1
ATOM 6763 C CA . SER A 1 855 ? -20.984 -10.563 -20.687 1.00 74.12 855 SER A CA 1
ATOM 6764 C C . SER A 1 855 ? -21.504 -10.777 -19.271 1.00 74.12 855 SER A C 1
ATOM 6766 O O . SER A 1 855 ? -21.817 -9.775 -18.629 1.00 74.12 855 SER A O 1
ATOM 6768 N N . ASP A 1 856 ? -21.562 -12.021 -18.767 1.00 75.06 856 ASP A N 1
ATOM 6769 C CA . ASP A 1 856 ? -22.263 -12.305 -17.503 1.00 75.06 856 ASP A CA 1
ATOM 6770 C C . ASP A 1 856 ? -21.541 -13.135 -16.378 1.00 75.06 856 ASP A C 1
ATOM 6772 O O . ASP A 1 856 ? -22.183 -13.649 -15.470 1.00 75.06 856 ASP A O 1
ATOM 6776 N N . LYS A 1 857 ? -20.195 -13.171 -16.355 1.00 80.62 857 LYS A N 1
ATOM 6777 C CA . LYS A 1 857 ? -19.268 -13.364 -15.201 1.00 80.62 857 LYS A CA 1
ATOM 6778 C C . LYS A 1 857 ? -17.755 -12.836 -15.355 1.00 80.62 857 LYS A C 1
ATOM 6780 O O . LYS A 1 857 ? -17.019 -13.496 -16.065 1.00 80.62 857 LYS A O 1
ATOM 6785 N N . PRO A 1 858 ? -17.261 -11.662 -14.805 1.00 88.25 858 PRO A N 1
ATOM 6786 C CA . PRO A 1 858 ? -15.858 -11.068 -14.751 1.00 88.25 858 PRO A CA 1
ATOM 6787 C C . PRO A 1 858 ? -14.500 -11.791 -15.134 1.00 88.25 858 PRO A C 1
ATOM 6789 O O . PRO A 1 858 ? -14.318 -12.917 -14.725 1.00 88.25 858 PRO A O 1
ATOM 6792 N N . ILE A 1 859 ? -13.444 -11.185 -15.777 1.00 88.81 859 ILE A N 1
ATOM 6793 C CA . ILE A 1 859 ? -12.265 -11.984 -16.317 1.00 88.81 859 ILE A CA 1
ATOM 6794 C C . ILE A 1 859 ? -10.759 -11.481 -16.336 1.00 88.81 859 ILE A C 1
ATOM 6796 O O . ILE A 1 859 ? -10.302 -10.970 -17.324 1.00 88.81 859 ILE A O 1
ATOM 6800 N N . ILE A 1 860 ? -9.822 -11.697 -15.416 1.00 91.69 860 ILE A N 1
ATOM 6801 C CA . ILE A 1 860 ? -8.407 -11.191 -15.561 1.00 91.69 860 ILE A CA 1
ATOM 6802 C C . ILE A 1 860 ? -7.717 -11.152 -16.989 1.00 91.69 860 ILE A C 1
ATOM 6804 O O . ILE A 1 860 ? -7.161 -12.179 -17.286 1.00 91.69 860 ILE A O 1
ATOM 6808 N N . GLN A 1 861 ? -7.676 -10.041 -17.818 1.00 87.81 861 GLN A N 1
ATOM 6809 C CA . GLN A 1 861 ? -7.185 -9.967 -19.272 1.00 87.81 861 GLN A CA 1
ATOM 6810 C C . GLN A 1 861 ? -5.896 -9.137 -19.761 1.00 87.81 861 GLN A C 1
ATOM 6812 O O . GLN A 1 861 ? -5.535 -8.136 -19.152 1.00 87.81 861 GLN A O 1
ATOM 6817 N N . TYR A 1 862 ? -5.225 -9.546 -20.886 1.00 86.31 862 TYR A N 1
ATOM 6818 C CA . TYR A 1 862 ? -4.076 -8.958 -21.686 1.00 86.31 862 TYR A CA 1
ATOM 6819 C C . TYR A 1 862 ? -4.260 -9.205 -23.188 1.00 86.31 862 TYR A C 1
ATOM 6821 O O . TYR A 1 862 ? -4.976 -10.129 -23.581 1.00 86.31 862 TYR A O 1
ATOM 6829 N N . VAL A 1 863 ? -3.472 -8.488 -24.000 1.00 83.50 863 VAL A N 1
ATOM 6830 C CA . VAL A 1 863 ? -3.193 -8.728 -25.427 1.00 83.50 863 VAL A CA 1
ATOM 6831 C C . VAL A 1 863 ? -1.690 -8.535 -25.701 1.00 83.50 863 VAL A C 1
ATOM 6833 O O . VAL A 1 863 ? -0.999 -7.881 -24.944 1.00 83.50 863 VAL A O 1
ATOM 6836 N N . GLU A 1 864 ? -1.137 -9.163 -26.731 1.00 76.62 864 GLU A N 1
ATOM 6837 C CA . GLU A 1 864 ? 0.261 -8.982 -27.146 1.00 76.62 864 GLU A CA 1
ATOM 6838 C C . GLU A 1 864 ? 0.584 -7.527 -27.522 1.00 76.62 864 GLU A C 1
ATOM 6840 O O . GLU A 1 864 ? -0.268 -6.826 -28.055 1.00 76.62 864 GLU A O 1
ATOM 6845 N N . GLY A 1 865 ? 1.824 -7.069 -27.331 1.00 70.06 865 GLY A N 1
ATOM 6846 C CA . GLY A 1 865 ? 2.279 -5.749 -27.798 1.00 70.06 865 GLY A CA 1
ATOM 6847 C C . GLY A 1 865 ? 1.790 -4.531 -26.995 1.00 70.06 865 GLY A C 1
ATOM 6848 O O . GLY A 1 865 ? 2.616 -3.737 -26.539 1.00 70.06 865 GLY A O 1
ATOM 6849 N N . ASP A 1 866 ? 0.474 -4.399 -26.836 1.00 71.69 866 ASP A N 1
ATOM 6850 C CA . ASP A 1 866 ? -0.279 -3.135 -26.707 1.00 71.69 866 ASP A CA 1
ATOM 6851 C C . ASP A 1 866 ? 0.004 -2.316 -25.437 1.00 71.69 866 ASP A C 1
ATOM 6853 O O . ASP A 1 866 ? -0.097 -1.083 -25.397 1.00 71.69 866 ASP A O 1
ATOM 6857 N N . ASP A 1 867 ? 0.393 -2.988 -24.368 1.00 84.62 867 ASP A N 1
ATOM 6858 C CA . ASP A 1 867 ? 0.580 -2.375 -23.065 1.00 84.62 867 ASP A CA 1
ATOM 6859 C C . ASP A 1 867 ? 1.799 -2.871 -22.301 1.00 84.62 867 ASP A C 1
ATOM 6861 O O . ASP A 1 867 ? 2.757 -3.419 -22.835 1.00 84.62 867 ASP A O 1
ATOM 6865 N N . ALA A 1 868 ? 1.866 -2.404 -21.069 1.00 88.19 868 ALA A N 1
ATOM 6866 C CA . ALA A 1 868 ? 3.107 -2.116 -20.429 1.00 88.19 868 ALA A CA 1
ATOM 6867 C C . ALA A 1 868 ? 2.863 -1.316 -19.170 1.00 88.19 868 ALA A C 1
ATOM 6869 O O . ALA A 1 868 ? 2.056 -0.375 -19.123 1.00 88.19 868 ALA A O 1
ATOM 6870 N N . VAL A 1 869 ? 3.757 -1.604 -18.249 1.00 91.81 869 VAL A N 1
ATOM 6871 C CA . VAL A 1 869 ? 4.181 -0.807 -17.128 1.00 91.81 869 VAL A CA 1
ATOM 6872 C C . VAL A 1 869 ? 4.673 0.575 -17.624 1.00 91.81 869 VAL A C 1
ATOM 6874 O O . VAL A 1 869 ? 5.831 0.812 -17.930 1.00 91.81 869 VAL A O 1
ATOM 6877 N N . SER A 1 870 ? 3.774 1.552 -17.766 1.00 94.38 870 SER A N 1
ATOM 6878 C CA . SER A 1 870 ? 4.176 2.975 -17.911 1.00 94.38 870 SER A CA 1
ATOM 6879 C C . SER A 1 870 ? 5.081 3.364 -16.792 1.00 94.38 870 SER A C 1
ATOM 6881 O O . SER A 1 870 ? 4.834 2.874 -15.697 1.00 94.38 870 SER A O 1
ATOM 6883 N N . LEU A 1 871 ? 6.030 4.273 -17.030 1.00 93.81 871 LEU A N 1
ATOM 6884 C CA . LEU A 1 871 ? 6.965 4.618 -15.995 1.00 93.81 871 LEU A CA 1
ATOM 6885 C C . LEU A 1 871 ? 7.347 6.109 -15.746 1.00 93.81 871 LEU A C 1
ATOM 6887 O O . LEU A 1 871 ? 8.363 6.596 -16.227 1.00 93.81 871 LEU A O 1
ATOM 6891 N N . THR A 1 872 ? 6.561 6.782 -14.884 1.00 94.81 872 THR A N 1
ATOM 6892 C CA . THR A 1 872 ? 6.774 8.057 -14.166 1.00 94.81 872 THR A CA 1
ATOM 6893 C C . THR A 1 872 ? 8.076 8.141 -13.370 1.00 94.81 872 THR A C 1
ATOM 6895 O O . THR A 1 872 ? 8.234 7.431 -12.380 1.00 94.81 872 THR A O 1
ATOM 6898 N N . ILE A 1 873 ? 8.902 9.125 -13.725 1.00 92.94 873 ILE A N 1
ATOM 6899 C CA . ILE A 1 873 ? 10.089 9.665 -13.055 1.00 92.94 873 ILE A CA 1
ATOM 6900 C C . ILE A 1 873 ? 9.900 11.169 -12.810 1.00 92.94 873 ILE A C 1
ATOM 6902 O O . ILE A 1 873 ? 9.594 11.855 -13.775 1.00 92.94 873 ILE A O 1
ATOM 6906 N N . ALA A 1 874 ? 10.114 11.741 -11.616 1.00 92.31 874 ALA A N 1
ATOM 6907 C CA . ALA A 1 874 ? 9.985 13.190 -11.364 1.00 92.31 874 ALA A CA 1
ATOM 6908 C C . ALA A 1 874 ? 11.094 13.807 -10.482 1.00 92.31 874 ALA A C 1
ATOM 6910 O O . ALA A 1 874 ? 12.186 13.254 -10.363 1.00 92.31 874 ALA A O 1
ATOM 6911 N N . GLU A 1 875 ? 10.847 14.992 -9.915 1.00 91.69 875 GLU A N 1
ATOM 6912 C CA . GLU A 1 875 ? 11.782 15.800 -9.119 1.00 91.69 875 GLU A CA 1
ATOM 6913 C C . GLU A 1 875 ? 11.192 16.241 -7.764 1.00 91.69 875 GLU A C 1
ATOM 6915 O O . GLU A 1 875 ? 10.006 16.569 -7.676 1.00 91.69 875 GLU A O 1
ATOM 6920 N N . SER A 1 876 ? 12.002 16.224 -6.687 1.00 91.06 876 SER A N 1
ATOM 6921 C CA . SER A 1 876 ? 11.610 16.864 -5.423 1.00 91.06 876 SER A CA 1
ATOM 6922 C C . SER A 1 876 ? 12.728 17.253 -4.426 1.00 91.06 876 SER A C 1
ATOM 6924 O O . SER A 1 876 ? 13.013 16.481 -3.531 1.00 91.06 876 SER A O 1
ATOM 6926 N N . GLU A 1 877 ? 13.260 18.484 -4.406 1.00 87.25 877 GLU A N 1
ATOM 6927 C CA . GLU A 1 877 ? 14.214 19.002 -3.374 1.00 87.25 877 GLU A CA 1
ATOM 6928 C C . GLU A 1 877 ? 13.610 19.172 -1.946 1.00 87.25 877 GLU A C 1
ATOM 6930 O O . GLU A 1 877 ? 13.813 20.189 -1.283 1.00 87.25 877 GLU A O 1
ATOM 6935 N N . ALA A 1 878 ? 12.816 18.232 -1.456 1.00 87.25 878 ALA A N 1
ATOM 6936 C CA . ALA A 1 878 ? 12.138 18.343 -0.170 1.00 87.25 878 ALA A CA 1
ATOM 6937 C C . ALA A 1 878 ? 13.067 17.916 1.005 1.00 87.25 878 ALA A C 1
ATOM 6939 O O . ALA A 1 878 ? 14.037 17.202 0.768 1.00 87.25 878 ALA A O 1
ATOM 6940 N N . ASP A 1 879 ? 12.867 18.452 2.227 1.00 89.31 879 ASP A N 1
ATOM 6941 C CA . ASP A 1 879 ? 13.799 18.230 3.350 1.00 89.31 879 ASP A CA 1
ATOM 6942 C C . ASP A 1 879 ? 13.810 16.793 3.821 1.00 89.31 879 ASP A C 1
ATOM 6944 O O . ASP A 1 879 ? 12.980 16.356 4.631 1.00 89.31 879 ASP A O 1
ATOM 6948 N N . PHE A 1 880 ? 14.904 16.172 3.424 1.00 91.88 880 PHE A N 1
ATOM 6949 C CA . PHE A 1 880 ? 15.117 14.801 3.676 1.00 91.88 880 PHE A CA 1
ATOM 6950 C C . PHE A 1 880 ? 15.071 14.442 5.171 1.00 91.88 880 PHE A C 1
ATOM 6952 O O . PHE A 1 880 ? 14.412 13.477 5.486 1.00 91.88 880 PHE A O 1
ATOM 6959 N N . HIS A 1 881 ? 15.537 15.249 6.139 1.00 90.56 881 HIS A N 1
ATOM 6960 C CA . HIS A 1 881 ? 15.420 14.921 7.590 1.00 90.56 881 HIS A CA 1
ATOM 6961 C C . HIS A 1 881 ? 14.133 15.319 8.322 1.00 90.56 881 HIS A C 1
ATOM 6963 O O . HIS A 1 881 ? 13.962 14.989 9.504 1.00 90.56 881 HIS A O 1
ATOM 6969 N N . HIS A 1 882 ? 13.188 15.968 7.645 1.00 91.25 882 HIS A N 1
ATOM 6970 C CA . HIS A 1 882 ? 11.885 16.340 8.218 1.00 91.25 882 HIS A CA 1
ATOM 6971 C C . HIS A 1 882 ? 10.755 15.572 7.549 1.00 91.25 882 HIS A C 1
ATOM 6973 O O . HIS A 1 882 ? 10.070 14.715 8.123 1.00 91.25 882 HIS A O 1
ATOM 6979 N N . LEU A 1 883 ? 10.671 15.846 6.253 1.00 89.94 883 LEU A N 1
ATOM 6980 C CA . LEU A 1 883 ? 9.913 15.087 5.289 1.00 89.94 883 LEU A CA 1
ATOM 6981 C C . LEU A 1 883 ? 10.455 13.672 5.203 1.00 89.94 883 LEU A C 1
ATOM 6983 O O . LEU A 1 883 ? 9.780 12.766 4.715 1.00 89.94 883 LEU A O 1
ATOM 6987 N N . SER A 1 884 ? 11.577 13.451 5.892 1.00 90.50 884 SER A N 1
ATOM 6988 C CA . SER A 1 884 ? 11.632 12.319 6.749 1.00 90.50 884 SER A CA 1
ATOM 6989 C C . SER A 1 884 ? 12.208 12.486 8.203 1.00 90.50 884 SER A C 1
ATOM 6991 O O . SER A 1 884 ? 13.398 12.388 8.442 1.00 90.50 884 SER A O 1
ATOM 6993 N N . SER A 1 885 ? 11.339 12.394 9.249 1.00 86.38 885 SER A N 1
ATOM 6994 C CA . SER A 1 885 ? 11.656 12.670 10.685 1.00 86.38 885 SER A CA 1
ATOM 6995 C C . SER A 1 885 ? 11.068 11.800 11.817 1.00 86.38 885 SER A C 1
ATOM 6997 O O . SER A 1 885 ? 10.336 10.844 11.557 1.00 86.38 885 SER A O 1
ATOM 6999 N N . ASN A 1 886 ? 11.402 12.158 13.093 1.00 83.31 886 ASN A N 1
ATOM 7000 C CA . ASN A 1 886 ? 10.977 11.541 14.393 1.00 83.31 886 ASN A CA 1
ATOM 7001 C C . ASN A 1 886 ? 9.731 12.217 14.970 1.00 83.31 886 ASN A C 1
ATOM 7003 O O . ASN A 1 886 ? 9.480 12.185 16.170 1.00 83.31 886 ASN A O 1
ATOM 7007 N N . SER A 1 887 ? 8.962 12.836 14.087 1.00 82.38 887 SER A N 1
ATOM 7008 C CA . SER A 1 887 ? 7.941 13.778 14.480 1.00 82.38 887 SER A CA 1
ATOM 7009 C C . SER A 1 887 ? 6.661 13.569 13.687 1.00 82.38 887 SER A C 1
ATOM 7011 O O . SER A 1 887 ? 5.945 12.615 13.936 1.00 82.38 887 SER A O 1
ATOM 7013 N N . PHE A 1 888 ? 6.298 14.504 12.818 1.00 88.19 888 PHE A N 1
ATOM 7014 C CA . PHE A 1 888 ? 4.920 14.970 12.831 1.00 88.19 888 PHE A CA 1
ATOM 7015 C C . PHE A 1 888 ? 4.659 15.810 11.530 1.00 88.19 888 PHE A C 1
ATOM 7017 O O . PHE A 1 888 ? 5.047 16.976 11.514 1.00 88.19 888 PHE A O 1
ATOM 7024 N N . ARG A 1 889 ? 4.027 15.324 10.429 1.00 89.50 889 ARG A N 1
ATOM 7025 C CA . ARG A 1 889 ? 3.893 16.036 9.084 1.00 89.50 889 ARG A CA 1
ATOM 7026 C C . ARG A 1 889 ? 2.440 16.270 8.591 1.00 89.50 889 ARG A C 1
ATOM 7028 O O . ARG A 1 889 ? 1.599 16.047 9.459 1.00 89.50 889 ARG A O 1
ATOM 7035 N N . GLU A 1 890 ? 2.183 16.809 7.374 1.00 85.69 890 GLU A N 1
ATOM 7036 C CA . GLU A 1 890 ? 0.891 17.195 6.700 1.00 85.69 890 GLU A CA 1
ATOM 7037 C C . GLU A 1 890 ? 0.687 16.682 5.232 1.00 85.69 890 GLU A C 1
ATOM 7039 O O . GLU A 1 890 ? 1.558 16.897 4.402 1.00 85.69 890 GLU A O 1
ATOM 7044 N N . ILE A 1 891 ? -0.487 16.166 4.792 1.00 82.62 891 ILE A N 1
ATOM 7045 C CA . ILE A 1 891 ? -0.612 15.422 3.491 1.00 82.62 891 ILE A CA 1
ATOM 7046 C C . ILE A 1 891 ? -0.063 16.074 2.233 1.00 82.62 891 ILE A C 1
ATOM 7048 O O . ILE A 1 891 ? 0.378 15.384 1.325 1.00 82.62 891 ILE A O 1
ATOM 7052 N N . LYS A 1 892 ? -0.138 17.389 2.070 1.00 82.81 892 LYS A N 1
ATOM 7053 C CA . LYS A 1 892 ? 0.408 17.999 0.847 1.00 82.81 892 LYS A CA 1
ATOM 7054 C C . LYS A 1 892 ? 1.932 17.846 0.783 1.00 82.81 892 LYS A C 1
ATOM 7056 O O . LYS A 1 892 ? 2.494 17.875 -0.306 1.00 82.81 892 LYS A O 1
ATOM 7061 N N . GLU A 1 893 ? 2.569 17.616 1.933 1.00 85.69 893 GLU A N 1
ATOM 7062 C CA . GLU A 1 893 ? 3.896 17.032 2.026 1.00 85.69 893 GLU A CA 1
ATOM 7063 C C . GLU A 1 893 ? 3.870 15.645 1.358 1.00 85.69 893 GLU A C 1
ATOM 7065 O O . GLU A 1 893 ? 4.669 15.432 0.459 1.00 85.69 893 GLU A O 1
ATOM 7070 N N . ILE A 1 894 ? 2.919 14.771 1.694 1.00 82.00 894 ILE A N 1
ATOM 7071 C CA . ILE A 1 894 ? 2.795 13.377 1.238 1.00 82.00 894 ILE A CA 1
ATOM 7072 C C . ILE A 1 894 ? 2.340 13.041 -0.182 1.00 82.00 894 ILE A C 1
ATOM 7074 O O . ILE A 1 894 ? 2.872 12.117 -0.803 1.00 82.00 894 ILE A O 1
ATOM 7078 N N . GLN A 1 895 ? 1.353 13.741 -0.717 1.00 86.25 895 GLN A N 1
ATOM 7079 C CA . GLN A 1 895 ? 0.577 13.229 -1.850 1.00 86.25 895 GLN A CA 1
ATOM 7080 C C . GLN A 1 895 ? 1.233 13.342 -3.232 1.00 86.25 895 GLN A C 1
ATOM 7082 O O . GLN A 1 895 ? 1.018 12.422 -4.020 1.00 86.25 895 GLN A O 1
ATOM 7087 N N . PRO A 1 896 ? 2.014 14.394 -3.572 1.00 90.00 896 PRO A N 1
ATOM 7088 C CA . PRO A 1 896 ? 2.603 14.552 -4.916 1.00 90.00 896 PRO A CA 1
ATOM 7089 C C . PRO A 1 896 ? 3.531 13.418 -5.339 1.00 90.00 896 PRO A C 1
ATOM 7091 O O . PRO A 1 896 ? 3.923 13.301 -6.498 1.00 90.00 896 PRO A O 1
ATOM 7094 N N . PHE A 1 897 ? 3.904 12.618 -4.356 1.00 89.50 897 PHE A N 1
ATOM 7095 C CA . PHE A 1 897 ? 4.881 11.582 -4.479 1.00 89.50 897 PHE A CA 1
ATOM 7096 C C . PHE A 1 897 ? 4.212 10.400 -5.154 1.00 89.50 897 PHE A C 1
ATOM 7098 O O . PHE A 1 897 ? 4.752 9.791 -6.072 1.00 89.50 897 PHE A O 1
ATOM 7105 N N . LEU A 1 898 ? 2.951 10.200 -4.778 1.00 88.88 898 LEU A N 1
ATOM 7106 C CA . LEU A 1 898 ? 2.082 9.206 -5.332 1.00 88.88 898 LEU A CA 1
ATOM 7107 C C . LEU A 1 898 ? 1.860 9.373 -6.830 1.00 88.88 898 LEU A C 1
ATOM 7109 O O . LEU A 1 898 ? 1.340 10.410 -7.249 1.00 88.88 898 LEU A O 1
ATOM 7113 N N . PRO A 1 899 ? 2.016 8.299 -7.615 1.00 87.06 899 PRO A N 1
ATOM 7114 C CA . PRO A 1 899 ? 1.339 8.239 -8.889 1.00 87.06 899 PRO A CA 1
ATOM 7115 C C . PRO A 1 899 ? -0.153 8.122 -8.607 1.00 87.06 899 PRO A C 1
ATOM 7117 O O . PRO A 1 899 ? -0.588 7.656 -7.546 1.00 87.06 899 PRO A O 1
ATOM 7120 N N . ASN A 1 900 ? -0.972 8.523 -9.566 1.00 84.44 900 ASN A N 1
ATOM 7121 C CA . ASN A 1 900 ? -2.400 8.271 -9.514 1.00 84.44 900 ASN A CA 1
ATOM 7122 C C . ASN A 1 900 ? -2.757 7.195 -10.505 1.00 84.44 900 ASN A C 1
ATOM 7124 O O . ASN A 1 900 ? -2.347 7.228 -11.661 1.00 84.44 900 ASN A O 1
ATOM 7128 N N . LEU A 1 901 ? -3.553 6.266 -10.016 1.00 82.44 901 LEU A N 1
ATOM 7129 C CA . LEU A 1 901 ? -4.124 5.245 -10.840 1.00 82.44 901 LEU A CA 1
ATOM 7130 C C . LEU A 1 901 ? -5.244 5.832 -11.712 1.00 82.44 901 LEU A C 1
ATOM 7132 O O . LEU A 1 901 ? -6.120 6.504 -11.159 1.00 82.44 901 LEU A O 1
ATOM 7136 N N . PRO A 1 902 ? -5.205 5.670 -13.044 1.00 77.69 902 PRO A N 1
ATOM 7137 C CA . PRO A 1 902 ? -6.078 6.439 -13.928 1.00 77.69 902 PRO A CA 1
ATOM 7138 C C . PRO A 1 902 ? -7.377 5.697 -14.265 1.00 77.69 902 PRO A C 1
ATOM 7140 O O . PRO A 1 902 ? -7.409 4.830 -15.124 1.00 77.69 902 PRO A O 1
ATOM 7143 N N . ALA A 1 903 ? -8.463 6.056 -13.591 1.00 75.06 903 ALA A N 1
ATOM 7144 C CA . ALA A 1 903 ? -9.718 5.310 -13.600 1.00 75.06 903 ALA A CA 1
ATOM 7145 C C . ALA A 1 903 ? -10.608 5.423 -14.838 1.00 75.06 903 ALA A C 1
ATOM 7147 O O . ALA A 1 903 ? -10.802 6.516 -15.362 1.00 75.06 903 ALA A O 1
ATOM 7148 N N . SER A 1 904 ? -11.245 4.308 -15.209 1.00 76.38 904 SER A N 1
ATOM 7149 C CA . SER A 1 904 ? -12.517 4.281 -15.935 1.00 76.38 904 SER A CA 1
ATOM 7150 C C . SER A 1 904 ? -13.357 3.050 -15.569 1.00 76.38 904 SER A C 1
ATOM 7152 O O . SER A 1 904 ? -12.819 2.030 -15.133 1.00 76.38 904 SER A O 1
ATOM 7154 N N . ASP A 1 905 ? -14.668 3.127 -15.810 1.00 75.62 905 ASP A N 1
ATOM 7155 C CA . ASP A 1 905 ? -15.676 2.084 -15.554 1.00 75.62 905 ASP A CA 1
ATOM 7156 C C . ASP A 1 905 ? -15.355 0.720 -16.156 1.00 75.62 905 ASP A C 1
ATOM 7158 O O . ASP A 1 905 ? -15.927 -0.275 -15.726 1.00 75.62 905 ASP A O 1
ATOM 7162 N N . THR A 1 906 ? -14.455 0.677 -17.137 1.00 78.00 906 THR A N 1
ATOM 7163 C CA . THR A 1 906 ? -14.017 -0.539 -17.813 1.00 78.00 906 THR A CA 1
ATOM 7164 C C . THR A 1 906 ? -12.491 -0.669 -17.878 1.00 78.00 906 THR A C 1
ATOM 7166 O O . THR A 1 906 ? -12.070 -1.566 -18.586 1.00 78.00 906 THR A O 1
ATOM 7169 N N . ARG A 1 907 ? -11.682 0.230 -17.267 1.00 85.00 907 ARG A N 1
ATOM 7170 C CA . ARG A 1 907 ? -10.191 0.268 -17.338 1.00 85.00 907 ARG A CA 1
ATOM 7171 C C . ARG A 1 907 ? -9.557 1.343 -16.403 1.00 85.00 907 ARG A C 1
ATOM 7173 O O . ARG A 1 907 ? -9.225 2.435 -16.853 1.00 85.00 907 ARG A O 1
ATOM 7180 N N . VAL A 1 908 ? -9.379 1.064 -15.108 1.00 89.25 908 VAL A N 1
ATOM 7181 C CA . VAL A 1 908 ? -8.553 1.776 -14.067 1.00 89.25 908 VAL A CA 1
ATOM 7182 C C . VAL A 1 908 ? -7.135 1.150 -13.784 1.00 89.25 908 VAL A C 1
ATOM 7184 O O . VAL A 1 908 ? -6.941 0.568 -12.711 1.00 89.25 908 VAL A O 1
ATOM 7187 N N . PRO A 1 909 ? -6.197 1.120 -14.746 1.00 92.88 909 PRO A N 1
ATOM 7188 C CA . PRO A 1 909 ? -4.934 0.368 -14.729 1.00 92.88 909 PRO A CA 1
ATOM 7189 C C . PRO A 1 909 ? -4.520 -0.199 -13.386 1.00 92.88 909 PRO A C 1
ATOM 7191 O O . PRO A 1 909 ? -4.178 0.570 -12.503 1.00 92.88 909 PRO A O 1
ATOM 7194 N N . ALA A 1 910 ? -4.555 -1.526 -13.260 1.00 92.38 910 ALA A N 1
ATOM 7195 C CA . ALA A 1 910 ? -4.134 -2.307 -12.118 1.00 92.38 910 ALA A CA 1
ATOM 7196 C C . ALA A 1 910 ? -3.244 -1.557 -11.165 1.00 92.38 910 ALA A C 1
ATOM 7198 O O . ALA A 1 910 ? -3.693 -1.196 -10.083 1.00 92.38 910 ALA A O 1
ATOM 7199 N N . MET A 1 911 ? -2.008 -1.326 -11.567 1.00 93.50 911 MET A N 1
ATOM 7200 C CA . MET A 1 911 ? -1.007 -0.598 -10.831 1.00 93.50 911 MET A CA 1
ATOM 7201 C C . MET A 1 911 ? -0.567 0.666 -11.573 1.00 93.50 911 MET A C 1
ATOM 7203 O O . MET A 1 911 ? -0.888 0.895 -12.731 1.00 93.50 911 MET A O 1
ATOM 7207 N N . VAL A 1 912 ? 0.109 1.547 -10.850 1.00 94.94 912 VAL A N 1
ATOM 7208 C CA . VAL A 1 912 ? 1.117 2.481 -11.323 1.00 94.94 912 VAL A CA 1
ATOM 7209 C C . VAL A 1 912 ? 2.105 2.640 -10.170 1.00 94.94 912 VAL A C 1
ATOM 7211 O O . VAL A 1 912 ? 1.747 3.189 -9.152 1.00 94.94 912 VAL A O 1
ATOM 7214 N N . LEU A 1 913 ? 3.338 2.160 -10.264 1.00 95.12 913 LEU A N 1
ATOM 7215 C CA . LEU A 1 913 ? 4.448 2.560 -9.370 1.00 95.12 913 LEU A CA 1
ATOM 7216 C C . LEU A 1 913 ? 4.895 4.054 -9.588 1.00 95.12 913 LEU A C 1
ATOM 7218 O O . LEU A 1 913 ? 4.116 4.759 -10.202 1.00 95.12 913 LEU A O 1
ATOM 7222 N N . GLN A 1 914 ? 6.046 4.592 -9.143 1.00 97.12 914 GLN A N 1
ATOM 7223 C CA . GLN A 1 914 ? 6.606 5.930 -9.486 1.00 97.12 914 GLN A CA 1
ATOM 7224 C C . GLN A 1 914 ? 8.018 6.166 -8.939 1.00 97.12 914 GLN A C 1
ATOM 7226 O O . GLN A 1 914 ? 8.305 5.683 -7.841 1.00 97.12 914 GLN A O 1
ATOM 7231 N N . ILE A 1 915 ? 8.817 6.932 -9.727 1.00 95.69 915 ILE A N 1
ATOM 7232 C CA . ILE A 1 915 ? 10.252 7.290 -9.658 1.00 95.69 915 ILE A CA 1
ATOM 7233 C C . ILE A 1 915 ? 10.528 8.843 -9.426 1.00 95.69 915 ILE A C 1
ATOM 7235 O O . ILE A 1 915 ? 9.700 9.574 -9.942 1.00 95.69 915 ILE A O 1
ATOM 7239 N N . THR A 1 916 ? 11.572 9.368 -8.675 1.00 96.44 916 THR A N 1
ATOM 7240 C CA . THR A 1 916 ? 11.994 10.805 -8.288 1.00 96.44 916 THR A CA 1
ATOM 7241 C C . THR A 1 916 ? 12.920 10.973 -7.025 1.00 96.44 916 THR A C 1
ATOM 7243 O O . THR A 1 916 ? 12.726 10.357 -5.992 1.00 96.44 916 THR A O 1
ATOM 7246 N N . LEU A 1 917 ? 13.834 11.947 -6.992 1.00 95.44 917 LEU A N 1
ATOM 7247 C CA . LEU A 1 917 ? 14.861 12.238 -5.952 1.00 95.44 917 LEU A CA 1
ATOM 7248 C C . LEU A 1 917 ? 14.524 13.179 -4.782 1.00 95.44 917 LEU A C 1
ATOM 7250 O O . LEU A 1 917 ? 13.428 13.711 -4.748 1.00 95.44 917 LEU A O 1
ATOM 7254 N N . PHE A 1 918 ? 15.532 13.462 -3.926 1.00 93.88 918 PHE A N 1
ATOM 7255 C CA . PHE A 1 918 ? 15.577 14.590 -2.952 1.00 93.88 918 PHE A CA 1
ATOM 7256 C C . PHE A 1 918 ? 16.832 15.474 -3.094 1.00 93.88 918 PHE A C 1
ATOM 7258 O O . PHE A 1 918 ? 17.484 15.277 -4.127 1.00 93.88 918 PHE A O 1
ATOM 7265 N N . PRO A 1 919 ? 17.155 16.425 -2.152 1.00 90.88 919 PRO A N 1
ATOM 7266 C CA . PRO A 1 919 ? 18.427 17.162 -1.992 1.00 90.88 919 PRO A CA 1
ATOM 7267 C C . PRO A 1 919 ? 19.246 16.769 -0.717 1.00 90.88 919 PRO A C 1
ATOM 7269 O O . PRO A 1 919 ? 18.725 16.762 0.391 1.00 90.88 919 PRO A O 1
ATOM 7272 N N . ASN A 1 920 ? 20.556 16.500 -0.743 1.00 87.31 920 ASN A N 1
ATOM 7273 C CA . ASN A 1 920 ? 21.476 16.354 -1.877 1.00 87.31 920 ASN A CA 1
ATOM 7274 C C . ASN A 1 920 ? 22.229 14.992 -1.862 1.00 87.31 920 ASN A C 1
ATOM 7276 O O . ASN A 1 920 ? 23.414 14.939 -2.190 1.00 87.31 920 ASN A O 1
ATOM 7280 N N . THR A 1 921 ? 21.585 13.918 -1.366 1.00 89.88 921 THR A N 1
ATOM 7281 C CA . THR A 1 921 ? 22.189 12.664 -0.930 1.00 89.88 921 THR A CA 1
ATOM 7282 C C . THR A 1 921 ? 21.327 11.258 -0.751 1.00 89.88 921 THR A C 1
ATOM 7284 O O . THR A 1 921 ? 21.296 10.773 0.355 1.00 89.88 921 THR A O 1
ATOM 7287 N N . GLY A 1 922 ? 20.667 10.496 -1.720 1.00 87.31 922 GLY A N 1
ATOM 7288 C CA . GLY A 1 922 ? 19.773 9.187 -1.607 1.00 87.31 922 GLY A CA 1
ATOM 7289 C C . GLY A 1 922 ? 18.650 8.994 -2.759 1.00 87.31 922 GLY A C 1
ATOM 7290 O O . GLY A 1 922 ? 18.867 9.962 -3.486 1.00 87.31 922 GLY A O 1
ATOM 7291 N N . PHE A 1 923 ? 17.561 8.039 -3.063 1.00 95.06 923 PHE A N 1
ATOM 7292 C CA . PHE A 1 923 ? 14.895 8.299 -4.255 1.00 95.06 923 PHE A CA 1
ATOM 7293 C C . PHE A 1 923 ? 13.488 7.819 -3.617 1.00 95.06 923 PHE A C 1
ATOM 7295 O O . PHE A 1 923 ? 13.257 6.801 -2.957 1.00 95.06 923 PHE A O 1
ATOM 7302 N N . SER A 1 924 ? 12.397 8.503 -3.902 1.00 96.31 924 SER A N 1
ATOM 7303 C CA . SER A 1 924 ? 11.168 8.301 -3.172 1.00 96.31 924 SER A CA 1
ATOM 7304 C C . SER A 1 924 ? 10.427 6.867 -3.087 1.00 96.31 924 SER A C 1
ATOM 7306 O O . SER A 1 924 ? 9.312 6.707 -2.775 1.00 96.31 924 SER A O 1
ATOM 7308 N N . ILE A 1 925 ? 10.872 5.679 -3.344 1.00 96.56 925 ILE A N 1
ATOM 7309 C CA . ILE A 1 925 ? 10.234 4.500 -4.033 1.00 96.56 925 ILE A CA 1
ATOM 7310 C C . ILE A 1 925 ? 8.657 4.408 -3.911 1.00 96.56 925 ILE A C 1
ATOM 7312 O O . ILE A 1 925 ? 8.157 4.182 -2.832 1.00 96.56 925 ILE A O 1
ATOM 7316 N N . GLY A 1 926 ? 7.825 4.623 -4.963 1.00 96.31 926 GLY A N 1
ATOM 7317 C CA . GLY A 1 926 ? 6.333 4.616 -4.907 1.00 96.31 926 GLY A CA 1
ATOM 7318 C C . GLY A 1 926 ? 5.419 3.830 -5.844 1.00 96.31 926 GLY A C 1
ATOM 7319 O O . GLY A 1 926 ? 5.861 3.327 -6.862 1.00 96.31 926 GLY A O 1
ATOM 7320 N N . TYR A 1 927 ? 4.120 3.755 -5.493 1.00 94.31 927 TYR A N 1
ATOM 7321 C CA . TYR A 1 927 ? 3.025 3.191 -6.307 1.00 94.31 927 TYR A CA 1
ATOM 7322 C C . TYR A 1 927 ? 1.598 3.351 -5.842 1.00 94.31 927 TYR A C 1
ATOM 7324 O O . TYR A 1 927 ? 1.277 2.980 -4.727 1.00 94.31 927 TYR A O 1
ATOM 7332 N N . ALA A 1 928 ? 0.699 3.676 -6.761 1.00 94.19 928 ALA A N 1
ATOM 7333 C CA . ALA A 1 928 ? -0.698 3.307 -6.731 1.00 94.19 928 ALA A CA 1
ATOM 7334 C C . ALA A 1 928 ? -0.961 1.949 -7.378 1.00 94.19 928 ALA A C 1
ATOM 7336 O O . ALA A 1 928 ? -0.145 1.419 -8.105 1.00 94.19 928 ALA A O 1
ATOM 7337 N N . THR A 1 929 ? -2.082 1.356 -7.027 1.00 90.69 929 THR A N 1
ATOM 7338 C CA . THR A 1 929 ? -2.779 0.237 -7.625 1.00 90.69 929 THR A CA 1
ATOM 7339 C C . THR A 1 929 ? -4.217 0.398 -7.232 1.00 90.69 929 THR A C 1
ATOM 7341 O O . THR A 1 929 ? -4.482 1.005 -6.212 1.00 90.69 929 THR A O 1
ATOM 7344 N N . HIS A 1 930 ? -5.144 -0.177 -7.973 1.00 91.81 930 HIS A N 1
ATOM 7345 C CA . HIS A 1 930 ? -6.500 -0.386 -7.505 1.00 91.81 930 HIS A CA 1
ATOM 7346 C C . HIS A 1 930 ? -6.298 -1.428 -6.301 1.00 91.81 930 HIS A C 1
ATOM 7348 O O . HIS A 1 930 ? -5.175 -1.825 -6.091 1.00 91.81 930 HIS A O 1
ATOM 7354 N N . HIS A 1 931 ? -7.178 -1.870 -5.386 1.00 87.25 931 HIS A N 1
ATOM 7355 C CA . HIS A 1 931 ? -7.060 -3.006 -4.440 1.00 87.25 931 HIS A CA 1
ATOM 7356 C C . HIS A 1 931 ? -7.416 -4.451 -4.923 1.00 87.25 931 HIS A C 1
ATOM 7358 O O . HIS A 1 931 ? -7.536 -5.267 -4.044 1.00 87.25 931 HIS A O 1
ATOM 7364 N N . ALA A 1 932 ? -7.553 -4.810 -6.222 1.00 89.69 932 ALA A N 1
ATOM 7365 C CA . ALA A 1 932 ? -8.043 -6.087 -6.771 1.00 89.69 932 ALA A CA 1
ATOM 7366 C C . ALA A 1 932 ? -7.054 -7.109 -7.116 1.00 89.69 932 ALA A C 1
ATOM 7368 O O . ALA A 1 932 ? -7.498 -8.190 -6.834 1.00 89.69 932 ALA A O 1
ATOM 7369 N N . VAL A 1 933 ? -5.947 -6.820 -7.829 1.00 91.69 933 VAL A N 1
ATOM 7370 C CA . VAL A 1 933 ? -5.026 -7.741 -8.526 1.00 91.69 933 VAL A CA 1
ATOM 7371 C C . VAL A 1 933 ? -3.606 -7.897 -7.892 1.00 91.69 933 VAL A C 1
ATOM 7373 O O . VAL A 1 933 ? -2.762 -8.491 -8.520 1.00 91.69 933 VAL A O 1
ATOM 7376 N N . LEU A 1 934 ? -3.229 -7.419 -6.682 1.00 85.69 934 LEU A N 1
ATOM 7377 C CA . LEU A 1 934 ? -2.315 -8.257 -5.862 1.00 85.69 934 LEU A CA 1
ATOM 7378 C C . LEU A 1 934 ? -2.728 -9.024 -4.523 1.00 85.69 934 LEU A C 1
ATOM 7380 O O . LEU A 1 934 ? -3.123 -10.165 -4.649 1.00 85.69 934 LEU A O 1
ATOM 7384 N N . ASP A 1 935 ? -2.501 -8.605 -3.253 1.00 89.50 935 ASP A N 1
ATOM 7385 C CA . ASP A 1 935 ? -3.222 -8.916 -1.960 1.00 89.50 935 ASP A CA 1
ATOM 7386 C C . ASP A 1 935 ? -2.524 -8.526 -0.637 1.00 89.50 935 ASP A C 1
ATOM 7388 O O . ASP A 1 935 ? -1.705 -7.633 -0.589 1.00 89.50 935 ASP A O 1
ATOM 7392 N N . GLY A 1 936 ? -2.953 -9.100 0.487 1.00 87.25 936 GLY A N 1
ATOM 7393 C CA . GLY A 1 936 ? -2.254 -9.371 1.737 1.00 87.25 936 GLY A CA 1
ATOM 7394 C C . GLY A 1 936 ? -0.785 -9.709 1.622 1.00 87.25 936 GLY A C 1
ATOM 7395 O O . GLY A 1 936 ? 0.075 -8.834 1.780 1.00 87.25 936 GLY A O 1
ATOM 7396 N N . LYS A 1 937 ? -0.523 -11.008 1.505 1.00 88.75 937 LYS A N 1
ATOM 7397 C CA . LYS A 1 937 ? 0.821 -11.579 1.445 1.00 88.75 937 LYS A CA 1
ATOM 7398 C C . LYS A 1 937 ? 1.493 -11.216 0.207 1.00 88.75 937 LYS A C 1
ATOM 7400 O O . LYS A 1 937 ? 2.687 -11.025 0.262 1.00 88.75 937 LYS A O 1
ATOM 7405 N N . THR A 1 938 ? 0.697 -11.027 -0.815 1.00 90.81 938 THR A N 1
ATOM 7406 C CA . THR A 1 938 ? 0.962 -10.484 -2.140 1.00 90.81 938 THR A CA 1
ATOM 7407 C C . THR A 1 938 ? 1.122 -9.021 -2.164 1.00 90.81 938 THR A C 1
ATOM 7409 O O . THR A 1 938 ? 1.543 -8.448 -3.159 1.00 90.81 938 THR A O 1
ATOM 7412 N N . ALA A 1 939 ? 0.937 -8.475 -0.988 1.00 93.25 939 ALA A N 1
ATOM 7413 C CA . ALA A 1 939 ? 1.641 -7.351 -0.554 1.00 93.25 939 ALA A CA 1
ATOM 7414 C C . ALA A 1 939 ? 2.557 -7.532 0.625 1.00 93.25 939 ALA A C 1
ATOM 7416 O O . ALA A 1 939 ? 2.650 -6.703 1.536 1.00 93.25 939 ALA A O 1
ATOM 7417 N N . THR A 1 940 ? 3.370 -8.539 0.476 1.00 91.19 940 THR A N 1
ATOM 7418 C CA . THR A 1 940 ? 4.613 -8.739 1.149 1.00 91.19 940 THR A CA 1
ATOM 7419 C C . THR A 1 940 ? 5.501 -9.752 0.352 1.00 91.19 940 THR A C 1
ATOM 7421 O O . THR A 1 940 ? 5.840 -10.817 0.827 1.00 91.19 940 THR A O 1
ATOM 7424 N N . MET A 1 941 ? 5.778 -9.477 -0.930 1.00 93.88 941 MET A N 1
ATOM 7425 C CA . MET A 1 941 ? 5.890 -10.457 -2.005 1.00 93.88 941 MET A CA 1
ATOM 7426 C C . MET A 1 941 ? 6.047 -10.029 -3.465 1.00 93.88 941 MET A C 1
ATOM 7428 O O . MET A 1 941 ? 7.101 -10.251 -4.020 1.00 93.88 941 MET A O 1
ATOM 7432 N N . PHE A 1 942 ? 5.104 -9.322 -4.070 1.00 96.06 942 PHE A N 1
ATOM 7433 C CA . PHE A 1 942 ? 5.392 -8.420 -5.181 1.00 96.06 942 PHE A CA 1
ATOM 7434 C C . PHE A 1 942 ? 6.704 -7.691 -5.058 1.00 96.06 942 PHE A C 1
ATOM 7436 O O . PHE A 1 942 ? 7.200 -7.292 -6.054 1.00 96.06 942 PHE A O 1
ATOM 7443 N N . MET A 1 943 ? 7.397 -7.585 -3.945 1.00 96.75 943 MET A N 1
ATOM 7444 C CA . MET A 1 943 ? 8.820 -7.350 -3.975 1.00 96.75 943 MET A CA 1
ATOM 7445 C C . MET A 1 943 ? 9.530 -8.178 -2.965 1.00 96.75 943 MET A C 1
ATOM 7447 O O . MET A 1 943 ? 10.589 -7.790 -2.601 1.00 96.75 943 MET A O 1
ATOM 7451 N N . GLN A 1 944 ? 9.060 -9.332 -2.558 1.00 94.25 944 GLN A N 1
ATOM 7452 C CA . GLN A 1 944 ? 9.939 -10.472 -2.682 1.00 94.25 944 GLN A CA 1
ATOM 7453 C C . GLN A 1 944 ? 9.929 -11.036 -4.123 1.00 94.25 944 GLN A C 1
ATOM 7455 O O . GLN A 1 944 ? 9.670 -12.214 -4.266 1.00 94.25 944 GLN A O 1
ATOM 7460 N N . SER A 1 945 ? 10.322 -10.272 -5.164 1.00 94.31 945 SER A N 1
ATOM 7461 C CA . SER A 1 945 ? 11.264 -10.792 -6.197 1.00 94.31 945 SER A CA 1
ATOM 7462 C C . SER A 1 945 ? 12.225 -9.861 -6.987 1.00 94.31 945 SER A C 1
ATOM 7464 O O . SER A 1 945 ? 13.302 -10.307 -7.300 1.00 94.31 945 SER A O 1
ATOM 7466 N N . TRP A 1 946 ? 12.000 -8.593 -7.359 1.00 97.25 946 TRP A N 1
ATOM 7467 C CA . TRP A 1 946 ? 12.895 -7.807 -8.216 1.00 97.25 946 TRP A CA 1
ATOM 7468 C C . TRP A 1 946 ? 14.294 -7.660 -7.722 1.00 97.25 946 TRP A C 1
ATOM 7470 O O . TRP A 1 946 ? 15.028 -7.607 -8.647 1.00 97.25 946 TRP A O 1
ATOM 7480 N N . ALA A 1 947 ? 14.681 -7.759 -6.440 1.00 94.81 947 ALA A N 1
ATOM 7481 C CA . ALA A 1 947 ? 16.009 -7.810 -5.803 1.00 94.81 947 ALA A CA 1
ATOM 7482 C C . ALA A 1 947 ? 16.607 -9.152 -5.934 1.00 94.81 947 ALA A C 1
ATOM 7484 O O . ALA A 1 947 ? 17.794 -9.365 -6.097 1.00 94.81 947 ALA A O 1
ATOM 7485 N N . SER A 1 948 ? 15.692 -10.068 -5.911 1.00 93.12 948 SER A N 1
ATOM 7486 C CA . SER A 1 948 ? 15.889 -11.321 -6.475 1.00 93.12 948 SER A CA 1
ATOM 7487 C C . SER A 1 948 ? 16.061 -11.214 -7.983 1.00 93.12 948 SER A C 1
ATOM 7489 O O . SER A 1 948 ? 16.827 -11.974 -8.460 1.00 93.12 948 SER A O 1
ATOM 7491 N N . ILE A 1 949 ? 15.690 -10.189 -8.731 1.00 92.75 949 ILE A N 1
ATOM 7492 C CA . ILE A 1 949 ? 16.232 -9.885 -10.082 1.00 92.75 949 ILE A CA 1
ATOM 7493 C C . ILE A 1 949 ? 17.126 -8.624 -10.151 1.00 92.75 949 ILE A C 1
ATOM 7495 O O . ILE A 1 949 ? 17.621 -8.211 -11.185 1.00 92.75 949 ILE A O 1
ATOM 7499 N N . CYS A 1 950 ? 17.456 -8.021 -9.011 1.00 94.06 950 CYS A N 1
ATOM 7500 C CA . CYS A 1 950 ? 18.130 -6.753 -8.894 1.00 94.06 950 CYS A CA 1
ATOM 7501 C C . CYS A 1 950 ? 19.508 -6.918 -8.324 1.00 94.06 950 CYS A C 1
ATOM 7503 O O . CYS A 1 950 ? 20.469 -6.544 -8.976 1.00 94.06 950 CYS A O 1
ATOM 7505 N N . GLN A 1 951 ? 19.601 -7.522 -7.141 1.00 90.88 951 GLN A N 1
ATOM 7506 C CA . GLN A 1 951 ? 20.679 -7.337 -6.189 1.00 90.88 951 GLN A CA 1
ATOM 7507 C C . GLN A 1 951 ? 22.077 -7.718 -6.694 1.00 90.88 951 GLN A C 1
ATOM 7509 O O . GLN A 1 951 ? 23.074 -7.264 -6.133 1.00 90.88 951 GLN A O 1
ATOM 7514 N N . ARG A 1 952 ? 22.179 -8.555 -7.728 1.00 90.44 952 ARG A N 1
ATOM 7515 C CA . ARG A 1 952 ? 23.175 -9.630 -7.747 1.00 90.44 952 ARG A CA 1
ATOM 7516 C C . ARG A 1 952 ? 23.921 -9.916 -9.079 1.00 90.44 952 ARG A C 1
ATOM 7518 O O . ARG A 1 952 ? 24.452 -10.990 -9.155 1.00 90.44 952 ARG A O 1
ATOM 7525 N N . GLY A 1 953 ? 23.955 -9.131 -10.175 1.00 80.06 953 GLY A N 1
ATOM 7526 C CA . GLY A 1 953 ? 24.315 -9.576 -11.573 1.00 80.06 953 GLY A CA 1
ATOM 7527 C C . GLY A 1 953 ? 23.217 -9.556 -12.717 1.00 80.06 953 GLY A C 1
ATOM 7528 O O . GLY A 1 953 ? 23.237 -8.822 -13.690 1.00 80.06 953 GLY A O 1
ATOM 7529 N N . GLY A 1 954 ? 22.180 -10.360 -12.654 1.00 81.06 954 GLY A N 1
ATOM 7530 C CA . GLY A 1 954 ? 20.780 -9.954 -12.809 1.00 81.06 954 GLY A CA 1
ATOM 7531 C C . GLY A 1 954 ? 19.786 -11.087 -12.464 1.00 81.06 954 GLY A C 1
ATOM 7532 O O . GLY A 1 954 ? 18.664 -10.872 -12.031 1.00 81.06 954 GLY A O 1
ATOM 7533 N N . ASP A 1 955 ? 20.280 -12.285 -12.705 1.00 86.31 955 ASP A N 1
ATOM 7534 C CA . ASP A 1 955 ? 19.714 -13.610 -12.787 1.00 86.31 955 ASP A CA 1
ATOM 7535 C C . ASP A 1 955 ? 18.387 -13.817 -12.049 1.00 86.31 955 ASP A C 1
ATOM 7537 O O . ASP A 1 955 ? 18.184 -13.529 -10.879 1.00 86.31 955 ASP A O 1
ATOM 7541 N N . SER A 1 956 ? 17.474 -14.377 -12.812 1.00 84.38 956 SER A N 1
ATOM 7542 C CA . SER A 1 956 ? 16.129 -14.767 -12.490 1.00 84.38 956 SER A CA 1
ATOM 7543 C C . SER A 1 956 ? 15.957 -16.202 -11.938 1.00 84.38 956 SER A C 1
ATOM 7545 O O . SER A 1 956 ? 15.238 -16.989 -12.519 1.00 84.38 956 SER A O 1
ATOM 7547 N N . THR A 1 957 ? 16.628 -16.615 -10.872 1.00 87.62 957 THR A N 1
ATOM 7548 C CA . THR A 1 957 ? 16.675 -17.984 -10.314 1.00 87.62 957 THR A CA 1
ATOM 7549 C C . THR A 1 957 ? 15.855 -18.326 -9.056 1.00 87.62 957 THR A C 1
ATOM 7551 O O . THR A 1 957 ? 16.407 -18.552 -7.983 1.00 87.62 957 THR A O 1
ATOM 7554 N N . LEU A 1 958 ? 14.532 -18.441 -9.120 1.00 89.06 958 LEU A N 1
ATOM 7555 C CA . LEU A 1 958 ? 13.731 -18.866 -7.959 1.00 89.06 958 LEU A CA 1
ATOM 7556 C C . LEU A 1 958 ? 14.265 -20.094 -7.178 1.00 89.06 958 LEU A C 1
ATOM 7558 O O . LEU A 1 958 ? 14.197 -21.205 -7.700 1.00 89.06 958 LEU A O 1
ATOM 7562 N N . THR A 1 959 ? 14.552 -19.970 -5.857 1.00 90.31 959 THR A N 1
ATOM 7563 C CA . THR A 1 959 ? 14.158 -21.094 -4.952 1.00 90.31 959 THR A CA 1
ATOM 7564 C C . THR A 1 959 ? 12.651 -21.262 -5.067 1.00 90.31 959 THR A C 1
ATOM 7566 O O . THR A 1 959 ? 12.060 -20.603 -5.889 1.00 90.31 959 THR A O 1
ATOM 7569 N N . PRO A 1 960 ? 11.968 -22.207 -4.441 1.00 90.19 960 PRO A N 1
ATOM 7570 C CA . PRO A 1 960 ? 10.543 -22.395 -4.809 1.00 90.19 960 PRO A CA 1
ATOM 7571 C C . PRO A 1 960 ? 9.398 -22.087 -3.830 1.00 90.19 960 PRO A C 1
ATOM 7573 O O . PRO A 1 960 ? 8.240 -22.089 -4.212 1.00 90.19 960 PRO A O 1
ATOM 7576 N N . GLU A 1 961 ? 9.661 -21.615 -2.618 1.00 87.94 961 GLU A N 1
ATOM 7577 C CA . GLU A 1 961 ? 8.668 -21.094 -1.673 1.00 87.94 961 GLU A CA 1
ATOM 7578 C C . GLU A 1 961 ? 8.178 -19.630 -1.764 1.00 87.94 961 GLU A C 1
ATOM 7580 O O . GLU A 1 961 ? 7.743 -19.131 -0.755 1.00 87.94 961 GLU A O 1
ATOM 7585 N N . LEU A 1 962 ? 8.402 -18.922 -2.870 1.00 89.25 962 LEU A N 1
ATOM 7586 C CA . LEU A 1 962 ? 8.166 -17.560 -3.428 1.00 89.25 962 LEU A CA 1
ATOM 7587 C C . LEU A 1 962 ? 8.206 -17.956 -4.938 1.00 89.25 962 LEU A C 1
ATOM 7589 O O . LEU A 1 962 ? 9.164 -17.584 -5.577 1.00 89.25 962 LEU A O 1
ATOM 7593 N N . THR A 1 963 ? 7.308 -18.780 -5.523 1.00 91.19 963 THR A N 1
ATOM 7594 C CA . THR A 1 963 ? 7.251 -19.172 -6.964 1.00 91.19 963 THR A CA 1
ATOM 7595 C C . THR A 1 963 ? 5.843 -19.409 -7.592 1.00 91.19 963 THR A C 1
ATOM 7597 O O . THR A 1 963 ? 4.889 -19.611 -6.853 1.00 91.19 963 THR A O 1
ATOM 7600 N N . PRO A 1 964 ? 5.620 -19.387 -8.932 1.00 91.62 964 PRO A N 1
ATOM 7601 C CA . PRO A 1 964 ? 4.306 -19.624 -9.546 1.00 91.62 964 PRO A CA 1
ATOM 7602 C C . PRO A 1 964 ? 3.876 -21.062 -9.323 1.00 91.62 964 PRO A C 1
ATOM 7604 O O . PRO A 1 964 ? 4.675 -21.915 -9.666 1.00 91.62 964 PRO A O 1
ATOM 7607 N N . PHE A 1 965 ? 2.681 -21.395 -8.821 1.00 90.94 965 PHE A N 1
ATOM 7608 C CA . PHE A 1 965 ? 2.058 -22.716 -9.070 1.00 90.94 965 PHE A CA 1
ATOM 7609 C C . PHE A 1 965 ? 1.095 -22.545 -10.201 1.00 90.94 965 PHE A C 1
ATOM 7611 O O . PHE A 1 965 ? 0.736 -21.420 -10.505 1.00 90.94 965 PHE A O 1
ATOM 7618 N N . TYR A 1 966 ? 0.749 -23.637 -10.875 1.00 88.00 966 TYR A N 1
ATOM 7619 C CA . TYR A 1 966 ? -0.222 -23.633 -11.947 1.00 88.00 966 TYR A CA 1
ATOM 7620 C C . TYR A 1 966 ? -0.790 -25.091 -12.315 1.00 88.00 966 TYR A C 1
ATOM 7622 O O . TYR A 1 966 ? -0.053 -25.853 -12.939 1.00 88.00 966 TYR A O 1
ATOM 7630 N N . ASP A 1 967 ? -2.095 -25.429 -12.059 1.00 87.56 967 ASP A N 1
ATOM 7631 C CA . ASP A 1 967 ? -3.203 -26.077 -12.896 1.00 87.56 967 ASP A CA 1
ATOM 7632 C C . ASP A 1 967 ? -4.719 -25.973 -12.385 1.00 87.56 967 ASP A C 1
ATOM 7634 O O . ASP A 1 967 ? -5.287 -26.967 -11.958 1.00 87.56 967 ASP A O 1
ATOM 7638 N N . ARG A 1 968 ? -5.426 -24.810 -12.425 1.00 88.19 968 ARG A N 1
ATOM 7639 C CA . ARG A 1 968 ? -6.640 -24.337 -11.632 1.00 88.19 968 ARG A CA 1
ATOM 7640 C C . ARG A 1 968 ? -7.353 -25.193 -10.620 1.00 88.19 968 ARG A C 1
ATOM 7642 O O . ARG A 1 968 ? -7.048 -25.137 -9.443 1.00 88.19 968 ARG A O 1
ATOM 7649 N N . THR A 1 969 ? -8.455 -25.744 -11.047 1.00 86.19 969 THR A N 1
ATOM 7650 C CA . THR A 1 969 ? -8.990 -27.022 -10.689 1.00 86.19 969 THR A CA 1
ATOM 7651 C C . THR A 1 969 ? -9.372 -27.303 -9.226 1.00 86.19 969 THR A C 1
ATOM 7653 O O . THR A 1 969 ? -10.077 -28.282 -9.074 1.00 86.19 969 THR A O 1
ATOM 7656 N N . VAL A 1 970 ? -9.015 -26.526 -8.174 1.00 86.38 970 VAL A N 1
ATOM 7657 C CA . VAL A 1 970 ? -8.776 -27.184 -6.867 1.00 86.38 970 VAL A CA 1
ATOM 7658 C C . VAL A 1 970 ? -9.184 -26.532 -5.398 1.00 86.38 970 VAL A C 1
ATOM 7660 O O . VAL A 1 970 ? -8.952 -27.237 -4.430 1.00 86.38 970 VAL A O 1
ATOM 7663 N N . ILE A 1 971 ? -9.792 -25.306 -5.124 1.00 86.44 971 ILE A N 1
ATOM 7664 C CA . ILE A 1 971 ? -10.593 -24.706 -3.911 1.00 86.44 971 ILE A CA 1
ATOM 7665 C C . ILE A 1 971 ? -11.966 -23.919 -4.223 1.00 86.44 971 ILE A C 1
ATOM 7667 O O . ILE A 1 971 ? -12.086 -23.190 -5.207 1.00 86.44 971 ILE A O 1
ATOM 7671 N N . ASP A 1 972 ? -12.982 -23.905 -3.320 1.00 81.50 972 ASP A N 1
ATOM 7672 C CA . ASP A 1 972 ? -14.367 -24.396 -3.627 1.00 81.50 972 ASP A CA 1
ATOM 7673 C C . ASP A 1 972 ? -15.639 -23.514 -3.732 1.00 81.50 972 ASP A C 1
ATOM 7675 O O . ASP A 1 972 ? -15.825 -22.635 -2.896 1.00 81.50 972 ASP A O 1
ATOM 7679 N N . ASP A 1 973 ? -16.569 -23.828 -4.669 1.00 80.12 973 ASP A N 1
ATOM 7680 C CA . ASP A 1 973 ? -18.020 -23.471 -4.629 1.00 80.12 973 ASP A CA 1
ATOM 7681 C C . ASP A 1 973 ? -18.937 -24.628 -4.220 1.00 80.12 973 ASP A C 1
ATOM 7683 O O . ASP A 1 973 ? -19.681 -25.157 -5.053 1.00 80.12 973 ASP A O 1
ATOM 7687 N N . PRO A 1 974 ? -19.014 -24.941 -2.913 1.00 67.56 974 PRO A N 1
ATOM 7688 C CA . PRO A 1 974 ? -20.091 -25.779 -2.413 1.00 67.56 974 PRO A CA 1
ATOM 7689 C C . PRO A 1 974 ? -21.384 -24.956 -2.246 1.00 67.56 974 PRO A C 1
ATOM 7691 O O . PRO A 1 974 ? -22.479 -25.514 -2.220 1.00 67.56 974 PRO A O 1
ATOM 7694 N N . ASP A 1 975 ? -21.256 -23.625 -2.144 1.00 72.94 975 ASP A N 1
ATOM 7695 C CA . ASP A 1 975 ? -22.228 -22.714 -1.530 1.00 72.94 975 ASP A CA 1
ATOM 7696 C C . ASP A 1 975 ? -22.764 -21.616 -2.501 1.00 72.94 975 ASP A C 1
ATOM 7698 O O . ASP A 1 975 ? -23.531 -20.746 -2.084 1.00 72.94 975 ASP A O 1
ATOM 7702 N N . ASP A 1 976 ? -22.390 -21.634 -3.792 1.00 79.62 976 ASP A N 1
ATOM 7703 C CA . ASP A 1 976 ? -22.724 -20.625 -4.835 1.00 79.62 976 ASP A CA 1
ATOM 7704 C C . ASP A 1 976 ? -22.424 -19.175 -4.383 1.00 79.62 976 ASP A C 1
ATOM 7706 O O . ASP A 1 976 ? -23.162 -18.198 -4.610 1.00 79.62 976 ASP A O 1
ATOM 7710 N N . LEU A 1 977 ? -21.305 -19.050 -3.672 1.00 79.12 977 LEU A N 1
ATOM 7711 C CA . LEU A 1 977 ? -20.826 -17.822 -3.057 1.00 79.12 977 LEU A CA 1
ATOM 7712 C C . LEU A 1 977 ? -20.530 -16.829 -4.162 1.00 79.12 977 LEU A C 1
ATOM 7714 O O . LEU A 1 977 ? -20.987 -15.690 -4.074 1.00 79.12 977 LEU A O 1
ATOM 7718 N N . GLU A 1 978 ? -19.905 -17.297 -5.250 1.00 80.75 978 GLU A N 1
ATOM 7719 C CA . GLU A 1 978 ? -19.822 -16.620 -6.548 1.00 80.75 978 GLU A CA 1
ATOM 7720 C C . GLU A 1 978 ? -20.849 -15.513 -6.734 1.00 80.75 978 GLU A C 1
ATOM 7722 O O . GLU A 1 978 ? -20.568 -14.310 -6.796 1.00 80.75 978 GLU A O 1
ATOM 7727 N N . LYS A 1 979 ? -22.071 -16.002 -6.741 1.00 82.06 979 LYS A N 1
ATOM 7728 C CA . LYS A 1 979 ? -23.259 -15.387 -7.273 1.00 82.06 979 LYS A CA 1
ATOM 7729 C C . LYS A 1 979 ? -23.989 -14.641 -6.183 1.00 82.06 979 LYS A C 1
ATOM 7731 O O . LYS A 1 979 ? -24.577 -13.593 -6.450 1.00 82.06 979 LYS A O 1
ATOM 7736 N N . THR A 1 980 ? -23.899 -15.128 -4.948 1.00 77.31 980 THR A N 1
ATOM 7737 C CA . THR A 1 980 ? -24.309 -14.396 -3.747 1.00 77.31 980 THR A CA 1
ATOM 7738 C C . THR A 1 980 ? -23.671 -13.012 -3.740 1.00 77.31 980 THR A C 1
ATOM 7740 O O . THR A 1 980 ? -24.366 -11.993 -3.671 1.00 77.31 980 THR A O 1
ATOM 7743 N N . TYR A 1 981 ? -22.353 -12.961 -3.915 1.00 76.06 981 TYR A N 1
ATOM 7744 C CA . TYR A 1 981 ? -21.621 -11.711 -3.825 1.00 76.06 981 TYR A CA 1
ATOM 7745 C C . TYR A 1 981 ? -21.664 -10.918 -5.139 1.00 76.06 981 TYR A C 1
ATOM 7747 O O . TYR A 1 981 ? -21.836 -9.696 -5.069 1.00 76.06 981 TYR A O 1
ATOM 7755 N N . LEU A 1 982 ? -21.696 -11.571 -6.316 1.00 74.88 982 LEU A N 1
ATOM 7756 C CA . LEU A 1 982 ? -22.058 -10.943 -7.609 1.00 74.88 982 LEU A CA 1
ATOM 7757 C C . LEU A 1 982 ? -23.211 -9.970 -7.458 1.00 74.88 982 LEU A C 1
ATOM 7759 O O . LEU A 1 982 ? -23.159 -8.793 -7.823 1.00 74.88 982 LEU A O 1
ATOM 7763 N N . ASN A 1 983 ? -24.291 -10.520 -6.917 1.00 73.12 983 ASN A N 1
ATOM 7764 C CA . ASN A 1 983 ? -25.586 -9.899 -6.915 1.00 73.12 983 ASN A CA 1
ATOM 7765 C C . ASN A 1 983 ? -25.655 -8.782 -5.881 1.00 73.12 983 ASN A C 1
ATOM 7767 O O . ASN A 1 983 ? -26.495 -7.903 -6.036 1.00 73.12 983 ASN A O 1
ATOM 7771 N N . LEU A 1 984 ? -24.774 -8.771 -4.879 1.00 65.06 984 LEU A N 1
ATOM 7772 C CA . LEU A 1 984 ? -24.582 -7.615 -4.012 1.00 65.06 984 LEU A CA 1
ATOM 7773 C C . LEU A 1 984 ? -23.961 -6.463 -4.806 1.00 65.06 984 LEU A C 1
ATOM 7775 O O . LEU A 1 984 ? -24.591 -5.414 -4.950 1.00 65.06 984 LEU A O 1
ATOM 7779 N N . VAL A 1 985 ? -22.779 -6.662 -5.395 1.00 62.34 985 VAL A N 1
ATOM 7780 C CA . VAL A 1 985 ? -22.006 -5.519 -5.912 1.00 62.34 985 VAL A CA 1
ATOM 7781 C C . VAL A 1 985 ? -22.412 -5.096 -7.335 1.00 62.34 985 VAL A C 1
ATOM 7783 O O . VAL A 1 985 ? -22.222 -3.947 -7.729 1.00 62.34 985 VAL A O 1
ATOM 7786 N N . SER A 1 986 ? -23.124 -5.961 -8.069 1.00 62.34 986 SER A N 1
ATOM 7787 C CA . SER A 1 986 ? -23.929 -5.568 -9.244 1.00 62.34 986 SER A CA 1
ATOM 7788 C C . SER A 1 986 ? -24.986 -4.537 -8.909 1.00 62.34 986 SER A C 1
ATOM 7790 O O . SER A 1 986 ? -25.147 -3.543 -9.615 1.00 62.34 986 SER A O 1
ATOM 7792 N N . LYS A 1 987 ? -25.756 -4.813 -7.851 1.00 56.22 987 LYS A N 1
ATOM 7793 C CA . LYS A 1 987 ? -26.938 -4.027 -7.497 1.00 56.22 987 LYS A CA 1
ATOM 7794 C C . LYS A 1 987 ? -26.544 -2.692 -6.873 1.00 56.22 987 LYS A C 1
ATOM 7796 O O . LYS A 1 987 ? -27.342 -1.764 -6.929 1.00 56.22 987 LYS A O 1
ATOM 7801 N N . SER A 1 988 ? -25.324 -2.577 -6.339 1.00 48.56 988 SER A N 1
ATOM 7802 C CA . SER A 1 988 ? -24.755 -1.302 -5.899 1.00 48.56 988 SER A CA 1
ATOM 7803 C C . SER A 1 988 ? -24.062 -0.508 -7.012 1.00 48.56 988 SER A C 1
ATOM 7805 O O . SER A 1 988 ? -24.168 0.714 -6.987 1.00 48.56 988 SER A O 1
ATOM 7807 N N . ASN A 1 989 ? -23.358 -1.148 -7.964 1.00 50.59 989 ASN A N 1
ATOM 7808 C CA . ASN A 1 989 ? -22.449 -0.431 -8.879 1.00 50.59 989 ASN A CA 1
ATOM 7809 C C . ASN A 1 989 ? -22.535 -0.800 -10.381 1.00 50.59 989 ASN A C 1
ATOM 7811 O O . ASN A 1 989 ? -21.610 -0.514 -11.139 1.00 50.59 989 ASN A O 1
ATOM 7815 N N . ASN A 1 990 ? -23.644 -1.393 -10.837 1.00 62.47 990 ASN A N 1
ATOM 7816 C CA . ASN A 1 990 ? -24.096 -1.399 -12.241 1.00 62.47 990 ASN A CA 1
ATOM 7817 C C . ASN A 1 990 ? -23.010 -1.688 -13.308 1.00 62.47 990 ASN A C 1
ATOM 7819 O O . ASN A 1 990 ? -22.821 -0.892 -14.228 1.00 62.47 990 ASN A O 1
ATOM 7823 N N . LYS A 1 991 ? -22.282 -2.809 -13.196 1.00 67.62 991 LYS A N 1
ATOM 7824 C CA . LYS A 1 991 ? -21.222 -3.191 -14.156 1.00 67.62 991 LYS A CA 1
ATOM 7825 C C . LYS A 1 991 ? -20.137 -2.110 -14.372 1.00 67.62 991 LYS A C 1
ATOM 7827 O O . LYS A 1 991 ? -19.580 -2.007 -15.460 1.00 67.62 991 LYS A O 1
ATOM 7832 N N . SER A 1 992 ? -19.829 -1.293 -13.364 1.00 77.06 992 SER A N 1
ATOM 7833 C CA . SER A 1 992 ? -18.745 -0.300 -13.423 1.00 77.06 992 SER A CA 1
ATOM 7834 C C . SER A 1 992 ? -17.630 -0.646 -12.450 1.00 77.06 992 SER A C 1
ATOM 7836 O O . SER A 1 992 ? -17.890 -1.043 -11.318 1.00 77.06 992 SER A O 1
ATOM 7838 N N . LEU A 1 993 ? -16.385 -0.456 -12.876 1.00 66.12 993 LEU A N 1
ATOM 7839 C CA . LEU A 1 993 ? -15.172 -0.609 -12.071 1.00 66.12 993 LEU A CA 1
ATOM 7840 C C . LEU A 1 993 ? -14.741 0.674 -11.362 1.00 66.12 993 LEU A C 1
ATOM 7842 O O . LEU A 1 993 ? -13.653 0.712 -10.796 1.00 66.12 993 LEU A O 1
ATOM 7846 N N . MET A 1 994 ? -15.531 1.744 -11.425 1.00 77.56 994 MET A N 1
ATOM 7847 C CA . MET A 1 994 ? -15.137 3.002 -10.805 1.00 77.56 994 MET A CA 1
ATOM 7848 C C . MET A 1 994 ? -15.065 2.862 -9.287 1.00 77.56 994 MET A C 1
ATOM 7850 O O . MET A 1 994 ? -16.079 2.729 -8.607 1.00 77.56 994 MET A O 1
ATOM 7854 N N . ILE A 1 995 ? -13.844 2.929 -8.768 1.00 67.94 995 ILE A N 1
ATOM 7855 C CA . ILE A 1 995 ? -13.480 3.559 -7.499 1.00 67.94 995 ILE A CA 1
ATOM 7856 C C . ILE A 1 995 ? -14.625 4.370 -6.841 1.00 67.94 995 ILE A C 1
ATOM 7858 O O . ILE A 1 995 ? -15.062 5.383 -7.391 1.00 67.94 995 ILE A O 1
ATOM 7862 N N . LEU A 1 996 ? -14.995 4.062 -5.597 1.00 62.59 996 LEU A N 1
ATOM 7863 C CA . LEU A 1 996 ? -15.713 4.999 -4.719 1.00 62.59 996 LEU A CA 1
ATOM 7864 C C . LEU A 1 996 ? -14.806 6.204 -4.426 1.00 62.59 996 LEU A C 1
ATOM 7866 O O . LEU A 1 996 ? -13.787 6.035 -3.781 1.00 62.59 996 LEU A O 1
ATOM 7870 N N . ASP A 1 997 ? -15.103 7.457 -4.769 1.00 55.25 997 ASP A N 1
ATOM 7871 C CA . ASP A 1 997 ? -14.209 8.537 -4.297 1.00 55.25 997 ASP A CA 1
ATOM 7872 C C . ASP A 1 997 ? -14.469 8.902 -2.822 1.00 55.25 997 ASP A C 1
ATOM 7874 O O . ASP A 1 997 ? -15.068 9.926 -2.503 1.00 55.25 997 ASP A O 1
ATOM 7878 N N . VAL A 1 998 ? -14.019 8.051 -1.890 1.00 52.44 998 VAL A N 1
ATOM 7879 C CA . VAL A 1 998 ? -14.160 8.318 -0.450 1.00 52.44 998 VAL A CA 1
ATOM 7880 C C . VAL A 1 998 ? -13.368 9.575 -0.088 1.00 52.44 998 VAL A C 1
ATOM 7882 O O . VAL A 1 998 ? -12.184 9.676 -0.388 1.00 52.44 998 VAL A O 1
ATOM 7885 N N . ASN A 1 999 ? -14.020 10.575 0.491 1.00 52.09 999 ASN A N 1
ATOM 7886 C CA . ASN A 1 999 ? -13.380 11.862 0.748 1.00 52.09 999 ASN A CA 1
ATOM 7887 C C . ASN A 1 999 ? -12.381 11.793 1.899 1.00 52.09 999 ASN A C 1
ATOM 7889 O O . ASN A 1 999 ? -12.522 10.988 2.816 1.00 52.09 999 ASN A O 1
ATOM 7893 N N . VAL A 1 1000 ? -11.394 12.689 1.869 1.00 56.59 1000 VAL A N 1
ATOM 7894 C CA . VAL A 1 1000 ? -10.325 12.690 2.863 1.00 56.59 1000 VAL A CA 1
ATOM 7895 C C . VAL A 1 1000 ? -9.905 14.097 3.252 1.00 56.59 1000 VAL A C 1
ATOM 7897 O O . VAL A 1 1000 ? -9.824 14.993 2.415 1.00 56.59 1000 VAL A O 1
ATOM 7900 N N . SER A 1 1001 ? -9.636 14.294 4.543 1.00 56.06 1001 SER A N 1
ATOM 7901 C CA . SER A 1 1001 ? -9.229 15.582 5.090 1.00 56.06 1001 SER A CA 1
ATOM 7902 C C . SER A 1 1001 ? -7.843 16.015 4.574 1.00 56.06 1001 SER A C 1
ATOM 7904 O O . SER A 1 1001 ? -6.855 15.337 4.845 1.00 56.06 1001 SER A O 1
ATOM 7906 N N . PRO A 1 1002 ? -7.720 17.185 3.916 1.00 62.97 1002 PRO A N 1
ATOM 7907 C CA . PRO A 1 1002 ? -6.430 17.738 3.485 1.00 62.97 1002 PRO A CA 1
ATOM 7908 C C . PRO A 1 1002 ? -5.569 18.279 4.649 1.00 62.97 1002 PRO A C 1
ATOM 7910 O O . PRO A 1 1002 ? -4.438 18.717 4.434 1.00 62.97 1002 PRO A O 1
ATOM 7913 N N . ASP A 1 1003 ? -6.112 18.251 5.870 1.00 68.88 1003 ASP A N 1
ATOM 7914 C CA . ASP A 1 1003 ? -5.451 18.591 7.137 1.00 68.88 1003 ASP A CA 1
ATOM 7915 C C . ASP A 1 1003 ? -5.357 17.367 8.069 1.00 68.88 1003 ASP A C 1
ATOM 7917 O O . ASP A 1 1003 ? -5.204 17.488 9.293 1.00 68.88 1003 ASP A O 1
ATOM 7921 N N . ALA A 1 1004 ? -5.473 16.172 7.488 1.00 80.81 1004 ALA A N 1
ATOM 7922 C CA . ALA A 1 1004 ? -4.982 14.969 8.117 1.00 80.81 1004 ALA A CA 1
ATOM 7923 C C . ALA A 1 1004 ? -3.447 14.925 8.075 1.00 80.81 1004 ALA A C 1
ATOM 7925 O O . ALA A 1 1004 ? -2.783 15.667 7.343 1.00 80.81 1004 ALA A O 1
ATOM 7926 N N . MET A 1 1005 ? -2.918 14.180 9.037 1.00 85.94 1005 MET A N 1
ATOM 7927 C CA . MET A 1 1005 ? -1.736 14.605 9.772 1.00 85.94 1005 MET A CA 1
ATOM 7928 C C . MET A 1 1005 ? -0.957 13.399 10.287 1.00 85.94 1005 MET A C 1
ATOM 7930 O O . MET A 1 1005 ? -1.585 12.444 10.743 1.00 85.94 1005 MET A O 1
ATOM 7934 N N . LEU A 1 1006 ? 0.385 13.471 10.344 1.00 88.25 1006 LEU A N 1
ATOM 7935 C CA . LEU A 1 1006 ? 1.268 12.291 10.282 1.00 88.25 1006 LEU A CA 1
ATOM 7936 C C . LEU A 1 1006 ? 2.456 11.882 11.233 1.00 88.25 1006 LEU A C 1
ATOM 7938 O O . LEU A 1 1006 ? 3.275 12.753 11.465 1.00 88.25 1006 LEU A O 1
ATOM 7942 N N . GLY A 1 1007 ? 2.582 10.606 11.732 1.00 88.44 1007 GLY A N 1
ATOM 7943 C CA . GLY A 1 1007 ? 3.288 10.080 12.925 1.00 88.44 1007 GLY A CA 1
ATOM 7944 C C . GLY A 1 1007 ? 3.493 8.554 13.151 1.00 88.44 1007 GLY A C 1
ATOM 7945 O O . GLY A 1 1007 ? 2.446 7.939 13.233 1.00 88.44 1007 GLY A O 1
ATOM 7946 N N . THR A 1 1008 ? 4.756 8.110 13.428 1.00 91.12 1008 THR A N 1
ATOM 7947 C CA . THR A 1 1008 ? 5.677 6.924 13.690 1.00 91.12 1008 THR A CA 1
ATOM 7948 C C . THR A 1 1008 ? 6.082 6.261 15.092 1.00 91.12 1008 THR A C 1
ATOM 7950 O O . THR A 1 1008 ? 7.229 6.213 15.556 1.00 91.12 1008 THR A O 1
ATOM 7953 N N . PHE A 1 1009 ? 5.156 5.768 15.849 1.00 92.19 1009 PHE A N 1
ATOM 7954 C CA . PHE 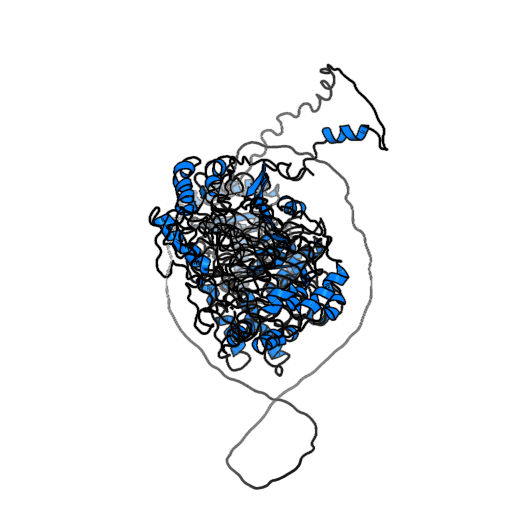A 1 1009 ? 5.212 4.993 17.039 1.00 92.19 1009 PHE A CA 1
ATOM 7955 C C . PHE A 1 1009 ? 6.200 3.820 16.875 1.00 92.19 1009 PHE A C 1
ATOM 7957 O O . PHE A 1 1009 ? 6.342 3.282 15.799 1.00 92.19 1009 PHE A O 1
ATOM 7964 N N . GLN A 1 1010 ? 6.917 3.444 17.934 1.00 90.25 1010 GLN A N 1
ATOM 7965 C CA . GLN A 1 1010 ? 8.001 2.485 18.111 1.00 90.25 1010 GLN A CA 1
ATOM 7966 C C . GLN A 1 1010 ? 7.683 1.361 19.161 1.00 90.25 1010 GLN A C 1
ATOM 7968 O O . GLN A 1 1010 ? 7.153 1.746 20.188 1.00 90.25 1010 GLN A O 1
ATOM 7973 N N . LEU A 1 1011 ? 8.048 0.053 19.058 1.00 90.12 1011 LEU A N 1
ATOM 7974 C CA . LEU A 1 1011 ? 7.851 -0.968 20.145 1.00 90.12 1011 LEU A CA 1
ATOM 7975 C C . LEU A 1 1011 ? 8.969 -1.952 20.349 1.00 90.12 1011 LEU A C 1
ATOM 7977 O O . LEU A 1 1011 ? 9.466 -2.564 19.406 1.00 90.12 1011 LEU A O 1
ATOM 7981 N N . THR A 1 1012 ? 9.253 -2.214 21.623 1.00 91.06 1012 THR A N 1
ATOM 7982 C CA . THR A 1 1012 ? 10.471 -2.919 22.006 1.00 91.06 1012 THR A CA 1
ATOM 7983 C C . THR A 1 1012 ? 10.290 -3.916 23.169 1.00 91.06 1012 THR A C 1
ATOM 7985 O O . THR A 1 1012 ? 9.631 -3.611 24.151 1.00 91.06 1012 THR A O 1
ATOM 7988 N N . ARG A 1 1013 ? 10.929 -5.090 23.110 1.00 89.75 1013 ARG A N 1
ATOM 7989 C CA . ARG A 1 1013 ? 10.523 -6.456 23.462 1.00 89.75 1013 ARG A CA 1
ATOM 7990 C C . ARG A 1 1013 ? 10.180 -6.659 24.931 1.00 89.75 1013 ARG A C 1
ATOM 7992 O O . ARG A 1 1013 ? 9.646 -7.688 25.275 1.00 89.75 1013 ARG A O 1
ATOM 7999 N N . SER A 1 1014 ? 10.416 -5.700 25.815 1.00 90.75 1014 SER A N 1
ATOM 8000 C CA . SER A 1 1014 ? 9.800 -5.705 27.145 1.00 90.75 1014 SER A CA 1
ATOM 8001 C C . SER A 1 1014 ? 8.438 -5.062 27.096 1.00 90.75 1014 SER A C 1
ATOM 8003 O O . SER A 1 1014 ? 7.551 -5.728 27.540 1.00 90.75 1014 SER A O 1
ATOM 8005 N N . ASN A 1 1015 ? 8.144 -3.926 26.464 1.00 91.62 1015 ASN A N 1
ATOM 8006 C CA . ASN A 1 1015 ? 6.872 -3.265 26.746 1.00 91.62 1015 ASN A CA 1
ATOM 8007 C C . ASN A 1 1015 ? 5.600 -4.092 26.433 1.00 91.62 1015 ASN A C 1
ATOM 8009 O O . ASN A 1 1015 ? 4.814 -4.271 27.350 1.00 91.62 1015 ASN A O 1
ATOM 8013 N N . ILE A 1 1016 ? 5.417 -4.735 25.265 1.00 92.00 1016 ILE A N 1
ATOM 8014 C CA . ILE A 1 1016 ? 4.433 -5.839 25.138 1.00 92.00 1016 ILE A CA 1
ATOM 8015 C C . ILE A 1 1016 ? 4.574 -6.844 26.259 1.00 92.00 1016 ILE A C 1
ATOM 8017 O O . ILE A 1 1016 ? 3.608 -7.211 26.901 1.00 92.00 1016 ILE A O 1
ATOM 8021 N N . GLU A 1 1017 ? 5.756 -7.363 26.459 1.00 91.94 1017 GLU A N 1
ATOM 8022 C CA . GLU A 1 1017 ? 5.983 -8.368 27.465 1.00 91.94 1017 GLU A CA 1
ATOM 8023 C C . GLU A 1 1017 ? 5.868 -7.899 28.924 1.00 91.94 1017 GLU A C 1
ATOM 8025 O O . GLU A 1 1017 ? 5.853 -8.685 29.868 1.00 91.94 1017 GLU A O 1
ATOM 8030 N N . ASN A 1 1018 ? 5.763 -6.604 29.141 1.00 90.62 1018 ASN A N 1
ATOM 8031 C CA . ASN A 1 1018 ? 5.452 -5.991 30.403 1.00 90.62 1018 ASN A CA 1
ATOM 8032 C C . ASN A 1 1018 ? 3.982 -5.985 30.592 1.00 90.62 1018 ASN A C 1
ATOM 8034 O O . ASN A 1 1018 ? 3.480 -6.427 31.610 1.00 90.62 1018 ASN A O 1
ATOM 8038 N N . MET A 1 1019 ? 3.365 -5.654 29.485 1.00 90.75 1019 MET A N 1
ATOM 8039 C CA . MET A 1 1019 ? 2.011 -5.879 29.166 1.00 90.75 1019 MET A CA 1
ATOM 8040 C C . MET A 1 1019 ? 1.756 -7.392 29.030 1.00 90.75 1019 MET A C 1
ATOM 8042 O O . MET A 1 1019 ? 0.616 -7.683 28.806 1.00 90.75 1019 MET A O 1
ATOM 8046 N N . LYS A 1 1020 ? 2.705 -8.347 29.234 1.00 91.06 1020 LYS A N 1
ATOM 8047 C CA . LYS A 1 1020 ? 2.512 -9.806 29.505 1.00 91.06 1020 LYS A CA 1
ATOM 8048 C C . LYS A 1 1020 ? 2.287 -10.115 30.980 1.00 91.06 1020 LYS A C 1
ATOM 8050 O O . LYS A 1 1020 ? 2.216 -11.294 31.283 1.00 91.06 1020 LYS A O 1
ATOM 8055 N N . LYS A 1 1021 ? 2.160 -9.131 31.885 1.00 89.31 1021 LYS A N 1
ATOM 8056 C CA . LYS A 1 1021 ? 2.296 -9.361 33.335 1.00 89.31 1021 LYS A CA 1
ATOM 8057 C C . LYS A 1 1021 ? 1.169 -9.043 34.342 1.00 89.31 1021 LYS A C 1
ATOM 8059 O O . LYS A 1 1021 ? 1.336 -9.435 35.496 1.00 89.31 1021 LYS A O 1
ATOM 8064 N N . ARG A 1 1022 ? 0.096 -8.329 34.001 1.00 85.50 1022 ARG A N 1
ATOM 8065 C CA . ARG A 1 1022 ? -1.065 -8.027 34.882 1.00 85.50 1022 ARG A CA 1
ATOM 8066 C C . ARG A 1 1022 ? -2.577 -8.063 34.376 1.00 85.50 1022 ARG A C 1
ATOM 8068 O O . ARG A 1 1022 ? -3.405 -7.551 35.099 1.00 85.50 1022 ARG A O 1
ATOM 8075 N N . VAL A 1 1023 ? -3.020 -8.674 33.246 1.00 87.81 1023 VAL A N 1
ATOM 8076 C CA . VAL A 1 1023 ? -4.436 -8.797 32.706 1.00 87.81 1023 VAL A CA 1
ATOM 8077 C C . VAL A 1 1023 ? -4.944 -10.226 32.428 1.00 87.81 1023 VAL A C 1
ATOM 8079 O O . VAL A 1 1023 ? -5.926 -10.597 32.998 1.00 87.81 1023 VAL A O 1
ATOM 8082 N N . ASN A 1 1024 ? -4.326 -11.141 31.683 1.00 86.00 1024 ASN A N 1
ATOM 8083 C CA . ASN A 1 1024 ? -4.341 -12.549 32.108 1.00 86.00 1024 ASN A CA 1
ATOM 8084 C C . ASN A 1 1024 ? -4.237 -12.632 33.661 1.00 86.00 1024 ASN A C 1
ATOM 8086 O O . ASN A 1 1024 ? -4.993 -13.401 34.229 1.00 86.00 1024 ASN A O 1
ATOM 8090 N N . GLY A 1 1025 ? -3.485 -11.734 34.322 1.00 83.81 1025 GLY A N 1
ATOM 8091 C CA . GLY A 1 1025 ? -3.833 -10.968 35.547 1.00 83.81 1025 GLY A CA 1
ATOM 8092 C C . GLY A 1 1025 ? -5.299 -10.558 35.755 1.00 83.81 1025 GLY A C 1
ATOM 8093 O O . GLY A 1 1025 ? -6.086 -11.429 36.087 1.00 83.81 1025 GLY A O 1
ATOM 8094 N N . GLN A 1 1026 ? -5.673 -9.277 35.614 1.00 82.00 1026 GLN A N 1
ATOM 8095 C CA . GLN A 1 1026 ? -7.039 -8.731 35.794 1.00 82.00 1026 GLN A CA 1
ATOM 8096 C C . GLN A 1 1026 ? -8.212 -9.618 35.281 1.00 82.00 1026 GLN A C 1
ATOM 8098 O O . GLN A 1 1026 ? -9.163 -9.784 36.020 1.00 82.00 1026 GLN A O 1
ATOM 8103 N N . TRP A 1 1027 ? -8.184 -10.250 34.104 1.00 81.69 1027 TRP A N 1
ATOM 8104 C CA . TRP A 1 1027 ? -8.990 -11.412 33.677 1.00 81.69 1027 TRP A CA 1
ATOM 8105 C C . TRP A 1 1027 ? -9.085 -12.511 34.732 1.00 81.69 1027 TRP A C 1
ATOM 8107 O O . TRP A 1 1027 ? -10.175 -12.782 35.212 1.00 81.69 1027 TRP A O 1
ATOM 8117 N N . GLN A 1 1028 ? -7.995 -13.188 35.104 1.00 80.06 1028 GLN A N 1
ATOM 8118 C CA . GLN A 1 1028 ? -8.065 -14.252 36.113 1.00 80.06 1028 GLN A CA 1
ATOM 8119 C C . GLN A 1 1028 ? -8.263 -13.703 37.531 1.00 80.06 1028 GLN A C 1
ATOM 8121 O O . GLN A 1 1028 ? -8.699 -14.456 38.383 1.00 80.06 1028 GLN A O 1
ATOM 8126 N N . GLU A 1 1029 ? -7.994 -12.427 37.808 1.00 80.06 1029 GLU A N 1
ATOM 8127 C CA . GLU A 1 1029 ? -8.248 -11.792 39.111 1.00 80.06 1029 GLU A CA 1
ATOM 8128 C C . GLU A 1 1029 ? -9.722 -11.384 39.271 1.00 80.06 1029 GLU A C 1
ATOM 8130 O O . GLU A 1 1029 ? -10.324 -11.632 40.310 1.00 80.06 1029 GLU A O 1
ATOM 8135 N N . LYS A 1 1030 ? -10.332 -10.805 38.232 1.00 75.69 1030 LYS A N 1
ATOM 8136 C CA . LYS A 1 1030 ? -11.715 -10.291 38.209 1.00 75.69 1030 LYS A CA 1
ATOM 8137 C C . LYS A 1 1030 ? -12.708 -11.289 37.612 1.00 75.69 1030 LYS A C 1
ATOM 8139 O O . LYS A 1 1030 ? -13.921 -11.119 37.748 1.00 75.69 1030 LYS A O 1
ATOM 8144 N N . HIS A 1 1031 ? -12.225 -12.334 36.944 1.00 71.56 1031 HIS A N 1
ATOM 8145 C CA . HIS A 1 1031 ? -13.013 -13.395 36.315 1.00 71.56 1031 HIS A CA 1
ATOM 8146 C C . HIS A 1 1031 ? -12.402 -14.794 36.532 1.00 71.56 1031 HIS A C 1
ATOM 8148 O O . HIS A 1 1031 ? -12.363 -15.602 35.604 1.00 71.56 1031 HIS A O 1
ATOM 8154 N N . MET A 1 1032 ? -11.999 -15.106 37.772 1.00 60.34 1032 MET A N 1
ATOM 8155 C CA . MET A 1 1032 ? -11.433 -16.399 38.219 1.00 60.34 1032 MET A CA 1
ATOM 8156 C C . MET A 1 1032 ? -12.124 -17.676 37.692 1.00 60.34 1032 MET A C 1
ATOM 8158 O O . MET A 1 1032 ? -11.485 -18.720 37.620 1.00 60.34 1032 MET A O 1
ATOM 8162 N N . GLN A 1 1033 ? -13.414 -17.620 37.337 1.00 62.50 1033 GLN A N 1
ATOM 8163 C CA . GLN A 1 1033 ? -14.194 -18.765 36.838 1.00 62.50 1033 GLN A CA 1
ATOM 8164 C C . GLN A 1 1033 ? -14.419 -18.784 35.313 1.00 62.50 1033 GLN A C 1
ATOM 8166 O O . GLN A 1 1033 ? -15.044 -19.710 34.796 1.00 62.50 1033 GLN A O 1
ATOM 8171 N N . LYS A 1 1034 ? -13.949 -17.781 34.559 1.00 66.06 1034 LYS A N 1
ATOM 8172 C CA . LYS A 1 1034 ? -14.011 -17.814 33.088 1.00 66.06 1034 LYS A CA 1
ATOM 8173 C C . LYS A 1 1034 ? -12.807 -18.593 32.546 1.00 66.06 1034 LYS A C 1
ATOM 8175 O O . LYS A 1 1034 ? -11.730 -18.510 33.138 1.00 66.06 1034 LYS A O 1
ATOM 8180 N N . PRO A 1 1035 ? -12.933 -19.302 31.405 1.00 66.81 1035 PRO A N 1
ATOM 8181 C CA . PRO A 1 1035 ? -11.770 -19.896 30.756 1.00 66.81 1035 PRO A CA 1
ATOM 8182 C C . PRO A 1 1035 ? -10.722 -18.812 30.524 1.00 66.81 1035 PRO A C 1
ATOM 8184 O O . PRO A 1 1035 ? -11.067 -17.653 30.255 1.00 66.81 1035 PRO A O 1
ATOM 8187 N N . SER A 1 1036 ? -9.442 -19.178 30.600 1.00 72.81 1036 SER A N 1
ATOM 8188 C CA . SER A 1 1036 ? -8.416 -18.242 30.185 1.00 72.81 1036 SER A CA 1
ATOM 8189 C C . SER A 1 1036 ? -8.684 -17.870 28.732 1.00 72.81 1036 SER A C 1
ATOM 8191 O O . SER A 1 1036 ? -8.768 -18.706 27.829 1.00 72.81 1036 SER A O 1
ATOM 8193 N N . ILE A 1 1037 ? -8.818 -16.571 28.529 1.00 82.75 1037 ILE A N 1
ATOM 8194 C CA . ILE A 1 1037 ? -8.580 -15.907 27.261 1.00 82.75 1037 ILE A CA 1
ATOM 8195 C C . ILE A 1 1037 ? -7.327 -16.450 26.574 1.00 82.75 1037 ILE A C 1
ATOM 8197 O O . ILE A 1 1037 ? -6.486 -17.157 27.132 1.00 82.75 1037 ILE A O 1
ATOM 8201 N N . HIS A 1 1038 ? -7.235 -16.161 25.300 1.00 83.38 1038 HIS A N 1
ATOM 8202 C CA . HIS A 1 1038 ? -6.373 -16.857 24.378 1.00 83.38 1038 HIS A CA 1
ATOM 8203 C C . HIS A 1 1038 ? -6.013 -15.781 23.391 1.00 83.38 1038 HIS A C 1
ATOM 8205 O O . HIS A 1 1038 ? -6.908 -15.358 22.695 1.00 83.38 1038 HIS A O 1
ATOM 8211 N N . VAL A 1 1039 ? -4.799 -15.247 23.383 1.00 85.19 1039 VAL A N 1
ATOM 8212 C CA . VAL A 1 1039 ? -4.465 -14.080 22.554 1.00 85.19 1039 VAL A CA 1
ATOM 8213 C C . VAL A 1 1039 ? -3.135 -14.330 21.827 1.00 85.19 1039 VAL A C 1
ATOM 8215 O O . VAL A 1 1039 ? -2.444 -15.293 22.111 1.00 85.19 1039 VAL A O 1
ATOM 8218 N N . SER A 1 1040 ? -2.777 -13.609 20.775 1.00 89.19 1040 SER A N 1
ATOM 8219 C CA . SER A 1 1040 ? -1.608 -13.963 19.920 1.00 89.19 1040 SER A CA 1
ATOM 8220 C C . SER A 1 1040 ? -0.400 -13.044 20.142 1.00 89.19 1040 SER A C 1
ATOM 8222 O O . SER A 1 1040 ? -0.462 -12.289 21.077 1.00 89.19 1040 SER A O 1
ATOM 8224 N N . THR A 1 1041 ? 0.617 -12.921 19.265 1.00 89.62 1041 THR A N 1
ATOM 8225 C CA . THR A 1 1041 ? 1.528 -11.743 19.334 1.00 89.62 1041 THR A CA 1
ATOM 8226 C C . THR A 1 1041 ? 1.088 -10.351 19.517 1.00 89.62 1041 THR A C 1
ATOM 8228 O O . THR A 1 1041 ? 1.786 -9.595 20.161 1.00 89.62 1041 THR A O 1
ATOM 8231 N N . PHE A 1 1042 ? 0.167 -9.901 18.749 1.00 88.81 1042 PHE A N 1
ATOM 8232 C CA . PHE A 1 1042 ? -0.951 -10.622 18.238 1.00 88.81 1042 PHE A CA 1
ATOM 8233 C C . PHE A 1 1042 ? -2.019 -10.038 19.080 1.00 88.81 1042 PHE A C 1
ATOM 8235 O O . PHE A 1 1042 ? -1.983 -8.834 19.308 1.00 88.81 1042 PHE A O 1
ATOM 8242 N N . THR A 1 1043 ? -2.935 -10.853 19.569 1.00 90.06 1043 THR A N 1
ATOM 8243 C CA . THR A 1 1043 ? -4.254 -10.331 19.417 1.00 90.06 1043 THR A CA 1
ATOM 8244 C C . THR A 1 1043 ? -4.474 -9.040 20.135 1.00 90.06 1043 THR A C 1
ATOM 8246 O O . THR A 1 1043 ? -5.066 -8.118 19.591 1.00 90.06 1043 THR A O 1
ATOM 8249 N N . VAL A 1 1044 ? -3.886 -9.067 21.319 1.00 91.19 1044 VAL A N 1
ATOM 8250 C CA . VAL A 1 1044 ? -3.043 -8.143 22.055 1.00 91.19 1044 VAL A CA 1
ATOM 8251 C C . VAL A 1 1044 ? -2.802 -6.750 21.447 1.00 91.19 1044 VAL A C 1
ATOM 8253 O O . VAL A 1 1044 ? -2.429 -5.841 22.163 1.00 91.19 1044 VAL A O 1
ATOM 8256 N N . THR A 1 1045 ? -3.210 -6.484 20.203 1.00 91.94 1045 THR A N 1
ATOM 8257 C CA . THR A 1 1045 ? -3.094 -5.270 19.412 1.00 91.94 1045 THR A CA 1
ATOM 8258 C C . THR A 1 1045 ? -4.227 -4.887 18.450 1.00 91.94 1045 THR A C 1
ATOM 8260 O O . THR A 1 1045 ? -4.022 -4.318 17.385 1.00 91.94 1045 THR A O 1
ATOM 8263 N N . CYS A 1 1046 ? -5.477 -4.934 18.917 1.00 92.44 1046 CYS A N 1
ATOM 8264 C CA . CYS A 1 1046 ? -6.389 -3.872 18.460 1.00 92.44 1046 CYS A CA 1
ATOM 8265 C C . CYS A 1 1046 ? -7.223 -3.167 19.527 1.00 92.44 1046 CYS A C 1
ATOM 8267 O O . CYS A 1 1046 ? -7.094 -1.980 19.620 1.00 92.44 1046 CYS A O 1
ATOM 8269 N N . ALA A 1 1047 ? -7.901 -3.778 20.480 1.00 92.69 1047 ALA A N 1
ATOM 8270 C CA . ALA A 1 1047 ? -7.870 -3.352 21.902 1.00 92.69 1047 ALA A CA 1
ATOM 8271 C C . ALA A 1 1047 ? -7.746 -1.910 22.524 1.00 92.69 1047 ALA A C 1
ATOM 8273 O O . ALA A 1 1047 ? -8.745 -1.272 22.765 1.00 92.69 1047 ALA A O 1
ATOM 8274 N N . TYR A 1 1048 ? -6.574 -1.414 22.947 1.00 93.56 1048 TYR A N 1
ATOM 8275 C CA . TYR A 1 1048 ? -6.188 -0.005 23.245 1.00 93.56 1048 TYR A CA 1
ATOM 8276 C C . TYR A 1 1048 ? -5.817 0.724 21.951 1.00 93.56 1048 TYR A C 1
ATOM 8278 O O . TYR A 1 1048 ? -5.675 1.924 21.987 1.00 93.56 1048 TYR A O 1
ATOM 8286 N N . VAL A 1 1049 ? -5.723 0.033 20.801 1.00 93.50 1049 VAL A N 1
ATOM 8287 C CA . VAL A 1 1049 ? -5.876 0.588 19.436 1.00 93.50 1049 VAL A CA 1
ATOM 8288 C C . VAL A 1 1049 ? -7.397 0.778 19.159 1.00 93.50 1049 VAL A C 1
ATOM 8290 O O . VAL A 1 1049 ? -7.866 1.320 18.159 1.00 93.50 1049 VAL A O 1
ATOM 8293 N N . TRP A 1 1050 ? -8.141 0.413 20.190 1.00 94.12 1050 TRP A N 1
ATOM 8294 C CA . TRP A 1 1050 ? -9.493 0.536 20.597 1.00 94.12 1050 TRP A CA 1
ATOM 8295 C C . TRP A 1 1050 ? -9.425 1.209 22.023 1.00 94.12 1050 TRP A C 1
ATOM 8297 O O . TRP A 1 1050 ? -8.417 1.806 22.356 1.00 94.12 1050 TRP A O 1
ATOM 8307 N N . VAL A 1 1051 ? -10.427 1.295 22.888 1.00 93.81 1051 VAL A N 1
ATOM 8308 C CA . VAL A 1 1051 ? -10.430 2.118 24.138 1.00 93.81 1051 VAL A CA 1
ATOM 8309 C C . VAL A 1 1051 ? -10.217 3.640 24.068 1.00 93.81 1051 VAL A C 1
ATOM 8311 O O . VAL A 1 1051 ? -11.168 4.392 24.271 1.00 93.81 1051 VAL A O 1
ATOM 8314 N N . CYS A 1 1052 ? -9.016 4.161 23.823 1.00 92.44 1052 CYS A N 1
ATOM 8315 C CA . CYS A 1 1052 ? -8.640 5.540 24.155 1.00 92.44 1052 CYS A CA 1
ATOM 8316 C C . CYS A 1 1052 ? -8.698 6.705 23.061 1.00 92.44 1052 CYS A C 1
ATOM 8318 O O . CYS A 1 1052 ? -8.152 7.789 23.247 1.00 92.44 1052 CYS A O 1
ATOM 8320 N N . LEU A 1 1053 ? -9.362 6.517 21.911 1.00 92.62 1053 LEU A N 1
ATOM 8321 C CA . LEU A 1 1053 ? -9.689 7.359 20.706 1.00 92.62 1053 LEU A CA 1
ATOM 8322 C C . LEU A 1 1053 ? -11.199 7.238 20.555 1.00 92.62 1053 LEU A C 1
ATOM 8324 O O . LEU A 1 1053 ? -11.847 8.240 20.340 1.00 92.62 1053 LEU A O 1
ATOM 8328 N N . VAL A 1 1054 ? -11.808 6.116 20.917 1.00 92.06 1054 VAL A N 1
ATOM 8329 C CA . VAL A 1 1054 ? -12.999 6.301 21.724 1.00 92.06 1054 VAL A CA 1
ATOM 8330 C C . VAL A 1 1054 ? -12.705 7.272 22.892 1.00 92.06 1054 VAL A C 1
ATOM 8332 O O . VAL A 1 1054 ? -13.409 8.259 22.957 1.00 92.06 1054 VAL A O 1
ATOM 8335 N N . LYS A 1 1055 ? -11.610 7.204 23.674 1.00 91.81 1055 LYS A N 1
ATOM 8336 C CA . LYS A 1 1055 ? -11.169 8.354 24.536 1.00 91.81 1055 LYS A CA 1
ATOM 8337 C C . LYS A 1 1055 ? -10.538 9.601 23.826 1.00 91.81 1055 LYS A C 1
ATOM 8339 O O . LYS A 1 1055 ? -10.136 10.519 24.532 1.00 91.81 1055 LYS A O 1
ATOM 8344 N N . ALA A 1 1056 ? -10.438 9.725 22.491 1.00 89.31 1056 ALA A N 1
ATOM 8345 C CA . ALA A 1 1056 ? -9.759 10.875 21.818 1.00 89.31 1056 ALA A CA 1
ATOM 8346 C C . ALA A 1 1056 ? -10.346 11.385 20.465 1.00 89.31 1056 ALA A C 1
ATOM 8348 O O . ALA A 1 1056 ? -10.423 12.599 20.305 1.00 89.31 1056 ALA A O 1
ATOM 8349 N N . LEU A 1 1057 ? -10.888 10.537 19.578 1.00 89.00 1057 LEU A N 1
ATOM 8350 C CA . LEU A 1 1057 ? -12.020 10.851 18.678 1.00 89.00 1057 LEU A CA 1
ATOM 8351 C C . LEU A 1 1057 ? -13.318 11.016 19.483 1.00 89.00 1057 LEU A C 1
ATOM 8353 O O . LEU A 1 1057 ? -14.296 11.541 18.964 1.00 89.00 1057 LEU A O 1
ATOM 8357 N N . LYS A 1 1058 ? -13.328 10.592 20.757 1.00 89.19 1058 LYS A N 1
ATOM 8358 C CA . LYS A 1 1058 ? -14.433 10.784 21.708 1.00 89.19 1058 LYS A CA 1
ATOM 8359 C C . LYS A 1 1058 ? -15.714 10.112 21.216 1.00 89.19 1058 LYS A C 1
ATOM 8361 O O . LYS A 1 1058 ? -16.805 10.667 21.325 1.00 89.19 1058 LYS A O 1
ATOM 8366 N N . MET A 1 1059 ? -15.553 8.922 20.632 1.00 85.38 1059 MET A N 1
ATOM 8367 C CA . MET A 1 1059 ? -16.660 8.101 20.144 1.00 85.38 1059 MET A CA 1
ATOM 8368 C C . MET A 1 1059 ? -17.679 7.851 21.252 1.00 85.38 1059 MET A C 1
ATOM 8370 O O . MET A 1 1059 ? -17.352 7.692 22.429 1.00 85.38 1059 MET A O 1
ATOM 8374 N N . LYS A 1 1060 ? -18.935 7.819 20.830 1.00 84.25 1060 LYS A N 1
ATOM 8375 C CA . LYS A 1 1060 ? -20.097 7.820 21.708 1.00 84.25 1060 LYS A CA 1
ATOM 8376 C C . LYS A 1 1060 ? -20.424 6.400 22.201 1.00 84.25 1060 LYS A C 1
ATOM 8378 O O . LYS A 1 1060 ? -20.191 5.460 21.434 1.00 84.25 1060 LYS A O 1
ATOM 8383 N N . PRO A 1 1061 ? -21.082 6.277 23.377 1.00 85.25 1061 PRO A N 1
ATOM 8384 C CA . PRO A 1 1061 ? -21.802 5.083 23.836 1.00 85.25 1061 PRO A CA 1
ATOM 8385 C C . PRO A 1 1061 ? -22.349 4.194 22.712 1.00 85.25 1061 PRO A C 1
ATOM 8387 O O . PRO A 1 1061 ? -22.932 4.713 21.752 1.00 85.25 1061 PRO A O 1
ATOM 8390 N N . GLY A 1 1062 ? -22.180 2.876 22.825 1.00 86.31 1062 GLY A N 1
ATOM 8391 C CA . GLY A 1 1062 ? -22.646 1.895 21.840 1.00 86.31 1062 GLY A CA 1
ATOM 8392 C C . GLY A 1 1062 ? -21.530 1.022 21.259 1.00 86.31 1062 GLY A C 1
ATOM 8393 O O . GLY A 1 1062 ? -20.341 1.307 21.413 1.00 86.31 1062 GLY A O 1
ATOM 8394 N N . LYS A 1 1063 ? -21.925 -0.022 20.522 1.00 87.19 1063 LYS A N 1
ATOM 8395 C CA . LYS A 1 1063 ? -21.000 -0.920 19.815 1.00 87.19 1063 LYS A CA 1
ATOM 8396 C C . LYS A 1 1063 ? -20.076 -0.175 18.851 1.00 87.19 1063 LYS A C 1
ATOM 8398 O O . LYS A 1 1063 ? -20.449 0.869 18.314 1.00 87.19 1063 LYS A O 1
ATOM 8403 N N . VAL A 1 1064 ? -18.897 -0.736 18.595 1.00 87.75 1064 VAL A N 1
ATOM 8404 C CA . VAL A 1 1064 ? -18.045 -0.370 17.453 1.00 87.75 1064 VAL A CA 1
ATOM 8405 C C . VAL A 1 1064 ? -17.452 -1.662 16.847 1.00 87.75 1064 VAL A C 1
ATOM 8407 O O . VAL A 1 1064 ? -17.544 -2.710 17.479 1.00 87.75 1064 VAL A O 1
ATOM 8410 N N . HIS A 1 1065 ? -16.929 -1.633 15.611 1.00 87.25 1065 HIS A N 1
ATOM 8411 C CA . HIS A 1 1065 ? -16.856 -2.847 14.771 1.00 87.25 1065 HIS A CA 1
ATOM 8412 C C . HIS A 1 1065 ? -15.490 -3.129 14.137 1.00 87.25 1065 HIS A C 1
ATOM 8414 O O . HIS A 1 1065 ? -15.150 -2.488 13.146 1.00 87.25 1065 HIS A O 1
ATOM 8420 N N . LEU A 1 1066 ? -14.668 -4.010 14.719 1.00 87.25 1066 LEU A N 1
ATOM 8421 C CA . LEU A 1 1066 ? -13.314 -4.293 14.212 1.00 87.25 1066 LEU A CA 1
ATOM 8422 C C . LEU A 1 1066 ? -13.353 -5.572 13.396 1.00 87.25 1066 LEU A C 1
ATOM 8424 O O . LEU A 1 1066 ? -13.554 -6.677 13.857 1.00 87.25 1066 LEU A O 1
ATOM 8428 N N . GLY A 1 1067 ? -13.415 -5.456 12.094 1.00 85.19 1067 GLY A N 1
ATOM 8429 C CA . GLY A 1 1067 ? -12.498 -4.697 11.279 1.00 85.19 1067 GLY A CA 1
ATOM 8430 C C . GLY A 1 1067 ? -11.039 -5.234 11.225 1.00 85.19 1067 GLY A C 1
ATOM 8431 O O . GLY A 1 1067 ? -10.166 -4.731 11.895 1.00 85.19 1067 GLY A O 1
ATOM 8432 N N . PHE A 1 1068 ? -10.721 -6.261 10.455 1.00 79.94 1068 PHE A N 1
ATOM 8433 C CA . PHE A 1 1068 ? -10.191 -7.486 11.040 1.00 79.94 1068 PHE A CA 1
ATOM 8434 C C . PHE A 1 1068 ? -10.076 -8.560 9.921 1.00 79.94 1068 PHE A C 1
ATOM 8436 O O . PHE A 1 1068 ? -11.038 -8.622 9.204 1.00 79.94 1068 PHE A O 1
ATOM 8443 N N . THR A 1 1069 ? -9.013 -9.363 9.664 1.00 86.12 1069 THR A N 1
ATOM 8444 C CA . THR A 1 1069 ? -9.031 -10.440 8.614 1.00 86.12 1069 THR A CA 1
ATOM 8445 C C . THR A 1 1069 ? -7.895 -11.532 8.716 1.00 86.12 1069 THR A C 1
ATOM 8447 O O . THR A 1 1069 ? -7.201 -11.507 9.727 1.00 86.12 1069 THR A O 1
ATOM 8450 N N . VAL A 1 1070 ? -7.668 -12.455 7.727 1.00 82.75 1070 VAL A N 1
ATOM 8451 C CA . VAL A 1 1070 ? -6.644 -13.556 7.711 1.00 82.75 1070 VAL A CA 1
ATOM 8452 C C . VAL A 1 1070 ? -5.459 -13.441 6.725 1.00 82.75 1070 VAL A C 1
ATOM 8454 O O . VAL A 1 1070 ? -5.175 -12.403 6.166 1.00 82.75 1070 VAL A O 1
ATOM 8457 N N . ASP A 1 1071 ? -4.693 -14.524 6.579 1.00 87.75 1071 ASP A N 1
ATOM 8458 C CA . ASP A 1 1071 ? -4.291 -15.139 5.322 1.00 87.75 1071 ASP A CA 1
ATOM 8459 C C . ASP A 1 1071 ? -4.759 -16.602 5.357 1.00 87.75 1071 ASP A C 1
ATOM 8461 O O . ASP A 1 1071 ? -5.062 -17.081 6.434 1.00 87.75 1071 ASP A O 1
ATOM 8465 N N . CYS A 1 1072 ? -4.977 -17.280 4.245 1.00 89.25 1072 CYS A N 1
ATOM 8466 C CA . CYS A 1 1072 ? -5.889 -18.409 4.173 1.00 89.25 1072 CYS A CA 1
ATOM 8467 C C . CYS A 1 1072 ? -5.440 -19.790 4.671 1.00 89.25 1072 CYS A C 1
ATOM 8469 O O . CYS A 1 1072 ? -5.900 -20.277 5.673 1.00 89.25 1072 CYS A O 1
ATOM 8471 N N . ARG A 1 1073 ? -4.466 -20.423 4.024 1.00 89.94 1073 ARG A N 1
ATOM 8472 C CA . ARG A 1 1073 ? -4.699 -21.527 3.077 1.00 89.94 1073 ARG A CA 1
ATOM 8473 C C . ARG A 1 1073 ? -4.315 -22.952 3.469 1.00 89.94 1073 ARG A C 1
ATOM 8475 O O . ARG A 1 1073 ? -4.671 -23.907 2.830 1.00 89.94 1073 ARG A O 1
ATOM 8482 N N . ALA A 1 1074 ? -3.584 -23.118 4.546 1.00 87.81 1074 ALA A N 1
ATOM 8483 C CA . ALA A 1 1074 ? -3.372 -24.359 5.245 1.00 87.81 1074 ALA A CA 1
ATOM 8484 C C . ALA A 1 1074 ? -4.348 -24.506 6.419 1.00 87.81 1074 ALA A C 1
ATOM 8486 O O . ALA A 1 1074 ? -3.892 -24.860 7.492 1.00 87.81 1074 ALA A O 1
ATOM 8487 N N . ARG A 1 1075 ? -5.664 -24.236 6.401 1.00 85.50 1075 ARG A N 1
ATOM 8488 C CA . ARG A 1 1075 ? -6.499 -23.316 5.610 1.00 85.50 1075 ARG A CA 1
ATOM 8489 C C . ARG A 1 1075 ? -7.306 -23.772 4.275 1.00 85.50 1075 ARG A C 1
ATOM 8491 O O . ARG A 1 1075 ? -7.407 -22.860 3.513 1.00 85.50 1075 ARG A O 1
ATOM 8498 N N . LEU A 1 1076 ? -7.753 -25.011 3.885 1.00 85.81 1076 LEU A N 1
ATOM 8499 C CA . LEU A 1 1076 ? -8.993 -25.634 3.238 1.00 85.81 1076 LEU A CA 1
ATOM 8500 C C . LEU A 1 1076 ? -8.962 -27.158 3.445 1.00 85.81 1076 LEU A C 1
ATOM 8502 O O . LEU A 1 1076 ? -7.956 -27.651 3.894 1.00 85.81 1076 LEU A O 1
ATOM 8506 N N . GLU A 1 1077 ? -9.980 -27.940 3.114 1.00 82.06 1077 GLU A N 1
ATOM 8507 C CA . GLU A 1 1077 ? -9.722 -29.366 2.865 1.00 82.06 1077 GLU A CA 1
ATOM 8508 C C . GLU A 1 1077 ? -9.973 -29.640 1.391 1.00 82.06 1077 GLU A C 1
ATOM 8510 O O . GLU A 1 1077 ? -11.093 -29.416 0.957 1.00 82.06 1077 GLU A O 1
ATOM 8515 N N . PRO A 1 1078 ? -8.971 -30.066 0.608 1.00 85.88 1078 PRO A N 1
ATOM 8516 C CA . PRO A 1 1078 ? -7.643 -30.517 1.038 1.00 85.88 1078 PRO A CA 1
ATOM 8517 C C . PRO A 1 1078 ? -6.764 -29.368 1.541 1.00 85.88 1078 PRO A C 1
ATOM 8519 O O . PRO A 1 1078 ? -7.077 -28.198 1.288 1.00 85.88 1078 PRO A O 1
ATOM 8522 N N . PRO A 1 1079 ? -5.586 -29.702 2.101 1.00 88.81 1079 PRO A N 1
ATOM 8523 C CA . PRO A 1 1079 ? -4.397 -28.922 1.885 1.00 88.81 1079 PRO A CA 1
ATOM 8524 C C . PRO A 1 1079 ? -4.479 -28.147 0.589 1.00 88.81 1079 PRO A C 1
ATOM 8526 O O . PRO A 1 1079 ? -4.454 -28.784 -0.453 1.00 88.81 1079 PRO A O 1
ATOM 8529 N N . VAL A 1 1080 ? -4.444 -26.816 0.700 1.00 90.38 1080 VAL A N 1
ATOM 8530 C CA . VAL A 1 1080 ? -3.791 -25.826 -0.260 1.00 90.38 1080 VAL A CA 1
ATOM 8531 C C . VAL A 1 1080 ? -0.805 -25.647 -0.762 1.00 90.38 1080 VAL A C 1
ATOM 8533 O O . VAL A 1 1080 ? 0.152 -25.757 0.072 1.00 90.38 1080 VAL A O 1
ATOM 8536 N N . PRO A 1 1081 ? -0.130 -25.439 -1.950 1.00 91.88 1081 PRO A N 1
ATOM 8537 C CA . PRO A 1 1081 ? 0.869 -24.461 -2.275 1.00 91.88 1081 PRO A CA 1
ATOM 8538 C C . PRO A 1 1081 ? 0.911 -23.186 -1.322 1.00 91.88 1081 PRO A C 1
ATOM 8540 O O . PRO A 1 1081 ? 0.343 -23.153 -0.242 1.00 91.88 1081 PRO A O 1
ATOM 8543 N N . SER A 1 1082 ? 1.555 -22.051 -1.627 1.00 89.94 1082 SER A N 1
ATOM 8544 C CA . SER A 1 1082 ? 1.619 -20.839 -0.767 1.00 89.94 1082 SER A CA 1
ATOM 8545 C C . SER A 1 1082 ? 1.382 -19.493 -1.431 1.00 89.94 1082 SER A C 1
ATOM 8547 O O . SER A 1 1082 ? 1.241 -18.523 -0.700 1.00 89.94 1082 SER A O 1
ATOM 8549 N N . THR A 1 1083 ? 1.392 -19.418 -2.755 1.00 92.88 1083 THR A N 1
ATOM 8550 C CA . THR A 1 1083 ? 2.345 -18.673 -3.610 1.00 92.88 1083 THR A CA 1
ATOM 8551 C C . THR A 1 1083 ? 1.838 -18.418 -5.082 1.00 92.88 1083 THR A C 1
ATOM 8553 O O . THR A 1 1083 ? 2.695 -18.086 -5.868 1.00 92.88 1083 THR A O 1
ATOM 8556 N N . TYR A 1 1084 ? 0.647 -18.571 -5.707 1.00 93.81 1084 TYR A N 1
ATOM 8557 C CA . TYR A 1 1084 ? -0.804 -18.819 -5.508 1.00 93.81 1084 TYR A CA 1
ATOM 8558 C C . TYR A 1 1084 ? -1.653 -17.664 -6.115 1.00 93.81 1084 TYR A C 1
ATOM 8560 O O . TYR A 1 1084 ? -1.229 -16.534 -6.037 1.00 93.81 1084 TYR A O 1
ATOM 8568 N N . PHE A 1 1085 ? -2.829 -17.827 -6.754 1.00 91.94 1085 PHE A N 1
ATOM 8569 C CA . PHE A 1 1085 ? -3.286 -16.893 -7.815 1.00 91.94 1085 PHE A CA 1
ATOM 8570 C C . PHE A 1 1085 ? -4.859 -16.597 -7.950 1.00 91.94 1085 PHE A C 1
ATOM 8572 O O . PHE A 1 1085 ? -5.480 -16.935 -8.943 1.00 91.94 1085 PHE A O 1
ATOM 8579 N N . GLY A 1 1086 ? -5.491 -15.884 -6.984 1.00 88.81 1086 GLY A N 1
ATOM 8580 C CA . GLY A 1 1086 ? -6.828 -15.218 -6.721 1.00 88.81 1086 GLY A CA 1
ATOM 8581 C C . GLY A 1 1086 ? -6.725 -13.990 -5.795 1.00 88.81 1086 GLY A C 1
ATOM 8582 O O . GLY A 1 1086 ? -5.611 -13.607 -5.650 1.00 88.81 1086 GLY A O 1
ATOM 8583 N N . ASN A 1 1087 ? -7.656 -13.378 -5.044 1.00 92.62 1087 ASN A N 1
ATOM 8584 C CA . ASN A 1 1087 ? -7.285 -13.027 -3.642 1.00 92.62 1087 ASN A CA 1
ATOM 8585 C C . ASN A 1 1087 ? -7.737 -14.149 -2.791 1.00 92.62 1087 ASN A C 1
ATOM 8587 O O . ASN A 1 1087 ? -8.725 -14.783 -3.136 1.00 92.62 1087 ASN A O 1
ATOM 8591 N N . CYS A 1 1088 ? -6.877 -14.371 -1.772 1.00 89.56 1088 CYS A N 1
ATOM 8592 C CA . CYS A 1 1088 ? -6.590 -15.916 0.647 1.00 89.56 1088 CYS A CA 1
ATOM 8593 C C . CYS A 1 1088 ? -6.248 -15.367 2.077 1.00 89.56 1088 CYS A C 1
ATOM 8595 O O . CYS A 1 1088 ? -5.081 -15.204 2.429 1.00 89.56 1088 CYS A O 1
ATOM 8597 N N . VAL A 1 1089 ? -7.325 -15.048 2.798 1.00 84.56 1089 VAL A N 1
ATOM 8598 C CA . VAL A 1 1089 ? -7.534 -14.283 4.020 1.00 84.56 1089 VAL A CA 1
ATOM 8599 C C . VAL A 1 1089 ? -9.085 -14.325 4.269 1.00 84.56 1089 VAL A C 1
ATOM 8601 O O . VAL A 1 1089 ? -9.815 -14.613 3.335 1.00 84.56 1089 VAL A O 1
ATOM 8604 N N . ALA A 1 1090 ? -9.619 -13.917 5.424 1.00 79.75 1090 ALA A N 1
ATOM 8605 C CA . ALA A 1 1090 ? -11.069 -13.794 5.749 1.00 79.75 1090 ALA A CA 1
ATOM 8606 C C . ALA A 1 1090 ? -11.374 -12.814 6.851 1.00 79.75 1090 ALA A C 1
ATOM 8608 O O . ALA A 1 1090 ? -10.520 -12.615 7.688 1.00 79.75 1090 ALA A O 1
ATOM 8609 N N . ALA A 1 1091 ? -12.610 -12.337 6.987 1.00 79.56 1091 ALA A N 1
ATOM 8610 C CA . ALA A 1 1091 ? -13.002 -11.464 8.074 1.00 79.56 1091 ALA A CA 1
ATOM 8611 C C . ALA A 1 1091 ? -14.408 -11.556 8.631 1.00 79.56 1091 ALA A C 1
ATOM 8613 O O . ALA A 1 1091 ? -15.407 -11.160 8.055 1.00 79.56 1091 ALA A O 1
ATOM 8614 N N . HIS A 1 1092 ? -14.404 -12.057 9.839 1.00 78.69 1092 HIS A N 1
ATOM 8615 C CA . HIS A 1 1092 ? -15.471 -12.102 10.804 1.00 78.69 1092 HIS A CA 1
ATOM 8616 C C . HIS A 1 1092 ? -15.720 -10.642 11.282 1.00 78.69 1092 HIS A C 1
ATOM 8618 O O . HIS A 1 1092 ? -14.909 -9.813 10.927 1.00 78.69 1092 HIS A O 1
ATOM 8624 N N . VAL A 1 1093 ? -16.726 -10.230 12.068 1.00 83.31 1093 VAL A N 1
ATOM 8625 C CA . VAL A 1 1093 ? -16.796 -8.816 12.562 1.00 83.31 1093 VAL A CA 1
ATOM 8626 C C . VAL A 1 1093 ? -16.935 -8.725 14.075 1.00 83.31 1093 VAL A C 1
ATOM 8628 O O . VAL A 1 1093 ? -17.552 -9.577 14.726 1.00 83.31 1093 VAL A O 1
ATOM 8631 N N . GLY A 1 1094 ? -16.346 -7.664 14.640 1.00 81.25 1094 GLY A N 1
ATOM 8632 C CA . GLY A 1 1094 ? -16.070 -7.596 16.053 1.00 81.25 1094 GLY A CA 1
ATOM 8633 C C . GLY A 1 1094 ? -16.663 -6.511 16.899 1.00 81.25 1094 GLY A C 1
ATOM 8634 O O . GLY A 1 1094 ? -16.503 -5.355 16.593 1.00 81.25 1094 GLY A O 1
ATOM 8635 N N . ASN A 1 1095 ? -17.245 -6.900 18.036 1.00 87.25 1095 ASN A N 1
ATOM 8636 C CA . ASN A 1 1095 ? -18.241 -6.103 18.737 1.00 87.25 1095 ASN A CA 1
ATOM 8637 C C . ASN A 1 1095 ? -18.084 -6.210 20.270 1.00 87.25 1095 ASN A C 1
ATOM 8639 O O . ASN A 1 1095 ? -18.175 -7.313 20.811 1.00 87.25 1095 ASN A O 1
ATOM 8643 N N . ALA A 1 1096 ? -17.907 -5.074 20.944 1.00 86.81 1096 ALA A N 1
ATOM 8644 C CA . ALA A 1 1096 ? -18.143 -4.819 22.375 1.00 86.81 1096 ALA A CA 1
ATOM 8645 C C . ALA A 1 1096 ? -18.660 -3.367 22.521 1.00 86.81 1096 ALA A C 1
ATOM 8647 O O . ALA A 1 1096 ? -18.830 -2.700 21.499 1.00 86.81 1096 ALA A O 1
ATOM 8648 N N . ASP A 1 1097 ? -18.942 -2.857 23.727 1.00 91.69 1097 ASP A N 1
ATOM 8649 C CA . ASP A 1 1097 ? -19.564 -1.528 23.909 1.00 91.69 1097 ASP A CA 1
ATOM 8650 C C . ASP A 1 1097 ? -18.582 -0.425 24.314 1.00 91.69 1097 ASP A C 1
ATOM 8652 O O . ASP A 1 1097 ? -17.776 -0.627 25.222 1.00 91.69 1097 ASP A O 1
ATOM 8656 N N . SER A 1 1098 ? -18.688 0.758 23.682 1.00 91.12 1098 SER A N 1
ATOM 8657 C CA . SER A 1 1098 ? -17.711 1.846 23.802 1.00 91.12 1098 SER A CA 1
ATOM 8658 C C . SER A 1 1098 ? -17.283 2.160 25.244 1.00 91.12 1098 SER A C 1
ATOM 8660 O O . SER A 1 1098 ? -16.128 2.519 25.482 1.00 91.12 1098 SER A O 1
ATOM 8662 N N . ASN A 1 1099 ? -18.224 2.043 26.187 1.00 90.56 1099 ASN A N 1
ATOM 8663 C CA . ASN A 1 1099 ? -18.105 2.468 27.580 1.00 90.56 1099 ASN A CA 1
ATOM 8664 C C . ASN A 1 1099 ? -17.318 1.502 28.458 1.00 90.56 1099 ASN A C 1
ATOM 8666 O O . ASN A 1 1099 ? -16.418 1.964 29.161 1.00 90.56 1099 ASN A O 1
ATOM 8670 N N . ASP A 1 1100 ? -17.621 0.196 28.380 1.00 88.94 1100 ASP A N 1
ATOM 8671 C CA . ASP A 1 1100 ? -16.950 -0.876 29.142 1.00 88.94 1100 ASP A CA 1
ATOM 8672 C C . ASP A 1 1100 ? -15.434 -0.669 29.109 1.00 88.94 1100 ASP A C 1
ATOM 8674 O O . ASP A 1 1100 ? -14.694 -0.875 30.072 1.00 88.94 1100 ASP A O 1
ATOM 8678 N N . LEU A 1 1101 ? -14.988 -0.228 27.935 1.00 90.25 1101 LEU A N 1
ATOM 8679 C CA . LEU A 1 1101 ? -13.610 -0.209 27.554 1.00 90.25 1101 LEU A CA 1
ATOM 8680 C C . LEU A 1 1101 ? -13.017 1.216 27.608 1.00 90.25 1101 LEU A C 1
ATOM 8682 O O . LEU A 1 1101 ? -11.813 1.368 27.791 1.00 90.25 1101 LEU A O 1
ATOM 8686 N N . ILE A 1 1102 ? -13.833 2.280 27.656 1.00 90.06 1102 ILE A N 1
ATOM 8687 C CA . ILE A 1 1102 ? -13.384 3.558 28.251 1.00 90.06 1102 ILE A CA 1
ATOM 8688 C C . ILE A 1 1102 ? -12.939 3.361 29.721 1.00 90.06 1102 ILE A C 1
ATOM 8690 O O . ILE A 1 1102 ? -12.174 4.173 30.241 1.00 90.06 1102 ILE A O 1
ATOM 8694 N N . GLY A 1 1103 ? -13.351 2.287 30.394 1.00 83.56 1103 GLY A N 1
ATOM 8695 C CA . GLY A 1 1103 ? -12.969 2.004 31.775 1.00 83.56 1103 GLY A CA 1
ATOM 8696 C C . GLY A 1 1103 ? -11.467 1.808 32.044 1.00 83.56 1103 GLY A C 1
ATOM 8697 O O . GLY A 1 1103 ? -10.595 1.960 31.178 1.00 83.56 1103 GLY A O 1
ATOM 8698 N N . GLU A 1 1104 ? -11.194 1.429 33.292 1.00 79.56 1104 GLU A N 1
ATOM 8699 C CA . GLU A 1 1104 ? -9.918 0.863 33.754 1.00 79.56 1104 GLU A CA 1
ATOM 8700 C C . GLU A 1 1104 ? -9.769 -0.563 33.272 1.00 79.56 1104 GLU A C 1
ATOM 8702 O O . GLU A 1 1104 ? -8.725 -0.880 32.727 1.00 79.56 1104 GLU A O 1
ATOM 8707 N N . ASP A 1 1105 ? -10.859 -1.345 33.358 1.00 82.50 1105 ASP A N 1
ATOM 8708 C CA . ASP A 1 1105 ? -11.059 -2.609 32.647 1.00 82.50 1105 ASP A CA 1
ATOM 8709 C C . ASP A 1 1105 ? -11.388 -2.412 31.156 1.00 82.50 1105 ASP A C 1
ATOM 8711 O O . ASP A 1 1105 ? -11.649 -3.381 30.442 1.00 82.50 1105 ASP A O 1
ATOM 8715 N N . GLY A 1 1106 ? -11.144 -1.185 30.660 1.00 89.81 1106 GLY A N 1
ATOM 8716 C CA . GLY A 1 1106 ? -10.001 -0.889 29.766 1.00 89.81 1106 GLY A CA 1
ATOM 8717 C C . GLY A 1 1106 ? -8.988 -2.035 29.649 1.00 89.81 1106 GLY A C 1
ATOM 8718 O O . GLY A 1 1106 ? -8.569 -2.418 28.569 1.00 89.81 1106 GLY A O 1
ATOM 8719 N N . VAL A 1 1107 ? -8.672 -2.669 30.768 1.00 89.88 1107 VAL A N 1
ATOM 8720 C CA . VAL A 1 1107 ? -8.081 -3.981 30.872 1.00 89.88 1107 VAL A CA 1
ATOM 8721 C C . VAL A 1 1107 ? -8.703 -4.934 31.887 1.00 89.88 1107 VAL A C 1
ATOM 8723 O O . VAL A 1 1107 ? -8.163 -5.214 32.941 1.00 89.88 1107 VAL A O 1
ATOM 8726 N N . ALA A 1 1108 ? -9.856 -5.461 31.501 1.00 88.94 1108 ALA A N 1
ATOM 8727 C CA . ALA A 1 1108 ? -10.099 -6.895 31.607 1.00 88.94 1108 ALA A CA 1
ATOM 8728 C C . ALA A 1 1108 ? -11.186 -7.344 30.627 1.00 88.94 1108 ALA A C 1
ATOM 8730 O O . ALA A 1 1108 ? -11.273 -8.493 30.232 1.00 88.94 1108 ALA A O 1
ATOM 8731 N N . MET A 1 1109 ? -12.095 -6.452 30.230 1.00 90.06 1109 MET A N 1
ATOM 8732 C CA . MET A 1 1109 ? -13.368 -6.890 29.649 1.00 90.06 1109 MET A CA 1
ATOM 8733 C C . MET A 1 1109 ? -13.260 -7.667 28.334 1.00 90.06 1109 MET A C 1
ATOM 8735 O O . MET A 1 1109 ? -14.259 -8.199 27.841 1.00 90.06 1109 MET A O 1
ATOM 8739 N N . ALA A 1 1110 ? -12.068 -7.691 27.743 1.00 92.62 1110 ALA A N 1
ATOM 8740 C CA . ALA A 1 1110 ? -11.922 -8.033 26.370 1.00 92.62 1110 ALA A CA 1
ATOM 8741 C C . ALA A 1 1110 ? -10.507 -8.605 26.009 1.00 92.62 1110 ALA A C 1
ATOM 8743 O O . ALA A 1 1110 ? -9.743 -8.069 25.255 1.00 92.62 1110 ALA A O 1
ATOM 8744 N N . ALA A 1 1111 ? -10.137 -9.822 26.343 1.00 90.31 1111 ALA A N 1
ATOM 8745 C CA . ALA A 1 1111 ? -9.479 -10.743 25.383 1.00 90.31 1111 ALA A CA 1
ATOM 8746 C C . ALA A 1 1111 ? -10.418 -11.886 24.974 1.00 90.31 1111 ALA A C 1
ATOM 8748 O O . ALA A 1 1111 ? -10.201 -12.637 24.030 1.00 90.31 1111 ALA A O 1
ATOM 8749 N N . LYS A 1 1112 ? -11.515 -11.931 25.716 1.00 88.75 1112 LYS A N 1
ATOM 8750 C CA . LYS A 1 1112 ? -12.815 -12.564 25.604 1.00 88.75 1112 LYS A CA 1
ATOM 8751 C C . LYS A 1 1112 ? -13.547 -12.551 24.244 1.00 88.75 1112 LYS A C 1
ATOM 8753 O O . LYS A 1 1112 ? -13.420 -13.526 23.520 1.00 88.75 1112 LYS A O 1
ATOM 8758 N N . ALA A 1 1113 ? -14.367 -11.536 23.909 1.00 90.31 1113 ALA A N 1
ATOM 8759 C CA . ALA A 1 1113 ? -15.226 -11.504 22.717 1.00 90.31 1113 ALA A CA 1
ATOM 8760 C C . ALA A 1 1113 ? -14.486 -11.762 21.407 1.00 90.31 1113 ALA A C 1
ATOM 8762 O O . ALA A 1 1113 ? -14.880 -12.678 20.695 1.00 90.31 1113 ALA A O 1
ATOM 8763 N N . ILE A 1 1114 ? -13.403 -11.075 21.045 1.00 89.69 1114 ILE A N 1
ATOM 8764 C CA . ILE A 1 1114 ? -12.626 -11.613 19.939 1.00 89.69 1114 ILE A CA 1
ATOM 8765 C C . ILE A 1 1114 ? -12.104 -13.032 20.263 1.00 89.69 1114 ILE A C 1
ATOM 8767 O O . ILE A 1 1114 ? -12.145 -13.821 19.349 1.00 89.69 1114 ILE A O 1
ATOM 8771 N N . GLY A 1 1115 ? -11.673 -13.386 21.486 1.00 87.12 1115 GLY A N 1
ATOM 8772 C CA . GLY A 1 1115 ? -10.814 -14.570 21.814 1.00 87.12 1115 GLY A CA 1
ATOM 8773 C C . GLY A 1 1115 ? -11.419 -15.883 21.451 1.00 87.12 1115 GLY A C 1
ATOM 8774 O O . GLY A 1 1115 ? -10.786 -16.791 20.915 1.00 87.12 1115 GLY A O 1
ATOM 8775 N N . GLU A 1 1116 ? -12.717 -15.896 21.685 1.00 86.50 1116 GLU A N 1
ATOM 8776 C CA . GLU A 1 1116 ? -13.677 -16.832 21.156 1.00 86.50 1116 GLU A CA 1
ATOM 8777 C C . GLU A 1 1116 ? -13.398 -17.219 19.697 1.00 86.50 1116 GLU A C 1
ATOM 8779 O O . GLU A 1 1116 ? -13.613 -18.373 19.355 1.00 86.50 1116 GLU A O 1
ATOM 8784 N N . VAL A 1 1117 ? -12.938 -16.296 18.851 1.00 85.25 1117 VAL A N 1
ATOM 8785 C CA . VAL A 1 1117 ? -12.968 -16.372 17.393 1.00 85.25 1117 VAL A CA 1
ATOM 8786 C C . VAL A 1 1117 ? -11.665 -16.873 16.754 1.00 85.25 1117 VAL A C 1
ATOM 8788 O O . VAL A 1 1117 ? -11.801 -17.639 15.807 1.00 85.25 1117 VAL A O 1
ATOM 8791 N N . ILE A 1 1118 ? -10.456 -16.659 17.328 1.00 83.38 1118 ILE A N 1
ATOM 8792 C CA . ILE A 1 1118 ? -9.240 -17.436 16.903 1.00 83.38 1118 ILE A CA 1
ATOM 8793 C C . ILE A 1 1118 ? -9.573 -18.881 16.998 1.00 83.38 1118 ILE A C 1
ATOM 8795 O O . ILE A 1 1118 ? -9.197 -19.710 16.188 1.00 83.38 1118 ILE A O 1
ATOM 8799 N N . ARG A 1 1119 ? -10.227 -19.134 18.119 1.00 83.56 1119 ARG A N 1
ATOM 8800 C CA . ARG A 1 1119 ? -10.361 -20.402 18.726 1.00 83.56 1119 ARG A CA 1
ATOM 8801 C C . ARG A 1 1119 ? -11.476 -21.070 17.935 1.00 83.56 1119 ARG A C 1
ATOM 8803 O O . ARG A 1 1119 ? -11.151 -22.059 17.307 1.00 83.56 1119 ARG A O 1
ATOM 8810 N N . ARG A 1 1120 ? -12.626 -20.395 17.681 1.00 80.31 1120 ARG A N 1
ATOM 8811 C CA . ARG A 1 1120 ? -13.622 -20.776 16.636 1.00 80.31 1120 ARG A CA 1
ATOM 8812 C C . ARG A 1 1120 ? -12.970 -21.132 15.300 1.00 80.31 1120 ARG A C 1
ATOM 8814 O O . ARG A 1 1120 ? -13.546 -21.921 14.562 1.00 80.31 1120 ARG A O 1
ATOM 8821 N N . LEU A 1 1121 ? -11.835 -20.529 14.966 1.00 75.25 1121 LEU A N 1
ATOM 8822 C CA . LEU A 1 1121 ? -11.175 -20.734 13.692 1.00 75.25 1121 LEU A CA 1
ATOM 8823 C C . LEU A 1 1121 ? -10.124 -21.818 13.669 1.00 75.25 1121 LEU A C 1
ATOM 8825 O O . LEU A 1 1121 ? -10.051 -22.526 12.681 1.00 75.25 1121 LEU A O 1
ATOM 8829 N N . SER A 1 1122 ? -9.308 -21.955 14.709 1.00 71.56 1122 SER A N 1
ATOM 8830 C CA . SER A 1 1122 ? -8.529 -23.157 15.009 1.00 71.56 1122 SER A CA 1
ATOM 8831 C C . SER A 1 1122 ? -9.443 -24.376 15.051 1.00 71.56 1122 SER A C 1
ATOM 8833 O O . SER A 1 1122 ? -9.094 -25.389 14.457 1.00 71.56 1122 SER A O 1
ATOM 8835 N N . ASP A 1 1123 ? -10.628 -24.232 15.655 1.00 67.38 1123 ASP A N 1
ATOM 8836 C CA . ASP A 1 1123 ? -11.675 -25.250 15.720 1.00 67.38 1123 ASP A CA 1
ATOM 8837 C C . ASP A 1 1123 ? -12.217 -25.588 14.318 1.00 67.38 1123 ASP A C 1
ATOM 8839 O O . ASP A 1 1123 ? -12.310 -26.759 13.957 1.00 67.38 1123 ASP A O 1
ATOM 8843 N N . ARG A 1 1124 ? -12.613 -24.584 13.517 1.00 67.81 1124 ARG A N 1
ATOM 8844 C CA . ARG A 1 1124 ? -13.245 -24.823 12.212 1.00 67.81 1124 ARG A CA 1
ATOM 8845 C C . ARG A 1 1124 ? -13.069 -23.707 11.196 1.00 67.81 1124 ARG A C 1
ATOM 8847 O O . ARG A 1 1124 ? -12.962 -22.524 11.509 1.00 67.81 1124 ARG A O 1
ATOM 8854 N N . LEU A 1 1125 ? -13.217 -24.106 9.942 1.00 67.19 1125 LEU A N 1
ATOM 8855 C CA . LEU A 1 1125 ? -13.497 -23.186 8.868 1.00 67.19 1125 LEU A CA 1
ATOM 8856 C C . LEU A 1 1125 ? -14.862 -22.556 9.117 1.00 67.19 1125 LEU A C 1
ATOM 8858 O O . LEU A 1 1125 ? -15.873 -23.242 9.246 1.00 67.19 1125 LEU A O 1
ATOM 8862 N N . LEU A 1 1126 ? -14.883 -21.235 9.148 1.00 64.62 1126 LEU A N 1
ATOM 8863 C CA . LEU A 1 1126 ? -16.085 -20.452 8.970 1.00 64.62 1126 LEU A CA 1
ATOM 8864 C C . LEU A 1 1126 ? -15.946 -19.634 7.691 1.00 64.62 1126 LEU A C 1
ATOM 8866 O O . LEU A 1 1126 ? -15.401 -18.534 7.756 1.00 64.62 1126 LEU A O 1
ATOM 8870 N N . LEU A 1 1127 ? -16.434 -20.185 6.571 1.00 64.25 1127 LEU A N 1
ATOM 8871 C CA . LEU A 1 1127 ? -16.531 -19.477 5.294 1.00 64.25 1127 LEU A CA 1
ATOM 8872 C C . LEU A 1 1127 ? -17.423 -18.246 5.465 1.00 64.25 1127 LEU A C 1
ATOM 8874 O O . LEU A 1 1127 ? -16.906 -17.168 5.658 1.00 64.25 1127 LEU A O 1
ATOM 8878 N N . ASN A 1 1128 ? -18.733 -18.414 5.613 1.00 58.34 1128 ASN A N 1
ATOM 8879 C CA . ASN A 1 1128 ? -19.729 -17.372 5.313 1.00 58.34 1128 ASN A CA 1
ATOM 8880 C C . ASN A 1 1128 ? -20.219 -16.527 6.533 1.00 58.34 1128 ASN A C 1
ATOM 8882 O O . ASN A 1 1128 ? -21.356 -16.071 6.603 1.00 58.34 1128 ASN A O 1
ATOM 8886 N N . GLU A 1 1129 ? -19.418 -16.386 7.599 1.00 47.53 1129 GLU A N 1
ATOM 8887 C CA . GLU A 1 1129 ? -19.901 -15.942 8.941 1.00 47.53 1129 GLU A CA 1
ATOM 8888 C C . GLU A 1 1129 ? -20.063 -14.413 9.138 1.00 47.53 1129 GLU A C 1
ATOM 8890 O O . GLU A 1 1129 ? -20.222 -13.970 10.276 1.00 47.53 1129 GLU A O 1
ATOM 8895 N N . VAL A 1 1130 ? -19.985 -13.596 8.082 1.00 51.91 1130 VAL A N 1
ATOM 8896 C CA . VAL A 1 1130 ? -20.417 -12.183 8.117 1.00 51.91 1130 VAL A CA 1
ATOM 8897 C C . VAL A 1 1130 ? -21.308 -11.932 6.917 1.00 51.91 1130 VAL A C 1
ATOM 8899 O O . VAL A 1 1130 ? -20.848 -11.682 5.803 1.00 51.91 1130 VAL A O 1
ATOM 8902 N N . GLY A 1 1131 ? -22.615 -11.983 7.157 1.00 45.25 1131 GLY A N 1
ATOM 8903 C CA . GLY A 1 1131 ? -23.580 -11.575 6.150 1.00 45.25 1131 GLY A CA 1
ATOM 8904 C C . GLY A 1 1131 ? -23.408 -10.087 5.859 1.00 45.25 1131 GLY A C 1
ATOM 8905 O O . GLY A 1 1131 ? -23.476 -9.262 6.770 1.00 45.25 1131 GLY A O 1
ATOM 8906 N N . LEU A 1 1132 ? -23.240 -9.707 4.591 1.00 44.88 1132 LEU A N 1
ATOM 8907 C CA . LEU A 1 1132 ? -23.142 -8.286 4.229 1.00 44.88 1132 LEU A CA 1
ATOM 8908 C C . LEU A 1 1132 ? -24.434 -7.506 4.479 1.00 44.88 1132 LEU A C 1
ATOM 8910 O O . LEU A 1 1132 ? -24.403 -6.281 4.497 1.00 44.88 1132 LEU A O 1
ATOM 8914 N N . SER A 1 1133 ? -25.544 -8.197 4.730 1.00 40.34 1133 SER A N 1
ATOM 8915 C CA . SER A 1 1133 ? -26.752 -7.617 5.311 1.00 40.34 1133 SER A CA 1
ATOM 8916 C C . SER A 1 1133 ? -26.512 -6.995 6.692 1.00 40.34 1133 SER A C 1
ATOM 8918 O O . SER A 1 1133 ? -27.099 -5.956 6.979 1.00 40.34 1133 SER A O 1
ATOM 8920 N N . GLU A 1 1134 ? -25.639 -7.573 7.528 1.00 41.34 1134 GLU A N 1
ATOM 8921 C CA . GLU A 1 1134 ? -25.196 -6.920 8.761 1.00 41.34 1134 GLU A CA 1
ATOM 8922 C C . GLU A 1 1134 ? -24.258 -5.761 8.430 1.00 41.34 1134 GLU A C 1
ATOM 8924 O O . GLU A 1 1134 ? -24.534 -4.642 8.854 1.00 41.34 1134 GLU A O 1
ATOM 8929 N N . LEU A 1 1135 ? -23.202 -5.975 7.633 1.00 42.38 1135 LEU A N 1
ATOM 8930 C CA . LEU A 1 1135 ? -22.197 -4.929 7.401 1.00 42.38 1135 LEU A CA 1
ATOM 8931 C C . LEU A 1 1135 ? -22.766 -3.665 6.739 1.00 42.38 1135 LEU A C 1
ATOM 8933 O O . LEU A 1 1135 ? -22.457 -2.559 7.173 1.00 42.38 1135 LEU A O 1
ATOM 8937 N N . ALA A 1 1136 ? -23.650 -3.816 5.751 1.00 45.03 1136 ALA A N 1
ATOM 8938 C CA . ALA A 1 1136 ? -24.334 -2.701 5.094 1.00 45.03 1136 ALA A CA 1
ATOM 8939 C C . ALA A 1 1136 ? -25.279 -1.915 6.031 1.00 45.03 1136 ALA A C 1
ATOM 8941 O O . ALA A 1 1136 ? -25.830 -0.893 5.624 1.00 45.03 1136 ALA A O 1
ATOM 8942 N N . SER A 1 1137 ? -25.473 -2.376 7.273 1.00 45.53 1137 SER A N 1
ATOM 8943 C CA . SER A 1 1137 ? -26.236 -1.691 8.323 1.00 45.53 1137 SER A CA 1
ATOM 8944 C C . SER A 1 1137 ? -25.370 -1.054 9.421 1.00 45.53 1137 SER A C 1
ATOM 8946 O O . SER A 1 1137 ? -25.915 -0.414 10.323 1.00 45.53 1137 SER A O 1
ATOM 8948 N N . VAL A 1 1138 ? -24.039 -1.203 9.374 1.00 55.81 1138 VAL A N 1
ATOM 8949 C CA . VAL A 1 1138 ? -23.153 -0.700 10.433 1.00 55.81 1138 VAL A CA 1
ATOM 8950 C C . VAL A 1 1138 ? -22.673 0.726 10.151 1.00 55.81 1138 VAL A C 1
ATOM 8952 O O . VAL A 1 1138 ? -22.250 1.070 9.053 1.00 55.81 1138 VAL A O 1
ATOM 8955 N N . ASP A 1 1139 ? -22.712 1.558 11.190 1.00 64.75 1139 ASP A N 1
ATOM 8956 C CA . ASP A 1 1139 ? -22.168 2.917 11.218 1.00 64.75 1139 ASP A CA 1
ATOM 8957 C C . ASP A 1 1139 ? -20.650 2.902 10.954 1.00 64.75 1139 ASP A C 1
ATOM 8959 O O . ASP A 1 1139 ? -19.880 2.468 11.807 1.00 64.75 1139 ASP A O 1
ATOM 8963 N N . MET A 1 1140 ? -20.213 3.368 9.781 1.00 67.19 1140 MET A N 1
ATOM 8964 C CA . MET A 1 1140 ? -18.808 3.356 9.337 1.00 67.19 1140 MET A CA 1
ATOM 8965 C C . MET A 1 1140 ? -17.899 4.352 10.081 1.00 67.19 1140 MET A C 1
ATOM 8967 O O . MET A 1 1140 ? -16.685 4.256 9.959 1.00 67.19 1140 MET A O 1
ATOM 8971 N N . ASP A 1 1141 ? -18.444 5.259 10.903 1.00 70.94 1141 ASP A N 1
ATOM 8972 C CA . ASP A 1 1141 ? -17.641 6.010 11.885 1.00 70.94 1141 ASP A CA 1
ATOM 8973 C C . ASP A 1 1141 ? -17.377 5.171 13.154 1.00 70.94 1141 ASP A C 1
ATOM 8975 O O . ASP A 1 1141 ? -16.643 5.601 14.043 1.00 70.94 1141 ASP A O 1
ATOM 8979 N N . ARG A 1 1142 ? -17.984 3.976 13.262 1.00 78.12 1142 ARG A N 1
ATOM 8980 C CA . ARG A 1 1142 ? -17.818 2.967 14.327 1.00 78.12 1142 ARG A CA 1
ATOM 8981 C C . ARG A 1 1142 ? -17.275 1.640 13.809 1.00 78.12 1142 ARG A C 1
ATOM 8983 O O . ARG A 1 1142 ? -16.580 0.949 14.564 1.00 78.12 1142 ARG A O 1
ATOM 8990 N N . VAL A 1 1143 ? -17.527 1.257 12.560 1.00 77.94 1143 VAL A N 1
ATOM 8991 C CA . VAL A 1 1143 ? -16.666 0.289 11.878 1.00 77.94 1143 VAL A CA 1
ATOM 8992 C C . VAL A 1 1143 ? -15.336 0.958 11.681 1.00 77.94 1143 VAL A C 1
ATOM 8994 O O . VAL A 1 1143 ? -15.247 2.075 11.202 1.00 77.94 1143 VAL A O 1
ATOM 8997 N N . PHE A 1 1144 ? -14.297 0.309 12.165 1.00 83.50 1144 PHE A N 1
ATOM 8998 C CA . PHE A 1 1144 ? -12.998 0.595 11.626 1.00 83.50 1144 PHE A CA 1
ATOM 8999 C C . PHE A 1 1144 ? -12.166 -0.713 11.633 1.00 83.50 1144 PHE A C 1
ATOM 9001 O O . PHE A 1 1144 ? -12.393 -1.573 12.474 1.00 83.50 1144 PHE A O 1
ATOM 9008 N N . SER A 1 1145 ? -11.302 -0.951 10.639 1.00 85.31 1145 SER A N 1
ATOM 9009 C CA . SER A 1 1145 ? -11.190 -2.285 9.955 1.00 85.31 1145 SER A CA 1
ATOM 9010 C C . SER A 1 1145 ? -10.080 -2.510 8.863 1.00 85.31 1145 SER A C 1
ATOM 9012 O O . SER A 1 1145 ? -9.858 -1.573 8.216 1.00 85.31 1145 SER A O 1
ATOM 9014 N N . ILE A 1 1146 ? -9.150 -3.457 8.613 1.00 84.50 1146 ILE A N 1
ATOM 9015 C CA . ILE A 1 1146 ? -7.933 -3.156 7.693 1.00 84.50 1146 ILE A CA 1
ATOM 9016 C C . ILE A 1 1146 ? -7.040 -4.200 6.978 1.00 84.50 1146 ILE A C 1
ATOM 9018 O O . ILE A 1 1146 ? -7.350 -4.585 5.854 1.00 84.50 1146 ILE A O 1
ATOM 9022 N N . ALA A 1 1147 ? -5.788 -4.370 7.455 1.00 85.75 1147 ALA A N 1
ATOM 9023 C CA . ALA A 1 1147 ? -4.553 -4.485 6.671 1.00 85.75 1147 ALA A CA 1
ATOM 9024 C C . ALA A 1 1147 ? -3.292 -4.790 7.580 1.00 85.75 1147 ALA A C 1
ATOM 9026 O O . ALA A 1 1147 ? -2.786 -3.841 8.168 1.00 85.75 1147 ALA A O 1
ATOM 9027 N N . GLY A 1 1148 ? -2.727 -6.034 7.669 1.00 83.62 1148 GLY A N 1
ATOM 9028 C CA . GLY A 1 1148 ? -1.257 -6.183 7.903 1.00 83.62 1148 GLY A CA 1
ATOM 9029 C C . GLY A 1 1148 ? -0.383 -7.267 8.643 1.00 83.62 1148 GLY A C 1
ATOM 9030 O O . GLY A 1 1148 ? -0.646 -7.577 9.774 1.00 83.62 1148 GLY A O 1
ATOM 9031 N N . SER A 1 1149 ? 0.782 -7.728 8.137 1.00 87.12 1149 SER A N 1
ATOM 9032 C CA . SER A 1 1149 ? 1.444 -9.051 8.370 1.00 87.12 1149 SER A CA 1
ATOM 9033 C C . SER A 1 1149 ? 2.944 -9.374 8.858 1.00 87.12 1149 SER A C 1
ATOM 9035 O O . SER A 1 1149 ? 3.724 -8.857 8.065 1.00 87.12 1149 SER A O 1
ATOM 9037 N N . PRO A 1 1150 ? 3.324 -10.347 9.845 1.00 82.88 1150 PRO A N 1
ATOM 9038 C CA . PRO A 1 1150 ? 4.572 -11.214 10.220 1.00 82.88 1150 PRO A CA 1
ATOM 9039 C C . PRO A 1 1150 ? 4.919 -12.808 9.909 1.00 82.88 1150 PRO A C 1
ATOM 9041 O O . PRO A 1 1150 ? 5.952 -13.251 10.382 1.00 82.88 1150 PRO A O 1
ATOM 9044 N N . ARG A 1 1151 ? 4.245 -13.714 9.110 1.00 86.19 1151 ARG A N 1
ATOM 9045 C CA . ARG A 1 1151 ? 4.596 -14.870 8.152 1.00 86.19 1151 ARG A CA 1
ATOM 9046 C C . ARG A 1 1151 ? 4.479 -14.817 6.518 1.00 86.19 1151 ARG A C 1
ATOM 9048 O O . ARG A 1 1151 ? 4.908 -15.734 5.828 1.00 86.19 1151 ARG A O 1
ATOM 9055 N N . PHE A 1 1152 ? 4.093 -13.706 5.850 1.00 88.44 1152 PHE A N 1
ATOM 9056 C CA . PHE A 1 1152 ? 4.595 -12.929 4.636 1.00 88.44 1152 PHE A CA 1
ATOM 9057 C C . PHE A 1 1152 ? 6.116 -12.482 4.531 1.00 88.44 1152 PHE A C 1
ATOM 9059 O O . PHE A 1 1152 ? 6.836 -13.360 4.128 1.00 88.44 1152 PHE A O 1
ATOM 9066 N N . GLU A 1 1153 ? 6.605 -11.276 4.981 1.00 87.81 1153 GLU A N 1
ATOM 9067 C CA . GLU A 1 1153 ? 7.968 -10.727 5.359 1.00 87.81 1153 GLU A CA 1
ATOM 9068 C C . GLU A 1 1153 ? 8.664 -9.399 4.895 1.00 87.81 1153 GLU A C 1
ATOM 9070 O O . GLU A 1 1153 ? 9.881 -9.309 4.941 1.00 87.81 1153 GLU A O 1
ATOM 9075 N N . LEU A 1 1154 ? 8.011 -8.299 4.561 1.00 87.19 1154 LEU A N 1
ATOM 9076 C CA . LEU A 1 1154 ? 8.532 -6.897 4.606 1.00 87.19 1154 LEU A CA 1
ATOM 9077 C C . LEU A 1 1154 ? 9.786 -6.503 5.379 1.00 87.19 1154 LEU A C 1
ATOM 9079 O O . LEU A 1 1154 ? 10.792 -6.281 4.729 1.00 87.19 1154 LEU A O 1
ATOM 9083 N N . TYR A 1 1155 ? 9.898 -6.447 6.687 1.00 90.88 1155 TYR A N 1
ATOM 9084 C CA . TYR A 1 1155 ? 11.201 -6.155 7.239 1.00 90.88 1155 TYR A CA 1
ATOM 9085 C C . TYR A 1 1155 ? 12.301 -7.187 6.976 1.00 90.88 1155 TYR A C 1
ATOM 9087 O O . TYR A 1 1155 ? 13.375 -7.049 7.530 1.00 90.88 1155 TYR A O 1
ATOM 9095 N N . LYS A 1 1156 ? 12.118 -8.138 6.051 1.00 87.44 1156 LYS A N 1
ATOM 9096 C CA . LYS A 1 1156 ? 13.113 -9.090 5.579 1.00 87.44 1156 LYS A CA 1
ATOM 9097 C C . LYS A 1 1156 ? 13.601 -9.076 4.169 1.00 87.44 1156 LYS A C 1
ATOM 9099 O O . LYS A 1 1156 ? 14.112 -10.050 3.685 1.00 87.44 1156 LYS A O 1
ATOM 9104 N N . THR A 1 1157 ? 13.434 -8.034 3.442 1.00 92.44 1157 THR A N 1
ATOM 9105 C CA . THR A 1 1157 ? 14.404 -7.574 2.485 1.00 92.44 1157 THR A CA 1
ATOM 9106 C C . THR A 1 1157 ? 13.790 -6.291 1.921 1.00 92.44 1157 THR A C 1
ATOM 9108 O O . THR A 1 1157 ? 12.640 -6.016 2.218 1.00 92.44 1157 THR A O 1
ATOM 9111 N N . ASP A 1 1158 ? 14.394 -5.451 1.108 1.00 92.19 1158 ASP A N 1
ATOM 9112 C CA . ASP A 1 1158 ? 15.694 -5.441 0.467 1.00 92.19 1158 ASP A CA 1
ATOM 9113 C C . ASP A 1 1158 ? 15.956 -5.749 -1.037 1.00 92.19 1158 ASP A C 1
ATOM 9115 O O . ASP A 1 1158 ? 16.197 -6.860 -1.457 1.00 92.19 1158 ASP A O 1
ATOM 9119 N N . PHE A 1 1159 ? 16.082 -4.659 -1.810 1.00 92.38 1159 PHE A N 1
ATOM 9120 C CA . PHE A 1 1159 ? 16.559 -4.313 -3.168 1.00 92.38 1159 PHE A CA 1
ATOM 9121 C C . PHE A 1 1159 ? 17.914 -4.784 -3.684 1.00 92.38 1159 PHE A C 1
ATOM 9123 O O . PHE A 1 1159 ? 17.938 -5.719 -4.465 1.00 92.38 1159 PHE A O 1
ATOM 9130 N N . GLY A 1 1160 ? 19.062 -4.216 -3.316 1.00 86.50 1160 GLY A N 1
ATOM 9131 C CA . GLY A 1 1160 ? 20.200 -5.111 -3.407 1.00 86.50 1160 GLY A CA 1
ATOM 9132 C C . GLY A 1 1160 ? 21.464 -4.757 -2.707 1.00 86.50 1160 GLY A C 1
ATOM 9133 O O . GLY A 1 1160 ? 22.379 -4.451 -3.436 1.00 86.50 1160 GLY A O 1
ATOM 9134 N N . TRP A 1 1161 ? 21.482 -4.741 -1.367 1.00 87.56 1161 TRP A N 1
ATOM 9135 C CA . TRP A 1 1161 ? 22.097 -3.662 -0.596 1.00 87.56 1161 TRP A CA 1
ATOM 9136 C C . TRP A 1 1161 ? 21.998 -3.563 0.989 1.00 87.56 1161 TRP A C 1
ATOM 9138 O O . TRP A 1 1161 ? 23.054 -3.644 1.564 1.00 87.56 1161 TRP A O 1
ATOM 9148 N N . GLY A 1 1162 ? 20.891 -3.294 1.750 1.00 86.75 1162 GLY A N 1
ATOM 9149 C CA . GLY A 1 1162 ? 20.749 -2.929 3.212 1.00 86.75 1162 GLY A CA 1
ATOM 9150 C C . GLY A 1 1162 ? 19.614 -2.045 3.974 1.00 86.75 1162 GLY A C 1
ATOM 9151 O O . GLY A 1 1162 ? 20.007 -0.960 4.335 1.00 86.75 1162 GLY A O 1
ATOM 9152 N N . ARG A 1 1163 ? 18.358 -2.452 4.368 1.00 89.88 1163 ARG A N 1
ATOM 9153 C CA . ARG A 1 1163 ? 17.105 -1.906 5.081 1.00 89.88 1163 ARG A CA 1
ATOM 9154 C C . ARG A 1 1163 ? 16.859 -0.403 5.079 1.00 89.88 1163 ARG A C 1
ATOM 9156 O O . ARG A 1 1163 ? 17.718 0.263 5.623 1.00 89.88 1163 ARG A O 1
ATOM 9163 N N . PRO A 1 1164 ? 15.651 0.143 4.785 1.00 92.94 1164 PRO A N 1
ATOM 9164 C CA . PRO A 1 1164 ? 15.260 1.460 5.264 1.00 92.94 1164 PRO A CA 1
ATOM 9165 C C . PRO A 1 1164 ? 15.540 1.684 6.710 1.00 92.94 1164 PRO A C 1
ATOM 9167 O O . PRO A 1 1164 ? 15.814 0.776 7.462 1.00 92.94 1164 PRO A O 1
ATOM 9170 N N . ARG A 1 1165 ? 15.375 2.929 7.097 1.00 91.94 1165 ARG A N 1
ATOM 9171 C CA . ARG A 1 1165 ? 15.104 3.397 8.447 1.00 91.94 1165 ARG A CA 1
ATOM 9172 C C . ARG A 1 1165 ? 13.609 3.752 8.595 1.00 91.94 1165 ARG A C 1
ATOM 9174 O O . ARG A 1 1165 ? 13.362 4.735 9.256 1.00 91.94 1165 ARG A O 1
ATOM 9181 N N . LYS A 1 1166 ? 12.732 3.248 7.704 1.00 93.19 1166 LYS A N 1
ATOM 9182 C CA . LYS A 1 1166 ? 11.345 3.671 7.335 1.00 93.19 1166 LYS A CA 1
ATOM 9183 C C . LYS A 1 1166 ? 10.798 3.181 5.893 1.00 93.19 1166 LYS A C 1
ATOM 9185 O O . LYS A 1 1166 ? 11.469 3.748 5.040 1.00 93.19 1166 LYS A O 1
ATOM 9190 N N . VAL A 1 1167 ? 9.684 2.348 5.654 1.00 89.75 1167 VAL A N 1
ATOM 9191 C CA . VAL A 1 1167 ? 8.346 2.144 4.793 1.00 89.75 1167 VAL A CA 1
ATOM 9192 C C . VAL A 1 1167 ? 6.763 2.564 5.173 1.00 89.75 1167 VAL A C 1
ATOM 9194 O O . VAL A 1 1167 ? 6.325 2.275 6.260 1.00 89.75 1167 VAL A O 1
ATOM 9197 N N . GLU A 1 1168 ? 5.705 2.975 4.393 1.00 90.31 1168 GLU A N 1
ATOM 9198 C CA . GLU A 1 1168 ? 4.248 3.156 4.906 1.00 90.31 1168 GLU A CA 1
ATOM 9199 C C . GLU A 1 1168 ? 3.135 2.060 4.669 1.00 90.31 1168 GLU A C 1
ATOM 9201 O O . GLU A 1 1168 ? 3.462 0.899 4.464 1.00 90.31 1168 GLU A O 1
ATOM 9206 N N . ILE A 1 1169 ? 1.834 2.481 4.749 1.00 85.94 1169 ILE A N 1
ATOM 9207 C CA . ILE A 1 1169 ? 0.356 2.201 4.560 1.00 85.94 1169 ILE A CA 1
ATOM 9208 C C . ILE A 1 1169 ? -0.150 3.610 4.382 1.00 85.94 1169 ILE A C 1
ATOM 9210 O O . ILE A 1 1169 ? -0.843 4.144 5.216 1.00 85.94 1169 ILE A O 1
ATOM 9214 N N . THR A 1 1170 ? 0.204 4.162 3.210 1.00 79.19 1170 THR A N 1
ATOM 9215 C CA . THR A 1 1170 ? -0.748 4.418 2.103 1.00 79.19 1170 THR A CA 1
ATOM 9216 C C . THR A 1 1170 ? -2.000 3.469 2.128 1.00 79.19 1170 THR A C 1
ATOM 9218 O O . THR A 1 1170 ? -2.236 2.766 3.087 1.00 79.19 1170 THR A O 1
ATOM 9221 N N . SER A 1 1171 ? -2.965 3.473 1.211 1.00 73.38 1171 SER A N 1
ATOM 9222 C CA . SER A 1 1171 ? -4.261 2.735 1.344 1.00 73.38 1171 SER A CA 1
ATOM 9223 C C . SER A 1 1171 ? -5.277 2.929 2.490 1.00 73.38 1171 SER A C 1
ATOM 9225 O O . SER A 1 1171 ? -6.366 2.363 2.448 1.00 73.38 1171 SER A O 1
ATOM 9227 N N . ILE A 1 1172 ? -4.931 3.658 3.535 1.00 70.38 1172 ILE A N 1
ATOM 9228 C CA . ILE A 1 1172 ? -5.650 3.738 4.810 1.00 70.38 1172 ILE A CA 1
ATOM 9229 C C . ILE A 1 1172 ? -5.880 5.172 5.308 1.00 70.38 1172 ILE A C 1
ATOM 9231 O O . ILE A 1 1172 ? -5.905 5.413 6.510 1.00 70.38 1172 ILE A O 1
ATOM 9235 N N . ASP A 1 1173 ? -6.112 6.146 4.420 1.00 60.94 1173 ASP A N 1
ATOM 9236 C CA . ASP A 1 1173 ? -6.922 7.306 4.820 1.00 60.94 1173 ASP A CA 1
ATOM 9237 C C . ASP A 1 1173 ? -8.391 6.970 4.756 1.00 60.94 1173 ASP A C 1
ATOM 9239 O O . ASP A 1 1173 ? -9.128 7.235 5.702 1.00 60.94 1173 ASP A O 1
ATOM 9243 N N . LYS A 1 1174 ? -8.804 6.473 3.597 1.00 53.91 1174 LYS A N 1
ATOM 9244 C CA . LYS A 1 1174 ? -10.148 6.692 3.093 1.00 53.91 1174 LYS A CA 1
ATOM 9245 C C . LYS A 1 1174 ? -11.203 6.010 3.912 1.00 53.91 1174 LYS A C 1
ATOM 9247 O O . LYS A 1 1174 ? -12.243 6.581 4.187 1.00 53.91 1174 LYS A O 1
ATOM 9252 N N . ASN A 1 1175 ? -10.884 4.836 4.403 1.00 51.12 1175 ASN A N 1
ATOM 9253 C CA . ASN A 1 1175 ? -11.794 4.083 5.231 1.00 51.12 1175 ASN A CA 1
ATOM 9254 C C . ASN A 1 1175 ? -11.714 4.528 6.719 1.00 51.12 1175 ASN A C 1
ATOM 9256 O O . ASN A 1 1175 ? -12.395 3.970 7.568 1.00 51.12 1175 ASN A O 1
ATOM 9260 N N . GLY A 1 1176 ? -10.913 5.571 7.015 1.00 61.12 1176 GLY A N 1
ATOM 9261 C CA . GLY A 1 1176 ? -10.790 6.370 8.252 1.00 61.12 1176 GLY A CA 1
ATOM 9262 C C . GLY A 1 1176 ? -9.427 6.285 8.985 1.00 61.12 1176 GLY A C 1
ATOM 9263 O O . GLY A 1 1176 ? -9.331 6.513 10.192 1.00 61.12 1176 GLY A O 1
ATOM 9264 N N . ALA A 1 1177 ? -8.379 5.888 8.268 1.00 74.56 1177 ALA A N 1
ATOM 9265 C CA . ALA A 1 1177 ? -7.976 4.497 8.359 1.00 74.56 1177 ALA A CA 1
ATOM 9266 C C . ALA A 1 1177 ? -6.710 4.157 9.162 1.00 74.56 1177 ALA A C 1
ATOM 9268 O O . ALA A 1 1177 ? -6.195 4.967 9.942 1.00 74.56 1177 ALA A O 1
ATOM 9269 N N . PHE A 1 1178 ? -6.308 2.887 9.137 1.00 89.44 1178 PHE A N 1
ATOM 9270 C CA . PHE A 1 1178 ? -5.216 2.398 9.956 1.00 89.44 1178 PHE A CA 1
ATOM 9271 C C . PHE A 1 1178 ? -4.455 1.258 9.233 1.00 89.44 1178 PHE A C 1
ATOM 9273 O O . PHE A 1 1178 ? -4.826 0.905 8.145 1.00 89.44 1178 PHE A O 1
ATOM 9280 N N . SER A 1 1179 ? -3.304 0.817 9.696 1.00 91.38 1179 SER A N 1
ATOM 9281 C CA . SER A 1 1179 ? -2.336 -0.168 9.276 1.00 91.38 1179 SER A CA 1
ATOM 9282 C C . SER A 1 1179 ? -1.609 -0.834 10.440 1.00 91.38 1179 SER A C 1
ATOM 9284 O O . SER A 1 1179 ? -1.656 -0.351 11.576 1.00 91.38 1179 SER A O 1
ATOM 9286 N N . LEU A 1 1180 ? -0.828 -1.872 10.150 1.00 89.88 1180 LEU A N 1
ATOM 9287 C CA . LEU A 1 1180 ? 0.203 -2.314 11.074 1.00 89.88 1180 LEU A CA 1
ATOM 9288 C C . LEU A 1 1180 ? 1.463 -1.454 11.053 1.00 89.88 1180 LEU A C 1
ATOM 9290 O O . LEU A 1 1180 ? 1.378 -0.285 10.713 1.00 89.88 1180 LEU A O 1
ATOM 9294 N N . SER A 1 1181 ? 2.606 -1.890 11.568 1.00 89.56 1181 SER A N 1
ATOM 9295 C CA . SER A 1 1181 ? 3.492 -2.959 11.047 1.00 89.56 1181 SER A CA 1
ATOM 9296 C C . SER A 1 1181 ? 4.621 -3.256 12.031 1.00 89.56 1181 SER A C 1
ATOM 9298 O O . SER A 1 1181 ? 4.522 -2.863 13.167 1.00 89.56 1181 SER A O 1
ATOM 9300 N N . GLU A 1 1182 ? 5.759 -3.778 11.621 1.00 90.50 1182 GLU A N 1
ATOM 9301 C CA . GLU A 1 1182 ? 6.882 -4.285 12.397 1.00 90.50 1182 GLU A CA 1
ATOM 9302 C C . GLU A 1 1182 ? 7.772 -3.296 13.340 1.00 90.50 1182 GLU A C 1
ATOM 9304 O O . GLU A 1 1182 ? 7.416 -2.142 13.406 1.00 90.50 1182 GLU A O 1
ATOM 9309 N N . SER A 1 1183 ? 8.906 -3.601 14.077 1.00 87.44 1183 SER A N 1
ATOM 9310 C CA . SER A 1 1183 ? 9.987 -2.649 14.603 1.00 87.44 1183 SER A CA 1
ATOM 9311 C C . SER A 1 1183 ? 11.501 -2.849 14.274 1.00 87.44 1183 SER A C 1
ATOM 9313 O O . SER A 1 1183 ? 11.915 -3.960 14.502 1.00 87.44 1183 SER A O 1
ATOM 9315 N N . ARG A 1 1184 ? 12.316 -1.853 13.795 1.00 83.31 1184 ARG A N 1
ATOM 9316 C CA . ARG A 1 1184 ? 13.593 -1.994 12.957 1.00 83.31 1184 ARG A CA 1
ATOM 9317 C C . ARG A 1 1184 ? 14.501 -3.216 13.101 1.00 83.31 1184 ARG A C 1
ATOM 9319 O O . ARG A 1 1184 ? 14.903 -3.679 12.036 1.00 83.31 1184 ARG A O 1
ATOM 9326 N N . ASP A 1 1185 ? 15.217 -3.347 14.231 1.00 79.00 1185 ASP A N 1
ATOM 9327 C CA . ASP A 1 1185 ? 16.704 -3.473 14.181 1.00 79.00 1185 ASP A CA 1
ATOM 9328 C C . ASP A 1 1185 ? 17.253 -4.890 14.458 1.00 79.00 1185 ASP A C 1
ATOM 9330 O O . ASP A 1 1185 ? 18.421 -5.203 14.218 1.00 79.00 1185 ASP A O 1
ATOM 9334 N N . GLY A 1 1186 ? 16.425 -5.771 14.987 1.00 72.00 1186 GLY A N 1
ATOM 9335 C CA . GLY A 1 1186 ? 16.631 -7.202 15.093 1.00 72.00 1186 GLY A CA 1
ATOM 9336 C C . GLY A 1 1186 ? 16.013 -7.669 16.372 1.00 72.00 1186 GLY A C 1
ATOM 9337 O O . GLY A 1 1186 ? 16.745 -7.775 17.341 1.00 72.00 1186 GLY A O 1
ATOM 9338 N N . ASP A 1 1187 ? 14.704 -7.937 16.359 1.00 81.31 1187 ASP A N 1
ATOM 9339 C CA . ASP A 1 1187 ? 13.838 -7.573 17.463 1.00 81.31 1187 ASP A CA 1
ATOM 9340 C C . ASP A 1 1187 ? 12.962 -8.675 18.070 1.00 81.31 1187 ASP A C 1
ATOM 9342 O O . ASP A 1 1187 ? 13.114 -9.107 19.206 1.00 81.31 1187 ASP A O 1
ATOM 9346 N N . GLY A 1 1188 ? 11.888 -9.034 17.385 1.00 80.12 1188 GLY A N 1
ATOM 9347 C CA . GLY A 1 1188 ? 10.632 -9.190 18.117 1.00 80.12 1188 GLY A CA 1
ATOM 9348 C C . GLY A 1 1188 ? 10.132 -7.911 18.761 1.00 80.12 1188 GLY A C 1
ATOM 9349 O O . GLY A 1 1188 ? 9.864 -7.885 19.943 1.00 80.12 1188 GLY A O 1
ATOM 9350 N N . GLY A 1 1189 ? 10.022 -6.845 18.001 1.00 87.69 1189 GLY A N 1
ATOM 9351 C CA . GLY A 1 1189 ? 9.585 -5.511 18.395 1.00 87.69 1189 GLY A CA 1
ATOM 9352 C C . GLY A 1 1189 ? 8.661 -5.037 17.345 1.00 87.69 1189 GLY A C 1
ATOM 9353 O O . GLY A 1 1189 ? 8.887 -5.433 16.238 1.00 87.69 1189 GLY A O 1
ATOM 9354 N N . LEU A 1 1190 ? 7.670 -4.223 17.595 1.00 91.06 1190 LEU A N 1
ATOM 9355 C CA . LEU A 1 1190 ? 6.617 -3.965 16.614 1.00 91.06 1190 LEU A CA 1
ATOM 9356 C C . LEU A 1 1190 ? 6.254 -2.503 16.544 1.00 91.06 1190 LEU A C 1
ATOM 9358 O O . LEU A 1 1190 ? 6.795 -1.777 17.340 1.00 91.06 1190 LEU A O 1
ATOM 9362 N N . GLN A 1 1191 ? 5.412 -1.986 15.660 1.00 90.56 1191 GLN A N 1
ATOM 9363 C CA . GLN A 1 1191 ? 5.100 -0.561 15.655 1.00 90.56 1191 GLN A CA 1
ATOM 9364 C C . GLN A 1 1191 ? 3.734 -0.246 14.937 1.00 90.56 1191 GLN A C 1
ATOM 9366 O O . GLN A 1 1191 ? 3.022 -1.171 14.583 1.00 90.56 1191 GLN A O 1
ATOM 9371 N N . ILE A 1 1192 ? 3.250 1.003 14.759 1.00 93.56 1192 ILE A N 1
ATOM 9372 C CA . ILE A 1 1192 ? 1.773 1.298 14.671 1.00 93.56 1192 ILE A CA 1
ATOM 9373 C C . ILE A 1 1192 ? 1.032 2.085 13.531 1.00 93.56 1192 ILE A C 1
ATOM 9375 O O . ILE A 1 1192 ? 1.085 3.298 13.559 1.00 93.56 1192 ILE A O 1
ATOM 9379 N N . GLY A 1 1193 ? 0.169 1.542 12.637 1.00 91.81 1193 GLY A N 1
ATOM 9380 C CA . GLY A 1 1193 ? -0.304 2.324 11.439 1.00 91.81 1193 GLY A CA 1
ATOM 9381 C C . GLY A 1 1193 ? -1.698 2.896 11.088 1.00 91.81 1193 GLY A C 1
ATOM 9382 O O . GLY A 1 1193 ? -2.677 2.469 11.658 1.00 91.81 1193 GLY A O 1
ATOM 9383 N N . ILE A 1 1194 ? -1.840 3.994 10.297 1.00 90.44 1194 ILE A N 1
ATOM 9384 C CA . ILE A 1 1194 ? -2.748 5.093 10.727 1.00 90.44 1194 ILE A CA 1
ATOM 9385 C C . ILE A 1 1194 ? -3.083 6.269 9.698 1.00 90.44 1194 ILE A C 1
ATOM 9387 O O . ILE A 1 1194 ? -2.206 6.599 8.917 1.00 90.44 1194 ILE A O 1
ATOM 9391 N N . MET A 1 1195 ? -4.311 6.903 9.724 1.00 88.56 1195 MET A N 1
ATOM 9392 C CA . MET A 1 1195 ? -4.804 8.288 9.305 1.00 88.56 1195 MET A CA 1
ATOM 9393 C C . MET A 1 1195 ? -5.932 9.070 10.117 1.00 88.56 1195 MET A C 1
ATOM 9395 O O . MET A 1 1195 ? -6.998 8.505 10.302 1.00 88.56 1195 MET A O 1
ATOM 9399 N N . LEU A 1 1196 ? -5.796 10.373 10.506 1.00 87.38 1196 LEU A N 1
ATOM 9400 C CA . LEU A 1 1196 ? -6.737 11.318 11.215 1.00 87.38 1196 LEU A CA 1
ATOM 9401 C C . LEU A 1 1196 ? -6.238 12.803 11.183 1.00 87.38 1196 LEU A C 1
ATOM 9403 O O . LEU A 1 1196 ? -5.184 13.070 10.608 1.00 87.38 1196 LEU A O 1
ATOM 9407 N N . LYS A 1 1197 ? -6.953 13.751 11.841 1.00 87.56 1197 LYS A N 1
ATOM 9408 C CA . LYS A 1 1197 ? -6.757 15.235 11.897 1.00 87.56 1197 LYS A CA 1
ATOM 9409 C C . LYS A 1 1197 ? -5.975 15.761 13.126 1.00 87.56 1197 LYS A C 1
ATOM 9411 O O . LYS A 1 1197 ? -6.076 15.194 14.211 1.00 87.56 1197 LYS A O 1
ATOM 9416 N N . LYS A 1 1198 ? -5.268 16.904 13.010 1.00 85.75 1198 LYS A N 1
ATOM 9417 C CA . LYS A 1 1198 ? -4.269 17.446 13.989 1.00 85.75 1198 LYS A CA 1
ATOM 9418 C C . LYS A 1 1198 ? -4.591 17.407 15.510 1.00 85.75 1198 LYS A C 1
ATOM 9420 O O . LYS A 1 1198 ? -3.679 17.290 16.318 1.00 85.75 1198 LYS A O 1
ATOM 9425 N N . HIS A 1 1199 ? -5.838 17.475 15.949 1.00 87.69 1199 HIS A N 1
ATOM 9426 C CA . HIS A 1 1199 ? -6.151 17.433 17.389 1.00 87.69 1199 HIS A CA 1
ATOM 9427 C C . HIS A 1 1199 ? -6.491 16.020 17.887 1.00 87.69 1199 HIS A C 1
ATOM 9429 O O . HIS A 1 1199 ? -6.170 15.667 19.020 1.00 87.69 1199 HIS A O 1
ATOM 9435 N N . GLU A 1 1200 ? -7.113 15.216 17.020 1.00 89.75 1200 GLU A N 1
ATOM 9436 C CA . GLU A 1 1200 ? -7.305 13.770 17.182 1.00 89.75 1200 GLU A CA 1
ATOM 9437 C C . GLU A 1 1200 ? -5.929 13.123 17.322 1.00 89.75 1200 GLU A C 1
ATOM 9439 O O . GLU A 1 1200 ? -5.734 12.316 18.225 1.00 89.75 1200 GLU A O 1
ATOM 9444 N N . ILE A 1 1201 ? -4.988 13.653 16.523 1.00 87.25 1201 ILE A N 1
ATOM 9445 C CA . ILE A 1 1201 ? -3.545 13.731 16.745 1.00 87.25 1201 ILE A CA 1
ATOM 9446 C C . ILE A 1 1201 ? -3.196 14.123 18.199 1.00 87.25 1201 ILE A C 1
ATOM 9448 O O . ILE A 1 1201 ? -3.102 13.244 19.032 1.00 87.25 1201 ILE A O 1
ATOM 9452 N N . GLU A 1 1202 ? -2.955 15.365 18.608 1.00 90.88 1202 GLU A N 1
ATOM 9453 C CA . GLU A 1 1202 ? -2.139 15.587 19.827 1.00 90.88 1202 GLU A CA 1
ATOM 94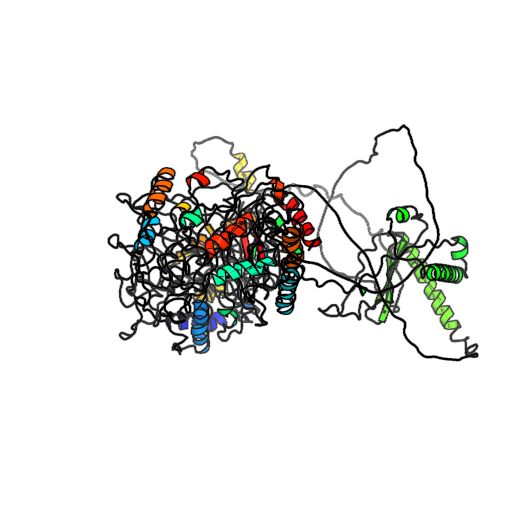54 C C . GLU A 1 1202 ? -2.713 14.980 21.132 1.00 90.88 1202 GLU A C 1
ATOM 9456 O O . GLU A 1 1202 ? -1.950 14.471 21.960 1.00 90.88 1202 GLU A O 1
ATOM 9461 N N . ALA A 1 1203 ? -4.048 14.905 21.262 1.00 92.56 1203 ALA A N 1
ATOM 9462 C CA . ALA A 1 1203 ? -4.768 14.233 22.362 1.00 92.56 1203 ALA A CA 1
ATOM 9463 C C . ALA A 1 1203 ? -4.395 12.755 22.550 1.00 92.56 1203 ALA A C 1
ATOM 9465 O O . ALA A 1 1203 ? -4.712 12.099 23.546 1.00 92.56 1203 ALA A O 1
ATOM 9466 N N . PHE A 1 1204 ? -3.764 12.199 21.541 1.00 93.06 1204 PHE A N 1
ATOM 9467 C CA . PHE A 1 1204 ? -3.475 10.812 21.455 1.00 93.06 1204 PHE A CA 1
ATOM 9468 C C . PHE A 1 1204 ? -2.052 10.505 21.811 1.00 93.06 1204 PHE A C 1
ATOM 9470 O O . PHE A 1 1204 ? -1.890 9.619 22.636 1.00 93.06 1204 PHE A O 1
ATOM 9477 N N . ALA A 1 1205 ? -1.050 11.168 21.222 1.00 90.19 1205 ALA A N 1
ATOM 9478 C CA . ALA A 1 1205 ? 0.340 10.941 21.619 1.00 90.19 1205 ALA A CA 1
ATOM 9479 C C . ALA A 1 1205 ? 0.424 10.978 23.160 1.00 90.19 1205 ALA A C 1
ATOM 9481 O O . ALA A 1 1205 ? 0.943 10.061 23.779 1.00 90.19 1205 ALA A O 1
ATOM 9482 N N . SER A 1 1206 ? -0.281 11.934 23.775 1.00 92.19 1206 SER A N 1
ATOM 9483 C CA . SER A 1 1206 ? -0.569 11.965 25.212 1.00 92.19 1206 SER A CA 1
ATOM 9484 C C . SER A 1 1206 ? -1.089 10.641 25.805 1.00 92.19 1206 SER A C 1
ATOM 9486 O O . SER A 1 1206 ? -0.345 9.993 26.537 1.00 92.19 1206 SER A O 1
ATOM 9488 N N . LEU A 1 1207 ? -2.340 10.229 25.539 1.00 92.12 1207 LEU A N 1
ATOM 9489 C CA . LEU A 1 1207 ? -2.894 9.043 26.218 1.00 92.12 1207 LEU A CA 1
ATOM 9490 C C . LEU A 1 1207 ? -2.340 7.717 25.674 1.00 92.12 1207 LEU A C 1
ATOM 9492 O O . LEU A 1 1207 ? -2.687 6.654 26.177 1.00 92.12 1207 LEU A O 1
ATOM 9496 N N . PHE A 1 1208 ? -1.526 7.782 24.621 1.00 90.69 1208 PHE A N 1
ATOM 9497 C CA . PHE A 1 1208 ? -0.576 6.742 24.329 1.00 90.69 1208 PHE A CA 1
ATOM 9498 C C . PHE A 1 1208 ? 0.407 6.657 25.494 1.00 90.69 1208 PHE A C 1
ATOM 9500 O O . PHE A 1 1208 ? 0.425 5.638 26.185 1.00 90.69 1208 PHE A O 1
ATOM 9507 N N . ALA A 1 1209 ? 1.290 7.660 25.643 1.00 87.12 1209 ALA A N 1
ATOM 9508 C CA . ALA A 1 1209 ? 2.466 7.550 26.513 1.00 87.12 1209 ALA A CA 1
ATOM 9509 C C . ALA A 1 1209 ? 2.056 7.185 27.921 1.00 87.12 1209 ALA A C 1
ATOM 9511 O O . ALA A 1 1209 ? 2.600 6.244 28.478 1.00 87.12 1209 ALA A O 1
ATOM 9512 N N . SER A 1 1210 ? 1.017 7.832 28.444 1.00 82.69 1210 SER A N 1
ATOM 9513 C CA . SER A 1 1210 ? 0.520 7.527 29.784 1.00 82.69 1210 SER A CA 1
ATOM 9514 C C . SER A 1 1210 ? 0.083 6.067 29.956 1.00 82.69 1210 SER A C 1
ATOM 9516 O O . SER A 1 1210 ? 0.003 5.581 31.076 1.00 82.69 1210 SER A O 1
ATOM 9518 N N . GLY A 1 1211 ? -0.225 5.358 28.864 1.00 80.38 1211 GLY A N 1
ATOM 9519 C CA . GLY A 1 1211 ? -0.417 3.915 28.865 1.00 80.38 1211 GLY A CA 1
ATOM 9520 C C . GLY A 1 1211 ? 0.831 3.182 29.354 1.00 80.38 1211 GLY A C 1
ATOM 9521 O O . GLY A 1 1211 ? 0.730 2.449 30.328 1.00 80.38 1211 GLY A O 1
ATOM 9522 N N . LEU A 1 1212 ? 2.001 3.409 28.739 1.00 79.81 1212 LEU A N 1
ATOM 9523 C CA . LEU A 1 1212 ? 3.277 2.775 29.135 1.00 79.81 1212 LEU A CA 1
ATOM 9524 C C . LEU A 1 1212 ? 3.552 2.763 30.602 1.00 79.81 1212 LEU A C 1
ATOM 9526 O O . LEU A 1 1212 ? 4.160 1.832 31.110 1.00 79.81 1212 LEU A O 1
ATOM 9530 N N . GLU A 1 1213 ? 3.309 3.920 31.197 1.00 73.75 1213 GLU A N 1
ATOM 9531 C CA . GLU A 1 1213 ? 3.920 4.285 32.457 1.00 73.75 1213 GLU A CA 1
ATOM 9532 C C . GLU A 1 1213 ? 3.269 3.456 33.584 1.00 73.75 1213 GLU A C 1
ATOM 9534 O O . GLU A 1 1213 ? 3.779 3.402 34.698 1.00 73.75 1213 GLU A O 1
ATOM 9539 N N . ALA A 1 1214 ? 2.216 2.701 33.238 1.00 62.00 1214 ALA A N 1
ATOM 9540 C CA . ALA A 1 1214 ? 1.608 1.628 34.003 1.00 62.00 1214 ALA A CA 1
ATOM 9541 C C . ALA A 1 1214 ? 2.121 0.191 33.690 1.00 62.00 1214 ALA A C 1
ATOM 9543 O O . ALA A 1 1214 ? 1.561 -0.741 34.267 1.00 62.00 1214 ALA A O 1
ATOM 9544 N N . TYR A 1 1215 ? 3.106 -0.064 32.808 1.00 52.72 1215 TYR A N 1
ATOM 9545 C CA . TYR A 1 1215 ? 3.407 -1.414 32.261 1.00 52.72 1215 TYR A CA 1
ATOM 9546 C C . TYR A 1 1215 ? 4.875 -1.900 32.320 1.00 52.72 1215 TYR A C 1
ATOM 9548 O O . TYR A 1 1215 ? 5.671 -1.633 31.384 1.00 52.72 1215 TYR A O 1
#

Sequence (1215 aa):
MEATPNPVKVLEVCRVAPPPSSPDCAVPTSLPLIFFDLFWVRFPPVQRIFFFETSHSTTTFLDTVLPKLKHSLSLTLQHYLVLAGNLTWPPDSYKPIIQYVEGDDAVSLTIAESKADFYHLSSYSFREVKEIHHFLPQFLSSDTRAPLMTLQITLFPNKGFSISYATHHAALDGKTVALFLHSWASICRRGEDSTLTPEETPFYDRSLIKDPGDHERTYVNFLLNLNGPNNKSLLIWDLKPPTDIMLGTFQLTRANIENIKKRVKTQWQEKQKQEPAIHVSSFTITSAYVWVCLVKAKKISTGKVHLGFSVDCRARLEPPIPSTYFGNCVTGRLVDADSNDLIGEDGVATAVKAICEAIEGLKDGAVQEVELSKMLSIDRNRLFTIGGSPRFELYNTDFGWGRPRKVEMTSIDKSGAFSLSDCRYGNGGLEIGIVLKKHETEAFASLARLEPPLPSTYFGNCLSGQQINADSNDLIREDGVAIAVKAIGEATESLKDEAVKEFQVSKLFSIDKDRSFSIGGSPRFELYNTDFGWGRPRKVEMTSINKSGAFSLSDSINGGLEIGIVLKKHETEAFASLFASALAWNLKRESMVEDGSDRENERLSTMDSIESRSVFQDEDKSEIEDEENNEDLTPRIGMDSDDDDNSKQRLIWQALGSIPSMSKRLRSQEHNETTLSYRKRAKLNNWRYYSPPEVLFIAGVTIHRRRLLFIWWVLVFAICYSWTVCRRLAKRLTGHGLCQVGNTTLGSGLPPYRLILLALLGVRSPNPMKVIEVCRVAPTPSSPAYSAAQTSLPITFFDVLWLNMPPVKRLFFYEASYSSTTFSEIVLPKLKHSLSLTLHHYLPLASSLTWPPDSDKPIIQYVEGDDAVSLTIAESEADFHHLSSNSFREIKEIQPFLPNLPASDTRVPAMVLQITLFPNTGFSIGYATHHAVLDGKTATMFMQSWASICQRGGDSTLTPELTPFYDRTVIDDPDDLEKTYLNLVSKSNNKSLMILDVNVSPDAMLGTFQLTRSNIENMKKRVNGQWQEKHMQKPSIHVSTFTVTCAYVWVCLVKALKMKPGKVHLGFTVDCRARLEPPVPSTYFGNCVAAHVGNADSNDLIGEDGVAMAAKAIGEVIRRLSDRLLLNEVGLSELASVDMDRVFSIAGSPRFELYKTDFGWGRPRKVEITSIDKNGAFSLSESRDGDGGLQIGIMLKKHEIEAFASLFASGLEAY

Foldseek 3Di:
DFPFDDFFDKAFKFFAFADPADPPQPADQFFFAAFLFLAFQWFAFAWFKFKLFDQAALVRQLVPVLLLLQPQLNHFCNLVVLQFAFFFAPPPDLTFFAHFFFDQGGQMFIFMAFFFAFVAFFDQFWWWFFLAQALAWWFAAAQATWFFWFFFWYDFHGTTTIWTFFGFLSFFFQAWLLLLLVLLLVCLQVRNPNDGDLLLHADFDFVQDFFPALQLEQSLFFLLQFLFHFQAWQFAFAFFFFLTKIKFFDDDFVVLLVVFVVLLQVLCCVFVVDHPPWDCDSLQQLFQQFFQFLQLFQAAAWWKAKEAAKDFCQVLAVVRNDLRYQFFGIFIFIFIFWQFLLFDFQVGSLFSFQVGLRVVLLRPLDFFFFFQVFVLLFFAAHAAYAADDLNSVSQVRHFPSDRFAAFFTFQCAFLFAAAWHQFNVSRLFIFTMEMAFFLFFALQVVQAPPPDPDPPVPPPDPDDDDDQDDDPVCCPDPCNVVVVVVSVVVVVVVPPPDDDDDDDPVVVPPPDQVPDAEEDEDQVDQQQVDQPVPGGDPDDDDPPPPGARYKYWYADNVRHIAIDHDHDPVVQAVCFVVQVVVVVVVVVVVVVVVVPPPDDPDDDDDDDDDDDDDDDDDDYDDDDDDDDDDDDDDDDDDDDDDDDYDDDDDDDDDDDDDDDDDDDDDDDDDDDDDDDDDDDDDDDDDDDDDDDDDDDDPPCPCCPHDHHDDDPDPDPPPDDDDPPPPDPPPDPDDDDDDDDDDDDDDDDDDDDVVVVVVVPPPPDDLHRWKWNFWAFRRTHHRPDGDDVSHYWHRAHRSHNSSLQHAKGKTGRWWHWFDGHNSSSSRTSSSGSVVTRSSSSWRISTSHTSARDPVGGTGIRGHHRNDHGSTTIATERQHNSDPSMHSRKWFSSSRDVSEDTQCDWQGTRGQKTRYHYHYRGITRNGMMIGSRTRGEFLSNLQSRSPQLSQTAHSGHSRTSNNGRGHGDSSHRNDPPCSSVVSSVVSNVVNVSGSHHDHQDFDSQKMRHWRWHASVSSSSSSHDQSPVQCVVPVPDPRFRAHSHPSNCNSSHNCLVVQCVDDWAKFKDAYKYFAASHHPNHNTHSHHYHGMRHDIIIDIRVCLVDPSVHHPISPNRSVPSVVRSVHHDHPRSDVVVSVPDDLVRSAHHRYHHNSHRSRDDSHHRDTSTHHHRSAVRSVHWHWYIHGRRHSITRTTDIDHVRSSPSRSVSSSVSSVSD

pLDDT: mean 70.92, std 23.77, range [20.61, 97.88]

Radius of gyration: 36.16 Å; chains: 1; bounding box: 92×106×112 Å

InterPro domains:
  IPR023213 Chloramphenicol acetyltransferase-like domain superfamily [G3DSA:3.30.559.10] (8-234)
  IPR023213 Chloramphenicol acetyltransferase-like domain superfamily [G3DSA:3.30.559.10] (242-448)
  IPR023213 Chloramphenicol acetyltransferase-like domain superfamily [G3DSA:3.30.559.10] (449-585)
  IPR023213 Chloramphenicol acetyltransferase-like domain superfamily [G3DSA:3.30.559.10] (769-997)
  IPR023213 Chloramphenicol acetyltransferase-like domain superfamily [G3DSA:3.30.559.10] (1002-1215)
  IPR051504 Plant secondary metabolite acyltransferase [PTHR31625] (769-1213)

Secondary structure (DSSP, 8-state):
-----------EEE--------TT----S--B--STTTSSSSS--------EEE---TTHHHHTHHHHHHHTTHHHHTT-STTSSB-B--TT-SS-B-B--TTS----EEE----S-GGGTTSSS---SGGGSSBS------TT---S-------BTTEEE-------STT--TTTHHHHHHHHHHHHHHTT-----STTS-B---TTS--SS-TTHHHHHSGGGTTSS-------------SS---------HHHHHHHHHHHHHHHHHHHSS-------SHHHHHHHSSSSTTTS-----S---B---B--TTTSSSPPPTTBSS---B-------SSSSSSSBSSTHHHHHHHHHHHTTSSS------HHHHHSS-SSS-B-----GGG-TTS--SSS-S-S----STTTTTT-------TT-SS---------GGGGGGGTTTT--PPPPPGGG-------------TTGGGSTTHHHHHHHHHHHHHHTTSSS------GGGGGSS-TTT--EEE--TTS-TTT---SS---S----TT--STTEEE-EE-TTS-EE--EE--HHHHHHHHHHHHHHHHHHHHHHTTTTTT-SS-------------------------------------------------------------------------------------------------------SSS--------TTS-S----TT--STTTTS----------------S--TTHHHHTTSS----SS---EEEEE-------SS---TTSSBB---TTTGGGTT----B------S---SSSHHHHTHHHHSTTGGGSTTSS---S-B----SS-SS--BB--SSS----EEEE-----TTTTTSSS-EEHHHHGGGS------TT---SEEEEEE--SSSS---EEEE-SSSS-SGGGTTTTSSTTTTTTTSS-----SSSS-------S--SS-HHHHHHHHHHHHHTT----------TTEEE---B--TTHHHHTBSSHHHHHHHH-TTSPP----SSGGGSTTSSSTTTTTT---SSEEEE------SS-SSS---SS-SS-------EEEEHHHHHSSGGGTS-SHHHHHHHHHHHH---SS-S-HHHHTTS-TTTB------SSS-GGG--SSS---S-----S-STTT-EE--B-SSSSS-BB-EE-EEHHHHHHHHHHHHHHHTT-

Organism: Camellia sinensis (NCBI:txid4442)